Protein AF-0000000083338239 (afdb_homodimer)

Structure (mmCIF, N/CA/C/O backbone):
data_AF-0000000083338239-model_v1
#
loop_
_entity.id
_entity.type
_entity.pdbx_description
1 polymer Dihydropyrimidinase
#
loop_
_atom_site.group_PDB
_atom_site.id
_atom_site.type_symbol
_atom_site.label_atom_id
_atom_site.label_alt_id
_atom_site.label_comp_id
_atom_site.label_asym_id
_atom_site.label_entity_id
_atom_site.label_seq_id
_atom_site.pdbx_PDB_ins_code
_atom_site.Cartn_x
_atom_site.Cartn_y
_atom_site.Cartn_z
_atom_site.occupancy
_atom_site.B_iso_or_equiv
_atom_site.auth_seq_id
_atom_site.auth_comp_id
_atom_site.auth_asym_id
_atom_site.auth_atom_id
_atom_site.pdbx_PDB_model_num
ATOM 1 N N . MET A 1 1 ? -7.59 -50.75 -15.734 1 83.56 1 MET A N 1
ATOM 2 C CA . MET A 1 1 ? -6.211 -50.719 -15.25 1 83.56 1 MET A CA 1
ATOM 3 C C . MET A 1 1 ? -6.168 -50.625 -13.734 1 83.56 1 MET A C 1
ATOM 5 O O . MET A 1 1 ? -6.922 -49.875 -13.133 1 83.56 1 MET A O 1
ATOM 9 N N . ARG A 1 2 ? -5.562 -51.594 -13.062 1 92.25 2 ARG A N 1
ATOM 10 C CA . ARG A 1 2 ? -5.441 -51.625 -11.609 1 92.25 2 ARG A CA 1
ATOM 11 C C . ARG A 1 2 ? -3.984 -51.5 -11.18 1 92.25 2 ARG A C 1
ATOM 13 O O . ARG A 1 2 ? -3.117 -52.188 -11.719 1 92.25 2 ARG A O 1
ATOM 20 N N . VAL A 1 3 ? -3.744 -50.594 -10.305 1 96.81 3 VAL A N 1
ATOM 21 C CA . VAL A 1 3 ? -2.404 -50.375 -9.758 1 96.81 3 VAL A CA 1
ATOM 22 C C . VAL A 1 3 ? -2.457 -50.406 -8.234 1 96.81 3 VAL A C 1
ATOM 24 O O . VAL A 1 3 ? -3.303 -49.719 -7.633 1 96.81 3 VAL A O 1
ATOM 27 N N . LEU A 1 4 ? -1.652 -51.25 -7.648 1 97.88 4 LEU A N 1
ATOM 28 C CA . LEU A 1 4 ? -1.528 -51.312 -6.195 1 97.88 4 LEU A CA 1
ATOM 29 C C . LEU A 1 4 ? -0.149 -50.844 -5.746 1 97.88 4 LEU A C 1
ATOM 31 O O . LEU A 1 4 ? 0.866 -51.406 -6.137 1 97.88 4 LEU A O 1
ATOM 35 N N . ILE A 1 5 ? -0.042 -49.719 -5.008 1 98.25 5 ILE A N 1
ATOM 36 C CA . ILE A 1 5 ? 1.188 -49.25 -4.398 1 98.25 5 ILE A CA 1
ATOM 37 C C . ILE A 1 5 ? 1.295 -49.75 -2.965 1 98.25 5 ILE A C 1
ATOM 39 O O . ILE A 1 5 ? 0.442 -49.438 -2.125 1 98.25 5 ILE A O 1
ATOM 43 N N . LYS A 1 6 ? 2.354 -50.438 -2.686 1 97.5 6 LYS A N 1
ATOM 44 C CA . LYS A 1 6 ? 2.443 -51.156 -1.41 1 97.5 6 LYS A CA 1
ATOM 45 C C . LYS A 1 6 ? 3.545 -50.562 -0.534 1 97.5 6 LYS A C 1
ATOM 47 O O . LYS A 1 6 ? 4.555 -50.062 -1.042 1 97.5 6 LYS A O 1
ATOM 52 N N . ASN A 1 7 ? 3.287 -50.625 0.742 1 96.19 7 ASN A N 1
ATOM 53 C CA . ASN A 1 7 ? 4.281 -50.469 1.797 1 96.19 7 ASN A CA 1
ATOM 54 C C . ASN A 1 7 ? 4.812 -49.031 1.856 1 96.19 7 ASN A C 1
ATOM 56 O O . ASN A 1 7 ? 5.844 -48.781 2.479 1 96.19 7 ASN A O 1
ATOM 60 N N . GLY A 1 8 ? 4.254 -48.062 1.206 1 97.81 8 GLY A N 1
ATOM 61 C CA . GLY A 1 8 ? 4.727 -46.688 1.237 1 97.81 8 GLY A CA 1
ATOM 62 C C . GLY A 1 8 ? 4.164 -45.875 2.398 1 97.81 8 GLY A C 1
ATOM 63 O O . GLY A 1 8 ? 3.258 -46.344 3.094 1 97.81 8 GLY A O 1
ATOM 64 N N . ILE A 1 9 ? 4.766 -44.75 2.701 1 98.56 9 ILE A N 1
ATOM 65 C CA . ILE A 1 9 ? 4.203 -43.781 3.621 1 98.56 9 ILE A CA 1
ATOM 66 C C . ILE A 1 9 ? 3.281 -42.812 2.861 1 98.56 9 ILE A C 1
ATOM 68 O O . ILE A 1 9 ? 3.742 -41.844 2.252 1 98.56 9 ILE A O 1
ATOM 72 N N . VAL A 1 10 ? 1.991 -43.062 2.932 1 98.75 10 VAL A N 1
ATOM 73 C CA . VAL A 1 10 ? 1.018 -42.219 2.242 1 98.75 10 VAL A CA 1
ATOM 74 C C . VAL A 1 10 ? 0.848 -40.875 2.994 1 98.75 10 VAL A C 1
ATOM 76 O O . VAL A 1 10 ? 0.598 -40.875 4.203 1 98.75 10 VAL A O 1
ATOM 79 N N . VAL A 1 11 ? 1.041 -39.75 2.305 1 98.88 11 VAL A N 1
ATOM 80 C CA . VAL A 1 11 ? 0.968 -38.438 2.932 1 98.88 11 VAL A CA 1
ATOM 81 C C . VAL A 1 11 ? -0.122 -37.625 2.26 1 98.88 11 VAL A C 1
ATOM 83 O O . VAL A 1 11 ? -0.116 -37.438 1.039 1 98.88 11 VAL A O 1
ATOM 86 N N . ASN A 1 12 ? -1.131 -37.188 2.977 1 98.56 12 ASN A N 1
ATOM 87 C CA . ASN A 1 12 ? -2.053 -36.094 2.629 1 98.56 12 ASN A CA 1
ATOM 88 C C . ASN A 1 12 ? -1.79 -34.844 3.459 1 98.56 12 ASN A C 1
ATOM 90 O O . ASN A 1 12 ? -0.922 -34.844 4.332 1 98.56 12 ASN A O 1
ATOM 94 N N . ALA A 1 13 ? -2.51 -33.812 3.139 1 98.25 13 ALA A N 1
ATOM 95 C CA . ALA A 1 13 ? -2.297 -32.531 3.844 1 98.25 13 ALA A CA 1
ATOM 96 C C . ALA A 1 13 ? -2.619 -32.688 5.328 1 98.25 13 ALA A C 1
ATOM 98 O O . ALA A 1 13 ? -2.072 -31.953 6.16 1 98.25 13 ALA A O 1
ATOM 99 N N . ASP A 1 14 ? -3.416 -33.656 5.668 1 97.06 14 ASP A N 1
ATOM 100 C CA . ASP A 1 14 ? -3.93 -33.719 7.031 1 97.06 14 ASP A CA 1
ATOM 101 C C . ASP A 1 14 ? -3.402 -34.969 7.758 1 97.06 14 ASP A C 1
ATOM 103 O O . ASP A 1 14 ? -3.613 -35.125 8.961 1 97.06 14 ASP A O 1
ATOM 107 N N . ALA A 1 15 ? -2.668 -35.906 6.992 1 96.62 15 ALA A N 1
ATOM 108 C CA . ALA A 1 15 ? -2.236 -37.125 7.668 1 96.62 15 ALA A CA 1
ATOM 109 C C . ALA A 1 15 ? -1.084 -37.812 6.922 1 96.62 15 ALA A C 1
ATOM 111 O O . ALA A 1 15 ? -0.891 -37.562 5.727 1 96.62 15 ALA A O 1
ATOM 112 N N . GLN A 1 16 ? -0.355 -38.531 7.605 1 97.44 16 GLN A N 1
ATOM 113 C CA . GLN A 1 16 ? 0.708 -39.375 7.09 1 97.44 16 GLN A CA 1
ATOM 114 C C . GLN A 1 16 ? 0.669 -40.75 7.742 1 97.44 16 GLN A C 1
ATOM 116 O O . GLN A 1 16 ? 0.663 -40.875 8.969 1 97.44 16 GLN A O 1
ATOM 121 N N . THR A 1 17 ? 0.547 -41.812 6.863 1 96.81 17 THR A N 1
ATOM 122 C CA . THR A 1 17 ? 0.439 -43.156 7.395 1 96.81 17 THR A CA 1
ATOM 123 C C . THR A 1 17 ? 1.021 -44.156 6.41 1 96.81 17 THR A C 1
ATOM 125 O O . THR A 1 17 ? 0.88 -44 5.195 1 96.81 17 THR A O 1
ATOM 128 N N . ARG A 1 18 ? 1.67 -45.188 7.004 1 97.38 18 ARG A N 1
ATOM 129 C CA . ARG A 1 18 ? 2.084 -46.312 6.152 1 97.38 18 ARG A CA 1
ATOM 130 C C . ARG A 1 18 ? 0.886 -47.156 5.738 1 97.38 18 ARG A C 1
ATOM 132 O O . ARG A 1 18 ? 0.213 -47.75 6.59 1 97.38 18 ARG A O 1
ATOM 139 N N . GLN A 1 19 ? 0.608 -47.156 4.434 1 96.81 19 GLN A N 1
ATOM 140 C CA . GLN A 1 19 ? -0.545 -47.906 3.936 1 96.81 19 GLN A CA 1
ATOM 141 C C . GLN A 1 19 ? -0.39 -48.25 2.453 1 96.81 19 GLN A C 1
ATOM 143 O O . GLN A 1 19 ? 0.469 -47.688 1.773 1 96.81 19 GLN A O 1
ATOM 148 N N . ASP A 1 20 ? -1.219 -49.25 2.076 1 97.81 20 ASP A N 1
ATOM 149 C CA . ASP A 1 20 ? -1.346 -49.562 0.655 1 97.81 20 ASP A CA 1
ATOM 150 C C . ASP A 1 20 ? -2.377 -48.656 -0.014 1 97.81 20 ASP A C 1
ATOM 152 O O . ASP A 1 20 ? -3.314 -48.188 0.635 1 97.81 20 ASP A O 1
ATOM 156 N N . LEU A 1 21 ? -2.125 -48.344 -1.287 1 98.38 21 LEU A N 1
ATOM 157 C CA . LEU A 1 21 ? -3.025 -47.531 -2.09 1 98.38 21 LEU A CA 1
ATOM 158 C C . LEU A 1 21 ? -3.432 -48.25 -3.367 1 98.38 21 LEU A C 1
ATOM 160 O O . LEU A 1 21 ? -2.574 -48.656 -4.16 1 98.38 21 LEU A O 1
ATOM 164 N N . LEU A 1 22 ? -4.719 -48.5 -3.531 1 97.94 22 LEU A N 1
ATOM 165 C CA . LEU A 1 22 ? -5.242 -49.156 -4.723 1 97.94 22 LEU A CA 1
ATOM 166 C C . LEU A 1 22 ? -5.922 -48.156 -5.645 1 97.94 22 LEU A C 1
ATOM 168 O O . LEU A 1 22 ? -6.781 -47.406 -5.211 1 97.94 22 LEU A O 1
ATOM 172 N N . ILE A 1 23 ? -5.477 -48.125 -6.887 1 98 23 ILE A N 1
ATOM 173 C CA . ILE A 1 23 ? -6.094 -47.312 -7.934 1 98 23 ILE A CA 1
ATOM 174 C C . ILE A 1 23 ? -6.777 -48.219 -8.953 1 98 23 ILE A C 1
ATOM 176 O O . ILE A 1 23 ? -6.172 -49.188 -9.438 1 98 23 ILE A O 1
ATOM 180 N N . GLU A 1 24 ? -8.008 -47.969 -9.227 1 96.31 24 GLU A N 1
ATOM 181 C CA . GLU A 1 24 ? -8.766 -48.719 -10.227 1 96.31 24 GLU A CA 1
ATOM 182 C C . GLU A 1 24 ? -9.445 -47.781 -11.219 1 96.31 24 GLU A C 1
ATOM 184 O O . GLU A 1 24 ? -10.18 -46.875 -10.812 1 96.31 24 GLU A O 1
ATOM 189 N N . ASN A 1 25 ? -9.25 -48.031 -12.477 1 95.69 25 ASN A N 1
ATOM 190 C CA . ASN A 1 25 ? -9.852 -47.219 -13.547 1 95.69 25 ASN A CA 1
ATOM 191 C C . ASN A 1 25 ? -9.594 -45.75 -13.352 1 95.69 25 ASN A C 1
ATOM 193 O O . ASN A 1 25 ? -10.516 -44.938 -13.445 1 95.69 25 ASN A O 1
ATOM 197 N N . GLY A 1 26 ? -8.359 -45.469 -12.891 1 97.5 26 GLY A N 1
ATOM 198 C CA . GLY A 1 26 ? -7.887 -44.094 -12.82 1 97.5 26 GLY A CA 1
ATOM 199 C C . GLY A 1 26 ? -8.234 -43.406 -11.516 1 97.5 26 GLY A C 1
ATOM 200 O O . GLY A 1 26 ? -7.832 -42.281 -11.273 1 97.5 26 GLY A O 1
ATOM 201 N N . ILE A 1 27 ? -8.945 -44.125 -10.633 1 98.12 27 ILE A N 1
ATOM 202 C CA . ILE A 1 27 ? -9.477 -43.531 -9.414 1 98.12 27 ILE A CA 1
ATOM 203 C C . ILE A 1 27 ? -8.945 -44.25 -8.195 1 98.12 27 ILE A C 1
ATOM 205 O O . ILE A 1 27 ? -8.852 -45.5 -8.203 1 98.12 27 ILE A O 1
ATOM 209 N N . VAL A 1 28 ? -8.578 -43.5 -7.191 1 98.38 28 VAL A N 1
ATOM 210 C CA . VAL A 1 28 ? -8.211 -44.125 -5.926 1 98.38 28 VAL A CA 1
ATOM 211 C C . VAL A 1 28 ? -9.406 -44.875 -5.359 1 98.38 28 VAL A C 1
ATOM 213 O O . VAL A 1 28 ? -10.469 -44.312 -5.125 1 98.38 28 VAL A O 1
ATOM 216 N N . ARG A 1 29 ? -9.234 -46.125 -5.105 1 97 29 ARG A N 1
ATOM 217 C CA . ARG A 1 29 ? -10.344 -46.969 -4.668 1 97 29 ARG A CA 1
ATOM 218 C C . ARG A 1 29 ? -10.266 -47.25 -3.172 1 97 29 ARG A C 1
ATOM 220 O O . ARG A 1 29 ? -11.289 -47.344 -2.496 1 97 29 ARG A O 1
ATOM 227 N N . GLN A 1 30 ? -8.977 -47.406 -2.762 1 96.31 30 GLN A N 1
ATOM 228 C CA . GLN A 1 30 ? -8.844 -47.906 -1.394 1 96.31 30 GLN A CA 1
ATOM 229 C C . GLN A 1 30 ? -7.469 -47.594 -0.821 1 96.31 30 GLN A C 1
ATOM 231 O O . GLN A 1 30 ? -6.465 -47.656 -1.531 1 96.31 30 GLN A O 1
ATOM 236 N N . LEU A 1 31 ? -7.434 -47.188 0.411 1 97.19 31 LEU A N 1
ATOM 237 C CA . LEU A 1 31 ? -6.238 -47.125 1.249 1 97.19 31 LEU A CA 1
ATOM 238 C C . LEU A 1 31 ? -6.395 -48.031 2.465 1 97.19 31 LEU A C 1
ATOM 240 O O . LEU A 1 31 ? -7.422 -48 3.143 1 97.19 31 LEU A O 1
ATOM 244 N N . ASP A 1 32 ? -5.488 -48.844 2.734 1 96.38 32 ASP A N 1
ATOM 245 C CA . ASP A 1 32 ? -5.555 -49.781 3.857 1 96.38 32 ASP A CA 1
ATOM 246 C C . ASP A 1 32 ? -4.164 -50.281 4.23 1 96.38 32 ASP A C 1
ATOM 248 O O . ASP A 1 32 ? -3.219 -50.156 3.453 1 96.38 32 ASP A O 1
ATOM 252 N N . ASP A 1 33 ? -4.129 -50.844 5.406 1 95.44 33 ASP A N 1
ATOM 253 C CA . ASP A 1 33 ? -2.848 -51.344 5.902 1 95.44 33 ASP A CA 1
ATOM 254 C C . ASP A 1 33 ? -2.303 -52.438 5.004 1 95.44 33 ASP A C 1
ATOM 256 O O . ASP A 1 33 ? -1.095 -52.531 4.773 1 95.44 33 ASP A O 1
ATOM 260 N N . ASP A 1 34 ? -3.195 -53.281 4.574 1 94.06 34 ASP A N 1
ATOM 261 C CA . ASP A 1 34 ? -2.836 -54.406 3.709 1 94.06 34 ASP A CA 1
ATOM 262 C C . ASP A 1 34 ? -3.949 -54.688 2.711 1 94.06 34 ASP A C 1
ATOM 264 O O . ASP A 1 34 ? -5.043 -55.125 3.102 1 94.06 34 ASP A O 1
ATOM 268 N N . ILE A 1 35 ? -3.635 -54.469 1.457 1 94.5 35 ILE A N 1
ATOM 269 C CA . ILE A 1 35 ? -4.613 -54.719 0.407 1 94.5 35 ILE A CA 1
ATOM 270 C C . ILE A 1 35 ? -4.176 -55.938 -0.419 1 94.5 35 ILE A C 1
ATOM 272 O O . ILE A 1 35 ? -3.049 -55.969 -0.922 1 94.5 35 ILE A O 1
ATOM 276 N N . ILE A 1 36 ? -5.043 -56.938 -0.592 1 90.25 36 ILE A N 1
ATOM 277 C CA . ILE A 1 36 ? -4.781 -58.094 -1.426 1 90.25 36 ILE A CA 1
ATOM 278 C C . ILE A 1 36 ? -5.281 -57.844 -2.846 1 90.25 36 ILE A C 1
ATOM 280 O O . ILE A 1 36 ? -6.484 -57.688 -3.068 1 90.25 36 ILE A O 1
ATOM 284 N N . PRO A 1 37 ? -4.352 -57.75 -3.662 1 81.94 37 PRO A N 1
ATOM 285 C CA . PRO A 1 37 ? -4.754 -57.375 -5.02 1 81.94 37 PRO A CA 1
ATOM 286 C C . PRO A 1 37 ? -5.547 -58.469 -5.723 1 81.94 37 PRO A C 1
ATOM 288 O O . PRO A 1 37 ? -5.273 -59.656 -5.531 1 81.94 37 PRO A O 1
ATOM 291 N N . GLN A 1 38 ? -6.582 -58 -6.352 1 82.44 38 GLN A N 1
ATOM 292 C CA . GLN A 1 38 ? -7.234 -58.906 -7.289 1 82.44 38 GLN A CA 1
ATOM 293 C C . GLN A 1 38 ? -6.543 -58.875 -8.648 1 82.44 38 GLN A C 1
ATOM 295 O O . GLN A 1 38 ? -6.059 -57.844 -9.086 1 82.44 38 GLN A O 1
ATOM 300 N N . LEU A 1 39 ? -6.156 -59.844 -9.281 1 74.75 39 LEU A N 1
ATOM 301 C CA . LEU A 1 39 ? -5.473 -59.875 -10.57 1 74.75 39 LEU A CA 1
ATOM 302 C C . LEU A 1 39 ? -6.445 -59.625 -11.711 1 74.75 39 LEU A C 1
ATOM 304 O O . LEU A 1 39 ? -7.629 -59.969 -11.609 1 74.75 39 LEU A O 1
ATOM 308 N N . PRO A 1 40 ? -5.93 -59.031 -12.734 1 88.75 40 PRO A N 1
ATOM 309 C CA . PRO A 1 40 ? -4.613 -58.469 -13.023 1 88.75 40 PRO A CA 1
ATOM 310 C C . PRO A 1 40 ? -4.414 -57.094 -12.383 1 88.75 40 PRO A C 1
ATOM 312 O O . PRO A 1 40 ? -5.309 -56.25 -12.453 1 88.75 40 PRO A O 1
ATOM 315 N N . CYS A 1 41 ? -3.289 -56.875 -11.703 1 91.56 41 CYS A N 1
ATOM 316 C CA . CYS A 1 41 ? -2.967 -55.656 -10.977 1 91.56 41 CYS A CA 1
ATOM 317 C C . CYS A 1 41 ? -1.469 -55.375 -11.008 1 91.56 41 CYS A C 1
ATOM 319 O O . CYS A 1 41 ? -0.665 -56.281 -10.75 1 91.56 41 CYS A O 1
ATOM 321 N N . GLU A 1 42 ? -1.091 -54.188 -11.539 1 95.19 42 GLU A N 1
ATOM 322 C CA . GLU A 1 42 ? 0.302 -53.781 -11.398 1 95.19 42 GLU A CA 1
ATOM 323 C C . GLU A 1 42 ? 0.642 -53.469 -9.945 1 95.19 42 GLU A C 1
ATOM 325 O O . GLU A 1 42 ? -0.075 -52.719 -9.281 1 95.19 42 GLU A O 1
ATOM 330 N N . ILE A 1 43 ? 1.736 -54.062 -9.438 1 96.25 43 ILE A N 1
ATOM 331 C CA . ILE A 1 43 ? 2.148 -53.844 -8.055 1 96.25 43 ILE A CA 1
ATOM 332 C C . ILE A 1 43 ? 3.398 -52.969 -8.016 1 96.25 43 ILE A C 1
ATOM 334 O O . ILE A 1 43 ? 4.402 -53.312 -8.664 1 96.25 43 ILE A O 1
ATOM 338 N N . ILE A 1 44 ? 3.355 -51.875 -7.355 1 97.25 44 ILE A N 1
ATOM 339 C CA . ILE A 1 44 ? 4.477 -50.969 -7.156 1 97.25 44 ILE A CA 1
ATOM 340 C C . ILE A 1 44 ? 4.934 -51.031 -5.699 1 97.25 44 ILE A C 1
ATOM 342 O O . ILE A 1 44 ? 4.148 -50.75 -4.785 1 97.25 44 ILE A O 1
ATOM 346 N N . ASP A 1 45 ? 6.129 -51.438 -5.469 1 97.31 45 ASP A N 1
ATOM 347 C CA . ASP A 1 45 ? 6.688 -51.438 -4.121 1 97.31 45 ASP A CA 1
ATOM 348 C C . ASP A 1 45 ? 7.246 -50.062 -3.758 1 97.31 45 ASP A C 1
ATOM 350 O O . ASP A 1 45 ? 8.219 -49.625 -4.355 1 97.31 45 ASP A O 1
ATOM 354 N N . ALA A 1 46 ? 6.641 -49.469 -2.805 1 98.12 46 ALA A N 1
ATOM 355 C CA . ALA A 1 46 ? 7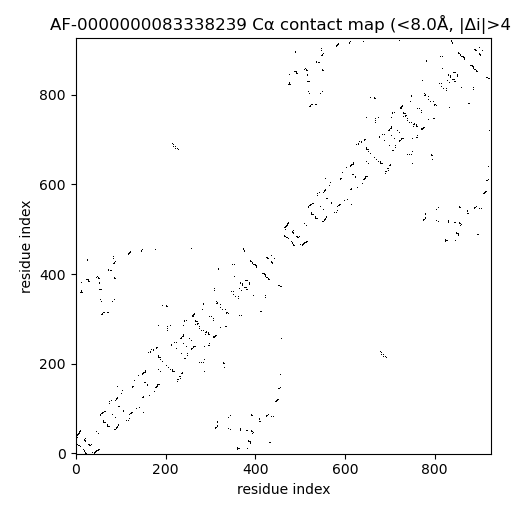.047 -48.125 -2.389 1 98.12 46 ALA A CA 1
ATOM 356 C C . ALA A 1 46 ? 7.66 -48.125 -0.992 1 98.12 46 ALA A C 1
ATOM 358 O O . ALA A 1 46 ? 7.543 -47.156 -0.239 1 98.12 46 ALA A O 1
ATOM 359 N N . THR A 1 47 ? 8.305 -49.25 -0.615 1 97.06 47 THR A N 1
ATOM 360 C CA . THR A 1 47 ? 8.945 -49.375 0.692 1 97.06 47 THR A CA 1
ATOM 361 C C . THR A 1 47 ? 9.922 -48.219 0.933 1 97.06 47 THR A C 1
ATOM 363 O O . THR A 1 47 ? 10.75 -47.906 0.07 1 97.06 47 THR A O 1
ATOM 366 N N . ASP A 1 48 ? 9.789 -47.531 2.062 1 96.38 48 ASP A N 1
ATOM 367 C CA . ASP A 1 48 ? 10.656 -46.469 2.58 1 96.38 48 ASP A CA 1
ATOM 368 C C . ASP A 1 48 ? 10.531 -45.188 1.751 1 96.38 48 ASP A C 1
ATOM 370 O O . ASP A 1 48 ? 11.359 -44.281 1.867 1 96.38 48 ASP A O 1
ATOM 374 N N . CYS A 1 49 ? 9.5 -45.125 0.86 1 98.62 49 CYS A N 1
ATOM 375 C CA . CYS A 1 49 ? 9.242 -43.938 0.061 1 98.62 49 CYS A CA 1
ATOM 376 C C . CYS A 1 49 ? 7.98 -43.219 0.532 1 98.62 49 CYS A C 1
ATOM 378 O O . CYS A 1 49 ? 7.148 -43.812 1.218 1 98.62 49 CYS A O 1
ATOM 380 N N . TYR A 1 50 ? 7.93 -41.906 0.251 1 98.88 50 TYR A N 1
ATOM 381 C CA . TYR A 1 50 ? 6.695 -41.156 0.427 1 98.88 50 TYR A CA 1
ATOM 382 C C . TYR A 1 50 ? 5.785 -41.312 -0.784 1 98.88 50 TYR A C 1
ATOM 384 O O . TYR A 1 50 ? 6.25 -41.312 -1.926 1 98.88 50 TYR A O 1
ATOM 392 N N . VAL A 1 51 ? 4.551 -41.625 -0.566 1 98.88 51 VAL A N 1
ATOM 393 C CA . VAL A 1 51 ? 3.5 -41.656 -1.578 1 98.88 51 VAL A CA 1
ATOM 394 C C . VAL A 1 51 ? 2.572 -40.469 -1.397 1 98.88 51 VAL A C 1
ATOM 396 O O . VAL A 1 51 ? 1.793 -40.406 -0.442 1 98.88 51 VAL A O 1
ATOM 399 N N . MET A 1 52 ? 2.621 -39.5 -2.314 1 98.94 52 MET A N 1
ATOM 400 C CA . MET A 1 52 ? 1.927 -38.219 -2.172 1 98.94 52 MET A CA 1
ATOM 401 C C . MET A 1 52 ? 1.039 -37.938 -3.383 1 98.94 52 MET A C 1
ATOM 403 O O . MET A 1 52 ? 1.216 -38.562 -4.438 1 98.94 52 MET A O 1
ATOM 407 N N . PRO A 1 53 ? -0.012 -37.094 -3.17 1 98.94 53 PRO A N 1
ATOM 408 C CA . PRO A 1 53 ? -0.727 -36.656 -4.375 1 98.94 53 PRO A CA 1
ATOM 409 C C . PRO A 1 53 ? 0.191 -36 -5.398 1 98.94 53 PRO A C 1
ATOM 411 O O . PRO A 1 53 ? 1.126 -35.281 -5.023 1 98.94 53 PRO A O 1
ATOM 414 N N . GLY A 1 54 ? -0.039 -36.25 -6.707 1 98.94 54 GLY A N 1
ATOM 415 C CA . GLY A 1 54 ? 0.68 -35.5 -7.727 1 98.94 54 GLY A CA 1
ATOM 416 C C . GLY A 1 54 ? 0.595 -34 -7.535 1 98.94 54 GLY A C 1
ATOM 417 O O . GLY A 1 54 ? -0.438 -33.469 -7.109 1 98.94 54 GLY A O 1
ATOM 418 N N . GLY A 1 55 ? 1.665 -33.281 -7.801 1 98.88 55 GLY A N 1
ATOM 419 C CA . GLY A 1 55 ? 1.676 -31.828 -7.66 1 98.88 55 GLY A CA 1
ATOM 420 C C . GLY A 1 55 ? 0.644 -31.141 -8.531 1 98.88 55 GLY A C 1
ATOM 421 O O . GLY A 1 55 ? 0.36 -31.594 -9.641 1 98.88 55 GLY A O 1
ATOM 422 N N . VAL A 1 56 ? 0.075 -30.062 -8.023 1 98.94 56 VAL A N 1
ATOM 423 C CA . VAL A 1 56 ? -0.801 -29.156 -8.758 1 98.94 56 VAL A CA 1
ATOM 424 C C . VAL A 1 56 ? -0.127 -27.781 -8.898 1 98.94 56 VAL A C 1
ATOM 426 O O . VAL A 1 56 ? -0.092 -27 -7.949 1 98.94 56 VAL A O 1
ATOM 429 N N . ASP A 1 57 ? 0.423 -27.531 -10.07 1 98.94 57 ASP A N 1
ATOM 430 C CA . ASP A 1 57 ? 1.097 -26.266 -10.32 1 98.94 57 ASP A CA 1
ATOM 431 C C . ASP A 1 57 ? 0.15 -25.266 -10.977 1 98.94 57 ASP A C 1
ATOM 433 O O . ASP A 1 57 ? -0.151 -25.375 -12.172 1 98.94 57 ASP A O 1
ATOM 437 N N . VAL A 1 58 ? -0.214 -24.25 -10.234 1 98.94 58 VAL A N 1
ATOM 438 C CA . VAL A 1 58 ? -1.284 -23.359 -10.68 1 98.94 58 VAL A CA 1
ATOM 439 C C . VAL A 1 58 ? -0.687 -22.125 -11.359 1 98.94 58 VAL A C 1
ATOM 441 O O . VAL A 1 58 ? -1.379 -21.125 -11.562 1 98.94 58 VAL A O 1
ATOM 444 N N . HIS A 1 59 ? 0.632 -22.156 -11.703 1 98.94 59 HIS A N 1
ATOM 445 C CA . HIS A 1 59 ? 1.273 -21 -12.344 1 98.94 59 HIS A CA 1
ATOM 446 C C . HIS A 1 59 ? 2.346 -21.453 -13.328 1 98.94 59 HIS A C 1
ATOM 448 O O . HIS A 1 59 ? 3.531 -21.484 -12.992 1 98.94 59 HIS A O 1
ATOM 454 N N . THR A 1 60 ? 1.991 -21.688 -14.523 1 98.88 60 THR A N 1
ATOM 455 C CA . THR A 1 60 ? 2.883 -22.016 -15.633 1 98.88 60 THR A CA 1
ATOM 456 C C . THR A 1 60 ? 2.545 -21.172 -16.859 1 98.88 60 THR A C 1
ATOM 458 O O . THR A 1 60 ? 1.45 -20.609 -16.953 1 98.88 60 THR A O 1
ATOM 461 N N . HIS A 1 61 ? 3.453 -21.031 -17.703 1 98.56 61 HIS A N 1
ATOM 462 C CA . HIS A 1 61 ? 3.281 -20.391 -19 1 98.56 61 HIS A CA 1
ATOM 463 C C . HIS A 1 61 ? 3.82 -21.25 -20.125 1 98.56 61 HIS A C 1
ATOM 465 O O . HIS A 1 61 ? 5.012 -21.203 -20.438 1 98.56 61 HIS A O 1
ATOM 471 N N . PHE A 1 62 ? 2.904 -22 -20.766 1 98 62 PHE A N 1
ATOM 472 C CA . PHE A 1 62 ? 3.27 -22.797 -21.938 1 98 62 PHE A CA 1
ATOM 473 C C . PHE A 1 62 ? 2.787 -22.109 -23.203 1 98 62 PHE A C 1
ATOM 475 O O . PHE A 1 62 ? 1.665 -21.609 -23.266 1 98 62 PHE A O 1
ATOM 482 N N . ASN A 1 63 ? 3.561 -22.016 -24.25 1 95.81 63 ASN A N 1
ATOM 483 C CA . ASN A 1 63 ? 3.262 -21.422 -25.547 1 95.81 63 ASN A CA 1
ATOM 484 C C . ASN A 1 63 ? 3.047 -19.922 -25.438 1 95.81 63 ASN A C 1
ATOM 486 O O . ASN A 1 63 ? 2.576 -19.281 -26.391 1 95.81 63 ASN A O 1
ATOM 490 N N . ILE A 1 64 ? 3.41 -19.359 -24.281 1 96 64 ILE A N 1
ATOM 491 C CA . ILE A 1 64 ? 3.068 -17.953 -24.094 1 96 64 ILE A CA 1
ATOM 492 C C . ILE A 1 64 ? 3.875 -17.094 -25.062 1 96 64 ILE A C 1
ATOM 494 O O . ILE A 1 64 ? 5.066 -17.344 -25.266 1 96 64 ILE A O 1
ATOM 498 N N . ASP A 1 65 ? 3.195 -16.172 -25.703 1 93.69 65 ASP A N 1
ATOM 499 C CA . ASP A 1 65 ? 3.824 -15.117 -26.484 1 93.69 65 ASP A CA 1
ATOM 500 C C . ASP A 1 65 ? 4.027 -13.859 -25.641 1 93.69 65 ASP A C 1
ATOM 502 O O . ASP A 1 65 ? 3.072 -13.125 -25.391 1 93.69 65 ASP A O 1
ATOM 506 N N . ALA A 1 66 ? 5.227 -13.609 -25.266 1 88.81 66 ALA A N 1
ATOM 507 C CA . ALA A 1 66 ? 5.535 -12.477 -24.406 1 88.81 66 ALA A CA 1
ATOM 508 C C . ALA A 1 66 ? 5.75 -11.203 -25.219 1 88.81 66 ALA A C 1
ATOM 510 O O . ALA A 1 66 ? 6.18 -10.18 -24.688 1 88.81 66 ALA A O 1
ATOM 511 N N . GLY A 1 67 ? 5.414 -11.273 -26.516 1 87.5 67 GLY A N 1
ATOM 512 C CA . GLY A 1 67 ? 5.629 -10.141 -27.406 1 87.5 67 GLY A CA 1
ATOM 513 C C . GLY A 1 67 ? 6.949 -10.211 -28.156 1 87.5 67 GLY A C 1
ATOM 514 O O . GLY A 1 67 ? 6.98 -10.453 -29.359 1 87.5 67 GLY A O 1
ATOM 515 N N . ILE A 1 68 ? 8 -10.234 -27.422 1 86.44 68 ILE A N 1
ATOM 516 C CA . ILE A 1 68 ? 9.328 -10.219 -28.016 1 86.44 68 ILE A CA 1
ATOM 517 C C . ILE A 1 68 ? 9.742 -11.641 -28.406 1 86.44 68 ILE A C 1
ATOM 519 O O . ILE A 1 68 ? 10.578 -11.836 -29.281 1 86.44 68 ILE A O 1
ATOM 523 N N . ALA A 1 69 ? 9.141 -12.602 -27.641 1 91.88 69 ALA A N 1
ATOM 524 C CA . ALA A 1 69 ? 9.469 -14 -27.906 1 91.88 69 ALA A CA 1
ATOM 525 C C . ALA A 1 69 ? 8.359 -14.93 -27.406 1 91.88 69 ALA A C 1
ATOM 527 O O . ALA A 1 69 ? 7.555 -14.539 -26.562 1 91.88 69 ALA A O 1
ATOM 528 N N . ARG A 1 70 ? 8.375 -16.078 -27.938 1 94.5 70 ARG A N 1
ATOM 529 C CA . ARG A 1 70 ? 7.52 -17.156 -27.438 1 94.5 70 ARG A CA 1
ATOM 530 C C . ARG A 1 70 ? 8.312 -18.141 -26.578 1 94.5 70 ARG A C 1
ATOM 532 O O . ARG A 1 70 ? 9.453 -18.469 -26.906 1 94.5 70 ARG A O 1
ATOM 539 N N . SER A 1 71 ? 7.664 -18.578 -25.562 1 95.5 71 SER A N 1
ATOM 540 C CA . SER A 1 71 ? 8.344 -19.547 -24.719 1 95.5 71 SER A CA 1
ATOM 541 C C . SER A 1 71 ? 8.68 -20.812 -25.484 1 95.5 71 SER A C 1
ATOM 543 O O . SER A 1 71 ? 7.973 -21.188 -26.422 1 95.5 71 SER A O 1
ATOM 545 N N . CYS A 1 72 ? 9.734 -21.484 -25.109 1 95.5 72 CYS A N 1
ATOM 546 C CA . CYS A 1 72 ? 10.211 -22.625 -25.875 1 95.5 72 CYS A CA 1
ATOM 547 C C . CYS A 1 72 ? 9.406 -23.875 -25.562 1 95.5 72 CYS A C 1
ATOM 549 O O . CYS A 1 72 ? 9.359 -24.812 -26.375 1 95.5 72 CYS A O 1
ATOM 551 N N . ASP A 1 73 ? 8.773 -23.906 -24.391 1 97.69 73 ASP A N 1
ATOM 552 C CA . ASP A 1 73 ? 7.969 -25.078 -24.062 1 97.69 73 ASP A CA 1
ATOM 553 C C . ASP A 1 73 ? 6.531 -24.906 -24.547 1 97.69 73 ASP A C 1
ATOM 555 O O . ASP A 1 73 ? 5.875 -23.906 -24.25 1 97.69 73 ASP A O 1
ATOM 559 N N . ASP A 1 74 ? 6.09 -25.875 -25.297 1 97.69 74 ASP A N 1
ATOM 560 C CA . ASP A 1 74 ? 4.664 -26 -25.594 1 97.69 74 ASP A CA 1
ATOM 561 C C . ASP A 1 74 ? 3.984 -26.938 -24.594 1 97.69 74 ASP A C 1
ATOM 563 O O . ASP A 1 74 ? 4.559 -27.266 -23.562 1 97.69 74 ASP A O 1
ATOM 567 N N . PHE A 1 75 ? 2.764 -27.344 -24.891 1 98.62 75 PHE A N 1
ATOM 568 C CA . PHE A 1 75 ? 2.004 -28.109 -23.906 1 98.62 75 PHE A CA 1
ATOM 569 C C . PHE A 1 75 ? 2.494 -29.562 -23.859 1 98.62 75 PHE A C 1
ATOM 571 O O . PHE A 1 75 ? 2.221 -30.281 -22.891 1 98.62 75 PHE A O 1
ATOM 578 N N . PHE A 1 76 ? 3.174 -30.062 -24.891 1 98.56 76 PHE A N 1
ATOM 579 C CA . PHE A 1 76 ? 3.77 -31.391 -24.781 1 98.56 76 PHE A CA 1
ATOM 580 C C . PHE A 1 76 ? 5.047 -31.359 -23.953 1 98.56 76 PHE A C 1
ATOM 582 O O . PHE A 1 76 ? 5.137 -32 -22.906 1 98.56 76 PHE A O 1
ATOM 589 N N . THR A 1 77 ? 6.012 -30.547 -24.359 1 98.5 77 THR A N 1
ATOM 590 C CA . THR A 1 77 ? 7.309 -30.516 -23.703 1 98.5 77 THR A CA 1
ATOM 591 C C . THR A 1 77 ? 7.18 -30 -22.266 1 98.5 77 THR A C 1
ATOM 593 O O . THR A 1 77 ? 7.848 -30.5 -21.359 1 98.5 77 THR A O 1
ATOM 596 N N . GLY A 1 78 ? 6.324 -28.984 -22.047 1 98.69 78 GLY A N 1
ATOM 597 C CA . GLY A 1 78 ? 6.109 -28.469 -20.703 1 98.69 78 GLY A CA 1
ATOM 598 C C . GLY A 1 78 ? 5.473 -29.469 -19.766 1 98.69 78 GLY A C 1
ATOM 599 O O . GLY A 1 78 ? 5.934 -29.656 -18.641 1 98.69 78 GLY A O 1
ATOM 600 N N . THR A 1 79 ? 4.398 -30.156 -20.234 1 98.81 79 THR A N 1
ATOM 601 C CA . THR A 1 79 ? 3.707 -31.109 -19.375 1 98.81 79 THR A CA 1
ATOM 602 C C . THR A 1 79 ? 4.539 -32.375 -19.203 1 98.81 79 THR A C 1
ATOM 604 O O . THR A 1 79 ? 4.457 -33.031 -18.172 1 98.81 79 THR A O 1
ATOM 607 N N . ARG A 1 80 ? 5.355 -32.75 -20.203 1 98.75 80 ARG A N 1
ATOM 608 C CA . ARG A 1 80 ? 6.328 -33.812 -20.031 1 98.75 80 ARG A CA 1
ATOM 609 C C . ARG A 1 80 ? 7.281 -33.5 -18.875 1 98.75 80 ARG A C 1
ATOM 611 O O . ARG A 1 80 ? 7.512 -34.344 -18.016 1 98.75 80 ARG A O 1
ATOM 618 N N . ALA A 1 81 ? 7.863 -32.281 -18.922 1 98.81 81 ALA A N 1
ATOM 619 C CA . ALA A 1 81 ? 8.758 -31.859 -17.844 1 98.81 81 ALA A CA 1
ATOM 620 C C . ALA A 1 81 ? 8.039 -31.891 -16.5 1 98.81 81 ALA A C 1
ATOM 622 O O . ALA A 1 81 ? 8.617 -32.344 -15.5 1 98.81 81 ALA A O 1
ATOM 623 N N . ALA A 1 82 ? 6.789 -31.422 -16.453 1 98.88 82 ALA A N 1
ATOM 624 C CA . ALA A 1 82 ? 5.992 -31.453 -15.234 1 98.88 82 ALA A CA 1
ATOM 625 C C . ALA A 1 82 ? 5.855 -32.875 -14.695 1 98.88 82 ALA A C 1
ATOM 627 O O . ALA A 1 82 ? 6.125 -33.125 -13.523 1 98.88 82 ALA A O 1
ATOM 628 N N . ALA A 1 83 ? 5.496 -33.812 -15.539 1 98.88 83 ALA A N 1
ATOM 629 C CA . ALA A 1 83 ? 5.305 -35.219 -15.156 1 98.88 83 ALA A CA 1
ATOM 630 C C . ALA A 1 83 ? 6.59 -35.812 -14.586 1 98.88 83 ALA A C 1
ATOM 632 O O . ALA A 1 83 ? 6.559 -36.531 -13.578 1 98.88 83 ALA A O 1
ATOM 633 N N . CYS A 1 84 ? 7.66 -35.469 -15.203 1 98.81 84 CYS A N 1
ATOM 634 C CA . CYS A 1 84 ? 8.953 -36 -14.781 1 98.81 84 CYS A CA 1
ATOM 635 C C . CYS A 1 84 ? 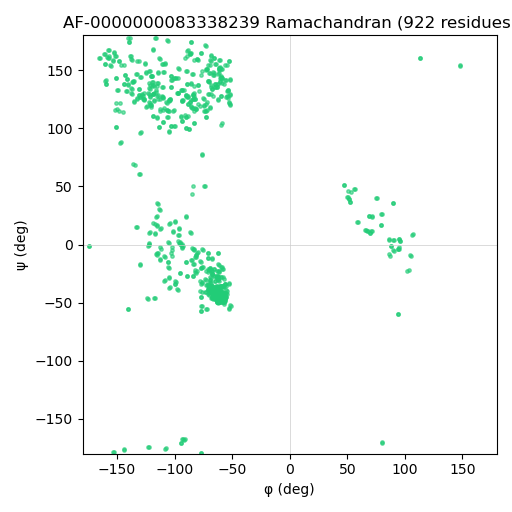9.367 -35.438 -13.43 1 98.81 84 CYS A C 1
ATOM 637 O O . CYS A 1 84 ? 10.227 -36 -12.75 1 98.81 84 CYS A O 1
ATOM 639 N N . GLY A 1 85 ? 8.797 -34.312 -13.07 1 98.81 85 GLY A N 1
ATOM 640 C CA . GLY A 1 85 ? 9.055 -33.688 -11.773 1 98.81 85 GLY A CA 1
ATOM 641 C C . GLY A 1 85 ? 7.996 -34.031 -10.734 1 98.81 85 GLY A C 1
ATOM 642 O O . GLY A 1 85 ? 8.023 -33.531 -9.617 1 98.81 85 GLY A O 1
ATOM 643 N N . GLY A 1 86 ? 7.012 -34.844 -11.086 1 98.88 86 GLY A N 1
ATOM 644 C CA . GLY A 1 86 ? 6.016 -35.281 -10.117 1 98.88 86 GLY A CA 1
ATOM 645 C C . GLY A 1 86 ? 4.75 -34.438 -10.148 1 98.88 86 GLY A C 1
ATOM 646 O O . GLY A 1 86 ? 3.867 -34.625 -9.305 1 98.88 86 GLY A O 1
ATOM 647 N N . THR A 1 87 ? 4.629 -33.469 -11.039 1 98.94 87 THR A N 1
ATOM 648 C CA . THR A 1 87 ? 3.434 -32.656 -11.203 1 98.94 87 THR A CA 1
ATOM 649 C C . THR A 1 87 ? 2.465 -33.312 -12.188 1 98.94 87 THR A C 1
ATOM 651 O O . THR A 1 87 ? 2.854 -33.656 -13.305 1 98.94 87 THR A O 1
ATOM 654 N N . THR A 1 88 ? 1.192 -33.469 -11.773 1 98.88 88 THR A N 1
ATOM 655 C CA . THR A 1 88 ? 0.252 -34.219 -12.602 1 98.88 88 THR A CA 1
ATOM 656 C C . THR A 1 88 ? -0.874 -33.312 -13.086 1 98.88 88 THR A C 1
ATOM 658 O O . THR A 1 88 ? -1.704 -33.719 -13.898 1 98.88 88 THR A O 1
ATOM 661 N N . THR A 1 89 ? -0.951 -32.094 -12.586 1 98.94 89 THR A N 1
ATOM 662 C CA . THR A 1 89 ? -1.966 -31.141 -12.992 1 98.94 89 THR A CA 1
ATOM 663 C C . THR A 1 89 ? -1.377 -29.734 -13.055 1 98.94 89 THR A C 1
ATOM 665 O O . THR A 1 89 ? -0.622 -29.328 -12.172 1 98.94 89 THR A O 1
ATOM 668 N N . ILE A 1 90 ? -1.641 -29.031 -14.164 1 98.88 90 ILE A N 1
ATOM 669 C CA . ILE A 1 90 ? -1.227 -27.625 -14.227 1 98.88 90 ILE A CA 1
ATOM 670 C C . ILE A 1 90 ? -2.432 -26.75 -14.547 1 98.88 90 ILE A C 1
ATOM 672 O O . ILE A 1 90 ? -3.406 -27.219 -15.141 1 98.88 90 ILE A O 1
ATOM 676 N N . ILE A 1 91 ? -2.447 -25.531 -14.047 1 98.94 91 ILE A N 1
ATOM 677 C CA . ILE A 1 91 ? -3.322 -24.469 -14.5 1 98.94 91 ILE A CA 1
ATOM 678 C C . ILE A 1 91 ? -2.486 -23.344 -15.117 1 98.94 91 ILE A C 1
ATOM 680 O O . ILE A 1 91 ? -1.761 -22.641 -14.406 1 98.94 91 ILE A O 1
ATOM 684 N N . ASP A 1 92 ? -2.586 -23.234 -16.391 1 98.81 92 ASP A N 1
ATOM 685 C CA . ASP A 1 92 ? -1.698 -22.391 -17.172 1 98.81 92 ASP A CA 1
ATOM 686 C C . ASP A 1 92 ? -2.26 -20.969 -17.281 1 98.81 92 ASP A C 1
ATOM 688 O O . ASP A 1 92 ? -3.475 -20.781 -17.391 1 98.81 92 ASP A O 1
ATOM 692 N N . HIS A 1 93 ? -1.396 -19.984 -17.156 1 98.62 93 HIS A N 1
ATOM 693 C CA . HIS A 1 93 ? -1.78 -18.594 -17.406 1 98.62 93 HIS A CA 1
ATOM 694 C C . HIS A 1 93 ? -1.728 -18.281 -18.906 1 98.62 93 HIS A C 1
ATOM 696 O O . HIS A 1 93 ? -0.648 -18.25 -19.5 1 98.62 93 HIS A O 1
ATOM 702 N N . MET A 1 94 ? -2.83 -17.953 -19.484 1 98.06 94 MET A N 1
ATOM 703 C CA . MET A 1 94 ? -2.885 -17.609 -20.906 1 98.06 94 MET A CA 1
ATOM 704 C C . MET A 1 94 ? -2.217 -16.266 -21.156 1 98.06 94 MET A C 1
ATOM 706 O O . MET A 1 94 ? -2.338 -15.344 -20.328 1 98.06 94 MET A O 1
ATOM 710 N N . GLY A 1 95 ? -1.496 -16.172 -22.25 1 97.12 95 GLY A N 1
ATOM 711 C CA . GLY A 1 95 ? -0.934 -14.891 -22.625 1 97.12 95 GLY A CA 1
ATOM 712 C C . GLY A 1 95 ? -1.972 -13.922 -23.172 1 97.12 95 GLY A C 1
ATOM 713 O O . GLY A 1 95 ? -3.119 -14.305 -23.406 1 97.12 95 GLY A O 1
ATOM 714 N N . PHE A 1 96 ? -1.547 -12.703 -23.359 1 97.12 96 PHE A N 1
ATOM 715 C CA . PHE A 1 96 ? -2.418 -11.68 -23.922 1 97.12 96 PHE A CA 1
ATOM 716 C C . PHE A 1 96 ? -2.76 -12.016 -25.375 1 97.12 96 PHE A C 1
ATOM 718 O O . PHE A 1 96 ? -1.963 -12.641 -26.078 1 97.12 96 PHE A O 1
ATOM 725 N N . GLY A 1 97 ? -3.973 -11.656 -25.75 1 97 97 GLY A N 1
ATOM 726 C CA . GLY A 1 97 ? -4.379 -11.734 -27.156 1 97 97 GLY A CA 1
ATOM 727 C C . GLY A 1 97 ? -4.195 -10.43 -27.891 1 97 97 GLY A C 1
ATOM 728 O O . GLY A 1 97 ? -3.535 -9.516 -27.406 1 97 97 GLY A O 1
ATOM 729 N N . PRO A 1 98 ? -4.703 -10.359 -29.078 1 96.81 98 PRO A N 1
ATOM 730 C CA . PRO A 1 98 ? -4.664 -9.102 -29.844 1 96.81 98 PRO A CA 1
ATOM 731 C C . PRO A 1 98 ? -5.398 -7.965 -29.125 1 96.81 98 PRO A C 1
ATOM 733 O O . PRO A 1 98 ? -6.34 -8.211 -28.375 1 96.81 98 PRO A O 1
ATOM 736 N N . THR A 1 99 ? -4.961 -6.762 -29.391 1 96.06 99 THR A N 1
ATOM 737 C CA . THR A 1 99 ? -5.609 -5.59 -28.812 1 96.06 99 THR A CA 1
ATOM 738 C C . THR A 1 99 ? -7.105 -5.594 -29.109 1 96.06 99 THR A C 1
ATOM 740 O O . THR A 1 99 ? -7.512 -5.781 -30.266 1 96.06 99 THR A O 1
ATOM 743 N N . GLY A 1 100 ? -7.875 -5.484 -28.094 1 96.69 100 GLY A N 1
ATOM 744 C CA . GLY A 1 100 ? -9.312 -5.32 -28.266 1 96.69 100 GLY A CA 1
ATOM 745 C C . GLY A 1 100 ? -10.047 -6.637 -28.406 1 96.69 100 GLY A C 1
ATOM 746 O O . GLY A 1 100 ? -11.266 -6.656 -28.625 1 96.69 100 GLY A O 1
ATOM 747 N N . CYS A 1 101 ? -9.383 -7.762 -28.266 1 97.56 101 CYS A N 1
ATOM 748 C CA . CYS A 1 101 ? -10.031 -9.055 -28.453 1 97.56 101 CYS A CA 1
ATOM 749 C C . CYS A 1 101 ? -11.047 -9.32 -27.344 1 97.56 101 CYS A C 1
ATOM 751 O O . CYS A 1 101 ? -11 -8.672 -26.297 1 97.56 101 CYS A O 1
ATOM 753 N N . GLN A 1 102 ? -11.953 -10.273 -27.594 1 97.81 102 GLN A N 1
ATOM 754 C CA . GLN A 1 102 ? -12.906 -10.727 -26.578 1 97.81 102 GLN A CA 1
ATOM 755 C C . GLN A 1 102 ? -12.203 -11.477 -25.453 1 97.81 102 GLN A C 1
ATOM 757 O O . GLN A 1 102 ? -11.094 -11.984 -25.641 1 97.81 102 GLN A O 1
ATOM 762 N N . LEU A 1 103 ? -12.906 -11.492 -24.359 1 97.69 103 LEU A N 1
ATOM 763 C CA . LEU A 1 103 ? -12.312 -12.148 -23.203 1 97.69 103 LEU A CA 1
ATOM 764 C C . LEU A 1 103 ? -12.031 -13.617 -23.484 1 97.69 103 LEU A C 1
ATOM 766 O O . LEU A 1 103 ? -11.008 -14.156 -23.047 1 97.69 103 LEU A O 1
ATOM 770 N N . ARG A 1 104 ? -12.867 -14.297 -24.234 1 97.31 104 ARG A N 1
ATOM 771 C CA . ARG A 1 104 ? -12.789 -15.734 -24.469 1 97.31 104 ARG A CA 1
ATOM 772 C C . ARG A 1 104 ? -11.781 -16.047 -25.562 1 97.31 104 ARG A C 1
ATOM 774 O O . ARG A 1 104 ? -11.422 -17.219 -25.766 1 97.31 104 ARG A O 1
ATOM 781 N N . HIS A 1 105 ? -11.289 -15.047 -26.281 1 98.12 105 HIS A N 1
ATOM 782 C CA . HIS A 1 105 ? -10.445 -15.258 -27.453 1 98.12 105 HIS A CA 1
ATOM 783 C C . HIS A 1 105 ? -9.273 -16.188 -27.125 1 98.12 105 HIS A C 1
ATOM 785 O O . HIS A 1 105 ? -9.086 -17.203 -27.797 1 98.12 105 HIS A O 1
ATOM 791 N N . GLN A 1 106 ? -8.555 -15.891 -26.125 1 97.56 106 GLN A N 1
ATOM 792 C CA . GLN A 1 106 ? -7.348 -16.641 -25.812 1 97.56 106 GLN A CA 1
ATOM 793 C C . GLN A 1 106 ? -7.691 -18.047 -25.328 1 97.56 106 GLN A C 1
ATOM 795 O O . GLN A 1 106 ? -6.895 -18.984 -25.469 1 97.56 106 GLN A O 1
ATOM 800 N N . LEU A 1 107 ? -8.859 -18.219 -24.672 1 98.19 107 LEU A N 1
ATOM 801 C CA . LEU A 1 107 ? -9.289 -19.562 -24.281 1 98.19 107 LEU A CA 1
ATOM 802 C C . LEU A 1 107 ? -9.336 -20.5 -25.484 1 98.19 107 LEU A C 1
ATOM 804 O O . LEU A 1 107 ? -8.852 -21.625 -25.406 1 98.19 107 LEU A O 1
ATOM 808 N N . GLY A 1 108 ? -9.914 -20 -26.594 1 98.06 108 GLY A N 1
ATOM 809 C CA . GLY A 1 108 ? -9.945 -20.781 -27.812 1 98.06 108 GLY A CA 1
ATOM 810 C C . GLY A 1 108 ? -8.562 -21.125 -28.328 1 98.06 108 GLY A C 1
ATOM 811 O O . GLY A 1 108 ? -8.297 -22.266 -28.703 1 98.06 108 GLY A O 1
ATOM 812 N N . VAL A 1 109 ? -7.699 -20.172 -28.344 1 98.19 109 VAL A N 1
ATOM 813 C CA . VAL A 1 109 ? -6.336 -20.344 -28.828 1 98.19 109 VAL A CA 1
ATOM 814 C C . VAL A 1 109 ? -5.613 -21.391 -27.984 1 98.19 109 VAL A C 1
ATOM 816 O O . VAL A 1 109 ? -4.977 -22.297 -28.531 1 98.19 109 VAL A O 1
ATOM 819 N N . TYR A 1 110 ? -5.738 -21.359 -26.703 1 98.31 110 TYR A N 1
ATOM 820 C CA . TYR A 1 110 ? -4.988 -22.219 -25.812 1 98.31 110 TYR A CA 1
ATOM 821 C C . TYR A 1 110 ? -5.578 -23.625 -25.781 1 98.31 110 TYR A C 1
ATOM 823 O O . TYR A 1 110 ? -4.855 -24.609 -25.594 1 98.31 110 TYR A O 1
ATOM 831 N N . HIS A 1 111 ? -6.906 -23.75 -25.953 1 98.25 111 HIS A N 1
ATOM 832 C CA . HIS A 1 111 ? -7.449 -25.094 -26.188 1 98.25 111 HIS A CA 1
ATOM 833 C C . HIS A 1 111 ? -6.77 -25.75 -27.375 1 98.25 111 HIS A C 1
ATOM 835 O O . HIS A 1 111 ? -6.473 -26.953 -27.328 1 98.25 111 HIS A O 1
ATOM 841 N N . GLY A 1 112 ? -6.523 -24.953 -28.359 1 98.06 112 GLY A N 1
ATOM 842 C CA . GLY A 1 112 ? -5.828 -25.469 -29.531 1 98.06 112 GLY A CA 1
ATOM 843 C C . GLY A 1 112 ? -4.395 -25.875 -29.25 1 98.06 112 GLY A C 1
ATOM 844 O O . GLY A 1 112 ? -3.918 -26.891 -29.75 1 98.06 112 GLY A O 1
ATOM 845 N N . TYR A 1 113 ? -3.703 -25.094 -28.469 1 98 113 TYR A N 1
ATOM 846 C CA . TYR A 1 113 ? -2.318 -25.375 -28.109 1 98 113 TYR A CA 1
ATOM 847 C C . TYR A 1 113 ? -2.215 -26.688 -27.328 1 98 113 TYR A C 1
ATOM 849 O O . TYR A 1 113 ? -1.268 -27.453 -27.516 1 98 113 TYR A O 1
ATOM 857 N N . ALA A 1 114 ? -3.182 -26.938 -26.406 1 98.19 114 ALA A N 1
ATOM 858 C CA . ALA A 1 114 ? -3.072 -28.016 -25.438 1 98.19 114 ALA A CA 1
ATOM 859 C C . ALA A 1 114 ? -3.652 -29.312 -26 1 98.19 114 ALA A C 1
ATOM 861 O O . ALA A 1 114 ? -3.209 -30.406 -25.641 1 98.19 114 ALA A O 1
ATOM 862 N N . ALA A 1 115 ? -4.602 -29.109 -26.922 1 94.62 115 ALA A N 1
ATOM 863 C CA . ALA A 1 115 ? -5.293 -30.281 -27.469 1 94.62 115 ALA A CA 1
ATOM 864 C C . ALA A 1 115 ? -4.312 -31.234 -28.141 1 94.62 115 ALA A C 1
ATOM 866 O O . ALA A 1 115 ? -3.447 -30.812 -28.906 1 94.62 115 ALA A O 1
ATOM 867 N N . HIS A 1 116 ? -4.348 -32.469 -27.766 1 96.06 116 HIS A N 1
ATOM 868 C CA . HIS A 1 116 ? -3.596 -33.594 -28.344 1 96.06 116 HIS A CA 1
ATOM 869 C C . HIS A 1 116 ? -2.107 -33.469 -28.031 1 96.06 116 HIS A C 1
ATOM 871 O O . HIS A 1 116 ? -1.284 -34.156 -28.625 1 96.06 116 HIS A O 1
ATOM 877 N N . LYS A 1 117 ? -1.777 -32.562 -27.188 1 98 117 LYS A N 1
ATOM 878 C CA . LYS A 1 117 ? -0.368 -32.375 -26.859 1 98 117 LYS A CA 1
ATOM 879 C C . LYS A 1 117 ? -0.102 -32.656 -25.375 1 98 117 LYS A C 1
ATOM 881 O O . LYS A 1 117 ? 0.87 -33.344 -25.031 1 98 117 LYS A O 1
ATOM 886 N N . ALA A 1 118 ? -0.889 -32.156 -24.5 1 98.62 118 ALA A N 1
ATOM 887 C CA . ALA A 1 118 ? -0.66 -32.25 -23.062 1 98.62 118 ALA A CA 1
ATOM 888 C C . ALA A 1 118 ? -0.621 -33.719 -22.609 1 98.62 118 ALA A C 1
ATOM 890 O O . ALA A 1 118 ? -1.426 -34.531 -23.062 1 98.62 118 ALA A O 1
ATOM 891 N N . VAL A 1 119 ? 0.275 -34.094 -21.688 1 98.5 119 VAL A N 1
ATOM 892 C CA . VAL A 1 119 ? 0.412 -35.469 -21.25 1 98.5 119 VAL A CA 1
ATOM 893 C C . VAL A 1 119 ? -0.19 -35.625 -19.859 1 98.5 119 VAL A C 1
ATOM 895 O O . VAL A 1 119 ? -0.481 -36.75 -19.422 1 98.5 119 VAL A O 1
ATOM 898 N N . ILE A 1 120 ? -0.343 -34.5 -19.141 1 98.69 120 ILE A N 1
ATOM 899 C CA . ILE A 1 120 ? -1.019 -34.5 -17.859 1 98.69 120 ILE A CA 1
ATOM 900 C C . ILE A 1 120 ? -2.25 -33.594 -17.922 1 98.69 120 ILE A C 1
ATOM 902 O O . ILE A 1 120 ? -2.436 -32.875 -18.891 1 98.69 120 ILE A O 1
ATOM 906 N N . ASP A 1 121 ? -3.15 -33.656 -16.891 1 98.81 121 ASP A N 1
ATOM 907 C CA . ASP A 1 121 ? -4.375 -32.875 -16.875 1 98.81 121 ASP A CA 1
ATOM 908 C C . ASP A 1 121 ? -4.066 -31.375 -16.688 1 98.81 121 ASP A C 1
ATOM 910 O O . ASP A 1 121 ? -3.053 -31.016 -16.094 1 98.81 121 ASP A O 1
ATOM 914 N N . TYR A 1 122 ? -4.93 -30.578 -17.312 1 98.81 122 TYR A N 1
ATOM 915 C CA . TYR A 1 122 ? -4.602 -29.156 -17.344 1 98.81 122 TYR A CA 1
ATOM 916 C C . TYR A 1 122 ? -5.867 -28.297 -17.344 1 98.81 122 TYR A C 1
ATOM 918 O O . TYR A 1 122 ? -6.965 -28.812 -17.578 1 98.81 122 TYR A O 1
ATOM 926 N N . SER A 1 123 ? -5.75 -27.094 -16.938 1 98.88 123 SER A N 1
ATOM 927 C CA . SER A 1 123 ? -6.75 -26.031 -17.062 1 98.88 123 SER A CA 1
ATOM 928 C C . SER A 1 123 ? -6.09 -24.672 -17.312 1 98.88 123 SER A C 1
ATOM 930 O O . SER A 1 123 ? -4.891 -24.609 -17.578 1 98.88 123 SER A O 1
ATOM 932 N N . PHE A 1 124 ? -6.953 -23.594 -17.359 1 98.88 124 PHE A N 1
ATOM 933 C CA . PHE A 1 124 ? -6.426 -22.281 -17.688 1 98.88 124 PHE A CA 1
ATOM 934 C C . PHE A 1 124 ? -6.945 -21.219 -16.719 1 98.88 124 PHE A C 1
ATOM 936 O O . PHE A 1 124 ? -8.039 -21.375 -16.172 1 98.88 124 PHE A O 1
ATOM 943 N N . HIS A 1 125 ? -6.117 -20.234 -16.453 1 98.88 125 HIS A N 1
ATOM 944 C CA . HIS A 1 125 ? -6.609 -18.969 -15.922 1 98.88 125 HIS A CA 1
ATOM 945 C C . HIS A 1 125 ? -7.055 -18.031 -17.047 1 98.88 125 HIS A C 1
ATOM 947 O O . HIS A 1 125 ? -6.406 -17.969 -18.094 1 98.88 125 HIS A O 1
ATOM 953 N N . GLY A 1 126 ? -8.188 -17.344 -16.844 1 98.69 126 GLY A N 1
ATOM 954 C CA . GLY A 1 126 ? -8.477 -16.25 -17.75 1 98.69 126 GLY A CA 1
ATOM 955 C C . GLY A 1 126 ? -7.492 -15.102 -17.641 1 98.69 126 GLY A C 1
ATOM 956 O O . GLY A 1 126 ? -6.738 -15.016 -16.656 1 98.69 126 GLY A O 1
ATOM 957 N N . VAL A 1 127 ? -7.434 -14.273 -18.672 1 98.5 127 VAL A N 1
ATOM 958 C CA . VAL A 1 127 ? -6.586 -13.086 -18.625 1 98.5 127 VAL A CA 1
ATOM 959 C C . VAL A 1 127 ? -7.395 -11.859 -19.047 1 98.5 127 VAL A C 1
ATOM 961 O O . VAL A 1 127 ? -8.047 -11.867 -20.094 1 98.5 127 VAL A O 1
ATOM 964 N N . ILE A 1 128 ? -7.406 -10.836 -18.25 1 98.5 128 ILE A N 1
ATOM 965 C CA . ILE A 1 128 ? -8.109 -9.594 -18.547 1 98.5 128 ILE A CA 1
ATOM 966 C C . ILE A 1 128 ? -7.102 -8.516 -18.938 1 98.5 128 ILE A C 1
ATOM 968 O O . ILE A 1 128 ? -6.301 -8.07 -18.125 1 98.5 128 ILE A O 1
ATOM 972 N N . GLN A 1 129 ? -7.199 -8.078 -20.25 1 98 129 GLN A N 1
ATOM 973 C CA . GLN A 1 129 ? -6.195 -7.133 -20.734 1 98 129 GLN A CA 1
ATOM 974 C C . GLN A 1 129 ? -6.816 -5.766 -21.016 1 98 129 GLN A C 1
ATOM 976 O O . GLN A 1 129 ? -6.109 -4.805 -21.312 1 98 129 GLN A O 1
ATOM 981 N N . HIS A 1 130 ? -8.125 -5.598 -20.844 1 98.38 130 HIS A N 1
ATOM 982 C CA . HIS A 1 130 ? -8.867 -4.344 -20.891 1 98.38 130 HIS A CA 1
ATOM 983 C C . HIS A 1 130 ? -10.273 -4.512 -20.312 1 98.38 130 HIS A C 1
ATOM 985 O O . HIS A 1 130 ? -10.75 -5.637 -20.156 1 98.38 130 HIS A O 1
ATOM 991 N N . ILE A 1 131 ? -10.883 -3.428 -19.938 1 98.44 131 ILE A N 1
ATOM 992 C CA . ILE A 1 131 ? -12.188 -3.475 -19.297 1 98.44 131 ILE A CA 1
ATOM 993 C C . ILE A 1 131 ? -13.195 -2.672 -20.125 1 98.44 131 ILE A C 1
ATOM 995 O O . ILE A 1 131 ? -12.922 -1.532 -20.516 1 98.44 131 ILE A O 1
ATOM 999 N N . ASN A 1 132 ? -14.234 -3.148 -20.469 1 97.88 132 ASN A N 1
ATOM 1000 C CA . ASN A 1 132 ? -15.477 -2.557 -20.969 1 97.88 132 ASN A CA 1
ATOM 1001 C C . ASN A 1 132 ? -16.672 -3.443 -20.672 1 97.88 132 ASN A C 1
ATOM 1003 O O . ASN A 1 132 ? -16.547 -4.492 -20.047 1 97.88 132 ASN A O 1
ATOM 1007 N N . HIS A 1 133 ? -17.859 -3.129 -21.047 1 97.25 133 HIS A N 1
ATOM 1008 C CA . HIS A 1 133 ? -19.078 -3.852 -20.688 1 97.25 133 HIS A CA 1
ATOM 1009 C C . HIS A 1 133 ? -19.062 -5.258 -21.281 1 97.25 133 HIS A C 1
ATOM 1011 O O . HIS A 1 133 ? -19.547 -6.203 -20.641 1 97.25 133 HIS A O 1
ATOM 1017 N N . ALA A 1 134 ? -18.547 -5.359 -22.438 1 97.88 134 ALA A N 1
ATOM 1018 C CA . ALA A 1 134 ? -18.531 -6.66 -23.094 1 97.88 134 ALA A CA 1
ATOM 1019 C C . ALA A 1 134 ? -17.641 -7.648 -22.344 1 97.88 134 ALA A C 1
ATOM 1021 O O . ALA A 1 134 ? -18.016 -8.812 -22.172 1 97.88 134 ALA A O 1
ATOM 1022 N N . ILE A 1 135 ? -16.469 -7.168 -21.953 1 98.5 135 ILE A N 1
ATOM 1023 C CA . ILE A 1 135 ? -15.523 -7.992 -21.203 1 98.5 135 ILE A CA 1
ATOM 1024 C C . ILE A 1 135 ? -16.172 -8.445 -19.891 1 98.5 135 ILE A C 1
ATOM 1026 O O . ILE A 1 135 ? -16.141 -9.633 -19.562 1 98.5 135 ILE A O 1
ATOM 1030 N N . LEU A 1 136 ? -16.75 -7.539 -19.203 1 98.44 136 LEU A N 1
ATOM 1031 C CA . LEU A 1 136 ? -17.359 -7.832 -17.906 1 98.44 136 LEU A CA 1
ATOM 1032 C C . LEU A 1 136 ? -18.516 -8.828 -18.062 1 98.44 136 LEU A C 1
ATOM 1034 O O . LEU A 1 136 ? -18.688 -9.711 -17.234 1 98.44 136 LEU A O 1
ATOM 1038 N N . ASP A 1 137 ? -19.234 -8.719 -19.109 1 97.88 137 ASP A N 1
ATOM 1039 C CA . ASP A 1 137 ? -20.406 -9.57 -19.359 1 97.88 137 ASP A CA 1
ATOM 1040 C C . ASP A 1 137 ? -19.984 -11 -19.688 1 97.88 137 ASP A C 1
ATOM 1042 O O . ASP A 1 137 ? -20.75 -11.945 -19.484 1 97.88 137 ASP A O 1
ATOM 1046 N N . GLU A 1 138 ? -18.766 -11.188 -20.172 1 98.31 138 GLU A N 1
ATOM 1047 C CA . GLU A 1 138 ? -18.281 -12.5 -20.578 1 98.31 138 GLU A CA 1
ATOM 1048 C C . GLU A 1 138 ? -17.766 -13.289 -19.375 1 98.31 138 GLU A C 1
ATOM 1050 O O . GLU A 1 138 ? -17.609 -14.516 -19.453 1 98.31 138 GLU A O 1
ATOM 1055 N N . ILE A 1 139 ? -17.516 -12.641 -18.297 1 98.62 139 ILE A N 1
ATOM 1056 C CA . ILE A 1 139 ? -16.859 -13.273 -17.156 1 98.62 139 ILE A CA 1
ATOM 1057 C C . ILE A 1 139 ? -17.703 -14.43 -16.641 1 98.62 139 ILE A C 1
ATOM 1059 O O . ILE A 1 139 ? -17.219 -15.562 -16.531 1 98.62 139 ILE A O 1
ATOM 1063 N N . PRO A 1 140 ? -19.031 -14.242 -16.391 1 98.31 140 PRO A N 1
ATOM 1064 C CA . PRO A 1 140 ? -19.828 -15.375 -15.891 1 98.31 140 PRO A CA 1
ATOM 1065 C C . PRO A 1 140 ? -19.891 -16.531 -16.875 1 98.31 140 PRO A C 1
ATOM 1067 O O . PRO A 1 140 ? -19.953 -17.703 -16.469 1 98.31 140 PRO A O 1
ATOM 1070 N N . MET A 1 141 ? -19.828 -16.25 -18.141 1 97.94 141 MET A N 1
ATOM 1071 C CA . MET A 1 141 ? -19.875 -17.297 -19.156 1 97.94 141 MET A CA 1
ATOM 1072 C C . MET A 1 141 ? -18.609 -18.125 -19.125 1 97.94 141 MET A C 1
ATOM 1074 O O . MET A 1 141 ? -18.656 -19.359 -19.266 1 97.94 141 MET A O 1
ATOM 1078 N N . MET A 1 142 ? -17.516 -17.5 -18.938 1 98.5 142 MET A N 1
ATOM 1079 C CA . MET A 1 142 ? -16.234 -18.219 -18.859 1 98.5 142 MET A CA 1
ATOM 1080 C C . MET A 1 142 ? -16.172 -19.062 -17.594 1 98.5 142 MET A C 1
ATOM 1082 O O . MET A 1 142 ? -15.609 -20.172 -17.609 1 98.5 142 MET A O 1
ATOM 1086 N N . VAL A 1 143 ? -16.719 -18.516 -16.5 1 98.56 143 VAL A N 1
ATOM 1087 C CA . VAL A 1 143 ? -16.766 -19.281 -15.266 1 98.56 143 VAL A CA 1
ATOM 1088 C C . VAL A 1 143 ? -17.625 -20.547 -15.469 1 98.56 143 VAL A C 1
ATOM 1090 O O . VAL A 1 143 ? -17.266 -21.625 -15 1 98.56 143 VAL A O 1
ATOM 1093 N N . GLU A 1 144 ? -18.672 -20.422 -16.203 1 97.31 144 GLU A N 1
ATOM 1094 C CA . GLU A 1 144 ? -19.531 -21.562 -16.516 1 97.31 144 GLU A CA 1
ATOM 1095 C C . GLU A 1 144 ? -18.797 -22.594 -17.359 1 97.31 144 GLU A C 1
ATOM 1097 O O . GLU A 1 144 ? -19.078 -23.797 -17.281 1 97.31 144 GLU A O 1
ATOM 1102 N N . GLU A 1 145 ? -17.844 -22.094 -18.094 1 96.69 145 GLU A N 1
ATOM 1103 C CA . GLU A 1 145 ? -17.062 -22.984 -18.953 1 96.69 145 GLU A CA 1
ATOM 1104 C C . GLU A 1 145 ? -15.914 -23.641 -18.188 1 96.69 145 GLU A C 1
ATOM 1106 O O . GLU A 1 145 ? -15.172 -24.453 -18.734 1 96.69 145 GLU A O 1
ATOM 1111 N N . GLY A 1 146 ? -15.773 -23.266 -16.969 1 98.19 146 GLY A N 1
ATOM 1112 C CA . GLY A 1 146 ? -14.797 -23.953 -16.109 1 98.19 146 GLY A CA 1
ATOM 1113 C C . GLY A 1 146 ? -13.57 -23.109 -15.828 1 98.19 146 GLY A C 1
ATOM 1114 O O . GLY A 1 146 ? -12.57 -23.609 -15.328 1 98.19 146 GLY A O 1
ATOM 1115 N N . ILE A 1 147 ? -13.625 -21.812 -16.234 1 98.75 147 ILE A N 1
ATOM 1116 C CA . ILE A 1 147 ? -12.531 -20.891 -15.945 1 98.75 147 ILE A CA 1
ATOM 1117 C C . ILE A 1 147 ? -12.891 -20.016 -14.742 1 98.75 147 ILE A C 1
ATOM 1119 O O . ILE A 1 147 ? -13.586 -19.016 -14.883 1 98.75 147 ILE A O 1
ATOM 1123 N N . SER A 1 148 ? -12.328 -20.359 -13.586 1 98.44 148 SER A N 1
ATOM 1124 C CA . SER A 1 148 ? -12.828 -19.719 -12.367 1 98.44 148 SER A CA 1
ATOM 1125 C C . SER A 1 148 ? -11.75 -18.859 -11.711 1 98.44 148 SER A C 1
ATOM 1127 O O . SER A 1 148 ? -11.828 -18.562 -10.523 1 98.44 148 SER A O 1
ATOM 1129 N N . SER A 1 149 ? -10.711 -18.531 -12.383 1 98.88 149 SER A N 1
ATOM 1130 C CA . SER A 1 149 ? -9.719 -17.562 -11.953 1 98.88 149 SER A CA 1
ATOM 1131 C C . SER A 1 149 ? -9.203 -16.734 -13.125 1 98.88 149 SER A C 1
ATOM 1133 O O . SER A 1 149 ? -9.133 -17.219 -14.258 1 98.88 149 SER A O 1
ATOM 1135 N N . PHE A 1 150 ? -8.898 -15.477 -12.875 1 98.88 150 PHE A N 1
ATOM 1136 C CA . PHE A 1 150 ? -8.469 -14.539 -13.914 1 98.88 150 PHE A CA 1
ATOM 1137 C C . PHE A 1 150 ? -7.277 -13.719 -13.438 1 98.88 150 PHE A C 1
ATOM 1139 O O . PHE A 1 150 ? -7.223 -13.305 -12.281 1 98.88 150 PHE A O 1
ATOM 1146 N N . LYS A 1 151 ? -6.348 -13.5 -14.352 1 98.69 151 LYS A N 1
ATOM 1147 C CA . LYS A 1 151 ? -5.117 -12.766 -14.055 1 98.69 151 LYS A CA 1
ATOM 1148 C C . LYS A 1 151 ? -5.23 -11.305 -14.469 1 98.69 151 LYS A C 1
ATOM 1150 O O . LYS A 1 151 ? -5.707 -11 -15.57 1 98.69 151 LYS A O 1
ATOM 1155 N N . LEU A 1 152 ? -4.871 -10.398 -13.547 1 98.62 152 LEU A N 1
ATOM 1156 C CA . LEU A 1 152 ? -4.695 -8.977 -13.828 1 98.62 152 LEU A CA 1
ATOM 1157 C C . LEU A 1 152 ? -3.219 -8.594 -13.766 1 98.62 152 LEU A C 1
ATOM 1159 O O . LEU A 1 152 ? -2.447 -9.188 -13.008 1 98.62 152 LEU A O 1
ATOM 1163 N N . TYR A 1 153 ? -2.859 -7.641 -14.555 1 98.25 153 TYR A N 1
ATOM 1164 C CA . TYR A 1 153 ? -1.502 -7.105 -14.555 1 98.25 153 TYR A CA 1
ATOM 1165 C C . TYR A 1 153 ? -1.499 -5.625 -14.203 1 98.25 153 TYR A C 1
ATOM 1167 O O . TYR A 1 153 ? -2.318 -4.855 -14.711 1 98.25 153 TYR A O 1
ATOM 1175 N N . LEU A 1 154 ? -0.572 -5.195 -13.352 1 98.19 154 LEU A N 1
ATOM 1176 C CA . LEU A 1 154 ? -0.434 -3.789 -12.984 1 98.19 154 LEU A CA 1
ATOM 1177 C C . LEU A 1 154 ? 0.78 -3.168 -13.672 1 98.19 154 LEU A C 1
ATOM 1179 O O . LEU A 1 154 ? 1.136 -2.021 -13.391 1 98.19 154 LEU A O 1
ATOM 1183 N N . THR A 1 155 ? 1.439 -3.945 -14.461 1 96.56 155 THR A N 1
ATOM 1184 C CA . THR A 1 155 ? 2.543 -3.502 -15.305 1 96.56 155 THR A CA 1
ATOM 1185 C C . THR A 1 155 ? 2.473 -4.164 -16.672 1 96.56 155 THR A C 1
ATOM 1187 O O . THR A 1 155 ? 1.526 -4.898 -16.969 1 96.56 155 THR A O 1
ATOM 1190 N N . TYR A 1 156 ? 3.342 -3.791 -17.609 1 92.62 156 TYR A N 1
ATOM 1191 C CA . TYR A 1 156 ? 3.402 -4.27 -18.984 1 92.62 156 TYR A CA 1
ATOM 1192 C C . TYR A 1 156 ? 2.369 -3.561 -19.859 1 92.62 156 TYR A C 1
ATOM 1194 O O . TYR A 1 156 ? 1.826 -2.525 -19.469 1 92.62 156 TYR A O 1
ATOM 1202 N N . GLN A 1 157 ? 2.186 -4.02 -21.078 1 90.31 157 GLN A N 1
ATOM 1203 C CA . GLN A 1 157 ? 1.45 -3.342 -22.141 1 90.31 157 GLN A CA 1
ATOM 1204 C C . GLN A 1 157 ? -0.029 -3.209 -21.797 1 90.31 157 GLN A C 1
ATOM 1206 O O . GLN A 1 157 ? -0.649 -2.184 -22.078 1 90.31 157 GLN A O 1
ATOM 1211 N N . TYR A 1 158 ? -0.624 -4.195 -21.156 1 94.62 158 TYR A N 1
ATOM 1212 C CA . TYR A 1 158 ? -2.064 -4.219 -20.922 1 94.62 158 TYR A CA 1
ATOM 1213 C C . TYR A 1 158 ? -2.375 -4.125 -19.438 1 94.62 158 TYR A C 1
ATOM 1215 O O . TYR A 1 158 ? -3.322 -4.75 -18.953 1 94.62 158 TYR A O 1
ATOM 1223 N N . LYS A 1 159 ? -1.521 -3.355 -18.734 1 96.25 159 LYS A N 1
ATOM 1224 C CA . LYS A 1 159 ? -1.771 -3.111 -17.312 1 96.25 159 LYS A CA 1
ATOM 1225 C C . LYS A 1 159 ? -3.098 -2.385 -17.109 1 96.25 159 LYS A C 1
ATOM 1227 O O . LYS A 1 159 ? -3.514 -1.591 -17.953 1 96.25 159 LYS A O 1
ATOM 1232 N N . LEU A 1 160 ? -3.75 -2.652 -16.016 1 97.69 160 LEU A N 1
ATOM 1233 C CA . LEU A 1 160 ? -5.027 -2.027 -15.688 1 97.69 160 LEU A CA 1
ATOM 1234 C C . LEU A 1 160 ? -4.836 -0.9 -14.68 1 97.69 160 LEU A C 1
ATOM 1236 O O . LEU A 1 160 ? -3.99 -0.996 -13.789 1 97.69 160 LEU A O 1
ATOM 1240 N N . ASN A 1 161 ? -5.609 0.169 -14.828 1 97.06 161 ASN A N 1
ATOM 1241 C CA . ASN A 1 161 ? -5.641 1.224 -13.82 1 97.06 161 ASN A CA 1
ATOM 1242 C C . ASN A 1 161 ? -6.633 0.906 -12.703 1 97.06 161 ASN A C 1
ATOM 1244 O O . ASN A 1 161 ? -7.34 -0.103 -12.766 1 97.06 161 ASN A O 1
ATOM 1248 N N . ASP A 1 162 ? -6.68 1.703 -11.703 1 98.25 162 ASP A N 1
ATOM 1249 C CA . ASP A 1 162 ? -7.438 1.396 -10.492 1 98.25 162 ASP A CA 1
ATOM 1250 C C . ASP A 1 162 ? -8.93 1.271 -10.797 1 98.25 162 ASP A C 1
ATOM 1252 O O . ASP A 1 162 ? -9.617 0.422 -10.227 1 98.25 162 ASP A O 1
ATOM 1256 N N . ASP A 1 163 ? -9.477 2.143 -11.672 1 97.38 163 ASP A N 1
ATOM 1257 C CA . ASP A 1 163 ? -10.891 2.082 -12.031 1 97.38 163 ASP A CA 1
ATOM 1258 C C . ASP A 1 163 ? -11.234 0.738 -12.672 1 97.38 163 ASP A C 1
ATOM 1260 O O . ASP A 1 163 ? -12.242 0.118 -12.32 1 97.38 163 ASP A O 1
ATOM 1264 N N . ASP A 1 164 ? -10.375 0.307 -13.594 1 98.44 164 ASP A N 1
ATOM 1265 C CA . ASP A 1 164 ? -10.562 -0.968 -14.281 1 98.44 164 ASP A CA 1
ATOM 1266 C C . ASP A 1 164 ? -10.438 -2.139 -13.305 1 98.44 164 ASP A C 1
ATOM 1268 O O . ASP A 1 164 ? -11.227 -3.084 -13.359 1 98.44 164 ASP A O 1
ATOM 1272 N N . VAL A 1 165 ? -9.477 -2.061 -12.445 1 98.75 165 VAL A N 1
ATOM 1273 C CA . VAL A 1 165 ? -9.234 -3.117 -11.469 1 98.75 165 VAL A CA 1
ATOM 1274 C C . VAL A 1 165 ? -10.453 -3.273 -10.562 1 98.75 165 VAL A C 1
ATOM 1276 O O . VAL A 1 165 ? -10.883 -4.395 -10.281 1 98.75 165 VAL A O 1
ATOM 1279 N N . LEU A 1 166 ? -11.023 -2.133 -10.102 1 98.69 166 LEU A N 1
ATOM 1280 C CA . LEU A 1 166 ? -12.188 -2.174 -9.227 1 98.69 166 LEU A CA 1
ATOM 1281 C C . LEU A 1 166 ? -13.367 -2.85 -9.922 1 98.69 166 LEU A C 1
ATOM 1283 O O . LEU A 1 166 ? -14.055 -3.678 -9.32 1 98.69 166 LEU A O 1
ATOM 1287 N N . GLN A 1 167 ? -13.57 -2.518 -11.18 1 98.5 167 GLN A N 1
ATOM 1288 C CA . GLN A 1 167 ? -14.648 -3.133 -11.945 1 98.5 167 GLN A CA 1
ATOM 1289 C C . GLN A 1 167 ? -14.414 -4.633 -12.117 1 98.5 167 GLN A C 1
ATOM 1291 O O . GLN A 1 167 ? -15.336 -5.434 -11.938 1 98.5 167 GLN A O 1
ATOM 1296 N N . ALA A 1 168 ? -13.172 -4.996 -12.422 1 98.75 168 ALA A N 1
ATOM 1297 C CA . ALA A 1 168 ? -12.82 -6.398 -12.602 1 98.75 168 ALA A CA 1
ATOM 1298 C C . ALA A 1 168 ? -13.023 -7.188 -11.312 1 98.75 168 ALA A C 1
ATOM 1300 O O . ALA A 1 168 ? -13.656 -8.25 -11.312 1 98.75 168 ALA A O 1
ATOM 1301 N N . LEU A 1 169 ? -12.492 -6.652 -10.227 1 98.81 169 LEU A N 1
ATOM 1302 C CA . LEU A 1 169 ? -12.578 -7.32 -8.93 1 98.81 169 LEU A CA 1
ATOM 1303 C C . LEU A 1 169 ? -14.031 -7.566 -8.539 1 98.81 169 LEU A C 1
ATOM 1305 O O . LEU A 1 169 ? -14.383 -8.664 -8.102 1 98.81 169 LEU A O 1
ATOM 1309 N N . ARG A 1 170 ? -14.875 -6.594 -8.695 1 98.38 170 ARG A N 1
ATOM 1310 C CA . ARG A 1 170 ? -16.281 -6.711 -8.328 1 98.38 170 ARG A CA 1
ATOM 1311 C C . ARG A 1 170 ? -16.984 -7.785 -9.148 1 98.38 170 ARG A C 1
ATOM 1313 O O . ARG A 1 170 ? -17.688 -8.641 -8.602 1 98.38 170 ARG A O 1
ATOM 1320 N N . ARG A 1 171 ? -16.781 -7.68 -10.477 1 98.56 171 ARG A N 1
ATOM 1321 C CA . ARG A 1 171 ? -17.484 -8.602 -11.367 1 98.56 171 ARG A CA 1
ATOM 1322 C C . ARG A 1 171 ? -17 -10.031 -11.156 1 98.56 171 ARG A C 1
ATOM 1324 O O . ARG A 1 171 ? -17.797 -10.969 -11.18 1 98.56 171 ARG A O 1
ATOM 1331 N N . LEU A 1 172 ? -15.711 -10.242 -10.984 1 98.88 172 LEU A N 1
ATOM 1332 C CA . LEU A 1 172 ? -15.156 -11.562 -10.727 1 98.88 172 LEU A CA 1
ATOM 1333 C C . LEU A 1 172 ? -15.703 -12.141 -9.422 1 98.88 172 LEU A C 1
ATOM 1335 O O . LEU A 1 172 ? -16.094 -13.312 -9.375 1 98.88 172 LEU A O 1
ATOM 1339 N N . HIS A 1 173 ? -15.719 -11.305 -8.422 1 98.44 173 HIS A N 1
ATOM 1340 C CA . HIS A 1 173 ? -16.234 -11.711 -7.125 1 98.44 173 HIS A CA 1
ATOM 1341 C C . HIS A 1 173 ? -17.688 -12.188 -7.234 1 98.44 173 HIS A C 1
ATOM 1343 O O . HIS A 1 173 ? -18.031 -13.266 -6.746 1 98.44 173 HIS A O 1
ATOM 1349 N N . LEU A 1 174 ? -18.484 -11.438 -7.914 1 98 174 LEU A N 1
ATOM 1350 C CA . LEU A 1 174 ? -19.906 -11.742 -8.062 1 98 174 LEU A CA 1
ATOM 1351 C C . LEU A 1 174 ? -20.109 -13.008 -8.891 1 98 174 LEU A C 1
ATOM 1353 O O . LEU A 1 174 ? -21.125 -13.695 -8.75 1 98 174 LEU A O 1
ATOM 1357 N N . SER A 1 175 ? -19.125 -13.312 -9.727 1 98.5 175 SER A N 1
ATOM 1358 C CA . SER A 1 175 ? -19.25 -14.438 -10.648 1 98.5 175 SER A CA 1
ATOM 1359 C C . SER A 1 175 ? -18.625 -15.703 -10.07 1 98.5 175 SER A C 1
ATOM 1361 O O . SER A 1 175 ? -18.578 -16.734 -10.742 1 98.5 175 SER A O 1
ATOM 1363 N N . GLY A 1 176 ? -18.078 -15.641 -8.875 1 98.12 176 GLY A N 1
ATOM 1364 C CA . GLY A 1 176 ? -17.438 -16.797 -8.266 1 98.12 176 GLY A CA 1
ATOM 1365 C C . GLY A 1 176 ? -16.078 -17.125 -8.852 1 98.12 176 GLY A C 1
ATOM 1366 O O . GLY A 1 176 ? -15.766 -18.281 -9.117 1 98.12 176 GLY A O 1
ATOM 1367 N N . ALA A 1 177 ? -15.336 -16.094 -9.125 1 98.69 177 ALA A N 1
ATOM 1368 C CA . ALA A 1 177 ? -14.008 -16.281 -9.695 1 98.69 177 ALA A CA 1
ATOM 1369 C C . ALA A 1 177 ? -12.938 -15.68 -8.789 1 98.69 177 ALA A C 1
ATOM 1371 O O . ALA A 1 177 ? -13.172 -14.664 -8.125 1 98.69 177 ALA A O 1
ATOM 1372 N N . LEU A 1 178 ? -11.789 -16.297 -8.727 1 98.81 178 LEU A N 1
ATOM 1373 C CA . LEU A 1 178 ? -10.641 -15.828 -7.965 1 98.81 178 LEU A CA 1
ATOM 1374 C C . LEU A 1 178 ? -9.75 -14.93 -8.82 1 98.81 178 LEU A C 1
ATOM 1376 O O . LEU A 1 178 ? -9.438 -15.266 -9.961 1 98.81 178 LEU A O 1
ATOM 1380 N N . THR A 1 179 ? -9.422 -13.734 -8.289 1 98.88 179 THR A N 1
ATOM 1381 C CA . THR A 1 179 ? -8.531 -12.82 -8.992 1 98.88 179 THR A CA 1
ATOM 1382 C C . THR A 1 179 ? -7.074 -13.133 -8.664 1 98.88 179 THR A C 1
ATOM 1384 O O . THR A 1 179 ? -6.691 -13.164 -7.496 1 98.88 179 THR A O 1
ATOM 1387 N N . THR A 1 180 ? -6.238 -13.406 -9.633 1 98.88 180 THR A N 1
ATOM 1388 C CA . THR A 1 180 ? -4.789 -13.5 -9.5 1 98.88 180 THR A CA 1
ATOM 1389 C C . THR A 1 180 ? -4.113 -12.25 -10.055 1 98.88 180 THR A C 1
ATOM 1391 O O . THR A 1 180 ? -4.602 -11.648 -11.016 1 98.88 180 THR A O 1
ATOM 1394 N N . VAL A 1 181 ? -2.998 -11.82 -9.422 1 98.69 181 VAL A N 1
ATOM 1395 C CA . VAL A 1 181 ? -2.457 -10.531 -9.844 1 98.69 181 VAL A CA 1
ATOM 1396 C C . VAL A 1 181 ? -0.935 -10.617 -9.938 1 98.69 181 VAL A C 1
ATOM 1398 O O . VAL A 1 181 ? -0.283 -11.18 -9.055 1 98.69 181 VAL A O 1
ATOM 1401 N N . HIS A 1 182 ? -0.383 -10.164 -11.062 1 98.38 182 HIS A N 1
ATOM 1402 C CA . HIS A 1 182 ? 1.024 -9.789 -11.148 1 98.38 182 HIS A CA 1
ATOM 1403 C C . HIS A 1 182 ? 1.248 -8.367 -10.648 1 98.38 182 HIS A C 1
ATOM 1405 O O . HIS A 1 182 ? 1.017 -7.406 -11.391 1 98.38 182 HIS A O 1
ATOM 1411 N N . PRO A 1 183 ? 1.785 -8.242 -9.469 1 97.31 183 PRO A N 1
ATOM 1412 C CA . PRO A 1 183 ? 1.778 -6.922 -8.828 1 97.31 183 PRO A CA 1
ATOM 1413 C C . PRO A 1 183 ? 3.137 -6.227 -8.898 1 97.31 183 PRO A C 1
ATOM 1415 O O . PRO A 1 183 ? 3.994 -6.457 -8.047 1 97.31 183 PRO A O 1
ATOM 1418 N N . GLU A 1 184 ? 3.34 -5.258 -9.797 1 98.5 184 GLU A N 1
ATOM 1419 C CA . GLU A 1 184 ? 4.496 -4.367 -9.836 1 98.5 184 GLU A CA 1
ATOM 1420 C C . GLU A 1 184 ? 4.094 -2.963 -10.281 1 98.5 184 GLU A C 1
ATOM 1422 O O . GLU A 1 184 ? 3.264 -2.805 -11.18 1 98.5 184 GLU A O 1
ATOM 1427 N N . ASN A 1 185 ? 4.621 -1.969 -9.664 1 98.62 185 ASN A N 1
ATOM 1428 C CA . ASN A 1 185 ? 4.344 -0.582 -10.016 1 98.62 185 ASN A CA 1
ATOM 1429 C C . ASN A 1 185 ? 5.02 -0.198 -11.336 1 98.62 185 ASN A C 1
ATOM 1431 O O . ASN A 1 185 ? 6.242 -0.046 -11.391 1 98.62 185 ASN A O 1
ATOM 1435 N N . ASP A 1 186 ? 4.285 -0.002 -12.359 1 98.38 186 ASP A N 1
ATOM 1436 C CA . ASP A 1 186 ? 4.77 0.207 -13.719 1 98.38 186 ASP A CA 1
ATOM 1437 C C . ASP A 1 186 ? 5.555 1.511 -13.828 1 98.38 186 ASP A C 1
ATOM 1439 O O . ASP A 1 186 ? 6.605 1.556 -14.469 1 98.38 186 ASP A O 1
ATOM 1443 N N . ALA A 1 187 ? 5.07 2.562 -13.227 1 97.75 187 ALA A N 1
ATOM 1444 C CA . ALA A 1 187 ? 5.695 3.879 -13.328 1 97.75 187 ALA A CA 1
ATOM 1445 C C . ALA A 1 187 ? 7.098 3.867 -12.719 1 97.75 187 ALA A C 1
ATOM 1447 O O . ALA A 1 187 ? 8.039 4.414 -13.305 1 97.75 187 ALA A O 1
ATOM 1448 N N . ALA A 1 188 ? 7.25 3.258 -11.594 1 98.19 188 ALA A N 1
ATOM 1449 C CA . ALA A 1 188 ? 8.539 3.186 -10.914 1 98.19 188 ALA A CA 1
ATOM 1450 C C . ALA A 1 188 ? 9.547 2.393 -11.734 1 98.19 188 ALA A C 1
ATOM 1452 O O . ALA A 1 188 ? 10.711 2.795 -11.867 1 98.19 188 ALA A O 1
ATOM 1453 N N . ILE A 1 189 ? 9.094 1.277 -12.266 1 98.44 189 ILE A N 1
ATOM 1454 C CA . ILE A 1 189 ? 9.953 0.432 -13.086 1 98.44 189 ILE A CA 1
ATOM 1455 C C . ILE A 1 189 ? 10.398 1.198 -14.328 1 98.44 189 ILE A C 1
ATOM 1457 O O . ILE A 1 189 ? 11.586 1.204 -14.672 1 98.44 189 ILE A O 1
ATOM 1461 N N . ALA A 1 190 ? 9.438 1.818 -14.992 1 97.75 190 ALA A N 1
ATOM 1462 C CA . ALA A 1 190 ? 9.727 2.572 -16.203 1 97.75 190 ALA A CA 1
ATOM 1463 C C . ALA A 1 190 ? 10.75 3.674 -15.945 1 97.75 190 ALA A C 1
ATOM 1465 O O . ALA A 1 190 ? 11.672 3.883 -16.734 1 97.75 190 ALA A O 1
ATOM 1466 N N . CYS A 1 191 ? 10.57 4.336 -14.836 1 96.94 191 CYS A N 1
ATOM 1467 C CA . CYS A 1 191 ? 11.461 5.426 -14.461 1 96.94 191 CYS A CA 1
ATOM 1468 C C . CYS A 1 191 ? 12.883 4.918 -14.25 1 96.94 191 CYS A C 1
ATOM 1470 O O . CYS A 1 191 ? 13.836 5.48 -14.797 1 96.94 191 CYS A O 1
ATOM 1472 N N . LYS A 1 192 ? 13.062 3.834 -13.555 1 97.75 192 LYS A N 1
ATOM 1473 C CA . LYS A 1 192 ? 14.383 3.293 -13.242 1 97.75 192 LYS A CA 1
ATOM 1474 C C . LYS A 1 192 ? 15.047 2.711 -14.492 1 97.75 192 LYS A C 1
ATOM 1476 O O . LYS A 1 192 ? 16.25 2.881 -14.703 1 97.75 192 LYS A O 1
ATOM 1481 N N . ARG A 1 193 ? 14.242 2.012 -15.258 1 97.75 193 ARG A N 1
ATOM 1482 C CA . ARG A 1 193 ? 14.766 1.462 -16.5 1 97.75 193 ARG A CA 1
ATOM 1483 C C . ARG A 1 193 ? 15.297 2.568 -17.406 1 97.75 193 ARG A C 1
ATOM 1485 O O . ARG A 1 193 ? 16.391 2.453 -17.969 1 97.75 193 ARG A O 1
ATOM 1492 N N . ALA A 1 194 ? 14.531 3.631 -17.562 1 97.25 194 ALA A N 1
ATOM 1493 C CA . ALA A 1 194 ? 14.93 4.754 -18.406 1 97.25 194 ALA A CA 1
ATOM 1494 C C . ALA A 1 194 ? 16.234 5.375 -17.906 1 97.25 194 ALA A C 1
ATOM 1496 O O . ALA A 1 194 ? 17.094 5.746 -18.703 1 97.25 194 ALA A O 1
ATOM 1497 N N . GLU A 1 195 ? 16.328 5.473 -16.641 1 97.12 195 GLU A N 1
ATOM 1498 C CA . GLU A 1 195 ? 17.531 6.023 -16.031 1 97.12 195 GLU A CA 1
ATOM 1499 C C . GLU A 1 195 ? 18.766 5.18 -16.359 1 97.12 195 GLU A C 1
ATOM 1501 O O . GLU A 1 195 ? 19.812 5.711 -16.75 1 97.12 195 GLU A O 1
ATOM 1506 N N . PHE A 1 196 ? 18.688 3.865 -16.219 1 98.31 196 PHE A N 1
ATOM 1507 C CA . PHE A 1 196 ? 19.797 2.963 -16.469 1 98.31 196 PHE A CA 1
ATOM 1508 C C . PHE A 1 196 ? 20.172 2.955 -17.938 1 98.31 196 PHE A C 1
ATOM 1510 O O . PHE A 1 196 ? 21.344 3.029 -18.281 1 98.31 196 PHE A O 1
ATOM 1517 N N . LEU A 1 197 ? 19.156 2.941 -18.797 1 97.94 197 LEU A N 1
ATOM 1518 C CA . LEU A 1 197 ? 19.422 2.902 -20.234 1 97.94 197 LEU A CA 1
ATOM 1519 C C . LEU A 1 197 ? 20.078 4.195 -20.703 1 97.94 197 LEU A C 1
ATOM 1521 O O . LEU A 1 197 ? 21 4.164 -21.531 1 97.94 197 LEU A O 1
ATOM 1525 N N . ALA A 1 198 ? 19.625 5.312 -20.125 1 97.88 198 ALA A N 1
ATOM 1526 C CA . ALA A 1 198 ? 20.219 6.602 -20.453 1 97.88 198 ALA A CA 1
ATOM 1527 C C . ALA A 1 198 ? 21.688 6.648 -20.031 1 97.88 198 ALA A C 1
ATOM 1529 O O . ALA A 1 198 ? 22.5 7.301 -20.672 1 97.88 198 ALA A O 1
ATOM 1530 N N . ALA A 1 199 ? 22.047 5.879 -19.031 1 98.25 199 ALA A N 1
ATOM 1531 C CA . ALA A 1 199 ? 23.406 5.855 -18.5 1 98.25 199 ALA A CA 1
ATOM 1532 C C . ALA A 1 199 ? 24.234 4.75 -19.156 1 98.25 199 ALA A C 1
ATOM 1534 O O . ALA A 1 199 ? 25.391 4.539 -18.797 1 98.25 199 ALA A O 1
ATOM 1535 N N . GLY A 1 200 ? 23.625 4.004 -20 1 98.06 200 GLY A N 1
ATOM 1536 C CA . GLY A 1 200 ? 24.312 2.936 -20.719 1 98.06 200 GLY A CA 1
ATOM 1537 C C . GLY A 1 200 ? 24.484 1.683 -19.875 1 98.06 200 GLY A C 1
ATOM 1538 O O . GLY A 1 200 ? 25.344 0.847 -20.172 1 98.06 200 GLY A O 1
ATOM 1539 N N . LEU A 1 201 ? 23.734 1.574 -18.781 1 98.44 201 LEU A N 1
ATOM 1540 C CA . LEU A 1 201 ? 23.812 0.422 -17.891 1 98.44 201 LEU A CA 1
ATOM 1541 C C . LEU A 1 201 ? 22.828 -0.66 -18.328 1 98.44 201 LEU A C 1
ATOM 1543 O O . LEU A 1 201 ? 21.641 -0.609 -17.969 1 98.44 201 LEU A O 1
ATOM 1547 N N . THR A 1 202 ? 23.312 -1.693 -19.031 1 97.88 202 THR A N 1
ATOM 1548 C CA . THR A 1 202 ? 22.391 -2.633 -19.672 1 97.88 202 THR A CA 1
ATOM 1549 C C . THR A 1 202 ? 22.656 -4.059 -19.188 1 97.88 202 THR A C 1
ATOM 1551 O O . THR A 1 202 ? 21.969 -4.992 -19.594 1 97.88 202 THR A O 1
ATOM 1554 N N . ALA A 1 203 ? 23.672 -4.289 -18.281 1 98 203 ALA A N 1
ATOM 1555 C CA . ALA A 1 203 ? 23.969 -5.621 -17.766 1 98 203 ALA A CA 1
ATOM 1556 C C . ALA A 1 203 ? 22.766 -6.207 -17.031 1 98 203 ALA A C 1
ATOM 1558 O O . ALA A 1 203 ? 21.891 -5.469 -16.578 1 98 203 ALA A O 1
ATOM 1559 N N . PRO A 1 204 ? 22.672 -7.496 -16.859 1 98.06 204 PRO A N 1
ATOM 1560 C CA . PRO A 1 204 ? 21.531 -8.18 -16.266 1 98.06 204 PRO A CA 1
ATOM 1561 C C . PRO A 1 204 ? 21.203 -7.668 -14.867 1 98.06 204 PRO A C 1
ATOM 1563 O O . PRO A 1 204 ? 20.031 -7.609 -14.484 1 98.06 204 PRO A O 1
ATOM 1566 N N . ARG A 1 205 ? 22.219 -7.289 -14.148 1 98.12 205 ARG A N 1
ATOM 1567 C CA . ARG A 1 205 ? 22 -6.832 -12.781 1 98.12 205 ARG A CA 1
ATOM 1568 C C . ARG A 1 205 ? 21.078 -5.621 -12.742 1 98.12 205 ARG A C 1
ATOM 1570 O O . ARG A 1 205 ? 20.344 -5.426 -11.773 1 98.12 205 ARG A O 1
ATOM 1577 N N . TYR A 1 206 ? 21.047 -4.832 -13.773 1 98.44 206 TYR A N 1
ATOM 1578 C CA . TYR A 1 206 ? 20.266 -3.602 -13.805 1 98.44 206 TYR A CA 1
ATOM 1579 C C . TYR A 1 206 ? 18.797 -3.9 -14.023 1 98.44 206 TYR A C 1
ATOM 1581 O O . TYR A 1 206 ? 17.938 -3.043 -13.797 1 98.44 206 TYR A O 1
ATOM 1589 N N . HIS A 1 207 ? 18.438 -5.168 -14.461 1 98.38 207 HIS A N 1
ATOM 1590 C CA . HIS A 1 207 ? 17.047 -5.605 -14.438 1 98.38 207 HIS A CA 1
ATOM 1591 C C . HIS A 1 207 ? 16.5 -5.617 -13.016 1 98.38 207 HIS A C 1
ATOM 1593 O O . HIS A 1 207 ? 15.438 -5.051 -12.75 1 98.38 207 HIS A O 1
ATOM 1599 N N . ALA A 1 208 ? 17.281 -6.23 -12.188 1 98.19 208 ALA A N 1
ATOM 1600 C CA . ALA A 1 208 ? 16.859 -6.328 -10.789 1 98.19 208 ALA A CA 1
ATOM 1601 C C . ALA A 1 208 ? 16.844 -4.953 -10.125 1 98.19 208 ALA A C 1
ATOM 1603 O O . ALA A 1 208 ? 15.922 -4.629 -9.375 1 98.19 208 ALA A O 1
ATOM 1604 N N . LEU A 1 209 ? 17.875 -4.156 -10.422 1 98.06 209 LEU A N 1
ATOM 1605 C CA . LEU A 1 209 ? 18 -2.84 -9.805 1 98.06 209 LEU A CA 1
ATOM 1606 C C . LEU A 1 209 ? 16.891 -1.906 -10.297 1 98.06 209 LEU A C 1
ATOM 1608 O O . LEU A 1 209 ? 16.562 -0.927 -9.625 1 98.06 209 LEU A O 1
ATOM 1612 N N . SER A 1 210 ? 16.312 -2.201 -11.469 1 98.25 210 SER A N 1
ATOM 1613 C CA . SER A 1 210 ? 15.227 -1.396 -12.008 1 98.25 210 SER A CA 1
ATOM 1614 C C . SER A 1 210 ? 13.898 -1.759 -11.352 1 98.25 210 SER A C 1
ATOM 1616 O O . SER A 1 210 ? 12.891 -1.074 -11.555 1 98.25 210 SER A O 1
ATOM 1618 N N . ARG A 1 211 ? 13.891 -2.801 -10.539 1 98.25 211 ARG A N 1
ATOM 1619 C CA . ARG A 1 211 ? 12.68 -3.297 -9.898 1 98.25 211 ARG A CA 1
ATOM 1620 C C . ARG A 1 211 ? 12.891 -3.488 -8.398 1 98.25 211 ARG A C 1
ATOM 1622 O O . ARG A 1 211 ? 12.703 -4.59 -7.879 1 98.25 211 ARG A O 1
ATOM 1629 N N . PRO A 1 212 ? 13.211 -2.438 -7.668 1 97.69 212 PRO A N 1
ATOM 1630 C CA . PRO A 1 212 ? 13.344 -2.578 -6.215 1 97.69 212 PRO A CA 1
ATOM 1631 C C . PRO A 1 212 ? 12.109 -3.207 -5.574 1 97.69 212 PRO A C 1
ATOM 1633 O O . PRO A 1 212 ? 11.039 -3.232 -6.184 1 97.69 212 PRO A O 1
ATOM 1636 N N . LEU A 1 213 ? 12.281 -3.787 -4.379 1 97.5 213 LEU A N 1
ATOM 1637 C CA . LEU A 1 213 ? 11.234 -4.609 -3.789 1 97.5 213 LEU A CA 1
ATOM 1638 C C . LEU A 1 213 ? 9.969 -3.791 -3.553 1 97.5 213 LEU A C 1
ATOM 1640 O O . LEU A 1 213 ? 8.859 -4.336 -3.566 1 97.5 213 LEU A O 1
ATOM 1644 N N . GLU A 1 214 ? 10.164 -2.373 -3.439 1 98.56 214 GLU A N 1
ATOM 1645 C CA . GLU A 1 214 ? 9.008 -1.52 -3.191 1 98.56 214 GLU A CA 1
ATOM 1646 C C . GLU A 1 214 ? 8.102 -1.451 -4.418 1 98.56 214 GLU A C 1
ATOM 1648 O O . GLU A 1 214 ? 6.918 -1.117 -4.305 1 98.56 214 GLU A O 1
ATOM 1653 N N . CYS A 1 215 ? 8.648 -1.744 -5.652 1 98.5 215 CYS A N 1
ATOM 1654 C CA . CYS A 1 215 ? 7.805 -1.821 -6.84 1 98.5 215 CYS A CA 1
ATOM 1655 C C . CYS A 1 215 ? 6.734 -2.898 -6.684 1 98.5 215 CYS A C 1
ATOM 1657 O O . CYS A 1 215 ? 5.586 -2.699 -7.074 1 98.5 215 CYS A O 1
ATOM 1659 N N . GLU A 1 216 ? 7.109 -3.992 -6.164 1 98.81 216 GLU A N 1
ATOM 1660 C CA . GLU A 1 216 ? 6.203 -5.113 -5.926 1 98.81 216 GLU A CA 1
ATOM 1661 C C . GLU A 1 216 ? 5.332 -4.871 -4.695 1 98.81 216 GLU A C 1
ATOM 1663 O O . GLU A 1 216 ? 4.117 -5.066 -4.742 1 98.81 216 GLU A O 1
ATOM 1668 N N . ALA A 1 217 ? 5.93 -4.398 -3.613 1 98.81 217 ALA A N 1
ATOM 1669 C CA . ALA A 1 217 ? 5.234 -4.211 -2.342 1 98.81 217 ALA A CA 1
ATOM 1670 C C . ALA A 1 217 ? 4.113 -3.186 -2.475 1 98.81 217 ALA A C 1
ATOM 1672 O O . ALA A 1 217 ? 3.014 -3.387 -1.951 1 98.81 217 ALA A O 1
ATOM 1673 N N . GLU A 1 218 ? 4.406 -2.072 -3.139 1 98.81 218 GLU A N 1
ATOM 1674 C CA . GLU A 1 218 ? 3.389 -1.05 -3.365 1 98.81 218 GLU A CA 1
ATOM 1675 C C . GLU A 1 218 ? 2.17 -1.633 -4.074 1 98.81 218 GLU A C 1
ATOM 1677 O O . GLU A 1 218 ? 1.032 -1.395 -3.664 1 98.81 218 GLU A O 1
ATOM 1682 N N . ALA A 1 219 ? 2.428 -2.404 -5.113 1 98.88 219 ALA A N 1
ATOM 1683 C CA . ALA A 1 219 ? 1.347 -2.975 -5.91 1 98.88 219 ALA A CA 1
ATOM 1684 C C . ALA A 1 219 ? 0.555 -4.004 -5.109 1 98.88 219 ALA A C 1
ATOM 1686 O O . ALA A 1 219 ? -0.663 -4.117 -5.266 1 98.88 219 ALA A O 1
ATOM 1687 N N . ILE A 1 220 ? 1.227 -4.742 -4.273 1 98.88 220 ILE A N 1
ATOM 1688 C CA . ILE A 1 220 ? 0.561 -5.711 -3.412 1 98.88 220 ILE A CA 1
ATOM 1689 C C . ILE A 1 220 ? -0.385 -4.988 -2.457 1 98.88 220 ILE A C 1
ATOM 1691 O O . ILE A 1 220 ? -1.562 -5.34 -2.354 1 98.88 220 ILE A O 1
ATOM 1695 N N . ALA A 1 221 ? 0.102 -3.947 -1.787 1 98.88 221 ALA A N 1
ATOM 1696 C CA . ALA A 1 221 ? -0.729 -3.182 -0.863 1 98.88 221 ALA A CA 1
ATOM 1697 C C . ALA A 1 221 ? -1.916 -2.551 -1.587 1 98.88 221 ALA A C 1
ATOM 1699 O O . ALA A 1 221 ? -3.027 -2.512 -1.054 1 98.88 221 ALA A O 1
ATOM 1700 N N . ARG A 1 222 ? -1.653 -2.023 -2.77 1 98.75 222 ARG A N 1
ATOM 1701 C CA . ARG A 1 222 ? -2.699 -1.426 -3.594 1 98.75 222 ARG A CA 1
ATOM 1702 C C . ARG A 1 222 ? -3.814 -2.426 -3.873 1 98.75 222 ARG A C 1
ATOM 1704 O O . ARG A 1 222 ? -4.988 -2.135 -3.645 1 98.75 222 ARG A O 1
ATOM 1711 N N . MET A 1 223 ? -3.461 -3.637 -4.238 1 98.94 223 MET A N 1
ATOM 1712 C CA . MET A 1 223 ? -4.441 -4.652 -4.613 1 98.94 223 MET A CA 1
ATOM 1713 C C . MET A 1 223 ? -5.215 -5.137 -3.389 1 98.94 223 MET A C 1
ATOM 1715 O O . MET A 1 223 ? -6.406 -5.426 -3.477 1 98.94 223 MET A O 1
ATOM 1719 N N . ILE A 1 224 ? -4.543 -5.277 -2.248 1 98.88 224 ILE A N 1
ATOM 1720 C CA . ILE A 1 224 ? -5.203 -5.672 -1.005 1 98.88 224 ILE A CA 1
ATOM 1721 C C . ILE A 1 224 ? -6.336 -4.699 -0.693 1 98.88 224 ILE A C 1
ATOM 1723 O O . ILE A 1 224 ? -7.465 -5.117 -0.42 1 98.88 224 ILE A O 1
ATOM 1727 N N . ASN A 1 225 ? -6.035 -3.424 -0.795 1 98.88 225 ASN A N 1
ATOM 1728 C CA . ASN A 1 225 ? -7.023 -2.406 -0.449 1 98.88 225 ASN A CA 1
ATOM 1729 C C . ASN A 1 225 ? -8.117 -2.303 -1.508 1 98.88 225 ASN A C 1
ATOM 1731 O O . ASN A 1 225 ? -9.297 -2.152 -1.176 1 98.88 225 ASN A O 1
ATOM 1735 N N . LEU A 1 226 ? -7.758 -2.379 -2.781 1 98.88 226 LEU A N 1
ATOM 1736 C CA . LEU A 1 226 ? -8.75 -2.336 -3.848 1 98.88 226 LEU A CA 1
ATOM 1737 C C . LEU A 1 226 ? -9.695 -3.527 -3.758 1 98.88 226 LEU A C 1
ATOM 1739 O O . LEU A 1 226 ? -10.891 -3.398 -4.027 1 98.88 226 LEU A O 1
ATOM 1743 N N . ALA A 1 227 ? -9.141 -4.711 -3.395 1 98.88 227 ALA A N 1
ATOM 1744 C CA . ALA A 1 227 ? -9.984 -5.895 -3.232 1 98.88 227 ALA A CA 1
ATOM 1745 C C . ALA A 1 227 ? -11.016 -5.68 -2.133 1 98.88 227 ALA A C 1
ATOM 1747 O O . ALA A 1 227 ? -12.188 -6.051 -2.291 1 98.88 227 ALA A O 1
ATOM 1748 N N . GLN A 1 228 ? -10.57 -5.086 -1.034 1 98.69 228 GLN A N 1
ATOM 1749 C CA . GLN A 1 228 ? -11.5 -4.758 0.043 1 98.69 228 GLN A CA 1
ATOM 1750 C C . GLN A 1 228 ? -12.586 -3.797 -0.437 1 98.69 228 GLN A C 1
ATOM 1752 O O . GLN A 1 228 ? -13.766 -3.986 -0.139 1 98.69 228 GLN A O 1
ATOM 1757 N N . LEU A 1 229 ? -12.25 -2.793 -1.209 1 98.38 229 LEU A N 1
ATOM 1758 C CA . LEU A 1 229 ? -13.156 -1.765 -1.713 1 98.38 229 LEU A CA 1
ATOM 1759 C C . LEU A 1 229 ? -14.148 -2.354 -2.711 1 98.38 229 LEU A C 1
ATOM 1761 O O . LEU A 1 229 ? -15.242 -1.816 -2.898 1 98.38 229 LEU A O 1
ATOM 1765 N N . ALA A 1 230 ? -13.75 -3.471 -3.346 1 98.12 230 ALA A N 1
ATOM 1766 C CA . ALA A 1 230 ? -14.602 -4.137 -4.332 1 98.12 230 ALA A CA 1
ATOM 1767 C C . ALA A 1 230 ? -15.492 -5.18 -3.668 1 98.12 230 ALA A C 1
ATOM 1769 O O . ALA A 1 230 ? -15.898 -6.156 -4.309 1 98.12 230 ALA A O 1
ATOM 1770 N N . GLY A 1 231 ? -15.797 -5.074 -2.389 1 97.12 231 GLY A N 1
ATOM 1771 C CA . GLY A 1 231 ? -16.672 -5.984 -1.655 1 97.12 231 GLY A CA 1
ATOM 1772 C C . GLY A 1 231 ? -15.922 -7.152 -1.038 1 97.12 231 GLY A C 1
ATOM 1773 O O . GLY A 1 231 ? -16.406 -8.289 -1.058 1 97.12 231 GLY A O 1
ATOM 1774 N N . ASN A 1 232 ? -14.695 -6.809 -0.606 1 97.94 232 ASN A N 1
ATOM 1775 C CA . ASN A 1 232 ? -13.867 -7.84 0.003 1 97.94 232 ASN A CA 1
ATOM 1776 C C . ASN A 1 232 ? -13.672 -9.023 -0.935 1 97.94 232 ASN A C 1
ATOM 1778 O O . ASN A 1 232 ? -13.93 -10.172 -0.557 1 97.94 232 ASN A O 1
ATOM 1782 N N . ALA A 1 233 ? -13.32 -8.727 -2.215 1 98.56 233 ALA A N 1
ATOM 1783 C CA . ALA A 1 233 ? -13.117 -9.734 -3.254 1 98.56 233 ALA A CA 1
ATOM 1784 C C . ALA A 1 233 ? -11.922 -10.625 -2.934 1 98.56 233 ALA A C 1
ATOM 1786 O O . ALA A 1 233 ? -10.898 -10.148 -2.439 1 98.56 233 ALA A O 1
ATOM 1787 N N . PRO A 1 234 ? -12.055 -11.961 -3.168 1 98.62 234 PRO A N 1
ATOM 1788 C CA . PRO A 1 234 ? -10.914 -12.852 -2.961 1 98.62 234 PRO A CA 1
ATOM 1789 C C . PRO A 1 234 ? -9.742 -12.523 -3.887 1 98.62 234 PRO A C 1
ATOM 1791 O O . PRO A 1 234 ? -9.945 -12.195 -5.059 1 98.62 234 PRO A O 1
ATOM 1794 N N . LEU A 1 235 ? -8.562 -12.57 -3.279 1 98.88 235 LEU A N 1
ATOM 1795 C CA . LEU A 1 235 ? -7.359 -12.133 -3.982 1 98.88 235 LEU A CA 1
ATOM 1796 C C . LEU A 1 235 ? -6.246 -13.172 -3.85 1 98.88 235 LEU A C 1
ATOM 1798 O O . LEU A 1 235 ? -6.027 -13.719 -2.766 1 98.88 235 LEU A O 1
ATOM 1802 N N . TYR A 1 236 ? -5.574 -13.516 -4.953 1 98.88 236 TYR A N 1
ATOM 1803 C CA . TYR A 1 236 ? -4.414 -14.391 -5.012 1 98.88 236 TYR A CA 1
ATOM 1804 C C . TYR A 1 236 ? -3.195 -13.656 -5.559 1 98.88 236 TYR A C 1
ATOM 1806 O O . TYR A 1 236 ? -3.154 -13.305 -6.738 1 98.88 236 TYR A O 1
ATOM 1814 N N . ILE A 1 237 ? -2.18 -13.398 -4.688 1 98.88 237 ILE A N 1
ATOM 1815 C CA . ILE A 1 237 ? -0.951 -12.719 -5.082 1 98.88 237 ILE A CA 1
ATOM 1816 C C . ILE A 1 237 ? 0.067 -13.742 -5.582 1 98.88 237 ILE A C 1
ATOM 1818 O O . ILE A 1 237 ? 0.492 -14.625 -4.828 1 98.88 237 ILE A O 1
ATOM 1822 N N . VAL A 1 238 ? 0.449 -13.547 -6.801 1 98.81 238 VAL A N 1
ATOM 1823 C CA . VAL A 1 238 ? 1.322 -14.555 -7.391 1 98.81 238 VAL A CA 1
ATOM 1824 C C . VAL A 1 238 ? 2.781 -14.195 -7.121 1 98.81 238 VAL A C 1
ATOM 1826 O O . VAL A 1 238 ? 3.123 -13.023 -6.977 1 98.81 238 VAL A O 1
ATOM 1829 N N . HIS A 1 239 ? 3.643 -15.133 -7 1 98.75 239 HIS A N 1
ATOM 1830 C CA . HIS A 1 239 ? 5.102 -15.18 -7.039 1 98.75 239 HIS A CA 1
ATOM 1831 C C . HIS A 1 239 ? 5.715 -14.078 -6.18 1 98.75 239 HIS A C 1
ATOM 1833 O O . HIS A 1 239 ? 6.547 -13.305 -6.656 1 98.75 239 HIS A O 1
ATOM 1839 N N . LEU A 1 240 ? 5.281 -13.992 -4.98 1 98.88 240 LEU A N 1
ATOM 1840 C CA . LEU A 1 240 ? 5.855 -13.07 -4.008 1 98.88 240 LEU A CA 1
ATOM 1841 C C . LEU A 1 240 ? 7.367 -13.258 -3.902 1 98.88 240 LEU A C 1
ATOM 1843 O O . LEU A 1 240 ? 7.844 -14.383 -3.74 1 98.88 240 LEU A O 1
ATOM 1847 N N . SER A 1 241 ? 8.109 -12.133 -3.939 1 98.81 241 SER A N 1
ATOM 1848 C CA . SER A 1 241 ? 9.562 -12.266 -3.996 1 98.81 241 SER A CA 1
ATOM 1849 C C . SER A 1 241 ? 10.227 -11.547 -2.826 1 98.81 241 SER A C 1
ATOM 1851 O O . SER A 1 241 ? 11.461 -11.516 -2.727 1 98.81 241 SER A O 1
ATOM 1853 N N . ASN A 1 242 ? 9.43 -10.898 -1.859 1 98.62 242 ASN A N 1
ATOM 1854 C CA . ASN A 1 242 ? 10.117 -10.07 -0.867 1 98.62 242 ASN A CA 1
ATOM 1855 C C . ASN A 1 242 ? 9.336 -10.016 0.444 1 98.62 242 ASN A C 1
ATOM 1857 O O . ASN A 1 242 ? 8.141 -10.312 0.477 1 98.62 242 ASN A O 1
ATOM 1861 N N . GLY A 1 243 ? 10.055 -9.609 1.457 1 98.62 243 GLY A N 1
ATOM 1862 C CA . GLY A 1 243 ? 9.523 -9.602 2.809 1 98.62 243 GLY A CA 1
ATOM 1863 C C . GLY A 1 243 ? 8.555 -8.453 3.064 1 98.62 243 GLY A C 1
ATOM 1864 O O . GLY A 1 243 ? 7.637 -8.586 3.873 1 98.62 243 GLY A O 1
ATOM 1865 N N . LEU A 1 244 ? 8.75 -7.297 2.457 1 98.56 244 LEU A N 1
ATOM 1866 C CA . LEU A 1 244 ? 7.855 -6.16 2.662 1 98.56 244 LEU A CA 1
ATOM 1867 C C . LEU A 1 244 ? 6.453 -6.469 2.148 1 98.56 244 LEU A C 1
ATOM 1869 O O . LEU A 1 244 ? 5.465 -6.18 2.824 1 98.56 244 LEU A O 1
ATOM 1873 N N . GLY A 1 245 ? 6.418 -7.047 0.909 1 98.75 245 GLY A N 1
ATOM 1874 C CA . GLY A 1 245 ? 5.133 -7.531 0.43 1 98.75 245 GLY A CA 1
ATOM 1875 C C . GLY A 1 245 ? 4.488 -8.531 1.368 1 98.75 245 GLY A C 1
ATOM 1876 O O . GLY A 1 245 ? 3.277 -8.484 1.6 1 98.75 245 GLY A O 1
ATOM 1877 N N . LEU A 1 246 ? 5.301 -9.438 1.886 1 98.88 246 LEU A N 1
ATOM 1878 C CA . LEU A 1 246 ? 4.828 -10.43 2.844 1 98.88 246 LEU A CA 1
ATOM 1879 C C . LEU A 1 246 ? 4.223 -9.758 4.07 1 98.88 246 LEU A C 1
ATOM 1881 O O . LEU A 1 246 ? 3.201 -10.211 4.594 1 98.88 246 LEU A O 1
ATOM 1885 N N . ASP A 1 247 ? 4.844 -8.68 4.566 1 98.62 247 ASP A N 1
ATOM 1886 C CA . ASP A 1 247 ? 4.348 -7.949 5.73 1 98.62 247 ASP A CA 1
ATOM 1887 C C . ASP A 1 247 ? 2.971 -7.348 5.457 1 98.62 247 ASP A C 1
ATOM 1889 O O . ASP A 1 247 ? 2.084 -7.395 6.312 1 98.62 247 ASP A O 1
ATOM 1893 N N . TYR A 1 248 ? 2.799 -6.75 4.297 1 98.69 248 TYR A N 1
ATOM 1894 C CA . TYR A 1 248 ? 1.495 -6.211 3.926 1 98.69 248 TYR A CA 1
ATOM 1895 C C . TYR A 1 248 ? 0.446 -7.316 3.873 1 98.69 248 TYR A C 1
ATOM 1897 O O . TYR A 1 248 ? -0.692 -7.121 4.309 1 98.69 248 TYR A O 1
ATOM 1905 N N . LEU A 1 249 ? 0.843 -8.453 3.383 1 98.69 249 LEU A N 1
ATOM 1906 C CA . LEU A 1 249 ? -0.075 -9.586 3.273 1 98.69 249 LEU A CA 1
ATOM 1907 C C . LEU A 1 249 ? -0.431 -10.133 4.652 1 98.69 249 LEU A C 1
ATOM 1909 O O . LEU A 1 249 ? -1.572 -10.531 4.887 1 98.69 249 LEU A O 1
ATOM 1913 N N . ARG A 1 250 ? 0.526 -10.195 5.523 1 98.38 250 ARG A N 1
ATOM 1914 C CA . ARG A 1 250 ? 0.259 -10.594 6.902 1 98.38 250 ARG A CA 1
ATOM 1915 C C . ARG A 1 250 ? -0.79 -9.688 7.539 1 98.38 250 ARG A C 1
ATOM 1917 O O . ARG A 1 250 ? -1.686 -10.164 8.242 1 98.38 250 ARG A O 1
ATOM 1924 N N . LEU A 1 251 ? -0.652 -8.398 7.305 1 98 251 LEU A N 1
ATOM 1925 C CA . LEU A 1 251 ? -1.618 -7.441 7.832 1 98 251 LEU A CA 1
ATOM 1926 C C . LEU A 1 251 ? -3.012 -7.707 7.273 1 98 251 LEU A C 1
ATOM 1928 O O . LEU A 1 251 ? -4 -7.66 8.008 1 98 251 LEU A O 1
ATOM 1932 N N . ALA A 1 252 ? -3.119 -7.934 5.984 1 98.44 252 ALA A N 1
ATOM 1933 C CA . ALA A 1 252 ? -4.402 -8.234 5.355 1 98.44 252 ALA A CA 1
ATOM 1934 C C . ALA A 1 252 ? -5.027 -9.484 5.969 1 98.44 252 ALA A C 1
ATOM 1936 O O . ALA A 1 252 ? -6.227 -9.516 6.258 1 98.44 252 ALA A O 1
ATOM 1937 N N . LYS A 1 253 ? -4.207 -10.539 6.168 1 98 253 LYS A N 1
ATOM 1938 C CA . LYS A 1 253 ? -4.691 -11.789 6.738 1 98 253 LYS A CA 1
ATOM 1939 C C . LYS A 1 253 ? -5.133 -11.602 8.188 1 98 253 LYS A C 1
ATOM 1941 O O . LYS A 1 253 ? -6.117 -12.203 8.625 1 98 253 LYS A O 1
ATOM 1946 N N . SER A 1 254 ? -4.426 -10.773 8.922 1 97 254 SER A N 1
ATOM 1947 C CA . SER A 1 254 ? -4.801 -10.492 10.305 1 97 254 SER A CA 1
ATOM 1948 C C . SER A 1 254 ? -6.137 -9.766 10.375 1 97 254 SER A C 1
ATOM 1950 O O . SER A 1 254 ? -6.82 -9.812 11.406 1 97 254 SER A O 1
ATOM 1952 N N . ARG A 1 255 ? -6.504 -9.156 9.312 1 96.75 255 ARG A N 1
ATOM 1953 C CA . ARG A 1 255 ? -7.789 -8.461 9.234 1 96.75 255 ARG A CA 1
ATOM 1954 C C . ARG A 1 255 ? -8.844 -9.352 8.57 1 96.75 255 ARG A C 1
ATOM 1956 O O . ARG A 1 255 ? -9.891 -8.859 8.148 1 96.75 255 ARG A O 1
ATOM 1963 N N . HIS A 1 256 ? -8.547 -10.609 8.328 1 96.94 256 HIS A N 1
ATOM 1964 C CA . HIS A 1 256 ? -9.43 -11.664 7.859 1 96.94 256 HIS A CA 1
ATOM 1965 C C . HIS A 1 256 ? -9.859 -11.43 6.414 1 96.94 256 HIS A C 1
ATOM 1967 O O . HIS A 1 256 ? -10.969 -11.789 6.02 1 96.94 256 HIS A O 1
ATOM 1973 N N . GLN A 1 257 ? -9.008 -10.672 5.664 1 97.69 257 GLN A N 1
ATOM 1974 C CA . GLN A 1 257 ? -9.266 -10.57 4.23 1 97.69 257 GLN A CA 1
ATOM 1975 C C . GLN A 1 257 ? -8.961 -11.891 3.525 1 97.69 257 GLN A C 1
ATOM 1977 O O . GLN A 1 257 ? -8.039 -12.617 3.914 1 97.69 257 GLN A O 1
ATOM 1982 N N . PRO A 1 258 ? -9.766 -12.289 2.566 1 98.31 258 PRO A N 1
ATOM 1983 C CA . PRO A 1 258 ? -9.516 -13.516 1.812 1 98.31 258 PRO A CA 1
ATOM 1984 C C . PRO A 1 258 ? -8.398 -13.352 0.778 1 98.31 258 PRO A C 1
ATOM 1986 O O . PRO A 1 258 ? -8.672 -13.297 -0.424 1 98.31 258 PRO A O 1
ATOM 1989 N N . VAL A 1 259 ? -7.168 -13.375 1.248 1 98.5 259 VAL A N 1
ATOM 1990 C CA . VAL A 1 259 ? -5.992 -13.219 0.397 1 98.5 259 VAL A CA 1
ATOM 1991 C C . VAL A 1 259 ? -5.086 -14.438 0.54 1 98.5 259 VAL A C 1
ATOM 1993 O O . VAL A 1 259 ? -4.871 -14.938 1.648 1 98.5 259 VAL A O 1
ATOM 1996 N N . TRP A 1 260 ? -4.613 -14.961 -0.558 1 98.81 260 TRP A N 1
ATOM 1997 C CA . TRP A 1 260 ? -3.662 -16.078 -0.57 1 98.81 260 TRP A CA 1
ATOM 1998 C C . TRP A 1 260 ? -2.383 -15.688 -1.306 1 98.81 260 TRP A C 1
ATOM 2000 O O . TRP A 1 260 ? -2.41 -14.852 -2.215 1 98.81 260 TRP A O 1
ATOM 2010 N N . VAL A 1 261 ? -1.309 -16.281 -0.879 1 98.75 261 VAL A N 1
ATOM 2011 C CA . VAL A 1 261 ? 0.016 -15.852 -1.318 1 98.75 261 VAL A CA 1
ATOM 2012 C C . VAL A 1 261 ? 0.755 -17.031 -1.95 1 98.75 261 VAL A C 1
ATOM 2014 O O . VAL A 1 261 ? 0.798 -18.125 -1.381 1 98.75 261 VAL A O 1
ATOM 2017 N N . GLU A 1 262 ? 1.267 -16.75 -3.1 1 98.88 262 GLU A N 1
ATOM 2018 C CA . GLU A 1 262 ? 2.121 -17.703 -3.809 1 98.88 262 GLU A CA 1
ATOM 2019 C C . GLU A 1 262 ? 3.568 -17.219 -3.848 1 98.88 262 GLU A C 1
ATOM 2021 O O . GLU A 1 262 ? 3.826 -16.031 -4.059 1 98.88 262 GLU A O 1
ATOM 2026 N N . THR A 1 263 ? 4.496 -18.109 -3.58 1 98.88 263 THR A N 1
ATOM 2027 C CA . THR A 1 263 ? 5.871 -17.875 -3.99 1 98.88 263 THR A CA 1
ATOM 2028 C C . THR A 1 263 ? 6.375 -19 -4.891 1 98.88 263 THR A C 1
ATOM 2030 O O . THR A 1 263 ? 5.586 -19.797 -5.395 1 98.88 263 THR A O 1
ATOM 2033 N N . CYS A 1 264 ? 7.656 -18.969 -5.246 1 98.88 264 CYS A N 1
ATOM 2034 C CA . CYS A 1 264 ? 8.273 -19.938 -6.152 1 98.88 264 CYS A CA 1
ATOM 2035 C C . CYS A 1 264 ? 9.648 -20.359 -5.645 1 98.88 264 CYS A C 1
ATOM 2037 O O . CYS A 1 264 ? 10.273 -19.656 -4.859 1 98.88 264 CYS A O 1
ATOM 2039 N N . PRO A 1 265 ? 10.109 -21.5 -6.113 1 98.88 265 PRO A N 1
ATOM 2040 C CA . PRO A 1 265 ? 11.422 -21.984 -5.664 1 98.88 265 PRO A CA 1
ATOM 2041 C C . PRO A 1 265 ? 12.547 -20.984 -5.949 1 98.88 265 PRO A C 1
ATOM 2043 O O . PRO A 1 265 ? 13.477 -20.859 -5.152 1 98.88 265 PRO A O 1
ATOM 2046 N N . GLN A 1 266 ? 12.492 -20.281 -7.043 1 98.81 266 GLN A N 1
ATOM 2047 C CA . GLN A 1 266 ? 13.578 -19.375 -7.398 1 98.81 266 GLN A CA 1
ATOM 2048 C C . GLN A 1 266 ? 13.719 -18.266 -6.371 1 98.81 266 GLN A C 1
ATOM 2050 O O . GLN A 1 266 ? 14.82 -17.75 -6.141 1 98.81 266 GLN A O 1
ATOM 2055 N N . TYR A 1 267 ? 12.688 -17.875 -5.715 1 98.81 267 TYR A N 1
ATOM 2056 C CA . TYR A 1 267 ? 12.758 -16.812 -4.715 1 98.81 267 TYR A CA 1
ATOM 2057 C C . TYR A 1 267 ? 13.164 -17.359 -3.355 1 98.81 267 TYR A C 1
ATOM 2059 O O . TYR A 1 267 ? 13.547 -16.609 -2.459 1 98.81 267 TYR A O 1
ATOM 2067 N N . LEU A 1 268 ? 13.102 -18.703 -3.24 1 98.69 268 LEU A N 1
ATOM 2068 C CA . LEU A 1 268 ? 13.477 -19.375 -1.998 1 98.69 268 LEU A CA 1
ATOM 2069 C C . LEU A 1 268 ? 14.93 -19.844 -2.051 1 98.69 268 LEU A C 1
ATOM 2071 O O . LEU A 1 268 ? 15.57 -19.984 -1.011 1 98.69 268 LEU A O 1
ATOM 2075 N N . LEU A 1 269 ? 15.484 -20.062 -3.299 1 98.69 269 LEU A N 1
ATOM 2076 C CA . LEU A 1 269 ? 16.719 -20.828 -3.346 1 98.69 269 LEU A CA 1
ATOM 2077 C C . LEU A 1 269 ? 17.766 -20.109 -4.188 1 98.69 269 LEU A C 1
ATOM 2079 O O . LEU A 1 269 ? 18.953 -20.438 -4.137 1 98.69 269 LEU A O 1
ATOM 2083 N N . LEU A 1 270 ? 17.344 -19.125 -5.027 1 98.5 270 LEU A N 1
ATOM 2084 C CA . LEU A 1 270 ? 18.266 -18.312 -5.812 1 98.5 270 LEU A CA 1
ATOM 2085 C C . LEU A 1 270 ? 18.281 -16.875 -5.312 1 98.5 270 LEU A C 1
ATOM 2087 O O . LEU A 1 270 ? 17.344 -16.438 -4.641 1 98.5 270 LEU A O 1
ATOM 2091 N N . ASP A 1 271 ? 19.391 -16.203 -5.57 1 98 271 ASP A N 1
ATOM 2092 C CA . ASP A 1 271 ? 19.469 -14.812 -5.145 1 98 271 ASP A CA 1
ATOM 2093 C C . ASP A 1 271 ? 20.141 -13.945 -6.211 1 98 271 ASP A C 1
ATOM 2095 O O . ASP A 1 271 ? 20.547 -14.453 -7.258 1 98 271 ASP A O 1
ATOM 2099 N N . GLU A 1 272 ? 20.219 -12.695 -5.965 1 97.81 272 GLU A N 1
ATOM 2100 C CA . GLU A 1 272 ? 20.578 -11.695 -6.957 1 97.81 272 GLU A CA 1
ATOM 2101 C C . GLU A 1 272 ? 22.047 -11.852 -7.383 1 97.81 272 GLU A C 1
ATOM 2103 O O . GLU A 1 272 ? 22.453 -11.312 -8.406 1 97.81 272 GLU A O 1
ATOM 2108 N N . ARG A 1 273 ? 23.016 -12.68 -6.715 1 97.88 273 ARG A N 1
ATOM 2109 C CA . ARG A 1 273 ? 24.406 -12.914 -7.102 1 97.88 273 ARG A CA 1
ATOM 2110 C C . ARG A 1 273 ? 24.484 -13.586 -8.469 1 97.88 273 ARG A C 1
ATOM 2112 O O . ARG A 1 273 ? 25.516 -13.492 -9.148 1 97.88 273 ARG A O 1
ATOM 2119 N N . ARG A 1 274 ? 23.328 -14.172 -8.914 1 98.12 274 ARG A N 1
ATOM 2120 C CA . ARG A 1 274 ? 23.281 -14.852 -10.203 1 98.12 274 ARG A CA 1
ATOM 2121 C C . ARG A 1 274 ? 23.406 -13.852 -11.352 1 98.12 274 ARG A C 1
ATOM 2123 O O . ARG A 1 274 ? 23.922 -14.188 -12.414 1 98.12 274 ARG A O 1
ATOM 2130 N N . TYR A 1 275 ? 22.969 -12.617 -11.141 1 98.06 275 TYR A N 1
ATOM 2131 C CA . TYR A 1 275 ? 23 -11.609 -12.188 1 98.06 275 TYR A CA 1
ATOM 2132 C C . TYR A 1 275 ? 24.438 -11.195 -12.516 1 98.06 275 TYR A C 1
ATOM 2134 O O . TYR A 1 275 ? 24.703 -10.617 -13.57 1 98.06 275 TYR A O 1
ATOM 2142 N N . ASN A 1 276 ? 25.328 -11.461 -11.57 1 96.88 276 ASN A N 1
ATOM 2143 C CA . ASN A 1 276 ? 26.703 -11.008 -11.734 1 96.88 276 ASN A CA 1
ATOM 2144 C C . ASN A 1 276 ? 27.594 -12.102 -12.328 1 96.88 276 ASN A C 1
ATOM 2146 O O . ASN A 1 276 ? 28.797 -11.922 -12.469 1 96.88 276 ASN A O 1
ATOM 2150 N N . THR A 1 277 ? 27.047 -13.258 -12.641 1 96.19 277 THR A N 1
ATOM 2151 C CA . THR A 1 277 ? 27.781 -14.336 -13.305 1 96.19 277 THR A CA 1
ATOM 2152 C C . THR A 1 277 ? 27.734 -14.164 -14.82 1 96.19 277 THR A C 1
ATOM 2154 O O . THR A 1 277 ? 26.922 -13.383 -15.336 1 96.19 277 THR A O 1
ATOM 2157 N N . PRO A 1 278 ? 28.578 -14.852 -15.555 1 94.31 278 PRO A N 1
ATOM 2158 C CA . PRO A 1 278 ? 28.531 -14.781 -17.016 1 94.31 278 PRO A CA 1
ATOM 2159 C C . PRO A 1 278 ? 27.188 -15.211 -17.578 1 94.31 278 PRO A C 1
ATOM 2161 O O . PRO A 1 278 ? 26.828 -14.812 -18.688 1 94.31 278 PRO A O 1
ATOM 2164 N N . GLU A 1 279 ? 26.391 -15.953 -16.797 1 95.06 279 GLU A N 1
ATOM 2165 C CA . GLU A 1 279 ? 25.094 -16.453 -17.234 1 95.06 279 GLU A CA 1
ATOM 2166 C C . GLU A 1 279 ? 23.969 -15.586 -16.703 1 95.06 279 GLU A C 1
ATOM 2168 O O . GLU A 1 279 ? 22.812 -16.031 -16.609 1 95.06 279 GLU A O 1
ATOM 2173 N N . GLY A 1 280 ? 24.281 -14.391 -16.328 1 97.06 280 GLY A N 1
ATOM 2174 C CA . GLY A 1 280 ? 23.312 -13.516 -15.688 1 97.06 280 GLY A CA 1
ATOM 2175 C C . GLY A 1 280 ? 22.031 -13.367 -16.469 1 97.06 280 GLY A C 1
ATOM 2176 O O . GLY A 1 280 ? 20.953 -13.266 -15.891 1 97.06 280 GLY A O 1
ATOM 2177 N N . LEU A 1 281 ? 22.078 -13.391 -17.781 1 96.38 281 LEU A N 1
ATOM 2178 C CA . LEU A 1 281 ? 20.938 -13.234 -18.656 1 96.38 281 LEU A CA 1
ATOM 2179 C C . LEU A 1 281 ? 19.922 -14.367 -18.453 1 96.38 281 LEU A C 1
ATOM 2181 O O . LEU A 1 281 ? 18.734 -14.18 -18.672 1 96.38 281 LEU A O 1
ATOM 2185 N N . ASN A 1 282 ? 20.469 -15.492 -18.016 1 96.75 282 ASN A N 1
ATOM 2186 C CA . ASN A 1 282 ? 19.641 -16.672 -17.828 1 96.75 282 ASN A CA 1
ATOM 2187 C C . ASN A 1 282 ? 18.703 -16.531 -16.625 1 96.75 282 ASN A C 1
ATOM 2189 O O . ASN A 1 282 ? 17.781 -17.328 -16.453 1 96.75 282 ASN A O 1
ATOM 2193 N N . PHE A 1 283 ? 18.906 -15.422 -15.859 1 98.31 283 PHE A N 1
ATOM 2194 C CA . PHE A 1 283 ? 18.172 -15.281 -14.617 1 98.31 283 PHE A CA 1
ATOM 2195 C C . PHE A 1 283 ? 17.281 -14.039 -14.648 1 98.31 283 PHE A C 1
ATOM 2197 O O . PHE A 1 283 ? 16.875 -13.547 -13.594 1 98.31 283 PHE A O 1
ATOM 2204 N N . ILE A 1 284 ? 17.031 -13.562 -15.891 1 98.12 284 ILE A N 1
ATOM 2205 C CA . ILE A 1 284 ? 16.109 -12.445 -16.047 1 98.12 284 ILE A CA 1
ATOM 2206 C C . ILE A 1 284 ? 14.68 -12.93 -15.859 1 98.12 284 ILE A C 1
ATOM 2208 O O . ILE A 1 284 ? 14.211 -13.805 -16.594 1 98.12 284 ILE A O 1
ATOM 2212 N N . LEU A 1 285 ? 14.031 -12.469 -14.852 1 98.12 285 LEU A N 1
ATOM 2213 C CA . LEU A 1 285 ? 12.641 -12.773 -14.523 1 98.12 285 LEU A CA 1
ATOM 2214 C C . LEU A 1 285 ? 12.008 -11.625 -13.742 1 98.12 285 LEU A C 1
ATOM 2216 O O . LEU A 1 285 ? 12.703 -10.734 -13.258 1 98.12 285 LEU A O 1
ATOM 2220 N N . SER A 1 286 ? 10.688 -11.609 -13.633 1 97.75 286 SER A N 1
ATOM 2221 C CA . SER A 1 286 ? 9.93 -10.586 -12.906 1 97.75 286 SER A CA 1
ATOM 2222 C C . SER A 1 286 ? 8.883 -11.227 -11.992 1 97.75 286 SER A C 1
ATOM 2224 O O . SER A 1 286 ? 8.07 -12.031 -12.445 1 97.75 286 SER A O 1
ATOM 2226 N N . PRO A 1 287 ? 8.898 -10.898 -10.742 1 98.25 287 PRO A N 1
ATOM 2227 C CA . PRO A 1 287 ? 9.875 -10.055 -10.055 1 98.25 287 PRO A CA 1
ATOM 2228 C C . PRO A 1 287 ? 11.281 -10.664 -10.039 1 98.25 287 PRO A C 1
ATOM 2230 O O . PRO A 1 287 ? 11.43 -11.883 -10.203 1 98.25 287 PRO A O 1
ATOM 2233 N N . PRO A 1 288 ? 12.281 -9.836 -9.922 1 98.69 288 PRO A N 1
ATOM 2234 C CA . PRO A 1 288 ? 13.641 -10.367 -10.031 1 98.69 288 PRO A CA 1
ATOM 2235 C C . PRO A 1 288 ? 14.094 -11.086 -8.766 1 98.69 288 PRO A C 1
ATOM 2237 O O . PRO A 1 288 ? 13.422 -11.016 -7.734 1 98.69 288 PRO A O 1
ATOM 2240 N N . LEU A 1 289 ? 15.156 -11.844 -8.922 1 98.62 289 LEU A N 1
ATOM 2241 C CA . LEU A 1 289 ? 15.812 -12.398 -7.746 1 98.62 289 LEU A CA 1
ATOM 2242 C C . LEU A 1 289 ? 16.266 -11.297 -6.801 1 98.62 289 LEU A C 1
ATOM 2244 O O . LEU A 1 289 ? 16.672 -10.219 -7.25 1 98.62 289 LEU A O 1
ATOM 2248 N N . ARG A 1 290 ? 16.156 -11.602 -5.543 1 98.25 290 ARG A N 1
ATOM 2249 C CA . ARG A 1 290 ? 16.453 -10.594 -4.531 1 98.25 290 ARG A CA 1
ATOM 2250 C C . ARG A 1 290 ? 17.641 -11.008 -3.674 1 98.25 290 ARG A C 1
ATOM 2252 O O . ARG A 1 290 ? 18.25 -12.055 -3.916 1 98.25 290 ARG A O 1
ATOM 2259 N N . ASN A 1 291 ? 18.016 -10.094 -2.742 1 96.88 291 ASN A N 1
ATOM 2260 C CA . ASN A 1 291 ? 19.062 -10.406 -1.779 1 96.88 291 ASN A CA 1
ATOM 2261 C C . ASN A 1 291 ? 18.688 -11.594 -0.901 1 96.88 291 ASN A C 1
ATOM 2263 O O . ASN A 1 291 ? 17.5 -11.82 -0.632 1 96.88 291 ASN A O 1
ATOM 2267 N N . VAL A 1 292 ? 19.625 -12.32 -0.42 1 97.5 292 VAL A N 1
ATOM 2268 C CA . VAL A 1 292 ? 19.422 -13.516 0.389 1 97.5 292 VAL A CA 1
ATOM 2269 C C . VAL A 1 292 ? 18.609 -13.172 1.63 1 97.5 292 VAL A C 1
ATOM 2271 O O . VAL A 1 292 ? 17.844 -14.008 2.131 1 97.5 292 VAL A O 1
ATOM 2274 N N . SER A 1 293 ? 18.703 -11.945 2.092 1 97.69 293 SER A N 1
ATOM 2275 C CA . SER A 1 293 ? 17.922 -11.523 3.248 1 97.69 293 SER A CA 1
ATOM 2276 C C . SER A 1 293 ? 16.422 -11.633 2.971 1 97.69 293 SER A C 1
ATOM 2278 O O . SER A 1 293 ? 15.641 -11.906 3.877 1 97.69 293 SER A O 1
ATOM 2280 N N . GLU A 1 294 ? 16.031 -11.359 1.753 1 98.19 294 GLU A N 1
ATOM 2281 C CA . GLU A 1 294 ? 14.625 -11.5 1.39 1 98.19 294 GLU A CA 1
ATOM 2282 C C . GLU A 1 294 ? 14.219 -12.969 1.329 1 98.19 294 GLU A C 1
ATOM 2284 O O . GLU A 1 294 ? 13.07 -13.312 1.646 1 98.19 294 GLU A O 1
ATOM 2289 N N . GLN A 1 295 ? 15.109 -13.852 0.902 1 97.62 295 GLN A N 1
ATOM 2290 C CA . GLN A 1 295 ? 14.859 -15.289 0.909 1 97.62 295 GLN A CA 1
ATOM 2291 C C . GLN A 1 295 ? 14.523 -15.781 2.312 1 97.62 295 GLN A C 1
ATOM 2293 O O . GLN A 1 295 ? 13.578 -16.547 2.496 1 97.62 295 GLN A O 1
ATOM 2298 N N . ASP A 1 296 ? 15.312 -15.305 3.275 1 98 296 ASP A N 1
ATOM 2299 C CA . ASP A 1 296 ? 15.094 -15.68 4.668 1 98 296 ASP A CA 1
ATOM 2300 C C . ASP A 1 296 ? 13.688 -15.297 5.125 1 98 296 ASP A C 1
ATOM 2302 O O . ASP A 1 296 ? 13.023 -16.062 5.824 1 98 296 ASP A O 1
ATOM 2306 N N . LYS A 1 297 ? 13.297 -14.148 4.746 1 98.56 297 LYS A N 1
ATOM 2307 C CA . LYS A 1 297 ? 11.969 -13.672 5.121 1 98.56 297 LYS A CA 1
ATOM 2308 C C . LYS A 1 297 ? 10.875 -14.539 4.496 1 98.56 297 LYS A C 1
ATOM 2310 O O . LYS A 1 297 ? 9.859 -14.812 5.133 1 98.56 297 LYS A O 1
ATOM 2315 N N . LEU A 1 298 ? 11.078 -14.969 3.281 1 98.75 298 LEU A N 1
ATOM 2316 C CA . LEU A 1 298 ? 10.102 -15.828 2.625 1 98.75 298 LEU A CA 1
ATOM 2317 C C . LEU A 1 298 ? 10.047 -17.188 3.295 1 98.75 298 LEU A C 1
ATOM 2319 O O . LEU A 1 298 ? 8.969 -17.781 3.432 1 98.75 298 LEU A O 1
ATOM 2323 N N . TRP A 1 299 ? 11.219 -17.703 3.691 1 98.56 299 TRP A N 1
ATOM 2324 C CA . TRP A 1 299 ? 11.234 -18.969 4.418 1 98.56 299 TRP A CA 1
ATOM 2325 C C . TRP A 1 299 ? 10.461 -18.859 5.727 1 98.56 299 TRP A C 1
ATOM 2327 O O . TRP A 1 299 ? 9.766 -19.797 6.133 1 98.56 299 TRP A O 1
ATOM 2337 N N . CYS A 1 300 ? 10.562 -17.703 6.398 1 98.12 300 CYS A N 1
ATOM 2338 C CA . CYS A 1 300 ? 9.758 -17.453 7.59 1 98.12 300 CYS A CA 1
ATOM 2339 C C . CYS A 1 300 ? 8.273 -17.484 7.262 1 98.12 300 CYS A C 1
ATOM 2341 O O . CYS A 1 300 ? 7.473 -18.016 8.039 1 98.12 300 CYS A O 1
ATOM 2343 N N . GLY A 1 301 ? 7.938 -16.906 6.082 1 98.44 301 GLY A N 1
ATOM 2344 C CA . GLY A 1 301 ? 6.555 -16.922 5.637 1 98.44 301 GLY A CA 1
ATOM 2345 C C . GLY A 1 301 ? 6.039 -18.328 5.371 1 98.44 301 GLY A C 1
ATOM 2346 O O . GLY A 1 301 ? 4.871 -18.625 5.633 1 98.44 301 GLY A O 1
ATOM 2347 N N . ILE A 1 302 ? 6.891 -19.188 4.863 1 98.06 302 ILE A N 1
ATOM 2348 C CA . ILE A 1 302 ? 6.555 -20.594 4.656 1 98.06 302 ILE A CA 1
ATOM 2349 C C . ILE A 1 302 ? 6.348 -21.281 6 1 98.06 302 ILE A C 1
ATOM 2351 O O . ILE A 1 302 ? 5.348 -21.969 6.207 1 98.06 302 ILE A O 1
ATOM 2355 N N . SER A 1 303 ? 7.199 -21 6.922 1 95.94 303 SER A N 1
ATOM 2356 C CA . SER A 1 303 ? 7.199 -21.656 8.227 1 95.94 303 SER A CA 1
ATOM 2357 C C . SER A 1 303 ? 6 -21.234 9.062 1 95.94 303 SER A C 1
ATOM 2359 O O . SER A 1 303 ? 5.41 -22.047 9.781 1 95.94 303 SER A O 1
ATOM 2361 N N . ASP A 1 304 ? 5.633 -19.938 8.938 1 94.94 304 ASP A N 1
ATOM 2362 C CA . ASP A 1 304 ? 4.578 -19.453 9.82 1 94.94 304 ASP A CA 1
ATOM 2363 C C . ASP A 1 304 ? 3.207 -19.562 9.156 1 94.94 304 ASP A C 1
ATOM 2365 O O . ASP A 1 304 ? 2.191 -19.188 9.734 1 94.94 304 ASP A O 1
ATOM 2369 N N . GLY A 1 305 ? 3.193 -20.062 7.941 1 95.56 305 GLY A N 1
ATOM 2370 C CA . GLY A 1 305 ? 1.934 -20.375 7.281 1 95.56 305 GLY A CA 1
ATOM 2371 C C . GLY A 1 305 ? 1.373 -19.203 6.488 1 95.56 305 GLY A C 1
ATOM 2372 O O . GLY A 1 305 ? 0.293 -19.312 5.906 1 95.56 305 GLY A O 1
ATOM 2373 N N . THR A 1 306 ? 2.094 -18.062 6.41 1 97.62 306 THR A N 1
ATOM 2374 C CA . THR A 1 306 ? 1.603 -16.906 5.668 1 97.62 306 THR A CA 1
ATOM 2375 C C . THR A 1 306 ? 1.618 -17.188 4.168 1 97.62 306 THR A C 1
ATOM 2377 O O . THR A 1 306 ? 0.709 -16.766 3.443 1 97.62 306 THR A O 1
ATOM 2380 N N . ILE A 1 307 ? 2.635 -17.859 3.717 1 98.81 307 ILE A N 1
ATOM 2381 C CA . ILE A 1 307 ? 2.691 -18.234 2.312 1 98.81 307 ILE A CA 1
ATOM 2382 C C . ILE A 1 307 ? 1.9 -19.531 2.104 1 98.81 307 ILE A C 1
ATOM 2384 O O . ILE A 1 307 ? 2.131 -20.531 2.793 1 98.81 307 ILE A O 1
ATOM 2388 N N . ASP A 1 308 ? 1.023 -19.484 1.156 1 98.69 308 ASP A N 1
ATOM 2389 C CA . ASP A 1 308 ? 0.001 -20.531 1.04 1 98.69 308 ASP A CA 1
ATOM 2390 C C . ASP A 1 308 ? 0.404 -21.578 0.015 1 98.69 308 ASP A C 1
ATOM 2392 O O . ASP A 1 308 ? 0.114 -22.766 0.19 1 98.69 308 ASP A O 1
ATOM 2396 N N . VAL A 1 309 ? 1.005 -21.125 -1.067 1 98.88 309 VAL A N 1
ATOM 2397 C CA . VAL A 1 309 ? 1.234 -22 -2.221 1 98.88 309 VAL A CA 1
ATOM 2398 C C . VAL A 1 309 ? 2.648 -21.781 -2.758 1 98.88 309 VAL A C 1
ATOM 2400 O O . VAL A 1 309 ? 3.145 -20.641 -2.771 1 98.88 309 VAL A O 1
ATOM 2403 N N . VAL A 1 310 ? 3.312 -22.812 -3.141 1 98.94 310 VAL A N 1
ATOM 2404 C CA . VAL A 1 310 ? 4.543 -22.734 -3.918 1 98.94 310 VAL A CA 1
ATOM 2405 C C . VAL A 1 310 ? 4.297 -23.234 -5.336 1 98.94 310 VAL A C 1
ATOM 2407 O O . VAL A 1 310 ? 4.082 -24.438 -5.551 1 98.94 310 VAL A O 1
ATOM 2410 N N . ALA A 1 311 ? 4.23 -22.359 -6.273 1 98.94 311 ALA A N 1
ATOM 2411 C CA . ALA A 1 311 ? 4.105 -22.656 -7.699 1 98.94 311 ALA A CA 1
ATOM 2412 C C . ALA A 1 311 ? 5.41 -22.344 -8.438 1 98.94 311 ALA A C 1
ATOM 2414 O O . ALA A 1 311 ? 6.449 -22.125 -7.805 1 98.94 311 ALA A O 1
ATOM 2415 N N . THR A 1 312 ? 5.422 -22.484 -9.75 1 98.81 312 THR A N 1
ATOM 2416 C CA . THR A 1 312 ? 6.723 -22.406 -10.398 1 98.81 312 THR A CA 1
ATOM 2417 C C . THR A 1 312 ? 6.855 -21.094 -11.188 1 98.81 312 THR A C 1
ATOM 2419 O O . THR A 1 312 ? 7.961 -20.578 -11.352 1 98.81 312 THR A O 1
ATOM 2422 N N . ASP A 1 313 ? 5.645 -20.594 -11.711 1 98.69 313 ASP A N 1
ATOM 2423 C CA . ASP A 1 313 ? 5.723 -19.547 -12.719 1 98.69 313 ASP A CA 1
ATOM 2424 C C . ASP A 1 313 ? 6.656 -19.953 -13.859 1 98.69 313 ASP A C 1
ATOM 2426 O O . ASP A 1 313 ? 7.43 -19.125 -14.352 1 98.69 313 ASP A O 1
ATOM 2430 N N . HIS A 1 314 ? 6.66 -21.219 -14.234 1 98.75 314 HIS A N 1
ATOM 2431 C CA . HIS A 1 314 ? 7.465 -21.734 -15.344 1 98.75 314 HIS A CA 1
ATOM 2432 C C . HIS A 1 314 ? 7.238 -20.922 -16.609 1 98.75 314 HIS A C 1
ATOM 2434 O O . HIS A 1 314 ? 6.109 -20.812 -17.094 1 98.75 314 HIS A O 1
ATOM 2440 N N . CYS A 1 315 ? 8.195 -20.375 -17.109 1 98.31 315 CYS A N 1
ATOM 2441 C CA . CYS A 1 315 ? 8.258 -19.609 -18.359 1 98.31 315 CYS A CA 1
ATOM 2442 C C . CYS A 1 315 ? 9.641 -19.703 -18.984 1 98.31 315 CYS A C 1
ATOM 2444 O O . CYS A 1 315 ? 10.539 -18.938 -18.625 1 98.31 315 CYS A O 1
ATOM 2446 N N . ASN A 1 316 ? 9.766 -20.516 -19.953 1 97.69 316 ASN A N 1
ATOM 2447 C CA . ASN A 1 316 ? 11.078 -20.969 -20.391 1 97.69 316 ASN A CA 1
ATOM 2448 C C . ASN A 1 316 ? 11.477 -20.312 -21.719 1 97.69 316 ASN A C 1
ATOM 2450 O O . ASN A 1 316 ? 10.789 -20.484 -22.734 1 97.69 316 ASN A O 1
ATOM 2454 N N . PHE A 1 317 ? 12.5 -19.547 -21.688 1 97.75 317 PHE A N 1
ATOM 2455 C CA . PHE A 1 317 ? 13.211 -19.078 -22.859 1 97.75 317 PHE A CA 1
ATOM 2456 C C . PHE A 1 317 ? 14.641 -19.609 -22.875 1 97.75 317 PHE A C 1
ATOM 2458 O O . PHE A 1 317 ? 15.359 -19.5 -21.891 1 97.75 317 PHE A O 1
ATOM 2465 N N . SER A 1 318 ? 15.086 -20.125 -23.984 1 96.69 318 SER A N 1
ATOM 2466 C CA . SER A 1 318 ? 16.391 -20.766 -24.031 1 96.69 318 SER A CA 1
ATOM 2467 C C . SER A 1 318 ? 17.516 -19.734 -23.922 1 96.69 318 SER A C 1
ATOM 2469 O O . SER A 1 318 ? 17.297 -18.547 -24.156 1 96.69 318 SER A O 1
ATOM 2471 N N . MET A 1 319 ? 18.609 -20.219 -23.438 1 96.31 319 MET A N 1
ATOM 2472 C CA . MET A 1 319 ? 19.781 -19.344 -23.391 1 96.31 319 MET A CA 1
ATOM 2473 C C . MET A 1 319 ? 20.094 -18.781 -24.766 1 96.31 319 MET A C 1
ATOM 2475 O O . MET A 1 319 ? 20.406 -17.594 -24.906 1 96.31 319 MET A O 1
ATOM 2479 N N . ALA A 1 320 ? 20 -19.594 -25.766 1 96.19 320 ALA A N 1
ATOM 2480 C CA . ALA A 1 320 ? 20.266 -19.172 -27.125 1 96.19 320 ALA A CA 1
ATOM 2481 C C . ALA A 1 320 ? 19.312 -18.062 -27.562 1 96.19 320 ALA A C 1
ATOM 2483 O O . ALA A 1 320 ? 19.719 -17.062 -28.156 1 96.19 320 ALA A O 1
ATOM 2484 N N . GLN A 1 321 ? 18.031 -18.266 -27.281 1 95.31 321 GLN A N 1
ATOM 2485 C CA . GLN A 1 321 ? 17.016 -17.266 -27.609 1 95.31 321 GLN A CA 1
ATOM 2486 C C . GLN A 1 321 ? 17.281 -15.938 -26.891 1 95.31 321 GLN A C 1
ATOM 2488 O O . GLN A 1 321 ? 17.188 -14.867 -27.5 1 95.31 321 GLN A O 1
ATOM 2493 N N . ARG A 1 322 ? 17.641 -15.969 -25.641 1 96.25 322 ARG A N 1
ATOM 2494 C CA . ARG A 1 322 ? 17.922 -14.789 -24.844 1 96.25 322 ARG A CA 1
ATOM 2495 C C . ARG A 1 322 ? 19.141 -14.031 -25.375 1 96.25 322 ARG A C 1
ATOM 2497 O O . ARG A 1 322 ? 19.109 -12.805 -25.484 1 96.25 322 ARG A O 1
ATOM 2504 N N . GLN A 1 323 ? 20.156 -14.805 -25.688 1 95.69 323 GLN A N 1
ATOM 2505 C CA . GLN A 1 323 ? 21.375 -14.195 -26.219 1 95.69 323 GLN A CA 1
ATOM 2506 C C . GLN A 1 323 ? 21.109 -13.539 -27.578 1 95.69 323 GLN A C 1
ATOM 2508 O O . GLN A 1 323 ? 21.578 -12.43 -27.828 1 95.69 323 GLN A O 1
ATOM 2513 N N . GLN A 1 324 ? 20.406 -14.227 -28.391 1 95.75 324 GLN A N 1
ATOM 2514 C CA . GLN A 1 324 ? 20.109 -13.727 -29.719 1 95.75 324 GLN A CA 1
ATOM 2515 C C . GLN A 1 324 ? 19.281 -12.445 -29.656 1 95.75 324 GLN A C 1
ATOM 2517 O O . GLN A 1 324 ? 19.547 -11.484 -30.375 1 95.75 324 GLN A O 1
ATOM 2522 N N . LEU A 1 325 ? 18.312 -12.391 -28.844 1 95.56 325 LEU A N 1
ATOM 2523 C CA . LEU A 1 325 ? 17.375 -11.281 -28.75 1 95.56 325 LEU A CA 1
ATOM 2524 C C . LEU A 1 325 ? 18 -10.094 -28.031 1 95.56 325 LEU A C 1
ATOM 2526 O O . LEU A 1 325 ? 17.828 -8.945 -28.438 1 95.56 325 LEU A O 1
ATOM 2530 N N . SER A 1 326 ? 18.734 -10.328 -27 1 95.75 326 SER A N 1
ATOM 2531 C CA . SER A 1 326 ? 19.109 -9.266 -26.078 1 95.75 326 SER A CA 1
ATOM 2532 C C . SER A 1 326 ? 20.516 -8.742 -26.359 1 95.75 326 SER A C 1
ATOM 2534 O O . SER A 1 326 ? 20.812 -7.586 -26.062 1 95.75 326 SER A O 1
ATOM 2536 N N . GLY A 1 327 ? 21.422 -9.672 -26.859 1 94 327 GLY A N 1
ATOM 2537 C CA . GLY A 1 327 ? 22.812 -9.305 -27.016 1 94 327 GLY A CA 1
ATOM 2538 C C . GLY A 1 327 ? 23.469 -8.883 -25.703 1 94 327 GLY A C 1
ATOM 2539 O O . GLY A 1 327 ? 24.359 -8.031 -25.703 1 94 327 GLY A O 1
ATOM 2540 N N . GLY A 1 328 ? 22.859 -9.266 -24.672 1 93.62 328 GLY A N 1
ATOM 2541 C CA . GLY A 1 328 ? 23.422 -8.93 -23.375 1 93.62 328 GLY A CA 1
ATOM 2542 C C . GLY A 1 328 ? 22.688 -7.812 -22.672 1 93.62 328 GLY A C 1
ATOM 2543 O O . GLY A 1 328 ? 22.922 -7.547 -21.5 1 93.62 328 GLY A O 1
ATOM 2544 N N . ASP A 1 329 ? 21.797 -7.184 -23.375 1 96.69 329 ASP A N 1
ATOM 2545 C CA . ASP A 1 329 ? 21.016 -6.074 -22.859 1 96.69 329 ASP A CA 1
ATOM 2546 C C . ASP A 1 329 ? 19.766 -6.578 -22.125 1 96.69 329 ASP A C 1
ATOM 2548 O O . ASP A 1 329 ? 18.859 -7.133 -22.75 1 96.69 329 ASP A O 1
ATOM 2552 N N . PHE A 1 330 ? 19.672 -6.258 -20.797 1 97.5 330 PHE A N 1
ATOM 2553 C CA . PHE A 1 330 ? 18.562 -6.793 -20 1 97.5 330 PHE A CA 1
ATOM 2554 C C . PHE A 1 330 ? 17.219 -6.309 -20.531 1 97.5 330 PHE A C 1
ATOM 2556 O O . PHE A 1 330 ? 16.219 -7.004 -20.391 1 97.5 330 PHE A O 1
ATOM 2563 N N . ASN A 1 331 ? 17.219 -5.113 -21.125 1 95.69 331 ASN A N 1
ATOM 2564 C CA . ASN A 1 331 ? 15.984 -4.469 -21.562 1 95.69 331 ASN A CA 1
ATOM 2565 C C . ASN A 1 331 ? 15.391 -5.172 -22.766 1 95.69 331 ASN A C 1
ATOM 2567 O O . ASN A 1 331 ? 14.234 -4.934 -23.125 1 95.69 331 ASN A O 1
ATOM 2571 N N . ARG A 1 332 ? 16.125 -6.055 -23.391 1 96 332 ARG A N 1
ATOM 2572 C CA . ARG A 1 332 ? 15.672 -6.754 -24.578 1 96 332 ARG A CA 1
ATOM 2573 C C . ARG A 1 332 ? 15.57 -8.258 -24.328 1 96 332 ARG A C 1
ATOM 257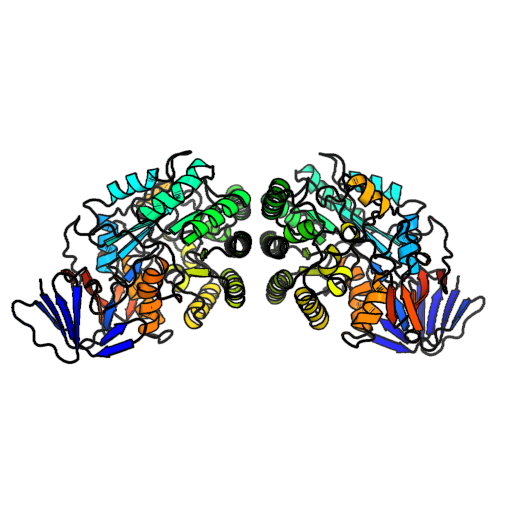5 O O . ARG A 1 332 ? 15.398 -9.039 -25.281 1 96 332 ARG A O 1
ATOM 2582 N N . CYS A 1 333 ? 15.695 -8.641 -23.156 1 96.88 333 CYS A N 1
ATOM 2583 C CA . CYS A 1 333 ? 15.664 -10.047 -22.781 1 96.88 333 CYS A CA 1
ATOM 2584 C C . CYS A 1 333 ? 14.281 -10.453 -22.297 1 96.88 333 CYS A C 1
ATOM 2586 O O . CYS A 1 333 ? 13.672 -9.75 -21.484 1 96.88 333 CYS A O 1
ATOM 2588 N N . PRO A 1 334 ? 13.703 -11.547 -22.797 1 96.25 334 PRO A N 1
ATOM 2589 C CA . PRO A 1 334 ? 12.43 -12.008 -22.25 1 96.25 334 PRO A CA 1
ATOM 2590 C C . PRO A 1 334 ? 12.555 -12.492 -20.812 1 96.25 334 PRO A C 1
ATOM 2592 O O . PRO A 1 334 ? 13.609 -12.992 -20.406 1 96.25 334 PRO A O 1
ATOM 2595 N N . ASN A 1 335 ? 11.523 -12.328 -20.031 1 96.56 335 ASN A N 1
ATOM 2596 C CA . ASN A 1 335 ? 11.484 -12.664 -18.625 1 96.56 335 ASN A CA 1
ATOM 2597 C C . ASN A 1 335 ? 10.938 -14.07 -18.391 1 96.56 335 ASN A C 1
ATOM 2599 O O . ASN A 1 335 ? 9.93 -14.453 -19 1 96.56 335 ASN A O 1
ATOM 2603 N N . GLY A 1 336 ? 11.555 -14.867 -17.594 1 97.38 336 GLY A N 1
ATOM 2604 C CA . GLY A 1 336 ? 11.016 -16.156 -17.203 1 97.38 336 GLY A CA 1
ATOM 2605 C C . GLY A 1 336 ? 12.078 -17.203 -16.953 1 97.38 336 GLY A C 1
ATOM 2606 O O . GLY A 1 336 ? 13.172 -17.125 -17.516 1 97.38 336 GLY A O 1
ATOM 2607 N N . LEU A 1 337 ? 11.805 -18.109 -16.172 1 97.75 337 LEU A N 1
ATOM 2608 C CA . LEU A 1 337 ? 12.672 -19.25 -15.859 1 97.75 337 LEU A CA 1
ATOM 2609 C C . LEU A 1 337 ? 11.922 -20.562 -16 1 97.75 337 LEU A C 1
ATOM 2611 O O . LEU A 1 337 ? 10.727 -20.641 -15.703 1 97.75 337 LEU A O 1
ATOM 2615 N N . PRO A 1 338 ? 12.641 -21.578 -16.469 1 98.06 338 PRO A N 1
ATOM 2616 C CA . PRO A 1 338 ? 12.062 -22.906 -16.312 1 98.06 338 PRO A CA 1
ATOM 2617 C C . PRO A 1 338 ? 12.078 -23.406 -14.867 1 98.06 338 PRO A C 1
ATOM 2619 O O . PRO A 1 338 ? 12.914 -22.953 -14.07 1 98.06 338 PRO A O 1
ATOM 2622 N N . GLY A 1 339 ? 11.125 -24.266 -14.477 1 98.19 339 GLY A N 1
ATOM 2623 C CA . GLY A 1 339 ? 11.172 -24.734 -13.109 1 98.19 339 GLY A CA 1
ATOM 2624 C C . GLY A 1 339 ? 10.133 -25.797 -12.812 1 98.19 339 GLY A C 1
ATOM 2625 O O . GLY A 1 339 ? 10.125 -26.391 -11.727 1 98.19 339 GLY A O 1
ATOM 2626 N N . VAL A 1 340 ? 9.273 -26.188 -13.766 1 98.75 340 VAL A N 1
ATOM 2627 C CA . VAL A 1 340 ? 8.109 -27.031 -13.484 1 98.75 340 VAL A CA 1
ATOM 2628 C C . VAL A 1 340 ? 8.57 -28.438 -13.117 1 98.75 340 VAL A C 1
ATOM 2630 O O . VAL A 1 340 ? 7.941 -29.109 -12.289 1 98.75 340 VAL A O 1
ATOM 2633 N N . GLU A 1 341 ? 9.695 -28.922 -13.688 1 98.75 341 GLU A N 1
ATOM 2634 C CA . GLU A 1 341 ? 10.195 -30.266 -13.406 1 98.75 341 GLU A CA 1
ATOM 2635 C C . GLU A 1 341 ? 10.875 -30.328 -12.039 1 98.75 341 GLU A C 1
ATOM 2637 O O . GLU A 1 341 ? 10.992 -31.406 -11.445 1 98.75 341 GLU A O 1
ATOM 2642 N N . ASN A 1 342 ? 11.273 -29.172 -11.5 1 98.75 342 ASN A N 1
ATOM 2643 C CA . ASN A 1 342 ? 12.164 -29.172 -10.352 1 98.75 342 ASN A CA 1
ATOM 2644 C C . ASN A 1 342 ? 11.43 -28.797 -9.062 1 98.75 342 ASN A C 1
ATOM 2646 O O . ASN A 1 342 ? 11.93 -29.031 -7.965 1 98.75 342 ASN A O 1
ATOM 2650 N N . ARG A 1 343 ? 10.242 -28.25 -9.164 1 98.88 343 ARG A N 1
ATOM 2651 C CA . ARG A 1 343 ? 9.516 -27.609 -8.078 1 98.88 343 ARG A CA 1
ATOM 2652 C C . ARG A 1 343 ? 9.422 -28.531 -6.863 1 98.88 343 ARG A C 1
ATOM 2654 O O . ARG A 1 343 ? 9.875 -28.172 -5.77 1 98.88 343 ARG A O 1
ATOM 2661 N N . LEU A 1 344 ? 8.906 -29.75 -7.004 1 98.94 344 LEU A N 1
ATOM 2662 C CA . LEU A 1 344 ? 8.625 -30.641 -5.875 1 98.94 344 LEU A CA 1
ATOM 2663 C C . LEU A 1 344 ? 9.922 -31.109 -5.219 1 98.94 344 LEU A C 1
ATOM 2665 O O . LEU A 1 344 ? 10.039 -31.094 -3.992 1 98.94 344 LEU A O 1
ATOM 2669 N N . LEU A 1 345 ? 10.898 -31.531 -6.023 1 98.88 345 LEU A N 1
ATOM 2670 C CA . LEU A 1 345 ? 12.148 -32.031 -5.473 1 98.88 345 LEU A CA 1
ATOM 2671 C C . LEU A 1 345 ? 12.891 -30.953 -4.711 1 98.88 345 LEU A C 1
ATOM 2673 O O . LEU A 1 345 ? 13.414 -31.203 -3.623 1 98.88 345 LEU A O 1
ATOM 2677 N N . LEU A 1 346 ? 12.945 -29.719 -5.309 1 98.88 346 LEU A N 1
ATOM 2678 C CA . LEU A 1 346 ? 13.625 -28.609 -4.656 1 98.88 346 LEU A CA 1
ATOM 2679 C C . LEU A 1 346 ? 12.992 -28.312 -3.301 1 98.88 346 LEU A C 1
ATOM 2681 O O . LEU A 1 346 ? 13.695 -28.156 -2.301 1 98.88 346 LEU A O 1
ATOM 2685 N N . LEU A 1 347 ? 11.68 -28.203 -3.305 1 98.88 347 LEU A N 1
ATOM 2686 C CA . LEU A 1 347 ? 10.992 -27.875 -2.062 1 98.88 347 LEU A CA 1
ATOM 2687 C C . LEU A 1 347 ? 11.109 -29.016 -1.056 1 98.88 347 LEU A C 1
ATOM 2689 O O . LEU A 1 347 ? 11.32 -28.766 0.136 1 98.88 347 LEU A O 1
ATOM 2693 N N . PHE A 1 348 ? 10.961 -30.266 -1.498 1 98.88 348 PHE A N 1
ATOM 2694 C CA . PHE A 1 348 ? 11.094 -31.438 -0.625 1 98.88 348 PHE A CA 1
ATOM 2695 C C . PHE A 1 348 ? 12.453 -31.453 0.057 1 98.88 348 PHE A C 1
ATOM 2697 O O . PHE A 1 348 ? 12.539 -31.594 1.278 1 98.88 348 PHE A O 1
ATOM 2704 N N . SER A 1 349 ? 13.461 -31.281 -0.728 1 98.81 349 SER A N 1
ATOM 2705 C CA . SER A 1 349 ? 14.836 -31.297 -0.234 1 98.81 349 SER A CA 1
ATOM 2706 C C . SER A 1 349 ? 15.094 -30.156 0.732 1 98.81 349 SER A C 1
ATOM 2708 O O . SER A 1 349 ? 15.695 -30.344 1.792 1 98.81 349 SER A O 1
ATOM 2710 N N . SER A 1 350 ? 14.617 -28.938 0.397 1 98.44 350 SER A N 1
ATOM 2711 C CA . SER A 1 350 ? 15.031 -27.734 1.115 1 98.44 350 SER A CA 1
ATOM 2712 C C . SER A 1 350 ? 14.102 -27.453 2.289 1 98.44 350 SER A C 1
ATOM 2714 O O . SER A 1 350 ? 14.422 -26.641 3.16 1 98.44 350 SER A O 1
ATOM 2716 N N . ALA A 1 351 ? 12.938 -28.109 2.297 1 98.38 351 ALA A N 1
ATOM 2717 C CA . ALA A 1 351 ? 11.977 -27.75 3.34 1 98.38 351 ALA A CA 1
ATOM 2718 C C . ALA A 1 351 ? 11.586 -28.969 4.172 1 98.38 351 ALA A C 1
ATOM 2720 O O . ALA A 1 351 ? 11.555 -28.891 5.402 1 98.38 351 ALA A O 1
ATOM 2721 N N . VAL A 1 352 ? 11.266 -30.078 3.551 1 98.44 352 VAL A N 1
ATOM 2722 C CA . VAL A 1 352 ? 10.812 -31.266 4.277 1 98.44 352 VAL A CA 1
ATOM 2723 C C . VAL A 1 352 ? 12.008 -31.953 4.934 1 98.44 352 VAL A C 1
ATOM 2725 O O . VAL A 1 352 ? 12.008 -32.188 6.145 1 98.44 352 VAL A O 1
ATOM 2728 N N . ILE A 1 353 ? 13.047 -32.25 4.121 1 98.38 353 ILE A N 1
ATOM 2729 C CA . ILE A 1 353 ? 14.227 -32.969 4.594 1 98.38 353 ILE A CA 1
ATOM 2730 C C . ILE A 1 353 ? 14.914 -32.188 5.699 1 98.38 353 ILE A C 1
ATOM 2732 O O . ILE A 1 353 ? 15.391 -32.75 6.684 1 98.38 353 ILE A O 1
ATOM 2736 N N . THR A 1 354 ? 14.922 -30.828 5.551 1 97.12 354 THR A N 1
ATOM 2737 C CA . THR A 1 354 ? 15.57 -29.969 6.531 1 97.12 354 THR A CA 1
ATOM 2738 C C . THR A 1 354 ? 14.641 -29.703 7.711 1 97.12 354 THR A C 1
ATOM 2740 O O . THR A 1 354 ? 14.992 -28.969 8.633 1 97.12 354 THR A O 1
ATOM 2743 N N . GLU A 1 355 ? 13.422 -30.188 7.66 1 97.12 355 GLU A N 1
ATOM 2744 C CA . GLU A 1 355 ? 12.445 -30.141 8.742 1 97.12 355 GLU A CA 1
ATOM 2745 C C . GLU A 1 355 ? 11.922 -28.734 8.969 1 97.12 355 GLU A C 1
ATOM 2747 O O . GLU A 1 355 ? 11.547 -28.375 10.086 1 97.12 355 GLU A O 1
ATOM 2752 N N . ARG A 1 356 ? 12 -27.922 7.961 1 96.5 356 ARG A N 1
ATOM 2753 C CA . ARG A 1 356 ? 11.375 -26.609 8.031 1 96.5 356 ARG A CA 1
ATOM 2754 C C . ARG A 1 356 ? 9.852 -26.719 8.039 1 96.5 356 ARG A C 1
ATOM 2756 O O . ARG A 1 356 ? 9.172 -25.891 8.648 1 96.5 356 ARG A O 1
ATOM 2763 N N . ILE A 1 357 ? 9.406 -27.703 7.305 1 98.25 357 ILE A N 1
ATOM 2764 C CA . ILE A 1 357 ? 7.98 -28 7.293 1 98.25 357 ILE A CA 1
ATOM 2765 C C . ILE A 1 357 ? 7.777 -29.516 7.328 1 98.25 357 ILE A C 1
ATOM 2767 O O . ILE A 1 357 ? 8.711 -30.281 7.066 1 98.25 357 ILE A O 1
ATOM 2771 N N . THR A 1 358 ? 6.566 -29.906 7.688 1 98.31 358 THR A N 1
ATOM 2772 C CA . THR A 1 358 ? 6.207 -31.328 7.684 1 98.31 358 THR A CA 1
ATOM 2773 C C . THR A 1 358 ? 5.863 -31.797 6.273 1 98.31 358 THR A C 1
ATOM 2775 O O . THR A 1 358 ? 5.566 -30.984 5.398 1 98.31 358 THR A O 1
ATOM 2778 N N . PRO A 1 359 ? 5.926 -33.094 6.023 1 98.69 359 PRO A N 1
ATOM 2779 C CA . PRO A 1 359 ? 5.457 -33.625 4.738 1 98.69 359 PRO A CA 1
ATOM 2780 C C . PRO A 1 359 ? 4.012 -33.219 4.441 1 98.69 359 PRO A C 1
ATOM 2782 O O . PRO A 1 359 ? 3.658 -32.969 3.285 1 98.69 359 PRO A O 1
ATOM 2785 N N . GLN A 1 360 ? 3.189 -33.156 5.512 1 98.69 360 GLN A N 1
ATOM 2786 C CA . GLN A 1 360 ? 1.796 -32.781 5.344 1 98.69 360 GLN A CA 1
ATOM 2787 C C . GLN A 1 360 ? 1.691 -31.344 4.828 1 98.69 360 GLN A C 1
ATOM 2789 O O . GLN A 1 360 ? 0.885 -31.047 3.939 1 98.69 360 GLN A O 1
ATOM 2794 N N . ARG A 1 361 ? 2.508 -30.469 5.398 1 98.69 361 ARG A N 1
ATOM 2795 C CA . ARG A 1 361 ? 2.529 -29.078 4.965 1 98.69 361 ARG A CA 1
ATOM 2796 C C . ARG A 1 361 ? 3.029 -28.969 3.529 1 98.69 361 ARG A C 1
ATOM 2798 O O . ARG A 1 361 ? 2.539 -28.141 2.762 1 98.69 361 ARG A O 1
ATOM 2805 N N . PHE A 1 362 ? 3.994 -29.781 3.23 1 98.69 362 PHE A N 1
ATOM 2806 C CA . PHE A 1 362 ? 4.484 -29.859 1.86 1 98.69 362 PHE A CA 1
ATOM 2807 C C . PHE A 1 362 ? 3.354 -30.188 0.896 1 98.69 362 PHE A C 1
ATOM 2809 O O . PHE A 1 362 ? 3.17 -29.516 -0.114 1 98.69 362 PHE A O 1
ATOM 2816 N N . VAL A 1 363 ? 2.568 -31.188 1.188 1 98.88 363 VAL A N 1
ATOM 2817 C CA . VAL A 1 363 ? 1.439 -31.594 0.365 1 98.88 363 VAL A CA 1
ATOM 2818 C C . VAL A 1 363 ? 0.394 -30.484 0.318 1 98.88 363 VAL A C 1
ATOM 2820 O O . VAL A 1 363 ? -0.178 -30.203 -0.738 1 98.88 363 VAL A O 1
ATOM 2823 N N . ASN A 1 364 ? 0.173 -29.875 1.451 1 98.75 364 ASN A N 1
ATOM 2824 C CA . ASN A 1 364 ? -0.796 -28.781 1.5 1 98.75 364 ASN A CA 1
ATOM 2825 C C . ASN A 1 364 ? -0.428 -27.672 0.535 1 98.75 364 ASN A C 1
ATOM 2827 O O . ASN A 1 364 ? -1.285 -27.156 -0.188 1 98.75 364 ASN A O 1
ATOM 2831 N N . MET A 1 365 ? 0.808 -27.281 0.404 1 98.75 365 MET A N 1
ATOM 2832 C CA . MET A 1 365 ? 1.271 -26.125 -0.347 1 98.75 365 MET A CA 1
ATOM 2833 C C . MET A 1 365 ? 1.39 -26.438 -1.833 1 98.75 365 MET A C 1
ATOM 2835 O O . MET A 1 365 ? 1.329 -25.547 -2.676 1 98.75 365 MET A O 1
ATOM 2839 N N . THR A 1 366 ? 1.556 -27.75 -2.16 1 98.88 366 THR A N 1
ATOM 2840 C CA . THR A 1 366 ? 1.932 -28.062 -3.533 1 98.88 366 THR A CA 1
ATOM 2841 C C . THR A 1 366 ? 0.8 -28.797 -4.25 1 98.88 366 THR A C 1
ATOM 2843 O O . THR A 1 366 ? 0.824 -28.953 -5.473 1 98.88 366 THR A O 1
ATOM 2846 N N . SER A 1 367 ? -0.211 -29.266 -3.457 1 98.88 367 SER A N 1
ATOM 2847 C CA . SER A 1 367 ? -1.225 -30.109 -4.082 1 98.88 367 SER A CA 1
ATOM 2848 C C . SER A 1 367 ? -2.617 -29.781 -3.549 1 98.88 367 SER A C 1
ATOM 2850 O O . SER A 1 367 ? -3.467 -29.281 -4.285 1 98.88 367 SER A O 1
ATOM 2852 N N . ALA A 1 368 ? -2.834 -29.828 -2.266 1 98.75 368 ALA A N 1
ATOM 2853 C CA . ALA A 1 368 ? -4.172 -29.766 -1.681 1 98.75 368 ALA A CA 1
ATOM 2854 C C . ALA A 1 368 ? -4.75 -28.359 -1.788 1 98.75 368 ALA A C 1
ATOM 2856 O O . ALA A 1 368 ? -5.809 -28.156 -2.385 1 98.75 368 ALA A O 1
ATOM 2857 N N . LEU A 1 369 ? -4.035 -27.391 -1.278 1 98.69 369 LEU A N 1
ATOM 2858 C CA . LEU A 1 369 ? -4.59 -26.047 -1.222 1 98.69 369 LEU A CA 1
ATOM 2859 C C . LEU A 1 369 ? -4.75 -25.469 -2.623 1 98.69 369 LEU A C 1
ATOM 2861 O O . LEU A 1 369 ? -5.77 -24.844 -2.932 1 98.69 369 LEU A O 1
ATOM 2865 N N . PRO A 1 370 ? -3.721 -25.609 -3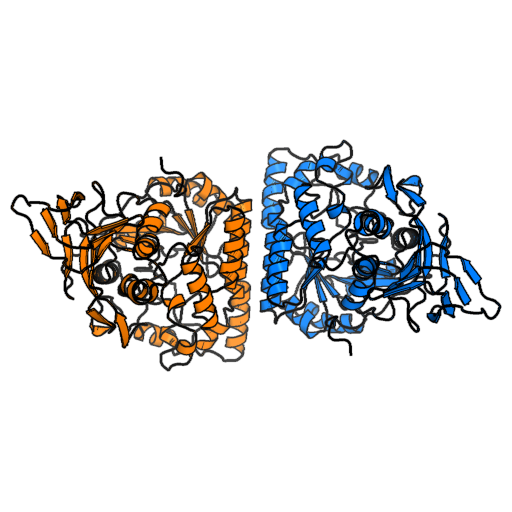.475 1 98.81 370 PRO A N 1
ATOM 2866 C CA . PRO A 1 370 ? -3.969 -25.125 -4.832 1 98.81 370 PRO A CA 1
ATOM 2867 C C . PRO A 1 370 ? -5.164 -25.812 -5.492 1 98.81 370 PRO A C 1
ATOM 2869 O O . PRO A 1 370 ? -5.914 -25.172 -6.238 1 98.81 370 PRO A O 1
ATOM 2872 N N . ALA A 1 371 ? -5.391 -27.078 -5.262 1 98.75 371 ALA A N 1
ATOM 2873 C CA . ALA A 1 371 ? -6.57 -27.75 -5.797 1 98.75 371 ALA A CA 1
ATOM 2874 C C . ALA A 1 371 ? -7.852 -27.141 -5.223 1 98.75 371 ALA A C 1
ATOM 2876 O O . ALA A 1 371 ? -8.836 -26.969 -5.945 1 98.75 371 ALA A O 1
ATOM 2877 N N . LYS A 1 372 ? -7.844 -26.828 -3.939 1 98.62 372 LYS A N 1
ATOM 2878 C CA . LYS A 1 372 ? -9.008 -26.25 -3.289 1 98.62 372 LYS A CA 1
ATOM 2879 C C . LYS A 1 372 ? -9.273 -24.828 -3.816 1 98.62 372 LYS A C 1
ATOM 2881 O O . LYS A 1 372 ? -10.406 -24.5 -4.176 1 98.62 372 LYS A O 1
ATOM 2886 N N . LEU A 1 373 ? -8.266 -24.031 -3.926 1 98.69 373 LEU A N 1
ATOM 2887 C CA . LEU A 1 373 ? -8.406 -22.625 -4.305 1 98.69 373 LEU A CA 1
ATOM 2888 C C . LEU A 1 373 ? -8.93 -22.5 -5.73 1 98.69 373 LEU A C 1
ATOM 2890 O O . LEU A 1 373 ? -9.656 -21.562 -6.043 1 98.69 373 LEU A O 1
ATOM 2894 N N . PHE A 1 374 ? -8.539 -23.5 -6.516 1 98.75 374 PHE A N 1
ATOM 2895 C CA . PHE A 1 374 ? -8.812 -23.297 -7.934 1 98.75 374 PHE A CA 1
ATOM 2896 C C . PHE A 1 374 ? -9.805 -24.328 -8.445 1 98.75 374 PHE A C 1
ATOM 2898 O O . PHE A 1 374 ? -9.766 -24.719 -9.617 1 98.75 374 PHE A O 1
ATOM 2905 N N . GLY A 1 375 ? -10.602 -24.875 -7.605 1 98.38 375 GLY A N 1
ATOM 2906 C CA . GLY A 1 375 ? -11.828 -25.578 -7.965 1 98.38 375 GLY A CA 1
ATOM 2907 C C . GLY A 1 375 ? -11.602 -26.984 -8.469 1 98.38 375 GLY A C 1
ATOM 2908 O O . GLY A 1 375 ? -12.375 -27.5 -9.273 1 98.38 375 GLY A O 1
ATOM 2909 N N . LEU A 1 376 ? -10.523 -27.625 -8.062 1 98.56 376 LEU A N 1
ATOM 2910 C CA . LEU A 1 376 ? -10.203 -28.969 -8.516 1 98.56 376 LEU A CA 1
ATOM 2911 C C . LEU A 1 376 ? -10.391 -29.984 -7.398 1 98.56 376 LEU A C 1
ATOM 2913 O O . LEU A 1 376 ? -10.328 -31.188 -7.633 1 98.56 376 LEU A O 1
ATOM 2917 N N . TRP A 1 377 ? -10.602 -29.531 -6.152 1 97.5 377 TRP A N 1
ATOM 2918 C CA . TRP A 1 377 ? -10.758 -30.375 -4.965 1 97.5 377 TRP A CA 1
ATOM 2919 C C . TRP A 1 377 ? -12.172 -30.938 -4.883 1 97.5 377 TRP A C 1
ATOM 2921 O O . TRP A 1 377 ? -13.148 -30.25 -5.195 1 97.5 377 TRP A O 1
ATOM 2931 N N . PRO A 1 378 ? -12.344 -32.219 -4.543 1 97.12 378 PRO A N 1
ATOM 2932 C CA . PRO A 1 378 ? -11.328 -33.156 -4.07 1 97.12 378 PRO A CA 1
ATOM 2933 C C . PRO A 1 378 ? -10.859 -34.125 -5.16 1 97.12 378 PRO A C 1
ATOM 2935 O O . PRO A 1 378 ? -10.195 -35.125 -4.863 1 97.12 378 PRO A O 1
ATOM 2938 N N . GLN A 1 379 ? -11.258 -33.844 -6.406 1 98.38 379 GLN A N 1
ATOM 2939 C CA . GLN A 1 379 ? -10.836 -34.688 -7.52 1 98.38 379 GLN A CA 1
ATOM 2940 C C . GLN A 1 379 ? -9.312 -34.781 -7.598 1 98.38 379 GLN A C 1
ATOM 2942 O O . GLN A 1 379 ? -8.766 -35.844 -7.883 1 98.38 379 GLN A O 1
ATOM 2947 N N . LYS A 1 380 ? -8.641 -33.656 -7.453 1 98.62 380 LYS A N 1
ATOM 2948 C CA . LYS A 1 380 ? -7.188 -33.562 -7.438 1 98.62 380 LYS A CA 1
ATOM 2949 C C . LYS A 1 380 ? -6.688 -33.125 -6.062 1 98.62 380 LYS A C 1
ATOM 2951 O O . LYS A 1 380 ? -7.449 -32.594 -5.258 1 98.62 380 LYS A O 1
ATOM 2956 N N . GLY A 1 381 ? -5.445 -33.344 -5.742 1 98.5 381 GLY A N 1
ATOM 2957 C CA . GLY A 1 381 ? -4.754 -32.719 -4.617 1 98.5 381 GLY A CA 1
ATOM 2958 C C . GLY A 1 381 ? -4.773 -33.594 -3.369 1 98.5 381 GLY A C 1
ATOM 2959 O O . GLY A 1 381 ? -4.246 -33.188 -2.328 1 98.5 381 GLY A O 1
ATOM 2960 N N . ARG A 1 382 ? -5.316 -34.812 -3.482 1 98.31 382 ARG A N 1
ATOM 2961 C CA . ARG A 1 382 ? -5.328 -35.719 -2.338 1 98.31 382 ARG A CA 1
ATOM 2962 C C . ARG A 1 382 ? -5.367 -37.156 -2.793 1 98.31 382 ARG A C 1
ATOM 2964 O O . ARG A 1 382 ? -5.715 -37.438 -3.939 1 98.31 382 ARG A O 1
ATOM 2971 N N . LEU A 1 383 ? -4.949 -38.031 -1.92 1 98.69 383 LEU A N 1
ATOM 2972 C CA . LEU A 1 383 ? -5.098 -39.469 -2.082 1 98.69 383 LEU A CA 1
ATOM 2973 C C . LEU A 1 383 ? -6.199 -40 -1.174 1 98.69 383 LEU A C 1
ATOM 2975 O O . LEU A 1 383 ? -5.953 -40.312 -0 1 98.69 383 LEU A O 1
ATOM 2979 N N . ALA A 1 384 ? -7.309 -40.156 -1.72 1 98.31 384 ALA A N 1
ATOM 2980 C CA . ALA A 1 384 ? -8.484 -40.688 -1.017 1 98.31 384 ALA A CA 1
ATOM 2981 C C . ALA A 1 384 ? -9.469 -41.312 -1.986 1 98.31 384 ALA A C 1
ATOM 2983 O O . ALA A 1 384 ? -9.484 -41 -3.174 1 98.31 384 ALA A O 1
ATOM 2984 N N . PRO A 1 385 ? -10.25 -42.25 -1.461 1 98.25 385 PRO A N 1
ATOM 2985 C CA . PRO A 1 385 ? -11.234 -42.875 -2.355 1 98.25 385 PRO A CA 1
ATOM 2986 C C . PRO A 1 385 ? -12.086 -41.844 -3.088 1 98.25 385 PRO A C 1
ATOM 2988 O O . PRO A 1 385 ? -12.609 -40.906 -2.465 1 98.25 385 PRO A O 1
ATOM 2991 N N . GLY A 1 386 ? -12.117 -42.031 -4.398 1 98.25 386 GLY A N 1
ATOM 2992 C CA . GLY A 1 386 ? -12.914 -41.094 -5.191 1 98.25 386 GLY A CA 1
ATOM 2993 C C . GLY A 1 386 ? -12.078 -40.062 -5.93 1 98.25 386 GLY A C 1
ATOM 2994 O O . GLY A 1 386 ? -12.523 -39.5 -6.93 1 98.25 386 GLY A O 1
ATOM 2995 N N . SER A 1 387 ? -10.891 -39.781 -5.523 1 98.56 387 SER A N 1
ATOM 2996 C CA . SER A 1 387 ? -9.977 -38.844 -6.188 1 98.56 387 SER A CA 1
ATOM 2997 C C . SER A 1 387 ? -9.242 -39.531 -7.34 1 98.56 387 SER A C 1
ATOM 2999 O O . SER A 1 387 ? -9.172 -40.75 -7.402 1 98.56 387 SER A O 1
ATOM 3001 N N . ASP A 1 388 ? -8.781 -38.719 -8.219 1 98.75 388 ASP A N 1
ATOM 3002 C CA . ASP A 1 388 ? -7.957 -39.281 -9.297 1 98.75 388 ASP A CA 1
ATOM 3003 C C . ASP A 1 388 ? -6.715 -39.969 -8.742 1 98.75 388 ASP A C 1
ATOM 3005 O O . ASP A 1 388 ? -6.148 -39.531 -7.738 1 98.75 388 ASP A O 1
ATOM 3009 N N . GLY A 1 389 ? -6.328 -41.094 -9.398 1 98.62 389 GLY A N 1
ATOM 3010 C CA . GLY A 1 389 ? -5.109 -41.781 -9.016 1 98.62 389 GLY A CA 1
ATOM 3011 C C . GLY A 1 389 ? -3.846 -41.062 -9.445 1 98.62 389 GLY A C 1
ATOM 3012 O O . GLY A 1 389 ? -2.99 -41.656 -10.109 1 98.62 389 GLY A O 1
ATOM 3013 N N . ASP A 1 390 ? -3.771 -39.75 -9.125 1 98.88 390 ASP A N 1
ATOM 3014 C CA . ASP A 1 390 ? -2.578 -38.938 -9.344 1 98.88 390 ASP A CA 1
ATOM 3015 C C . ASP A 1 390 ? -1.596 -39.094 -8.188 1 98.88 390 ASP A C 1
ATOM 3017 O O . ASP A 1 390 ? -1.886 -38.656 -7.062 1 98.88 390 ASP A O 1
ATOM 3021 N N . VAL A 1 391 ? -0.39 -39.625 -8.469 1 98.88 391 VAL A N 1
ATOM 3022 C CA . VAL A 1 391 ? 0.519 -40 -7.383 1 98.88 391 VAL A CA 1
ATOM 3023 C C . VAL A 1 391 ? 1.952 -39.625 -7.77 1 98.88 391 VAL A C 1
ATOM 3025 O O . VAL A 1 391 ? 2.354 -39.812 -8.922 1 98.88 391 VAL A O 1
ATOM 3028 N N . VAL A 1 392 ? 2.676 -39.094 -6.867 1 98.94 392 VAL A N 1
ATOM 3029 C CA . VAL A 1 392 ? 4.125 -38.969 -6.984 1 98.94 392 VAL A CA 1
ATOM 3030 C C . VAL A 1 392 ? 4.801 -39.75 -5.852 1 98.94 392 VAL A C 1
ATOM 3032 O O . VAL A 1 392 ? 4.355 -39.688 -4.699 1 98.94 392 VAL A O 1
ATOM 3035 N N . ILE A 1 393 ? 5.723 -40.562 -6.156 1 98.88 393 ILE A N 1
ATOM 3036 C CA . ILE A 1 393 ? 6.504 -41.312 -5.18 1 98.88 393 ILE A CA 1
ATOM 3037 C C . ILE A 1 393 ? 7.902 -40.688 -5.062 1 98.88 393 ILE A C 1
ATOM 3039 O O . ILE A 1 393 ? 8.609 -40.562 -6.059 1 98.88 393 ILE A O 1
ATOM 3043 N N . ILE A 1 394 ? 8.289 -40.312 -3.875 1 98.88 394 ILE A N 1
ATOM 3044 C CA . ILE A 1 394 ? 9.57 -39.656 -3.604 1 98.88 394 ILE A CA 1
ATOM 3045 C C . ILE A 1 394 ? 10.398 -40.531 -2.666 1 98.88 394 ILE A C 1
ATOM 3047 O O . ILE A 1 394 ? 9.93 -40.938 -1.599 1 98.88 394 ILE A O 1
ATOM 3051 N N . ASP A 1 395 ? 11.609 -40.906 -3.043 1 98.69 395 ASP A N 1
ATOM 3052 C CA . ASP A 1 395 ? 12.562 -41.594 -2.193 1 98.69 395 ASP A CA 1
ATOM 3053 C C . ASP A 1 395 ? 13.43 -40.625 -1.409 1 98.69 395 ASP A C 1
ATOM 3055 O O . ASP A 1 395 ? 14.289 -39.938 -1.982 1 98.69 395 ASP A O 1
ATOM 3059 N N . PRO A 1 396 ? 13.234 -40.562 -0.131 1 98.5 396 PRO A N 1
ATOM 3060 C CA . PRO A 1 396 ? 13.969 -39.562 0.664 1 98.5 396 PRO A CA 1
ATOM 3061 C C . PRO A 1 396 ? 15.43 -39.969 0.893 1 98.5 396 PRO A C 1
ATOM 3063 O O . PRO A 1 396 ? 16.219 -39.156 1.387 1 98.5 396 PRO A O 1
ATOM 3066 N N . HIS A 1 397 ? 15.859 -41.125 0.456 1 97.81 397 HIS A N 1
ATOM 3067 C CA . HIS A 1 397 ? 17.188 -41.625 0.797 1 97.81 397 HIS A CA 1
ATOM 3068 C C . HIS A 1 397 ? 18.156 -41.438 -0.37 1 97.81 397 HIS A C 1
ATOM 3070 O O . HIS A 1 397 ? 19.359 -41.594 -0.203 1 97.81 397 HIS A O 1
ATOM 3076 N N . GLN A 1 398 ? 17.656 -41.094 -1.459 1 97.62 398 GLN A N 1
ATOM 3077 C CA . GLN A 1 398 ? 18.5 -40.875 -2.621 1 97.62 398 GLN A CA 1
ATOM 3078 C C . GLN A 1 398 ? 18.984 -39.406 -2.684 1 97.62 398 GLN A C 1
ATOM 3080 O O . GLN A 1 398 ? 18.469 -38.562 -1.963 1 97.62 398 GLN A O 1
ATOM 3085 N N . THR A 1 399 ? 20.031 -39.219 -3.469 1 97.88 399 THR A N 1
ATOM 3086 C CA . THR A 1 399 ? 20.516 -37.875 -3.793 1 97.88 399 THR A CA 1
ATOM 3087 C C . THR A 1 399 ? 20.406 -37.625 -5.293 1 97.88 399 THR A C 1
ATOM 3089 O O . THR A 1 399 ? 20.703 -38.5 -6.105 1 97.88 399 THR A O 1
ATOM 3092 N N . THR A 1 400 ? 19.953 -36.469 -5.59 1 97.88 400 THR A N 1
ATOM 3093 C CA . THR A 1 400 ? 19.812 -36.062 -6.988 1 97.88 400 THR A CA 1
ATOM 3094 C C . THR A 1 400 ? 20.609 -34.812 -7.289 1 97.88 400 THR A C 1
ATOM 3096 O O . THR A 1 400 ? 20.438 -33.781 -6.633 1 97.88 400 THR A O 1
ATOM 3099 N N . GLU A 1 401 ? 21.5 -34.875 -8.203 1 98.31 401 GLU A N 1
ATOM 3100 C CA . GLU A 1 401 ? 22.125 -33.688 -8.773 1 98.31 401 GLU A CA 1
ATOM 3101 C C . GLU A 1 401 ? 21.375 -33.219 -10.023 1 98.31 401 GLU A C 1
ATOM 3103 O O . GLU A 1 401 ? 21.219 -34 -10.977 1 98.31 401 GLU A O 1
ATOM 3108 N N . ILE A 1 402 ? 20.938 -32.031 -10.094 1 98.25 402 ILE A N 1
ATOM 3109 C CA . ILE A 1 402 ? 20.156 -31.547 -11.219 1 98.25 402 ILE A CA 1
ATOM 3110 C C . ILE A 1 402 ? 21.094 -31.203 -12.383 1 98.25 402 ILE A C 1
ATOM 3112 O O . ILE A 1 402 ? 22.016 -30.406 -12.227 1 98.25 402 ILE A O 1
ATOM 3116 N N . ARG A 1 403 ? 20.875 -31.844 -13.438 1 97.75 403 ARG A N 1
ATOM 3117 C CA . ARG A 1 403 ? 21.562 -31.609 -14.703 1 97.75 403 ARG A CA 1
ATOM 3118 C C . ARG A 1 403 ? 20.562 -31.422 -15.844 1 97.75 403 ARG A C 1
ATOM 3120 O O . ARG A 1 403 ? 19.656 -32.219 -16.016 1 97.75 403 ARG A O 1
ATOM 3127 N N . HIS A 1 404 ? 20.766 -30.359 -16.578 1 97.56 404 HIS A N 1
ATOM 3128 C CA . HIS A 1 404 ? 19.812 -30.062 -17.641 1 97.56 404 HIS A CA 1
ATOM 3129 C C . HIS A 1 404 ? 19.734 -31.219 -18.641 1 97.56 404 HIS A C 1
ATOM 3131 O O . HIS A 1 404 ? 18.656 -31.531 -19.156 1 97.56 404 HIS A O 1
ATOM 3137 N N . ALA A 1 405 ? 20.797 -31.875 -18.906 1 97.12 405 ALA A N 1
ATOM 3138 C CA . ALA A 1 405 ? 20.875 -32.969 -19.875 1 97.12 405 ALA A CA 1
ATOM 3139 C C . ALA A 1 405 ? 19.906 -34.094 -19.5 1 97.12 405 ALA A C 1
ATOM 3141 O O . ALA A 1 405 ? 19.516 -34.875 -20.344 1 97.12 405 ALA A O 1
ATOM 3142 N N . GLU A 1 406 ? 19.516 -34.125 -18.266 1 96.69 406 GLU A N 1
ATOM 3143 C CA . GLU A 1 406 ? 18.625 -35.156 -17.766 1 96.69 406 GLU A CA 1
ATOM 3144 C C . GLU A 1 406 ? 17.203 -34.656 -17.625 1 96.69 406 GLU A C 1
ATOM 3146 O O . GLU A 1 406 ? 16.297 -35.406 -17.234 1 96.69 406 GLU A O 1
ATOM 3151 N N . GLN A 1 407 ? 17 -33.375 -17.875 1 96.69 407 GLN A N 1
ATOM 3152 C CA . GLN A 1 407 ? 15.672 -32.812 -17.75 1 96.69 407 GLN A CA 1
ATOM 3153 C C . GLN A 1 407 ? 14.891 -32.906 -19.047 1 96.69 407 GLN A C 1
ATOM 3155 O O . GLN A 1 407 ? 15.461 -33.188 -20.109 1 96.69 407 GLN A O 1
ATOM 3160 N N . HIS A 1 408 ? 13.633 -32.688 -19.031 1 98.12 408 HIS A N 1
ATOM 3161 C CA . HIS A 1 408 ? 12.758 -33.094 -20.125 1 98.12 408 HIS A CA 1
ATOM 3162 C C . HIS A 1 408 ? 12.023 -31.906 -20.719 1 98.12 408 HIS A C 1
ATOM 3164 O O . HIS A 1 408 ? 11.023 -32.062 -21.422 1 98.12 408 HIS A O 1
ATOM 3170 N N . ASP A 1 409 ? 12.422 -30.672 -20.344 1 97.62 409 ASP A N 1
ATOM 3171 C CA . ASP A 1 409 ? 11.875 -29.484 -20.984 1 97.62 409 ASP A CA 1
ATOM 3172 C C . ASP A 1 409 ? 12.5 -29.266 -22.359 1 97.62 409 ASP A C 1
ATOM 3174 O O . ASP A 1 409 ? 13.195 -30.141 -22.891 1 97.62 409 ASP A O 1
ATOM 3178 N N . ASN A 1 410 ? 12.109 -28.219 -23.047 1 97.69 410 ASN A N 1
ATOM 3179 C CA . ASN A 1 410 ? 12.586 -27.953 -24.391 1 97.69 410 ASN A CA 1
ATOM 3180 C C . ASN A 1 410 ? 13.617 -26.828 -24.422 1 97.69 410 ASN A C 1
ATOM 3182 O O . ASN A 1 410 ? 13.836 -26.203 -25.453 1 97.69 410 ASN A O 1
ATOM 3186 N N . GLY A 1 411 ? 14.203 -26.5 -23.281 1 97.06 411 GLY A N 1
ATOM 3187 C CA . GLY A 1 411 ? 15.219 -25.469 -23.203 1 97.06 411 GLY A CA 1
ATOM 3188 C C . GLY A 1 411 ? 16.625 -26 -23.375 1 97.06 411 GLY A C 1
ATOM 3189 O O . GLY A 1 411 ? 16.828 -27.125 -23.828 1 97.06 411 GLY A O 1
ATOM 3190 N N . ASP A 1 412 ? 17.672 -25.172 -23.062 1 98 412 ASP A N 1
ATOM 3191 C CA . ASP A 1 412 ? 19.078 -25.547 -23.25 1 98 412 ASP A CA 1
ATOM 3192 C C . ASP A 1 412 ? 19.891 -25.219 -22.016 1 98 412 ASP A C 1
ATOM 3194 O O . ASP A 1 412 ? 21.125 -25.125 -22.078 1 98 412 ASP A O 1
ATOM 3198 N N . TYR A 1 413 ? 19.188 -24.969 -20.938 1 97.38 413 TYR A N 1
ATOM 3199 C CA . TYR A 1 413 ? 19.859 -24.719 -19.656 1 97.38 413 TYR A CA 1
ATOM 3200 C C . TYR A 1 413 ? 18.922 -25 -18.484 1 97.38 413 TYR A C 1
ATOM 3202 O O . TYR A 1 413 ? 17.719 -25.25 -18.688 1 97.38 413 TYR A O 1
ATOM 3210 N N . SER A 1 414 ? 19.422 -25.062 -17.359 1 97.75 414 SER A N 1
ATOM 3211 C CA . SER A 1 414 ? 18.656 -25.109 -16.125 1 97.75 414 SER A CA 1
ATOM 3212 C C . SER A 1 414 ? 19.172 -24.094 -15.102 1 97.75 414 SER A C 1
ATOM 3214 O O . SER A 1 414 ? 20.375 -24.062 -14.812 1 97.75 414 SER A O 1
ATOM 3216 N N . PRO A 1 415 ? 18.266 -23.281 -14.562 1 97.94 415 PRO A N 1
ATOM 3217 C CA . PRO A 1 415 ? 18.703 -22.391 -13.477 1 97.94 415 PRO A CA 1
ATOM 3218 C C . PRO A 1 415 ? 19.188 -23.172 -12.25 1 97.94 415 PRO A C 1
ATOM 3220 O O . PRO A 1 415 ? 19.781 -22.578 -11.352 1 97.94 415 PRO A O 1
ATOM 3223 N N . TRP A 1 416 ? 19 -24.516 -12.266 1 98.25 416 TRP A N 1
ATOM 3224 C CA . TRP A 1 416 ? 19.312 -25.344 -11.109 1 98.25 416 TRP A CA 1
ATOM 3225 C C . TRP A 1 416 ? 20.5 -26.25 -11.391 1 98.25 416 TRP A C 1
ATOM 3227 O O . TRP A 1 416 ? 20.75 -27.203 -10.648 1 98.25 416 TRP A O 1
ATOM 3237 N N . GLU A 1 417 ? 21.188 -25.922 -12.469 1 98 417 GLU A N 1
ATOM 3238 C CA . GLU A 1 417 ? 22.312 -26.766 -12.875 1 98 417 GLU A CA 1
ATOM 3239 C C . GLU A 1 417 ? 23.281 -26.984 -11.727 1 98 417 GLU A C 1
ATOM 3241 O O . GLU A 1 417 ? 23.781 -26.016 -11.133 1 98 417 GLU A O 1
ATOM 3246 N N . GLY A 1 418 ? 23.531 -28.219 -11.352 1 97.62 418 GLY A N 1
ATOM 3247 C CA . GLY A 1 418 ? 24.531 -28.562 -10.359 1 97.62 418 GLY A CA 1
ATOM 3248 C C . GLY A 1 418 ? 23.984 -28.578 -8.945 1 97.62 418 GLY A C 1
ATOM 3249 O O . GLY A 1 418 ? 24.672 -28.984 -8.008 1 97.62 418 GLY A O 1
ATOM 3250 N N . PHE A 1 419 ? 22.719 -28.188 -8.766 1 98 419 PHE A N 1
ATOM 3251 C CA . PHE A 1 419 ? 22.109 -28.25 -7.445 1 98 419 PHE A CA 1
ATOM 3252 C C . PHE A 1 419 ? 22.031 -29.688 -6.949 1 98 419 PHE A C 1
ATOM 3254 O O . PHE A 1 419 ? 21.688 -30.594 -7.711 1 98 419 PHE A O 1
ATOM 3261 N N . ARG A 1 420 ? 22.375 -29.875 -5.754 1 98.19 420 ARG A N 1
ATOM 3262 C CA . ARG A 1 420 ? 22.281 -31.188 -5.117 1 98.19 420 ARG A CA 1
ATOM 3263 C C . ARG A 1 420 ? 21.094 -31.25 -4.152 1 98.19 420 ARG A C 1
ATOM 3265 O O . ARG A 1 420 ? 21.031 -30.453 -3.207 1 98.19 420 ARG A O 1
ATOM 3272 N N . CYS A 1 421 ? 20.234 -32.219 -4.387 1 98.5 421 CYS A N 1
ATOM 3273 C CA . CYS A 1 421 ? 19.031 -32.375 -3.582 1 98.5 421 CYS A CA 1
ATOM 3274 C C . CYS A 1 421 ? 19.016 -33.719 -2.873 1 98.5 421 CYS A C 1
ATOM 3276 O O . CYS A 1 421 ? 19.5 -34.719 -3.42 1 98.5 421 CYS A O 1
ATOM 3278 N N . THR A 1 422 ? 18.562 -33.688 -1.629 1 98.62 422 THR A N 1
ATOM 3279 C CA . THR A 1 422 ? 18.203 -34.938 -0.986 1 98.62 422 THR A CA 1
ATOM 3280 C C . THR A 1 422 ? 16.797 -35.375 -1.374 1 98.62 422 THR A C 1
ATOM 3282 O O . THR A 1 422 ? 15.844 -34.594 -1.203 1 98.62 422 THR A O 1
ATOM 3285 N N . GLY A 1 423 ? 16.703 -36.625 -1.894 1 98.5 423 GLY A N 1
ATOM 3286 C CA . GLY A 1 423 ? 15.453 -37.125 -2.424 1 98.5 423 GLY A CA 1
ATOM 3287 C C . GLY A 1 423 ? 15.484 -37.344 -3.926 1 98.5 423 GLY A C 1
ATOM 3288 O O . GLY A 1 423 ? 16.375 -36.844 -4.609 1 98.5 423 GLY A O 1
ATOM 3289 N N . ALA A 1 424 ? 14.594 -38.125 -4.379 1 98.5 424 ALA A N 1
ATOM 3290 C CA . ALA A 1 424 ? 14.438 -38.375 -5.809 1 98.5 424 ALA A CA 1
ATOM 3291 C C . ALA A 1 424 ? 12.984 -38.688 -6.152 1 98.5 424 ALA A C 1
ATOM 3293 O O . ALA A 1 424 ? 12.305 -39.406 -5.418 1 98.5 424 ALA A O 1
ATOM 3294 N N . ILE A 1 425 ? 12.508 -38.031 -7.184 1 98.62 425 ILE A N 1
ATOM 3295 C CA . ILE A 1 425 ? 11.234 -38.438 -7.75 1 98.62 425 ILE A CA 1
ATOM 3296 C C . ILE A 1 425 ? 11.398 -39.812 -8.438 1 98.62 425 ILE A C 1
ATOM 3298 O O . ILE A 1 425 ? 12.055 -39.906 -9.477 1 98.62 425 ILE A O 1
ATOM 3302 N N . VAL A 1 426 ? 10.719 -40.781 -7.973 1 98 426 VAL A N 1
ATOM 3303 C CA . VAL A 1 426 ? 11.016 -42.125 -8.484 1 98 426 VAL A CA 1
ATOM 3304 C C . VAL A 1 426 ? 9.914 -42.562 -9.453 1 98 426 VAL A C 1
ATOM 3306 O O . VAL A 1 426 ? 10.164 -43.344 -10.383 1 98 426 VAL A O 1
ATOM 3309 N N . ARG A 1 427 ? 8.766 -42.031 -9.219 1 98.5 427 ARG A N 1
ATOM 3310 C CA . ARG A 1 427 ? 7.656 -42.438 -10.086 1 98.5 427 ARG A CA 1
ATOM 3311 C C . ARG A 1 427 ? 6.535 -41.406 -10.023 1 98.5 427 ARG A C 1
ATOM 3313 O O . ARG A 1 427 ? 6.281 -40.812 -8.969 1 98.5 427 ARG A O 1
ATOM 3320 N N . THR A 1 428 ? 5.914 -41.125 -11.141 1 98.88 428 THR A N 1
ATOM 3321 C CA . THR A 1 428 ? 4.754 -40.25 -11.25 1 98.88 428 THR A CA 1
ATOM 3322 C C . THR A 1 428 ? 3.611 -40.969 -11.977 1 98.88 428 THR A C 1
ATOM 3324 O O . THR A 1 428 ? 3.801 -41.5 -13.078 1 98.88 428 THR A O 1
ATOM 3327 N N . LEU A 1 429 ? 2.482 -41.031 -11.359 1 98.69 429 LEU A N 1
ATOM 3328 C CA . LEU A 1 429 ? 1.284 -41.594 -11.961 1 98.69 429 LEU A CA 1
ATOM 3329 C C . LEU A 1 429 ? 0.21 -40.531 -12.156 1 98.69 429 LEU A C 1
ATOM 3331 O O . LEU A 1 429 ? 0.027 -39.656 -11.297 1 98.69 429 LEU A O 1
ATOM 3335 N N . SER A 1 430 ? -0.44 -40.562 -13.234 1 98.56 430 SER A N 1
ATOM 3336 C CA . SER A 1 430 ? -1.648 -39.781 -13.484 1 98.56 430 SER A CA 1
ATOM 3337 C C . SER A 1 430 ? -2.828 -40.688 -13.828 1 98.56 430 SER A C 1
ATOM 3339 O O . SER A 1 430 ? -2.762 -41.469 -14.773 1 98.56 430 SER A O 1
ATOM 3341 N N . ARG A 1 431 ? -3.867 -40.594 -12.992 1 98.12 431 ARG A N 1
ATOM 3342 C CA . ARG A 1 431 ? -5.035 -41.469 -13.125 1 98.12 431 ARG A CA 1
ATOM 3343 C C . ARG A 1 431 ? -4.625 -42.938 -13.234 1 98.12 431 ARG A C 1
ATOM 3345 O O . ARG A 1 431 ? -5.117 -43.656 -14.102 1 98.12 431 ARG A O 1
ATOM 3352 N N . GLY A 1 432 ? -3.68 -43.25 -12.453 1 97.25 432 GLY A N 1
ATOM 3353 C CA . GLY A 1 432 ? -3.279 -44.656 -12.32 1 97.25 432 GLY A CA 1
ATOM 3354 C C . GLY A 1 432 ? -2.258 -45.062 -13.352 1 97.25 432 GLY A C 1
ATOM 3355 O O . GLY A 1 432 ? -1.678 -46.156 -13.25 1 97.25 432 GLY A O 1
ATOM 3356 N N . GLU A 1 433 ? -1.995 -44.281 -14.305 1 97.5 433 GLU A N 1
ATOM 3357 C CA . GLU A 1 433 ? -1.023 -44.594 -15.352 1 97.5 433 GLU A CA 1
ATOM 3358 C C . GLU A 1 433 ? 0.354 -44.031 -15.008 1 97.5 433 GLU A C 1
ATOM 3360 O O . GLU A 1 433 ? 0.481 -42.875 -14.664 1 97.5 433 GLU A O 1
ATOM 3365 N N . THR A 1 434 ? 1.406 -44.844 -15.148 1 97.81 434 THR A N 1
ATOM 3366 C CA . THR A 1 434 ? 2.77 -44.406 -14.914 1 97.81 434 THR A CA 1
ATOM 3367 C C . THR A 1 434 ? 3.252 -43.531 -16.062 1 97.81 434 THR A C 1
ATOM 3369 O O . THR A 1 434 ? 3.301 -43.969 -17.219 1 97.81 434 THR A O 1
ATOM 3372 N N . LEU A 1 435 ? 3.598 -42.312 -15.789 1 98.5 435 LEU A N 1
ATOM 3373 C CA . LEU A 1 435 ? 4.102 -41.406 -16.797 1 98.5 435 LEU A CA 1
ATOM 3374 C C . LEU A 1 435 ? 5.625 -41.312 -16.75 1 98.5 435 LEU A C 1
ATOM 3376 O O . LEU A 1 435 ? 6.27 -41.031 -17.75 1 98.5 435 LEU A O 1
ATOM 3380 N N . PHE A 1 436 ? 6.176 -41.406 -15.617 1 98.25 436 PHE A N 1
ATOM 3381 C CA . PHE A 1 436 ? 7.602 -41.312 -15.344 1 98.25 436 PHE A CA 1
ATOM 3382 C C . PHE A 1 436 ? 8.047 -42.375 -14.352 1 98.25 436 PHE A C 1
ATOM 3384 O O . PHE A 1 436 ? 7.355 -42.625 -13.359 1 98.25 436 PHE A O 1
ATOM 3391 N N . CYS A 1 437 ? 9.125 -43.062 -14.609 1 97.5 437 CYS A N 1
ATOM 3392 C CA . CYS A 1 437 ? 9.664 -44.094 -13.727 1 97.5 437 CYS A CA 1
ATOM 3393 C C . CYS A 1 437 ? 11.18 -44.188 -13.852 1 97.5 437 CYS A C 1
ATOM 3395 O O . CYS A 1 437 ? 11.695 -44.5 -14.922 1 97.5 437 CYS A O 1
ATOM 3397 N N . GLN A 1 438 ? 11.859 -43.906 -12.812 1 92.25 438 GLN A N 1
ATOM 3398 C CA . GLN A 1 438 ? 13.305 -44.094 -12.703 1 92.25 438 GLN A CA 1
ATOM 3399 C C . GLN A 1 438 ? 14.031 -43.406 -13.867 1 92.25 438 GLN A C 1
ATOM 3401 O O . GLN A 1 438 ? 14.82 -44.031 -14.562 1 92.25 438 GLN A O 1
ATOM 3406 N N . GLY A 1 439 ? 13.602 -42.188 -14.125 1 92.31 439 GLY A N 1
ATOM 3407 C CA . GLY A 1 439 ? 14.328 -41.375 -15.094 1 92.31 439 GLY A CA 1
ATOM 3408 C C . GLY A 1 439 ? 13.766 -41.469 -16.5 1 92.31 439 GLY A C 1
ATOM 3409 O O . GLY A 1 439 ? 14.195 -40.75 -17.391 1 92.31 439 GLY A O 1
ATOM 3410 N N . GLU A 1 440 ? 12.773 -42.312 -16.656 1 96.31 440 GLU A N 1
ATOM 3411 C CA . GLU A 1 440 ? 12.242 -42.531 -18 1 96.31 440 GLU A CA 1
ATOM 3412 C C . GLU A 1 440 ? 10.82 -42 -18.125 1 96.31 440 GLU A C 1
ATOM 3414 O O . GLU A 1 440 ? 9.945 -42.344 -17.312 1 96.31 440 GLU A O 1
ATOM 3419 N N . PHE A 1 441 ? 10.625 -41.156 -19.078 1 97.5 441 PHE A N 1
ATOM 3420 C CA . PHE A 1 441 ? 9.305 -40.656 -19.422 1 97.5 441 PHE A CA 1
ATOM 3421 C C . PHE A 1 441 ? 8.586 -41.625 -20.359 1 97.5 441 PHE A C 1
ATOM 3423 O O . PHE A 1 441 ? 9.141 -42.031 -21.375 1 97.5 441 PHE A O 1
ATOM 3430 N N . ASN A 1 442 ? 7.363 -42.031 -19.938 1 93.81 442 ASN A N 1
ATOM 3431 C CA . ASN A 1 442 ? 6.617 -43.031 -20.703 1 93.81 442 ASN A CA 1
ATOM 3432 C C . ASN A 1 442 ? 5.148 -42.625 -20.844 1 93.81 442 ASN A C 1
ATOM 3434 O O . ASN A 1 442 ? 4.27 -43.281 -20.281 1 93.81 442 ASN A O 1
ATOM 3438 N N . ALA A 1 443 ? 4.855 -41.594 -21.609 1 95.38 443 ALA A N 1
ATOM 3439 C CA . ALA A 1 443 ? 3.473 -41.219 -21.844 1 95.38 443 ALA A CA 1
ATOM 3440 C C . ALA A 1 443 ? 3.293 -40.656 -23.25 1 95.38 443 ALA A C 1
ATOM 3442 O O . ALA A 1 443 ? 4.258 -40.219 -23.891 1 95.38 443 ALA A O 1
ATOM 3443 N N . ARG A 1 444 ? 2.15 -40.75 -23.75 1 95.56 444 ARG A N 1
ATOM 3444 C CA . ARG A 1 444 ? 1.834 -40.281 -25.094 1 95.56 444 ARG A CA 1
ATOM 3445 C C . ARG A 1 444 ? 1.216 -38.875 -25.062 1 95.56 444 ARG A C 1
ATOM 3447 O O . ARG A 1 444 ? 0.422 -38.562 -24.172 1 95.56 444 ARG A O 1
ATOM 3454 N N . ALA A 1 445 ? 1.582 -38.094 -26.062 1 97.31 445 ALA A N 1
ATOM 3455 C CA . ALA A 1 445 ? 0.961 -36.781 -26.219 1 97.31 445 ALA A CA 1
ATOM 3456 C C . ALA A 1 445 ? -0.552 -36.906 -26.375 1 97.31 445 ALA A C 1
ATOM 3458 O O . ALA A 1 445 ? -1.045 -37.812 -27.031 1 97.31 445 ALA A O 1
ATOM 3459 N N . GLY A 1 446 ? -1.274 -36 -25.719 1 97.56 446 GLY A N 1
ATOM 3460 C CA . GLY A 1 446 ? -2.717 -35.938 -25.891 1 97.56 446 GLY A CA 1
ATOM 3461 C C . GLY A 1 446 ? -3.479 -36.719 -24.828 1 97.56 446 GLY A C 1
ATOM 3462 O O . GLY A 1 446 ? -4.711 -36.688 -24.797 1 97.56 446 GLY A O 1
ATOM 3463 N N . ARG A 1 447 ? -2.793 -37.375 -23.984 1 96.75 447 ARG A N 1
ATOM 3464 C CA . ARG A 1 447 ? -3.463 -38.156 -22.938 1 96.75 447 ARG A CA 1
ATOM 3465 C C . ARG A 1 447 ? -4.086 -37.25 -21.891 1 96.75 447 ARG A C 1
ATOM 3467 O O . ARG A 1 447 ? -5.074 -37.594 -21.25 1 96.75 447 ARG A O 1
ATOM 3474 N N . GLY A 1 448 ? -3.408 -36.094 -21.609 1 97.94 448 GLY A N 1
ATOM 3475 C CA . GLY A 1 448 ? -3.93 -35.156 -20.625 1 97.94 448 GLY A CA 1
ATOM 3476 C C . GLY A 1 448 ? -5.305 -34.625 -20.984 1 97.94 448 GLY A C 1
ATOM 3477 O O . GLY A 1 448 ? -5.633 -34.469 -22.156 1 97.94 448 GLY A O 1
ATOM 3478 N N . ARG A 1 449 ? -6.082 -34.281 -19.969 1 97.56 449 ARG A N 1
ATOM 3479 C CA . ARG A 1 449 ? -7.441 -33.781 -20.172 1 97.56 449 ARG A CA 1
ATOM 3480 C C . ARG A 1 449 ? -7.605 -32.375 -19.625 1 97.56 449 ARG A C 1
ATOM 3482 O O . ARG A 1 449 ? -7.023 -32.031 -18.594 1 97.56 449 ARG A O 1
ATOM 3489 N N . PHE A 1 450 ? -8.453 -31.672 -20.406 1 98.44 450 PHE A N 1
ATOM 3490 C CA . PHE A 1 450 ? -8.867 -30.391 -19.859 1 98.44 450 PHE A CA 1
ATOM 3491 C C . PHE A 1 450 ? -9.797 -30.578 -18.672 1 98.44 450 PHE A C 1
ATOM 3493 O O . PHE A 1 450 ? -10.766 -31.328 -18.734 1 98.44 450 PHE A O 1
ATOM 3500 N N . LEU A 1 451 ? -9.508 -29.922 -17.578 1 98.69 451 LEU A N 1
ATOM 3501 C CA . LEU A 1 451 ? -10.328 -29.969 -16.375 1 98.69 451 LEU A CA 1
ATOM 3502 C C . LEU A 1 451 ? -11.203 -28.719 -16.25 1 98.69 451 LEU A C 1
ATOM 3504 O O . LEU A 1 451 ? -10.695 -27.609 -16.141 1 98.69 451 LEU A O 1
ATOM 3508 N N . ARG A 1 452 ? -12.562 -28.906 -16.328 1 98.38 452 ARG A N 1
ATOM 3509 C CA . ARG A 1 452 ? -13.5 -27.844 -15.984 1 98.38 452 ARG A CA 1
ATOM 3510 C C . ARG A 1 452 ? -13.531 -27.609 -14.484 1 98.38 452 ARG A C 1
ATOM 3512 O O . ARG A 1 452 ? -13.875 -28.5 -13.711 1 98.38 452 ARG A O 1
ATOM 3519 N N . ARG A 1 453 ? -13.25 -26.406 -14.07 1 98.69 453 ARG A N 1
ATOM 3520 C CA . ARG A 1 453 ? -13.094 -26.141 -12.648 1 98.69 453 ARG A CA 1
ATOM 3521 C C . ARG A 1 453 ? -14.383 -25.578 -12.055 1 98.69 453 ARG A C 1
ATOM 3523 O O . ARG A 1 453 ? -15.156 -24.922 -12.742 1 98.69 453 ARG A O 1
ATOM 3530 N N . LYS A 1 454 ? -14.586 -25.828 -10.797 1 98.25 454 LYS A N 1
ATOM 3531 C CA . LYS A 1 454 ? -15.719 -25.281 -10.062 1 98.25 454 LYS A CA 1
ATOM 3532 C C . LYS A 1 454 ? -15.523 -23.781 -9.797 1 98.25 454 LYS A C 1
ATOM 3534 O O . LYS A 1 454 ? -14.391 -23.312 -9.695 1 98.25 454 LYS A O 1
ATOM 3539 N N . PRO A 1 455 ? -16.672 -23.031 -9.711 1 98.25 455 PRO A N 1
ATOM 3540 C CA . PRO A 1 455 ? -16.531 -21.641 -9.273 1 98.25 455 PRO A CA 1
ATOM 3541 C C . PRO A 1 455 ? -15.805 -21.516 -7.938 1 98.25 455 PRO A C 1
ATOM 3543 O O . PRO A 1 455 ? -15.852 -22.422 -7.113 1 98.25 455 PRO A O 1
ATOM 3546 N N . PHE A 1 456 ? -15.211 -20.422 -7.742 1 97.94 456 PHE A N 1
ATOM 3547 C CA . PHE A 1 456 ? -14.43 -20.203 -6.535 1 97.94 456 PHE A CA 1
ATOM 3548 C C . PHE A 1 456 ? -15.32 -20.219 -5.297 1 97.94 456 PHE A C 1
ATOM 3550 O O . PHE A 1 456 ? -16.406 -19.641 -5.297 1 97.94 456 PHE A O 1
ATOM 3557 N N . SER A 1 457 ? -14.852 -20.875 -4.328 1 94.19 457 SER A N 1
ATOM 3558 C CA . SER A 1 457 ? -15.391 -20.891 -2.975 1 94.19 457 SER A CA 1
ATOM 3559 C C . SER A 1 457 ? -14.273 -20.906 -1.935 1 94.19 457 SER A C 1
ATOM 3561 O O . SER A 1 457 ? -13.219 -21.5 -2.164 1 94.19 457 SER A O 1
ATOM 3563 N N . HIS A 1 458 ? -14.492 -20.188 -0.828 1 92.25 458 HIS A N 1
ATOM 3564 C CA . HIS A 1 458 ? -13.477 -20.156 0.224 1 92.25 458 HIS A CA 1
ATOM 3565 C C . HIS A 1 458 ? -13.109 -21.562 0.676 1 92.25 458 HIS A C 1
ATOM 3567 O O . HIS A 1 458 ? -13.984 -22.391 0.914 1 92.25 458 HIS A O 1
ATOM 3573 N N . PRO A 1 459 ? -11.867 -21.828 0.765 1 86.81 459 PRO A N 1
ATOM 3574 C CA . PRO A 1 459 ? -11.414 -23.188 1.031 1 86.81 459 PRO A CA 1
ATOM 3575 C C . PRO A 1 459 ? -11.891 -23.719 2.385 1 86.81 459 PRO A C 1
ATOM 3577 O O . PRO A 1 459 ? -11.977 -24.922 2.586 1 86.81 459 PRO A O 1
ATOM 3580 N N . ASN A 1 460 ? -12.133 -22.828 3.391 1 75.81 460 ASN A N 1
ATOM 3581 C CA . ASN A 1 460 ? -12.633 -23.312 4.676 1 75.81 460 ASN A CA 1
ATOM 3582 C C . ASN A 1 460 ? -14.141 -23.531 4.645 1 75.81 460 ASN A C 1
ATOM 3584 O O . ASN A 1 460 ? -14.719 -24.031 5.609 1 75.81 460 ASN A O 1
ATOM 3588 N N . HIS A 1 461 ? -14.953 -23.125 3.594 1 58.19 461 HIS A N 1
ATOM 3589 C CA . HIS A 1 461 ? -16.391 -23.359 3.48 1 58.19 461 HIS A CA 1
ATOM 3590 C C . HIS A 1 461 ? -16.672 -24.734 2.887 1 58.19 461 HIS A C 1
ATOM 3592 O O . HIS A 1 461 ? -16.859 -24.875 1.675 1 58.19 461 HIS A O 1
ATOM 3598 N N . THR A 1 462 ? -16.031 -25.766 3.254 1 43.94 462 THR A N 1
ATOM 3599 C CA . THR A 1 462 ? -16.359 -27.062 2.652 1 43.94 462 THR A CA 1
ATOM 3600 C C . THR A 1 462 ? -17.828 -27.422 2.904 1 43.94 462 THR A C 1
ATOM 3602 O O . THR A 1 462 ? -18.297 -27.391 4.043 1 43.94 462 THR A O 1
ATOM 3605 N N . GLU A 1 463 ? -18.703 -27.297 1.885 1 37.22 463 GLU A N 1
ATOM 3606 C CA . GLU A 1 463 ? -19.953 -28.031 1.947 1 37.22 463 GLU A CA 1
ATOM 3607 C C . GLU A 1 463 ? -19.719 -29.531 2.068 1 37.22 463 GLU A C 1
ATOM 3609 O O . GLU A 1 463 ? -18.75 -30.062 1.507 1 37.22 463 GLU A O 1
ATOM 3614 N N . MET B 1 1 ? 9.648 46.25 25.234 1 83.88 1 MET B N 1
ATOM 3615 C CA . MET B 1 1 ? 8.547 45.688 26 1 83.88 1 MET B CA 1
ATOM 3616 C C . MET B 1 1 ? 9.031 44.5 26.828 1 83.88 1 MET B C 1
ATOM 3618 O O . MET B 1 1 ? 9.797 43.656 26.328 1 83.88 1 MET B O 1
ATOM 3622 N N . ARG B 1 2 ? 8.859 44.531 28.125 1 92.25 2 ARG B N 1
ATOM 3623 C CA . ARG B 1 2 ? 9.273 43.469 29.031 1 92.25 2 ARG B CA 1
ATOM 3624 C C . ARG B 1 2 ? 8.062 42.812 29.719 1 92.25 2 ARG B C 1
ATOM 3626 O O . ARG B 1 2 ? 7.184 43.531 30.203 1 92.25 2 ARG B O 1
ATOM 3633 N N . VAL B 1 3 ? 8 41.531 29.625 1 96.81 3 VAL B N 1
ATOM 3634 C CA . VAL B 1 3 ? 6.93 40.781 30.266 1 96.81 3 VAL B CA 1
ATOM 3635 C C . VAL B 1 3 ? 7.527 39.688 31.141 1 96.81 3 VAL B C 1
ATOM 3637 O O . VAL B 1 3 ? 8.414 38.938 30.703 1 96.81 3 VAL B O 1
ATOM 3640 N N . LEU B 1 4 ? 7.133 39.688 32.406 1 97.88 4 LEU B N 1
ATOM 3641 C CA . LEU B 1 4 ? 7.547 38.625 33.344 1 97.88 4 LEU B CA 1
ATOM 3642 C C . LEU B 1 4 ? 6.363 37.781 33.75 1 97.88 4 LEU B C 1
ATOM 3644 O O . LEU B 1 4 ? 5.387 38.281 34.312 1 97.88 4 LEU B O 1
ATOM 3648 N N . ILE B 1 5 ? 6.348 36.469 33.406 1 98.25 5 ILE B N 1
ATOM 3649 C CA . ILE B 1 5 ? 5.355 35.5 33.844 1 98.25 5 ILE B CA 1
ATOM 3650 C C . ILE B 1 5 ? 5.852 34.781 35.094 1 98.25 5 ILE B C 1
ATOM 3652 O O . ILE B 1 5 ? 6.887 34.094 35.062 1 98.25 5 ILE B O 1
ATOM 3656 N N . LYS B 1 6 ? 5.094 34.844 36.125 1 97.5 6 LYS B N 1
ATOM 3657 C CA . LYS B 1 6 ? 5.582 34.375 37.406 1 97.5 6 LYS B CA 1
ATOM 3658 C C . LYS B 1 6 ? 4.789 33.156 37.875 1 97.5 6 LYS B C 1
ATOM 3660 O O . LYS B 1 6 ? 3.596 33.031 37.594 1 97.5 6 LYS B O 1
ATOM 3665 N N . ASN B 1 7 ? 5.496 32.312 38.594 1 96.31 7 ASN B N 1
ATOM 3666 C CA . ASN B 1 7 ? 4.938 31.281 39.438 1 96.31 7 ASN B CA 1
ATOM 3667 C C . ASN B 1 7 ? 4.238 30.203 38.625 1 96.31 7 ASN B C 1
ATOM 3669 O O . ASN B 1 7 ? 3.475 29.391 39.156 1 96.31 7 ASN B O 1
ATOM 3673 N N . GLY B 1 8 ? 4.344 30.109 37.312 1 97.88 8 GLY B N 1
ATOM 3674 C CA . GLY B 1 8 ? 3.697 29.094 36.5 1 97.88 8 GLY B CA 1
ATOM 3675 C C . GLY B 1 8 ? 4.5 27.812 36.406 1 97.88 8 GLY B C 1
ATOM 3676 O O . GLY B 1 8 ? 5.66 27.766 36.812 1 97.88 8 GLY B O 1
ATOM 3677 N N . ILE B 1 9 ? 3.873 26.75 35.969 1 98.56 9 ILE B N 1
ATOM 3678 C CA . ILE B 1 9 ? 4.559 25.516 35.594 1 98.56 9 ILE B CA 1
ATOM 3679 C C . ILE B 1 9 ? 4.977 25.594 34.125 1 98.56 9 ILE B C 1
ATOM 3681 O O . ILE B 1 9 ? 4.176 25.328 33.219 1 98.56 9 ILE B O 1
ATOM 3685 N N . VAL B 1 10 ? 6.23 25.922 33.875 1 98.75 10 VAL B N 1
ATOM 3686 C CA . VAL B 1 10 ? 6.738 26.031 32.5 1 98.75 10 VAL B CA 1
ATOM 3687 C C . VAL B 1 10 ? 6.949 24.625 31.922 1 98.75 10 VAL B C 1
ATOM 3689 O O . VAL B 1 10 ? 7.613 23.781 32.531 1 98.75 10 VAL B O 1
ATOM 3692 N N . VAL B 1 11 ? 6.344 24.359 30.766 1 98.88 11 VAL B N 1
ATOM 3693 C CA . VAL B 1 11 ? 6.418 23.047 30.141 1 98.88 11 VAL B CA 1
ATOM 3694 C C . VAL B 1 11 ? 7.039 23.156 28.75 1 98.88 11 VAL B C 1
ATOM 3696 O O . VAL B 1 11 ? 6.566 23.938 27.922 1 98.88 11 VAL B O 1
ATOM 3699 N N . ASN B 1 12 ? 8.156 22.531 28.484 1 98.62 12 ASN B N 1
ATOM 3700 C CA . ASN B 1 12 ? 8.703 22.219 27.172 1 98.62 12 ASN B CA 1
ATOM 3701 C C . ASN B 1 12 ? 8.555 20.75 26.828 1 98.62 12 ASN B C 1
ATOM 3703 O O . ASN B 1 12 ? 8.07 19.953 27.641 1 98.62 12 ASN B O 1
ATOM 3707 N N . ALA B 1 13 ? 8.938 20.391 25.609 1 98.25 13 ALA B N 1
ATOM 3708 C CA . ALA B 1 13 ? 8.797 19.016 25.172 1 98.25 13 ALA B CA 1
ATOM 3709 C C . ALA B 1 13 ? 9.648 18.078 26.031 1 98.25 13 ALA B C 1
ATOM 3711 O O . ALA B 1 13 ? 9.32 16.891 26.172 1 98.25 13 ALA B O 1
ATOM 3712 N N . ASP B 1 14 ? 10.672 18.609 26.656 1 97.06 14 ASP B N 1
ATOM 3713 C CA . ASP B 1 14 ? 11.648 17.75 27.312 1 97.06 14 ASP B CA 1
ATOM 3714 C C . ASP B 1 14 ? 11.625 17.953 28.828 1 97.06 14 ASP B C 1
ATOM 3716 O O . ASP B 1 14 ? 12.273 17.203 29.562 1 97.06 14 ASP B O 1
ATOM 3720 N N . ALA B 1 15 ? 10.82 19.016 29.344 1 96.62 15 ALA B N 1
ATOM 3721 C CA . ALA B 1 15 ? 10.867 19.25 30.781 1 96.62 15 ALA B CA 1
ATOM 3722 C C . ALA B 1 15 ? 9.648 20.047 31.25 1 96.62 15 ALA B C 1
ATOM 3724 O O . ALA B 1 15 ? 9 20.719 30.438 1 96.62 15 ALA B O 1
ATOM 3725 N N . GLN B 1 16 ? 9.336 19.906 32.438 1 97.44 16 GLN B N 1
ATOM 3726 C CA . GLN B 1 16 ? 8.32 20.672 33.156 1 97.44 16 GLN B CA 1
ATOM 3727 C C . GLN B 1 16 ? 8.812 21.109 34.5 1 97.44 16 GLN B C 1
ATOM 3729 O O . GLN B 1 16 ? 9.289 20.297 35.312 1 97.44 16 GLN B O 1
ATOM 3734 N N . THR B 1 17 ? 8.773 22.453 34.719 1 96.88 17 THR B N 1
ATOM 3735 C CA . THR B 1 17 ? 9.289 22.984 36 1 96.88 17 THR B CA 1
ATOM 3736 C C . THR B 1 17 ? 8.562 24.281 36.375 1 96.88 17 THR B C 1
ATOM 3738 O O . THR B 1 17 ? 8.234 25.094 35.5 1 96.88 17 THR B O 1
ATOM 3741 N N . ARG B 1 18 ? 8.336 24.422 37.688 1 97.38 18 ARG B N 1
ATOM 3742 C CA . ARG B 1 18 ? 7.836 25.719 38.156 1 97.38 18 ARG B CA 1
ATOM 3743 C C . ARG B 1 18 ? 8.93 26.781 38.094 1 97.38 18 ARG B C 1
ATOM 3745 O O . ARG B 1 18 ? 9.945 26.656 38.781 1 97.38 18 ARG B O 1
ATOM 3752 N N . GLN B 1 19 ? 8.711 27.781 37.25 1 96.88 19 GLN B N 1
ATOM 3753 C CA . GLN B 1 19 ? 9.719 28.828 37.094 1 96.88 19 GLN B CA 1
ATOM 3754 C C . GLN B 1 19 ? 9.102 30.109 36.531 1 96.88 19 GLN B C 1
ATOM 3756 O O . GLN B 1 19 ? 7.977 30.078 36.031 1 96.88 19 GLN B O 1
ATOM 3761 N N . ASP B 1 20 ? 9.891 31.188 36.75 1 97.88 20 ASP B N 1
ATOM 3762 C CA . ASP B 1 20 ? 9.547 32.469 36.125 1 97.88 20 ASP B CA 1
ATOM 3763 C C . ASP B 1 20 ? 10.109 32.5 34.688 1 97.88 20 ASP B C 1
ATOM 3765 O O . ASP B 1 20 ? 11.133 31.891 34.406 1 97.88 20 ASP B O 1
ATOM 3769 N N . LEU B 1 21 ? 9.367 33.188 33.812 1 98.44 21 LEU B N 1
ATOM 3770 C CA . LEU B 1 21 ? 9.773 33.375 32.438 1 98.44 21 LEU B CA 1
ATOM 3771 C C . LEU B 1 21 ? 9.812 34.875 32.062 1 98.44 21 LEU B C 1
ATOM 3773 O O . LEU B 1 21 ? 8.805 35.562 32.219 1 98.44 21 LEU B O 1
ATOM 3777 N N . LEU B 1 22 ? 10.984 35.375 31.703 1 97.94 22 LEU B N 1
ATOM 3778 C CA . LEU B 1 22 ? 11.148 36.781 31.297 1 97.94 22 LEU B CA 1
ATOM 3779 C C . LEU B 1 22 ? 11.281 36.875 29.781 1 97.94 22 LEU B C 1
ATOM 3781 O O . LEU B 1 22 ? 12.094 36.188 29.172 1 97.94 22 LEU B O 1
ATOM 3785 N N . ILE B 1 23 ? 10.414 37.688 29.188 1 97.94 23 ILE B N 1
ATOM 3786 C CA . ILE B 1 23 ? 10.469 38.031 27.766 1 97.94 23 ILE B CA 1
ATOM 3787 C C . ILE B 1 23 ? 10.883 39.5 27.594 1 97.94 23 ILE B C 1
ATOM 3789 O O . ILE B 1 23 ? 10.312 40.375 28.234 1 97.94 23 ILE B O 1
ATOM 3793 N N . GLU B 1 24 ? 11.883 39.719 26.828 1 96.25 24 GLU B N 1
ATOM 3794 C CA . GLU B 1 24 ? 12.352 41.062 26.516 1 96.25 24 GLU B CA 1
ATOM 3795 C C . GLU B 1 24 ? 12.461 41.281 25 1 96.25 24 GLU B C 1
ATOM 3797 O O . GLU B 1 24 ? 13.125 40.5 24.312 1 96.25 24 GLU B O 1
ATOM 3802 N N . ASN B 1 25 ? 11.859 42.344 24.531 1 95.62 25 ASN B N 1
ATOM 3803 C CA . ASN B 1 25 ? 11.891 42.719 23.109 1 95.62 25 ASN B CA 1
ATOM 3804 C C . ASN B 1 25 ? 11.484 41.531 22.219 1 95.62 25 ASN B C 1
ATOM 3806 O O . ASN B 1 25 ? 12.164 41.219 21.25 1 95.62 25 ASN B O 1
ATOM 3810 N N . GLY B 1 26 ? 10.469 40.812 22.75 1 97.44 26 GLY B N 1
ATOM 3811 C CA . GLY B 1 26 ? 9.836 39.75 21.953 1 97.44 26 GLY B CA 1
ATOM 3812 C C . GLY B 1 26 ? 10.516 38.406 22.078 1 97.44 26 GLY B C 1
ATOM 3813 O O . GLY B 1 26 ? 10.047 37.406 21.531 1 97.44 26 GLY B O 1
ATOM 3814 N N . ILE B 1 27 ? 11.594 38.375 22.859 1 98.06 27 ILE B N 1
ATOM 3815 C CA . ILE B 1 27 ? 12.43 37.156 22.938 1 98.06 27 ILE B CA 1
ATOM 3816 C C . ILE B 1 27 ? 12.5 36.688 24.375 1 98.06 27 ILE B C 1
ATOM 3818 O O . ILE B 1 27 ? 12.609 37.5 25.312 1 98.06 27 ILE B O 1
ATOM 3822 N N . VAL B 1 28 ? 12.406 35.375 24.531 1 98.38 28 VAL B N 1
ATOM 3823 C CA . VAL B 1 28 ? 12.625 34.812 25.859 1 98.38 28 VAL B CA 1
ATOM 3824 C C . VAL B 1 28 ? 14.047 35.094 26.312 1 98.38 28 VAL B C 1
ATOM 3826 O O . VAL B 1 28 ? 15.016 34.719 25.641 1 98.38 28 VAL B O 1
ATOM 3829 N N . ARG B 1 29 ? 14.18 35.688 27.422 1 97 29 ARG B N 1
ATOM 3830 C CA . ARG B 1 29 ? 15.5 36.125 27.891 1 97 29 ARG B CA 1
ATOM 3831 C C . ARG B 1 29 ? 16 35.188 29 1 97 29 ARG B C 1
ATOM 3833 O O . ARG B 1 29 ? 17.203 34.938 29.094 1 97 29 ARG B O 1
ATOM 3840 N N . GLN B 1 30 ? 14.984 34.781 29.828 1 96.31 30 GLN B N 1
ATOM 3841 C CA . GLN B 1 30 ? 15.438 34.094 31.031 1 96.31 30 GLN B CA 1
ATOM 3842 C C . GLN B 1 30 ? 14.328 33.25 31.625 1 96.31 30 GLN B C 1
ATOM 3844 O O . GLN B 1 30 ? 13.156 33.625 31.625 1 96.31 30 GLN B O 1
ATOM 3849 N N . LEU B 1 31 ? 14.664 32.062 32.062 1 97.19 31 LEU B N 1
ATOM 3850 C CA . LEU B 1 31 ? 13.859 31.219 32.938 1 97.19 31 LEU B CA 1
ATOM 3851 C C . LEU B 1 31 ? 14.586 30.969 34.25 1 97.19 31 LEU B C 1
ATOM 3853 O O . LEU B 1 31 ? 15.766 30.625 34.25 1 97.19 31 LEU B O 1
ATOM 3857 N N . ASP B 1 32 ? 13.977 31.156 35.312 1 96.38 32 ASP B N 1
ATOM 3858 C CA . ASP B 1 32 ? 14.594 30.969 36.625 1 96.38 32 ASP B CA 1
ATOM 3859 C C . ASP B 1 32 ? 13.531 30.812 37.719 1 96.38 32 ASP B C 1
ATOM 3861 O O . ASP B 1 32 ? 12.359 31.125 37.5 1 96.38 32 ASP B O 1
ATOM 3865 N N . ASP B 1 33 ? 14.008 30.312 38.844 1 95.44 33 ASP B N 1
ATOM 3866 C CA . ASP B 1 33 ? 13.086 30.078 39.938 1 95.44 33 ASP B CA 1
ATOM 3867 C C . ASP B 1 33 ? 12.445 31.375 40.438 1 95.44 33 ASP B C 1
ATOM 3869 O O . ASP B 1 33 ? 11.266 31.406 40.781 1 95.44 33 ASP B O 1
ATOM 3873 N N . ASP B 1 34 ? 13.25 32.406 40.438 1 94.19 34 ASP B N 1
ATOM 3874 C CA . ASP B 1 34 ? 12.789 33.719 40.875 1 94.19 34 ASP B CA 1
ATOM 3875 C C . ASP B 1 34 ? 13.516 34.812 40.125 1 94.19 34 ASP B C 1
ATOM 3877 O O . ASP B 1 34 ? 14.719 35 40.281 1 94.19 34 ASP B O 1
ATOM 3881 N N . ILE B 1 35 ? 12.734 35.531 39.344 1 94.56 35 ILE B N 1
ATOM 3882 C CA . ILE B 1 35 ? 13.312 36.625 38.562 1 94.56 35 ILE B CA 1
ATOM 3883 C C . ILE B 1 35 ? 12.82 37.938 39.094 1 94.56 35 ILE B C 1
ATOM 3885 O O . ILE B 1 35 ? 11.609 38.156 39.219 1 94.56 35 ILE B O 1
ATOM 3889 N N . ILE B 1 36 ? 13.703 38.906 39.438 1 90.25 36 ILE B N 1
ATOM 3890 C CA . ILE B 1 36 ? 13.367 40.25 39.844 1 90.25 36 ILE B CA 1
ATOM 3891 C C . ILE B 1 36 ? 13.312 41.188 38.656 1 90.25 36 ILE B C 1
ATOM 3893 O O . ILE B 1 36 ? 14.336 41.406 38 1 90.25 36 ILE B O 1
ATOM 3897 N N . PRO B 1 37 ? 12.164 41.562 38.375 1 81.56 37 PRO B N 1
ATOM 3898 C CA . PRO B 1 37 ? 12.023 42.344 37.156 1 81.56 37 PRO B CA 1
ATOM 3899 C C . PRO B 1 37 ? 12.672 43.719 37.281 1 81.56 37 PRO B C 1
ATOM 3901 O O . PRO B 1 37 ? 12.648 44.344 38.344 1 81.56 37 PRO B O 1
ATOM 3904 N N . GLN B 1 38 ? 13.344 44.062 36.219 1 83 38 GLN B N 1
ATOM 3905 C CA . GLN B 1 38 ? 13.727 45.469 36.094 1 83 38 GLN B CA 1
ATOM 3906 C C . GLN B 1 38 ? 12.594 46.281 35.5 1 83 38 GLN B C 1
ATOM 3908 O O . GLN B 1 38 ? 11.875 45.844 34.594 1 83 38 GLN B O 1
ATOM 3913 N N . LEU B 1 39 ? 12.148 47.281 36.062 1 75.75 39 LEU B N 1
ATOM 3914 C CA . LEU B 1 39 ? 11.031 48.125 35.594 1 75.75 39 LEU B CA 1
ATOM 3915 C C . LEU B 1 39 ? 11.469 49.031 34.469 1 75.75 39 LEU B C 1
ATOM 3917 O O . LEU B 1 39 ? 12.633 49.438 34.406 1 75.75 39 LEU B O 1
ATOM 3921 N N . PRO B 1 40 ? 10.531 49.281 33.531 1 88.81 40 PRO B N 1
ATOM 3922 C CA . PRO B 1 40 ? 9.133 48.875 33.469 1 88.81 40 PRO B CA 1
ATOM 3923 C C . PRO B 1 40 ? 8.961 47.438 32.906 1 88.81 40 PRO B C 1
ATOM 3925 O O . PRO B 1 40 ? 9.648 47.062 31.953 1 88.81 40 PRO B O 1
ATOM 3928 N N . CYS B 1 41 ? 8.102 46.656 33.531 1 91.62 41 CYS B N 1
ATOM 3929 C CA . CYS B 1 41 ? 7.867 45.25 33.188 1 91.62 41 CYS B CA 1
ATOM 3930 C C . CYS B 1 41 ? 6.438 44.844 33.531 1 91.62 41 CYS B C 1
ATOM 3932 O O . CYS B 1 41 ? 5.938 45.125 34.625 1 91.62 41 CYS B O 1
ATOM 3934 N N . GLU B 1 42 ? 5.691 44.375 32.469 1 95.25 42 GLU B N 1
ATOM 3935 C CA . GLU B 1 42 ? 4.395 43.75 32.75 1 95.25 42 GLU B CA 1
ATOM 3936 C C . GLU B 1 42 ? 4.555 42.438 33.5 1 95.25 42 GLU B C 1
ATOM 3938 O O . GLU B 1 42 ? 5.332 41.562 33.062 1 95.25 42 GLU B O 1
ATOM 3943 N N . ILE B 1 43 ? 3.836 42.312 34.625 1 96.31 43 ILE B N 1
ATOM 3944 C CA . ILE B 1 43 ? 3.916 41.094 35.438 1 96.31 43 ILE B CA 1
ATOM 3945 C C . ILE B 1 43 ? 2.637 40.281 35.25 1 96.31 43 ILE B C 1
ATOM 3947 O O . ILE B 1 43 ? 1.534 40.781 35.469 1 96.31 43 ILE B O 1
ATOM 3951 N N . ILE B 1 44 ? 2.738 39.062 34.812 1 97.31 44 ILE B N 1
ATOM 3952 C CA . ILE B 1 44 ? 1.632 38.125 34.656 1 97.31 44 ILE B CA 1
ATOM 3953 C C . ILE B 1 44 ? 1.743 37 35.719 1 97.31 44 ILE B C 1
ATOM 3955 O O . ILE B 1 44 ? 2.746 36.312 35.781 1 97.31 44 ILE B O 1
ATOM 3959 N N . ASP B 1 45 ? 0.794 36.938 36.594 1 97.38 45 ASP B N 1
ATOM 3960 C CA . ASP B 1 45 ? 0.762 35.844 37.562 1 97.38 45 ASP B CA 1
ATOM 3961 C C . ASP B 1 45 ? 0.157 34.594 36.969 1 97.38 45 ASP B C 1
ATOM 3963 O O . ASP B 1 45 ? -1.028 34.562 36.625 1 97.38 45 ASP B O 1
ATOM 3967 N N . ALA B 1 46 ? 0.952 33.562 36.875 1 98.12 46 ALA B N 1
ATOM 3968 C CA . ALA B 1 46 ? 0.509 32.312 36.281 1 98.12 46 ALA B CA 1
ATOM 3969 C C . ALA B 1 46 ? 0.451 31.203 37.312 1 98.12 46 ALA B C 1
ATOM 3971 O O . ALA B 1 46 ? 0.67 30.031 37 1 98.12 46 ALA B O 1
ATOM 3972 N N . THR B 1 47 ? 0.174 31.562 38.562 1 97.12 47 THR B N 1
ATOM 3973 C CA . THR B 1 47 ? 0.084 30.578 39.656 1 97.12 47 THR B CA 1
ATOM 3974 C C . THR B 1 47 ? -0.918 29.484 39.312 1 97.12 47 THR B C 1
ATOM 3976 O O . THR B 1 47 ? -2.037 29.766 38.875 1 97.12 47 THR B O 1
ATOM 3979 N N . ASP B 1 48 ? -0.508 28.219 39.406 1 96.38 48 ASP B N 1
ATOM 3980 C CA . ASP B 1 48 ? -1.293 26.984 39.25 1 96.38 48 ASP B CA 1
ATOM 3981 C C . ASP B 1 48 ? -1.683 26.766 37.781 1 96.38 48 ASP B C 1
ATOM 3983 O O . ASP B 1 48 ? -2.545 25.938 37.5 1 96.38 48 ASP B O 1
ATOM 3987 N N . CYS B 1 49 ? -1.07 27.547 36.844 1 98.62 49 CYS B N 1
ATOM 3988 C CA . CYS B 1 49 ? -1.314 27.391 35.406 1 98.62 49 CYS B CA 1
ATOM 3989 C C . CYS B 1 49 ? -0.102 26.781 34.719 1 98.62 49 CYS B C 1
ATOM 3991 O O . CYS B 1 49 ? 1.007 26.812 35.25 1 98.62 49 CYS B O 1
ATOM 3993 N N . TYR B 1 50 ? -0.373 26.156 33.594 1 98.88 50 TYR B N 1
ATOM 3994 C CA . TYR B 1 50 ? 0.699 25.719 32.688 1 98.88 50 TYR B CA 1
ATOM 3995 C C . TYR B 1 50 ? 1.13 26.859 31.781 1 98.88 50 TYR B C 1
ATOM 3997 O O . TYR B 1 50 ? 0.291 27.609 31.266 1 98.88 50 TYR B O 1
ATOM 4005 N N . VAL B 1 51 ? 2.395 27.109 31.703 1 98.88 51 VAL B N 1
ATOM 4006 C CA . VAL B 1 51 ? 3.004 28.047 30.766 1 98.88 51 VAL B CA 1
ATOM 4007 C C . VAL B 1 51 ? 3.727 27.266 29.656 1 98.88 51 VAL B C 1
ATOM 4009 O O . VAL B 1 51 ? 4.773 26.672 29.906 1 98.88 51 VAL B O 1
ATOM 4012 N N . MET B 1 52 ? 3.195 27.297 28.453 1 98.94 52 MET B N 1
ATOM 4013 C CA . MET B 1 52 ? 3.676 26.453 27.344 1 98.94 52 MET B CA 1
ATOM 4014 C C . MET B 1 52 ? 4.016 27.312 26.125 1 98.94 52 MET B C 1
ATOM 4016 O O . MET B 1 52 ? 3.572 28.453 26.031 1 98.94 52 MET B O 1
ATOM 4020 N N . PRO B 1 53 ? 4.918 26.766 25.234 1 98.94 53 PRO B N 1
ATOM 4021 C CA . PRO B 1 53 ? 5.07 27.469 23.969 1 98.94 53 PRO B CA 1
ATOM 4022 C C . PRO B 1 53 ? 3.754 27.625 23.219 1 98.94 53 PRO B C 1
ATOM 4024 O O . PRO B 1 53 ? 2.912 26.719 23.25 1 98.94 53 PRO B O 1
ATOM 4027 N N . GLY B 1 54 ? 3.541 28.797 22.562 1 98.88 54 GLY B N 1
ATOM 4028 C CA . GLY B 1 54 ? 2.393 28.922 21.688 1 98.88 54 GLY B CA 1
ATOM 4029 C C . GLY B 1 54 ? 2.291 27.812 20.672 1 98.88 54 GLY B C 1
ATOM 4030 O O . GLY B 1 54 ? 3.309 27.328 20.172 1 98.88 54 GLY B O 1
ATOM 4031 N N . GLY B 1 55 ? 1.089 27.344 20.359 1 98.88 55 GLY B N 1
ATOM 4032 C CA . GLY B 1 55 ? 0.89 26.281 19.391 1 98.88 55 GLY B CA 1
ATOM 4033 C C . GLY B 1 55 ? 1.414 26.625 18 1 98.88 55 GLY B C 1
ATOM 4034 O O . GLY B 1 55 ? 1.358 27.797 17.594 1 98.88 55 GLY B O 1
ATOM 4035 N N . VAL B 1 56 ? 1.944 25.641 17.312 1 98.94 56 VAL B N 1
ATOM 4036 C CA . VAL B 1 56 ? 2.342 25.719 15.914 1 98.94 56 VAL B CA 1
ATOM 4037 C C . VAL B 1 56 ? 1.449 24.812 15.07 1 98.94 56 VAL B C 1
ATOM 4039 O O . VAL B 1 56 ? 1.638 23.594 15.047 1 98.94 56 VAL B O 1
ATOM 4042 N N . ASP B 1 57 ? 0.482 25.406 14.406 1 98.94 57 ASP B N 1
ATOM 4043 C CA . ASP B 1 57 ? -0.438 24.641 13.57 1 98.94 57 ASP B CA 1
ATOM 4044 C C . ASP B 1 57 ? 0.035 24.609 12.117 1 98.94 57 ASP B C 1
ATOM 4046 O O . ASP B 1 57 ? -0.101 25.609 11.391 1 98.94 57 ASP B O 1
ATOM 4050 N N . VAL B 1 58 ? 0.475 23.453 11.68 1 98.94 58 VAL B N 1
ATOM 4051 C CA . VAL B 1 58 ? 1.151 23.375 10.391 1 98.94 58 VAL B CA 1
ATOM 4052 C C . VAL B 1 58 ? 0.157 22.953 9.305 1 98.94 58 VAL B C 1
ATOM 4054 O O . VAL B 1 58 ? 0.553 22.547 8.211 1 98.94 58 VAL B O 1
ATOM 4057 N N . HIS B 1 59 ? -1.173 23.016 9.594 1 98.94 59 HIS B N 1
ATOM 4058 C CA . HIS B 1 59 ? -2.18 22.609 8.617 1 98.94 59 HIS B CA 1
ATOM 4059 C C . HIS B 1 59 ? -3.445 23.438 8.758 1 98.94 59 HIS B C 1
ATOM 4061 O O . HIS B 1 59 ? -4.414 23.016 9.391 1 98.94 59 HIS B O 1
ATOM 4067 N N . THR B 1 60 ? -3.504 24.547 8.109 1 98.88 60 THR B N 1
ATOM 4068 C CA . THR B 1 60 ? -4.668 25.422 8.016 1 98.88 60 THR B CA 1
ATOM 4069 C C . THR B 1 60 ? -4.938 25.812 6.566 1 98.88 60 THR B C 1
ATOM 4071 O O . THR B 1 60 ? -4.059 25.688 5.711 1 98.88 60 THR B O 1
ATOM 4074 N N . HIS B 1 61 ? -6.102 26.188 6.297 1 98.56 61 HIS B N 1
ATOM 4075 C CA . HIS B 1 61 ? -6.516 26.719 5.008 1 98.56 61 HIS B CA 1
ATOM 4076 C C . HIS B 1 61 ? -7.273 28.031 5.18 1 98.56 61 HIS B C 1
ATOM 4078 O O . HIS B 1 61 ? -8.492 28.031 5.383 1 98.56 61 HIS B O 1
ATOM 4084 N N . PHE B 1 62 ? -6.535 29.141 5.035 1 98 62 PHE B N 1
ATOM 4085 C CA . PHE B 1 62 ? -7.164 30.453 5.059 1 98 62 PHE B CA 1
ATOM 4086 C C . PHE B 1 62 ? -7.285 31.031 3.648 1 98 62 PHE B C 1
ATOM 4088 O O . PHE B 1 62 ? -6.359 30.906 2.844 1 98 62 PHE B O 1
ATOM 4095 N N . ASN B 1 63 ? -8.375 31.594 3.244 1 95.81 63 ASN B N 1
ATOM 4096 C CA . ASN B 1 63 ? -8.664 32.188 1.949 1 95.81 63 ASN B CA 1
ATOM 4097 C C . ASN B 1 63 ? -8.68 31.156 0.834 1 95.81 63 ASN B C 1
ATOM 4099 O O . ASN B 1 63 ? -8.695 31.5 -0.348 1 95.81 63 ASN B O 1
ATOM 4103 N N . ILE B 1 64 ? -8.695 29.875 1.232 1 96 64 ILE B N 1
ATOM 4104 C CA . ILE B 1 64 ? -8.547 28.859 0.193 1 96 64 ILE B CA 1
ATOM 4105 C C . ILE B 1 64 ? -9.773 28.859 -0.712 1 96 64 ILE B C 1
ATOM 4107 O O . ILE B 1 64 ? -10.906 28.984 -0.234 1 96 64 ILE B O 1
ATOM 4111 N N . ASP B 1 65 ? -9.531 28.828 -1.999 1 93.75 65 ASP B N 1
ATOM 4112 C CA . ASP B 1 65 ? -10.562 28.594 -3.002 1 93.75 65 ASP B CA 1
ATOM 4113 C C . ASP B 1 65 ? -10.648 27.125 -3.365 1 93.75 65 ASP B C 1
ATOM 4115 O O . ASP B 1 65 ? -9.805 26.609 -4.098 1 93.75 65 ASP B O 1
ATOM 4119 N N . ALA B 1 66 ? -11.664 26.469 -2.904 1 88.81 66 ALA B N 1
ATOM 4120 C CA . ALA B 1 66 ? -11.82 25.047 -3.121 1 88.81 66 ALA B CA 1
ATOM 4121 C C . ALA B 1 66 ? -12.508 24.75 -4.453 1 88.81 66 ALA B C 1
ATOM 4123 O O . ALA B 1 66 ? -12.875 23.609 -4.738 1 88.81 66 ALA B O 1
ATOM 4124 N N . GLY B 1 67 ? -12.656 25.812 -5.266 1 87.56 67 GLY B N 1
ATOM 4125 C CA . GLY B 1 67 ? -13.359 25.672 -6.531 1 87.56 67 GLY B CA 1
ATOM 4126 C C . GLY B 1 67 ? -14.828 26.031 -6.441 1 87.56 67 GLY B C 1
ATOM 4127 O O . GLY B 1 67 ? -15.25 27.062 -6.965 1 87.56 67 GLY B O 1
ATOM 4128 N N . ILE B 1 68 ? -15.516 25.344 -5.617 1 86.62 68 ILE B N 1
ATOM 4129 C CA . ILE B 1 68 ? -16.953 25.531 -5.496 1 86.62 68 ILE B CA 1
ATOM 4130 C C . ILE B 1 68 ? -17.25 26.703 -4.547 1 86.62 68 ILE B C 1
ATOM 4132 O O . ILE B 1 68 ? -18.297 27.328 -4.621 1 86.62 68 ILE B O 1
ATOM 4136 N N . ALA B 1 69 ? -16.266 26.906 -3.615 1 92.06 69 ALA B N 1
ATOM 4137 C CA . ALA B 1 69 ? -16.438 27.969 -2.635 1 92.06 69 ALA B CA 1
ATOM 4138 C C . ALA B 1 69 ? -15.078 28.406 -2.064 1 92.06 69 ALA B C 1
ATOM 4140 O O . ALA B 1 69 ? -14.102 27.656 -2.141 1 92.06 69 ALA B O 1
ATOM 4141 N N . ARG B 1 70 ? -15.094 29.531 -1.524 1 94.56 70 ARG B N 1
ATOM 4142 C CA . ARG B 1 70 ? -13.953 30.031 -0.752 1 94.56 70 ARG B CA 1
ATOM 4143 C C . ARG B 1 70 ? -14.219 29.922 0.746 1 94.56 70 ARG B C 1
ATOM 4145 O O . ARG B 1 70 ? -15.336 30.188 1.204 1 94.56 70 ARG B O 1
ATOM 4152 N N . SER B 1 71 ? -13.203 29.578 1.424 1 95.69 71 SER B N 1
ATOM 4153 C CA . SER B 1 71 ? -13.359 29.484 2.871 1 95.69 71 SER B CA 1
ATOM 4154 C C . SER B 1 71 ? -13.75 30.844 3.467 1 95.69 71 SER B C 1
ATOM 4156 O O . SER B 1 71 ? -13.367 31.891 2.939 1 95.69 71 SER B O 1
ATOM 4158 N N . CYS B 1 72 ? -14.461 30.844 4.543 1 95.62 72 CYS B N 1
ATOM 4159 C CA . CYS B 1 72 ? -14.992 32.094 5.086 1 95.62 72 CYS B CA 1
ATOM 4160 C C . CYS B 1 72 ? -13.938 32.812 5.91 1 95.62 72 CYS B C 1
ATOM 4162 O O . CYS B 1 72 ? -14.031 34.031 6.113 1 95.62 72 CYS B O 1
ATOM 4164 N N . ASP B 1 73 ? -12.938 32.062 6.387 1 97.69 73 ASP B N 1
ATOM 4165 C CA . ASP B 1 73 ? -11.891 32.75 7.148 1 97.69 73 ASP B CA 1
ATOM 4166 C C . ASP B 1 73 ? -10.773 33.219 6.23 1 97.69 73 ASP B C 1
ATOM 4168 O O . ASP B 1 73 ? -10.234 32.469 5.426 1 97.69 73 ASP B O 1
ATOM 4172 N N . ASP B 1 74 ? -10.469 34.5 6.344 1 97.75 74 ASP B N 1
ATOM 4173 C CA . ASP B 1 74 ? -9.242 35.031 5.762 1 97.75 74 ASP B CA 1
ATOM 4174 C C . ASP B 1 74 ? -8.102 35.031 6.781 1 97.75 74 ASP B C 1
ATOM 4176 O O . ASP B 1 74 ? -8.211 34.375 7.836 1 97.75 74 ASP B O 1
ATOM 4180 N N . PHE B 1 75 ? -7.012 35.719 6.477 1 98.62 75 PHE B N 1
ATOM 4181 C CA . PHE B 1 75 ? -5.84 35.625 7.336 1 98.62 75 PHE B CA 1
ATOM 4182 C C . PHE B 1 75 ? -6.035 36.469 8.602 1 98.62 75 PHE B C 1
ATOM 4184 O O . PHE B 1 75 ? -5.328 36.281 9.594 1 98.62 75 PHE B O 1
ATOM 4191 N N . PHE B 1 76 ? -6.938 37.438 8.617 1 98.56 76 PHE B N 1
ATOM 4192 C CA . PHE B 1 76 ? -7.23 38.156 9.859 1 98.56 76 PHE B CA 1
ATOM 4193 C C . PHE B 1 76 ? -8.117 37.312 10.773 1 98.56 76 PHE B C 1
ATOM 4195 O O . PHE B 1 76 ? -7.719 36.969 11.891 1 98.56 76 PHE B O 1
ATOM 4202 N N . THR B 1 77 ? -9.281 36.906 10.281 1 98.5 77 THR B N 1
ATOM 4203 C CA . THR B 1 77 ? -10.25 36.188 11.109 1 98.5 77 THR B CA 1
ATOM 4204 C C . THR B 1 77 ? -9.703 34.812 11.523 1 98.5 77 THR B C 1
ATOM 4206 O O . THR B 1 77 ? -9.906 34.375 12.656 1 98.5 77 THR B O 1
ATOM 4209 N N . GLY B 1 78 ? -9.008 34.125 10.594 1 98.69 78 GLY B N 1
ATOM 4210 C CA . GLY B 1 78 ? -8.414 32.844 10.922 1 98.69 78 GLY B CA 1
ATOM 4211 C C . GLY B 1 78 ? -7.328 32.938 11.977 1 98.69 78 GLY B C 1
ATOM 4212 O O . GLY B 1 78 ? -7.312 32.156 12.93 1 98.69 78 GLY B O 1
ATOM 4213 N N . THR B 1 79 ? -6.387 33.906 11.828 1 98.81 79 THR B N 1
ATOM 4214 C CA . THR B 1 79 ? -5.289 34.031 12.781 1 98.81 79 THR B CA 1
ATOM 4215 C C . THR B 1 79 ? -5.785 34.594 14.102 1 98.81 79 THR B C 1
ATOM 4217 O O . THR B 1 79 ? -5.227 34.312 15.164 1 98.81 79 THR B O 1
ATOM 4220 N N . ARG B 1 80 ? -6.836 35.438 14.07 1 98.75 80 ARG B N 1
ATOM 4221 C CA . ARG B 1 80 ? -7.492 35.844 15.305 1 98.75 80 ARG B CA 1
ATOM 4222 C C . ARG B 1 80 ? -8.008 34.656 16.094 1 98.75 80 ARG B C 1
ATOM 4224 O O . ARG B 1 80 ? -7.77 34.531 17.297 1 98.75 80 ARG B O 1
ATOM 4231 N N . ALA B 1 81 ? -8.758 33.75 15.375 1 98.81 81 ALA B N 1
ATOM 4232 C CA . ALA B 1 81 ? -9.258 32.562 16.016 1 98.81 81 ALA B CA 1
ATOM 4233 C C . ALA B 1 81 ? -8.109 31.719 16.562 1 98.81 81 ALA B C 1
ATOM 4235 O O . ALA B 1 81 ? -8.211 31.172 17.672 1 98.81 81 ALA B O 1
ATOM 4236 N N . ALA B 1 82 ? -7.023 31.594 15.797 1 98.88 82 ALA B N 1
ATOM 4237 C CA . ALA B 1 82 ? -5.848 30.844 16.234 1 98.88 82 ALA B CA 1
ATOM 4238 C C . ALA B 1 82 ? -5.297 31.406 17.547 1 98.88 82 ALA B C 1
ATOM 4240 O O . ALA B 1 82 ? -5.082 30.672 18.516 1 98.88 82 ALA B O 1
ATOM 4241 N N . ALA B 1 83 ? -5.113 32.719 17.625 1 98.88 83 ALA B N 1
ATOM 4242 C CA . ALA B 1 83 ? -4.578 33.406 18.797 1 98.88 83 ALA B CA 1
ATOM 4243 C C . ALA B 1 83 ? -5.457 33.156 20.016 1 98.88 83 ALA B C 1
ATOM 4245 O O . ALA B 1 83 ? -4.949 32.906 21.125 1 98.88 83 ALA B O 1
ATOM 4246 N N . CYS B 1 84 ? -6.715 33.188 19.797 1 98.81 84 CYS B N 1
ATOM 4247 C CA . CYS B 1 84 ? -7.664 33.031 20.891 1 98.81 84 CYS B CA 1
ATOM 4248 C C . CYS B 1 84 ? -7.652 31.594 21.406 1 98.81 84 CYS B C 1
ATOM 4250 O O . CYS B 1 84 ? -8.109 31.328 22.531 1 98.81 84 CYS B O 1
ATOM 4252 N N . GLY B 1 85 ? -7.184 30.688 20.594 1 98.75 85 GLY B N 1
ATOM 4253 C CA . GLY B 1 85 ? -7.055 29.297 21 1 98.75 85 GLY B CA 1
ATOM 4254 C C . GLY B 1 85 ? -5.66 28.938 21.469 1 98.75 85 GLY B C 1
ATOM 4255 O O . GLY B 1 85 ? -5.371 27.766 21.75 1 98.75 85 GLY B O 1
ATOM 4256 N N . GLY B 1 86 ? -4.746 29.891 21.516 1 98.88 86 GLY B N 1
ATOM 4257 C CA . GLY B 1 86 ? -3.414 29.641 22.031 1 98.88 86 GLY B CA 1
ATOM 4258 C C . GLY B 1 86 ? -2.396 29.328 20.953 1 98.88 86 GLY B C 1
ATOM 4259 O O . GLY B 1 86 ? -1.251 28.984 21.266 1 98.88 86 GLY B O 1
ATOM 4260 N N . THR B 1 87 ? -2.764 29.359 19.688 1 98.94 87 THR B N 1
ATOM 4261 C CA . THR B 1 87 ? -1.859 29.141 18.562 1 98.94 87 THR B CA 1
ATOM 4262 C C . THR B 1 87 ? -1.216 30.453 18.109 1 98.94 87 THR B C 1
ATOM 4264 O O . THR B 1 87 ? -1.912 31.438 17.875 1 98.94 87 THR B O 1
ATOM 4267 N N . THR B 1 88 ? 0.132 30.469 18.031 1 98.88 88 THR B N 1
ATOM 4268 C CA . THR B 1 88 ? 0.822 31.719 17.75 1 98.88 88 THR B CA 1
ATOM 4269 C C . THR B 1 88 ? 1.537 31.656 16.406 1 98.88 88 THR B C 1
ATOM 4271 O O . THR B 1 88 ? 2.076 32.656 15.938 1 98.88 88 THR B O 1
ATOM 4274 N N . THR B 1 89 ? 1.594 30.5 15.789 1 98.94 89 THR B N 1
ATOM 4275 C CA . THR B 1 89 ? 2.221 30.328 14.484 1 98.94 89 THR B CA 1
ATOM 4276 C C . THR B 1 89 ? 1.425 29.344 13.633 1 98.94 89 THR B C 1
ATOM 4278 O O . THR B 1 89 ? 0.982 28.297 14.125 1 98.94 89 THR B O 1
ATOM 4281 N N . ILE B 1 90 ? 1.16 29.719 12.383 1 98.88 90 ILE B N 1
ATOM 4282 C CA . ILE B 1 90 ? 0.524 28.781 11.469 1 98.88 90 ILE B CA 1
ATOM 4283 C C . ILE B 1 90 ? 1.374 28.625 10.211 1 98.88 90 ILE B C 1
ATOM 4285 O O . ILE B 1 90 ? 2.127 29.531 9.852 1 98.88 90 ILE B O 1
ATOM 4289 N N . ILE B 1 91 ? 1.367 27.453 9.609 1 98.94 91 ILE B N 1
ATOM 4290 C CA . ILE B 1 91 ? 1.829 27.234 8.25 1 98.94 91 ILE B CA 1
ATOM 4291 C C . ILE B 1 91 ? 0.655 26.797 7.371 1 98.94 91 ILE B C 1
ATOM 4293 O O . ILE B 1 91 ? 0.123 25.703 7.535 1 98.94 91 ILE B O 1
ATOM 4297 N N . ASP B 1 92 ? 0.279 27.672 6.52 1 98.81 92 ASP B N 1
ATOM 4298 C CA . ASP B 1 92 ? -0.957 27.531 5.754 1 98.81 92 ASP B CA 1
ATOM 4299 C C . ASP B 1 92 ? -0.713 26.781 4.453 1 98.81 92 ASP B C 1
ATOM 4301 O O . ASP B 1 92 ? 0.331 26.938 3.818 1 98.81 92 ASP B O 1
ATOM 4305 N N . HIS B 1 93 ? -1.616 25.875 4.105 1 98.62 93 HIS B N 1
ATOM 4306 C CA . HIS B 1 93 ? -1.581 25.203 2.805 1 98.62 93 HIS B CA 1
ATOM 4307 C C . HIS B 1 93 ? -2.213 26.078 1.725 1 98.62 93 HIS B C 1
ATOM 4309 O O . HIS B 1 93 ? -3.422 26.328 1.748 1 98.62 93 HIS B O 1
ATOM 4315 N N . MET B 1 94 ? -1.454 26.484 0.759 1 98.06 94 MET B N 1
ATOM 4316 C CA . MET B 1 94 ? -1.968 27.297 -0.342 1 98.06 94 MET B CA 1
ATOM 4317 C C . MET B 1 94 ? -2.891 26.469 -1.236 1 98.06 94 MET B C 1
ATOM 4319 O O . MET B 1 94 ? -2.641 25.281 -1.475 1 98.06 94 MET B O 1
ATOM 4323 N N . GLY B 1 95 ? -3.961 27.094 -1.681 1 97.12 95 GLY B N 1
ATOM 4324 C CA . GLY B 1 95 ? -4.828 26.438 -2.645 1 97.12 95 GLY B CA 1
ATOM 4325 C C . GLY B 1 95 ? -4.227 26.359 -4.035 1 97.12 95 GLY B C 1
ATOM 4326 O O . GLY B 1 95 ? -3.197 26.969 -4.305 1 97.12 95 GLY B O 1
ATOM 4327 N N . PHE B 1 96 ? -4.891 25.609 -4.879 1 97.12 96 PHE B N 1
ATOM 4328 C CA . PHE B 1 96 ? -4.465 25.516 -6.27 1 97.12 96 PHE B CA 1
ATOM 4329 C C . PHE B 1 96 ? -4.613 26.844 -6.988 1 97.12 96 PHE B C 1
ATOM 4331 O O . PHE B 1 96 ? -5.492 27.641 -6.648 1 97.12 96 PHE B O 1
ATOM 4338 N N . GLY B 1 97 ? -3.691 27.094 -7.902 1 96.94 97 GLY B N 1
ATOM 4339 C CA . GLY B 1 97 ? -3.807 28.234 -8.797 1 96.94 97 GLY B CA 1
ATOM 4340 C C . GLY B 1 97 ? -4.453 27.875 -10.125 1 96.94 97 GLY B C 1
ATOM 4341 O O . GLY B 1 97 ? -5.035 26.812 -10.273 1 96.94 97 GLY B O 1
ATOM 4342 N N . PRO B 1 98 ? -4.426 28.797 -11.047 1 96.81 98 PRO B N 1
ATOM 4343 C CA . PRO B 1 98 ? -4.938 28.5 -12.383 1 96.81 98 PRO B CA 1
ATOM 4344 C C . PRO B 1 98 ? -4.195 27.359 -13.07 1 96.81 98 PRO B C 1
ATOM 4346 O O . PRO B 1 98 ? -3.018 27.125 -12.789 1 96.81 98 PRO B O 1
ATOM 4349 N N . THR B 1 99 ? -4.887 26.688 -13.961 1 96.12 99 THR B N 1
ATOM 4350 C CA . THR B 1 99 ? -4.277 25.594 -14.711 1 96.12 99 THR B CA 1
ATOM 4351 C C . THR B 1 99 ? -3.01 26.078 -15.422 1 96.12 99 THR B C 1
ATOM 4353 O O . THR B 1 99 ? -3.016 27.109 -16.094 1 96.12 99 THR B O 1
ATOM 4356 N N . GLY B 1 100 ? -1.957 25.375 -15.18 1 96.62 100 GLY B N 1
ATOM 4357 C CA . GLY B 1 100 ? -0.729 25.641 -15.914 1 96.62 100 GLY B CA 1
ATOM 4358 C C . GLY B 1 100 ? 0.12 26.734 -15.297 1 96.62 100 GLY B C 1
ATOM 4359 O O . GLY B 1 100 ? 1.161 27.109 -15.836 1 96.62 100 GLY B O 1
ATOM 4360 N N . CYS B 1 101 ? -0.26 27.266 -14.156 1 97.5 101 CYS B N 1
ATOM 4361 C CA . CYS B 1 101 ? 0.486 28.359 -13.547 1 97.5 101 CYS B CA 1
ATOM 4362 C C . CYS B 1 101 ? 1.854 27.891 -13.07 1 97.5 101 CYS B C 1
ATOM 4364 O O . CYS B 1 101 ? 2.082 26.688 -12.906 1 97.5 101 CYS B O 1
ATOM 4366 N N . GLN B 1 102 ? 2.752 28.859 -12.82 1 97.75 102 GLN B N 1
ATOM 4367 C CA . GLN B 1 102 ? 4.062 28.578 -12.242 1 97.75 102 GLN B CA 1
ATOM 4368 C C . GLN B 1 102 ? 3.938 28.125 -10.789 1 97.75 102 GLN B C 1
ATOM 4370 O O . GLN B 1 102 ? 2.938 28.406 -10.133 1 97.75 102 GLN B O 1
ATOM 4375 N N . LEU B 1 103 ? 4.984 27.453 -10.391 1 97.62 103 LEU B N 1
ATOM 4376 C CA . LEU B 1 103 ? 4.957 26.938 -9.023 1 97.62 103 LEU B CA 1
ATOM 4377 C C . LEU B 1 103 ? 4.836 28.078 -8.016 1 97.62 103 LEU B C 1
ATOM 4379 O O . LEU B 1 103 ? 4.145 27.938 -7.008 1 97.62 103 LEU B O 1
ATOM 4383 N N . ARG B 1 104 ? 5.461 29.203 -8.25 1 97.31 104 ARG B N 1
ATOM 4384 C CA . ARG B 1 104 ? 5.539 30.312 -7.309 1 97.31 104 ARG B CA 1
ATOM 4385 C C . ARG B 1 104 ? 4.273 31.156 -7.352 1 97.31 104 ARG B C 1
ATOM 4387 O O . ARG B 1 104 ? 4.062 32.031 -6.492 1 97.31 104 ARG B O 1
ATOM 4394 N N . HIS B 1 105 ? 3.396 30.953 -8.328 1 98.06 105 HIS B N 1
ATOM 4395 C CA . HIS B 1 105 ? 2.234 31.797 -8.547 1 98.06 105 HIS B CA 1
ATOM 4396 C C . HIS B 1 105 ? 1.429 31.984 -7.27 1 98.06 105 HIS B C 1
ATOM 4398 O O . HIS B 1 105 ? 1.181 33.125 -6.844 1 98.06 105 HIS B O 1
ATOM 4404 N N . GLN B 1 106 ? 1.071 30.922 -6.641 1 97.5 106 GLN B N 1
ATOM 4405 C CA . GLN B 1 106 ? 0.199 30.984 -5.473 1 97.5 106 GLN B CA 1
ATOM 4406 C C . GLN B 1 106 ? 0.92 31.625 -4.289 1 97.5 106 GLN B C 1
ATOM 4408 O O . GLN B 1 106 ? 0.284 32.219 -3.41 1 97.5 106 GLN B O 1
ATOM 4413 N N . LEU B 1 107 ? 2.26 31.453 -4.203 1 98.12 107 LEU B N 1
ATOM 4414 C CA . LEU B 1 107 ? 3.01 32.125 -3.143 1 98.12 107 LEU B CA 1
ATOM 4415 C C . LEU B 1 107 ? 2.781 33.625 -3.176 1 98.12 107 LEU B C 1
ATOM 4417 O O . LEU B 1 107 ? 2.551 34.25 -2.133 1 98.12 107 LEU B O 1
ATOM 4421 N N . GLY B 1 108 ? 2.838 34.219 -4.398 1 98 108 GLY B N 1
ATOM 4422 C CA . GLY B 1 108 ? 2.557 35.625 -4.543 1 98 108 GLY B CA 1
ATOM 4423 C C . GLY B 1 108 ? 1.156 36 -4.098 1 98 108 GLY B C 1
ATOM 4424 O O . GLY B 1 108 ? 0.971 37 -3.387 1 98 108 GLY B O 1
ATOM 4425 N N . VAL B 1 109 ? 0.198 35.25 -4.496 1 98.19 109 VAL B N 1
ATOM 4426 C CA . VAL B 1 109 ? -1.201 35.5 -4.164 1 98.19 109 VAL B CA 1
ATOM 4427 C C . VAL B 1 109 ? -1.39 35.438 -2.65 1 98.19 109 VAL B C 1
ATOM 4429 O O . VAL B 1 109 ? -2.021 36.344 -2.072 1 98.19 109 VAL B O 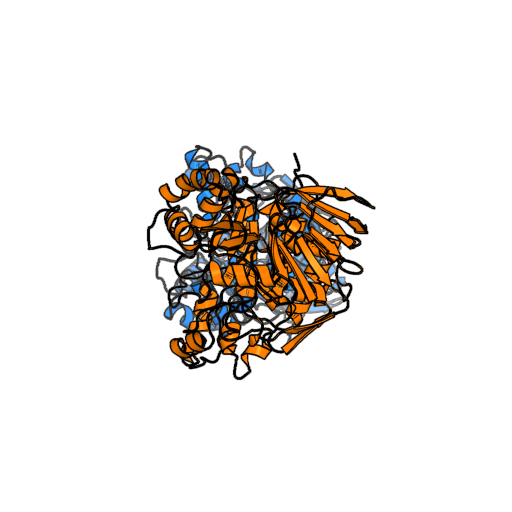1
ATOM 4432 N N . TYR B 1 110 ? -0.824 34.5 -1.979 1 98.31 110 TYR B N 1
ATOM 4433 C CA . TYR B 1 110 ? -1.047 34.281 -0.553 1 98.31 110 TYR B CA 1
ATOM 4434 C C . TYR B 1 110 ? -0.263 35.312 0.279 1 98.31 110 TYR B C 1
ATOM 4436 O O . TYR B 1 110 ? -0.698 35.688 1.365 1 98.31 110 TYR B O 1
ATOM 4444 N N . HIS B 1 111 ? 0.916 35.719 -0.206 1 98.25 111 HIS B N 1
ATOM 4445 C CA . HIS B 1 111 ? 1.552 36.875 0.438 1 98.25 111 HIS B CA 1
ATOM 4446 C C . HIS B 1 111 ? 0.612 38.062 0.479 1 98.25 111 HIS B C 1
ATOM 4448 O O . HIS B 1 111 ? 0.549 38.781 1.486 1 98.25 111 HIS B O 1
ATOM 4454 N N . GLY B 1 112 ? -0.101 38.219 -0.598 1 98.06 112 GLY B N 1
ATOM 4455 C CA . GLY B 1 112 ? -1.075 39.312 -0.659 1 98.06 112 GLY B CA 1
ATOM 4456 C C . GLY B 1 112 ? -2.225 39.125 0.314 1 98.06 112 GLY B C 1
ATOM 4457 O O . GLY B 1 112 ? -2.674 40.094 0.935 1 98.06 112 GLY B O 1
ATOM 4458 N N . TYR B 1 113 ? -2.709 37.938 0.449 1 97.94 113 TYR B N 1
ATOM 4459 C CA . TYR B 1 113 ? -3.807 37.625 1.359 1 97.94 113 TYR B CA 1
ATOM 4460 C C . TYR B 1 113 ? -3.41 37.906 2.805 1 97.94 113 TYR B C 1
ATOM 4462 O O . TYR B 1 113 ? -4.219 38.375 3.598 1 97.94 113 TYR B O 1
ATOM 4470 N N . ALA B 1 114 ? -2.146 37.562 3.184 1 98.19 114 ALA B N 1
ATOM 4471 C CA . ALA B 1 114 ? -1.723 37.531 4.582 1 98.19 114 ALA B CA 1
ATOM 4472 C C . ALA B 1 114 ? -1.174 38.906 4.996 1 98.19 114 ALA B C 1
ATOM 4474 O O . ALA B 1 114 ? -1.273 39.281 6.164 1 98.19 114 ALA B O 1
ATOM 4475 N N . ALA B 1 115 ? -0.668 39.594 3.965 1 94.69 115 ALA B N 1
ATOM 4476 C CA . ALA B 1 115 ? -0.04 40.875 4.25 1 94.69 115 ALA B CA 1
ATOM 4477 C C . ALA B 1 115 ? -1.029 41.844 4.906 1 94.69 115 ALA B C 1
ATOM 4479 O O . ALA B 1 115 ? -2.168 41.969 4.453 1 94.69 115 ALA B O 1
ATOM 4480 N N . HIS B 1 116 ? -0.662 42.406 6.023 1 96.06 116 HIS B N 1
ATOM 4481 C CA . HIS B 1 116 ? -1.383 43.438 6.766 1 96.06 116 HIS B CA 1
ATOM 4482 C C . HIS B 1 116 ? -2.658 42.875 7.387 1 96.06 116 HIS B C 1
ATOM 4484 O O . HIS B 1 116 ? -3.518 43.625 7.84 1 96.06 116 HIS B O 1
ATOM 4490 N N . LYS B 1 117 ? -2.811 41.594 7.34 1 98 117 LYS B N 1
ATOM 4491 C CA . LYS B 1 117 ? -4.02 41 7.887 1 98 117 LYS B CA 1
ATOM 4492 C C . LYS B 1 117 ? -3.691 40.062 9.047 1 98 117 LYS B C 1
ATOM 4494 O O . LYS B 1 117 ? -4.352 40.094 10.086 1 98 117 LYS B O 1
ATOM 4499 N N . ALA B 1 118 ? -2.725 39.219 8.922 1 98.62 118 ALA B N 1
ATOM 4500 C CA . ALA B 1 118 ? -2.404 38.219 9.914 1 98.62 118 ALA B CA 1
ATOM 4501 C C . ALA B 1 118 ? -2.041 38.844 11.25 1 98.62 118 ALA B C 1
ATOM 4503 O O . ALA B 1 118 ? -1.329 39.844 11.297 1 98.62 118 ALA B O 1
ATOM 4504 N N . VAL B 1 119 ? -2.477 38.281 12.367 1 98.5 119 VAL B N 1
ATOM 4505 C CA . VAL B 1 119 ? -2.219 38.844 13.688 1 98.5 119 VAL B CA 1
ATOM 4506 C C . VAL B 1 119 ? -1.136 38.031 14.398 1 98.5 119 VAL B C 1
ATOM 4508 O O . VAL B 1 119 ? -0.521 38.5 15.352 1 98.5 119 VAL B O 1
ATOM 4511 N N . ILE B 1 120 ? -0.927 36.781 13.945 1 98.69 120 ILE B N 1
ATOM 4512 C CA . ILE B 1 120 ? 0.155 35.938 14.453 1 98.69 120 ILE B CA 1
ATOM 4513 C C . ILE B 1 120 ? 1.115 35.594 13.312 1 98.69 120 ILE B C 1
ATOM 4515 O O . ILE B 1 120 ? 0.817 35.844 12.141 1 98.69 120 ILE B O 1
ATOM 4519 N N . ASP B 1 121 ? 2.326 35.031 13.633 1 98.81 121 ASP B N 1
ATOM 4520 C CA . ASP B 1 121 ? 3.332 34.719 12.625 1 98.81 121 ASP B CA 1
ATOM 4521 C C . ASP B 1 121 ? 2.871 33.531 11.758 1 98.81 121 ASP B C 1
ATOM 4523 O O . ASP B 1 121 ? 2.094 32.688 12.203 1 98.81 121 ASP B O 1
ATOM 4527 N N . TYR B 1 122 ? 3.299 33.594 10.492 1 98.81 122 TYR B N 1
ATOM 4528 C CA . TYR B 1 122 ? 2.756 32.625 9.555 1 98.81 122 TYR B CA 1
ATOM 4529 C C . TYR B 1 122 ? 3.783 32.281 8.484 1 98.81 122 TYR B C 1
ATOM 4531 O O . TYR B 1 122 ? 4.789 32.969 8.32 1 98.81 122 TYR B O 1
ATOM 4539 N N . SER B 1 123 ? 3.627 31.156 7.879 1 98.88 123 SER B N 1
ATOM 4540 C CA . SER B 1 123 ? 4.328 30.703 6.676 1 98.88 123 SER B CA 1
ATOM 4541 C C . SER B 1 123 ? 3.412 29.875 5.777 1 98.88 123 SER B C 1
ATOM 4543 O O . SER B 1 123 ? 2.199 29.844 5.992 1 98.88 123 SER B O 1
ATOM 4545 N N . PHE B 1 124 ? 4.008 29.344 4.645 1 98.88 124 PHE B N 1
ATOM 4546 C CA . PHE B 1 124 ? 3.188 28.625 3.674 1 98.88 124 PHE B CA 1
ATOM 4547 C C . PHE B 1 124 ? 3.842 27.297 3.283 1 98.88 124 PHE B C 1
ATOM 4549 O O . PHE B 1 124 ? 5.066 27.172 3.324 1 98.88 124 PHE B O 1
ATOM 4556 N N . HIS B 1 125 ? 3.004 26.312 3.008 1 98.88 125 HIS B N 1
ATOM 4557 C CA . HIS B 1 125 ? 3.438 25.172 2.213 1 98.88 125 HIS B CA 1
ATOM 4558 C C . HIS B 1 125 ? 3.289 25.453 0.72 1 98.88 125 HIS B C 1
ATOM 4560 O O . HIS B 1 125 ? 2.303 26.047 0.292 1 98.88 125 HIS B O 1
ATOM 4566 N N . GLY B 1 126 ? 4.297 25.031 -0.065 1 98.69 126 GLY B N 1
ATOM 4567 C CA . GLY B 1 126 ? 4.055 25.016 -1.499 1 98.69 126 GLY B CA 1
ATOM 4568 C C . GLY B 1 126 ? 3.004 24.016 -1.921 1 98.69 126 GLY B C 1
ATOM 4569 O O . GLY B 1 126 ? 2.646 23.125 -1.148 1 98.69 126 GLY B O 1
ATOM 4570 N N . VAL B 1 127 ? 2.441 24.219 -3.113 1 98.5 127 VAL B N 1
ATOM 4571 C CA . VAL B 1 127 ? 1.484 23.25 -3.654 1 98.5 127 VAL B CA 1
ATOM 4572 C C . VAL B 1 127 ? 1.876 22.891 -5.082 1 98.5 127 VAL B C 1
ATOM 4574 O O . VAL B 1 127 ? 2.102 23.766 -5.918 1 98.5 127 VAL B O 1
ATOM 4577 N N . ILE B 1 128 ? 2.01 21.625 -5.355 1 98.5 128 ILE B N 1
ATOM 4578 C CA . ILE B 1 128 ? 2.342 21.141 -6.691 1 98.5 128 ILE B CA 1
ATOM 4579 C C . ILE B 1 128 ? 1.097 20.547 -7.352 1 98.5 128 ILE B C 1
ATOM 4581 O O . ILE B 1 128 ? 0.579 19.516 -6.906 1 98.5 128 ILE B O 1
ATOM 4585 N N . GLN B 1 129 ? 0.654 21.234 -8.477 1 98 129 GLN B N 1
ATOM 4586 C CA . GLN B 1 129 ? -0.594 20.797 -9.094 1 98 129 GLN B CA 1
ATOM 4587 C C . GLN B 1 129 ? -0.345 20.188 -10.469 1 98 129 GLN B C 1
ATOM 4589 O O . GLN B 1 129 ? -1.263 19.656 -11.102 1 98 129 GLN B O 1
ATOM 4594 N N . HIS B 1 130 ? 0.883 20.188 -10.969 1 98.38 130 HIS B N 1
ATOM 4595 C CA . HIS B 1 130 ? 1.344 19.516 -12.172 1 98.38 130 HIS B CA 1
ATOM 4596 C C . HIS B 1 130 ? 2.865 19.438 -12.219 1 98.38 130 HIS B C 1
ATOM 4598 O O . HIS B 1 130 ? 3.549 20.141 -11.477 1 98.38 130 HIS B O 1
ATOM 4604 N N . ILE B 1 131 ? 3.387 18.547 -13.008 1 98.44 131 ILE B N 1
ATOM 4605 C CA . ILE B 1 131 ? 4.828 18.328 -13.07 1 98.44 131 ILE B CA 1
ATOM 4606 C C . ILE B 1 131 ? 5.324 18.562 -14.492 1 98.44 131 ILE B C 1
ATOM 4608 O O . ILE B 1 131 ? 4.75 18.031 -15.453 1 98.44 131 ILE B O 1
ATOM 4612 N N . ASN B 1 132 ? 6.223 19.312 -14.719 1 97.88 132 ASN B N 1
ATOM 4613 C CA . ASN B 1 132 ? 7.086 19.5 -15.883 1 97.88 132 ASN B CA 1
ATOM 4614 C C . ASN B 1 132 ? 8.445 20.062 -15.492 1 97.88 132 ASN B C 1
ATOM 4616 O O . ASN B 1 132 ? 8.719 20.266 -14.305 1 97.88 132 ASN B O 1
ATOM 4620 N N . HIS B 1 133 ? 9.344 20.328 -16.359 1 97.25 133 HIS B N 1
ATOM 4621 C CA . HIS B 1 133 ? 10.703 20.75 -16.062 1 97.25 133 HIS B CA 1
ATOM 4622 C C . HIS B 1 133 ? 10.727 22.109 -15.367 1 97.25 133 HIS B C 1
ATOM 4624 O O . HIS B 1 133 ? 11.547 22.344 -14.484 1 97.25 133 HIS B O 1
ATOM 4630 N N . ALA B 1 134 ? 9.852 22.938 -15.773 1 97.88 134 ALA B N 1
ATOM 4631 C CA . ALA B 1 134 ? 9.805 24.281 -15.203 1 97.88 134 ALA B CA 1
ATOM 4632 C C . ALA B 1 134 ? 9.422 24.219 -13.719 1 97.88 134 ALA B C 1
ATOM 4634 O O . ALA B 1 134 ? 10.008 24.938 -12.898 1 97.88 134 ALA B O 1
ATOM 4635 N N . ILE B 1 135 ? 8.398 23.422 -13.422 1 98.5 135 ILE B N 1
ATOM 4636 C CA . ILE B 1 135 ? 7.949 23.25 -12.047 1 98.5 135 ILE B CA 1
ATOM 4637 C C . ILE B 1 135 ? 9.086 22.703 -11.188 1 98.5 135 ILE B C 1
ATOM 4639 O O . ILE B 1 135 ? 9.375 23.234 -10.117 1 98.5 135 ILE B O 1
ATOM 4643 N N . LEU B 1 136 ? 9.719 21.703 -11.664 1 98.44 136 LEU B N 1
ATOM 4644 C CA . LEU B 1 136 ? 10.797 21.047 -10.922 1 98.44 136 LEU B CA 1
ATOM 4645 C C . LEU B 1 136 ? 11.953 22 -10.703 1 98.44 136 LEU B C 1
ATOM 4647 O O . LEU B 1 136 ? 12.57 22.016 -9.633 1 98.44 136 LEU B O 1
ATOM 4651 N N . ASP B 1 137 ? 12.234 22.828 -11.641 1 97.88 137 ASP B N 1
ATOM 4652 C CA . ASP B 1 137 ? 13.359 23.75 -11.578 1 97.88 137 ASP B CA 1
ATOM 4653 C C . ASP B 1 137 ? 13.086 24.875 -10.578 1 97.88 137 ASP B C 1
ATOM 4655 O O . ASP B 1 137 ? 14.016 25.484 -10.039 1 97.88 137 ASP B O 1
ATOM 4659 N N . GLU B 1 138 ? 11.828 25.141 -10.289 1 98.31 138 GLU B N 1
ATOM 4660 C CA . GLU B 1 138 ? 11.453 26.234 -9.391 1 98.31 138 GLU B CA 1
ATOM 4661 C C . GLU B 1 138 ? 11.531 25.797 -7.93 1 98.31 138 GLU B C 1
ATOM 4663 O O . GLU B 1 138 ? 11.562 26.641 -7.027 1 98.31 138 GLU B O 1
ATOM 4668 N N . ILE B 1 139 ? 11.578 24.531 -7.68 1 98.62 139 ILE B N 1
ATOM 4669 C CA . ILE B 1 139 ? 11.477 24.016 -6.324 1 98.62 139 ILE B CA 1
ATOM 4670 C C . ILE B 1 139 ? 12.633 24.547 -5.477 1 98.62 139 ILE B C 1
ATOM 4672 O O . ILE B 1 139 ? 12.406 25.125 -4.414 1 98.62 139 ILE B O 1
ATOM 4676 N N . PRO B 1 140 ? 13.922 24.453 -5.949 1 98.31 140 PRO B N 1
ATOM 4677 C CA . PRO B 1 140 ? 15.016 24.969 -5.121 1 98.31 140 PRO B CA 1
ATOM 4678 C C . PRO B 1 140 ? 14.898 26.469 -4.863 1 98.31 140 PRO B C 1
ATOM 4680 O O . PRO B 1 140 ? 15.297 26.953 -3.797 1 98.31 140 PRO B O 1
ATOM 4683 N N . MET B 1 141 ? 14.359 27.188 -5.785 1 97.88 141 MET B N 1
ATOM 4684 C CA . MET B 1 141 ? 14.195 28.641 -5.633 1 97.88 141 MET B CA 1
ATOM 4685 C C . MET B 1 141 ? 13.172 28.953 -4.543 1 97.88 141 MET B C 1
ATOM 4687 O O . MET B 1 141 ? 13.375 29.875 -3.75 1 97.88 141 MET B O 1
ATOM 4691 N N . MET B 1 142 ? 12.133 28.219 -4.504 1 98.5 142 MET B N 1
ATOM 4692 C CA . MET B 1 142 ? 11.109 28.422 -3.482 1 98.5 142 MET B CA 1
ATOM 4693 C C . MET B 1 142 ? 11.641 28.047 -2.1 1 98.5 142 MET B C 1
ATOM 4695 O O . MET B 1 142 ? 11.312 28.703 -1.109 1 98.5 142 MET B O 1
ATOM 4699 N N . VAL B 1 143 ? 12.453 26.984 -2.068 1 98.56 143 VAL B N 1
ATOM 4700 C CA . VAL B 1 143 ? 13.07 26.594 -0.804 1 98.56 143 VAL B CA 1
ATOM 4701 C C . VAL B 1 143 ? 13.977 27.719 -0.308 1 98.56 143 VAL B C 1
ATOM 4703 O O . VAL B 1 143 ? 14 28.031 0.886 1 98.56 143 VAL B O 1
ATOM 4706 N N . GLU B 1 144 ? 14.656 28.359 -1.194 1 97.31 144 GLU B N 1
ATOM 4707 C CA . GLU B 1 144 ? 15.523 29.484 -0.852 1 97.31 144 GLU B CA 1
ATOM 4708 C C . GLU B 1 144 ? 14.711 30.656 -0.327 1 97.31 144 GLU B C 1
ATOM 4710 O O . GLU B 1 144 ? 15.195 31.438 0.494 1 97.31 144 GLU B O 1
ATOM 4715 N N . GLU B 1 145 ? 13.484 30.703 -0.77 1 96.62 145 GLU B N 1
ATOM 4716 C CA . GLU B 1 145 ? 12.602 31.781 -0.344 1 96.62 145 GLU B CA 1
ATOM 4717 C C . GLU B 1 145 ? 11.938 31.453 0.989 1 96.62 145 GLU B C 1
ATOM 4719 O O . GLU B 1 145 ? 11.18 32.281 1.523 1 96.62 145 GLU B O 1
ATOM 4724 N N . GLY B 1 146 ? 12.188 30.312 1.484 1 98.19 146 GLY B N 1
ATOM 4725 C CA . GLY B 1 146 ? 11.711 29.969 2.818 1 98.19 146 GLY B CA 1
ATOM 4726 C C . GLY B 1 146 ? 10.547 29 2.811 1 98.19 146 GLY B C 1
ATOM 4727 O O . GLY B 1 146 ? 9.898 28.797 3.836 1 98.19 146 GLY B O 1
ATOM 4728 N N . ILE B 1 147 ? 10.234 28.453 1.609 1 98.75 147 ILE B N 1
ATOM 4729 C CA . ILE B 1 147 ? 9.188 27.453 1.5 1 98.75 147 ILE B CA 1
ATOM 4730 C C . ILE B 1 147 ? 9.805 26.062 1.441 1 98.75 147 ILE B C 1
ATOM 4732 O O . ILE B 1 147 ? 10.227 25.594 0.376 1 98.75 147 ILE B O 1
ATOM 4736 N N . SER B 1 148 ? 9.766 25.344 2.559 1 98.44 148 SER B N 1
ATOM 4737 C CA . SER B 1 148 ? 10.555 24.109 2.623 1 98.44 148 SER B CA 1
ATOM 4738 C C . SER B 1 148 ? 9.656 22.891 2.76 1 98.44 148 SER B C 1
ATOM 4740 O O . SER B 1 148 ? 10.109 21.828 3.203 1 98.44 148 SER B O 1
ATOM 4742 N N . SER B 1 149 ? 8.414 22.984 2.492 1 98.88 149 SER B N 1
ATOM 4743 C CA . SER B 1 149 ? 7.492 21.859 2.387 1 98.88 149 SER B CA 1
ATOM 4744 C C . SER B 1 149 ? 6.469 22.078 1.28 1 98.88 149 SER B C 1
ATOM 4746 O O . SER B 1 149 ? 6.082 23.219 1.007 1 98.88 149 SER B O 1
ATOM 4748 N N . PHE B 1 150 ? 6.07 21.016 0.62 1 98.88 150 PHE B N 1
ATOM 4749 C CA . PHE B 1 150 ? 5.156 21.078 -0.515 1 98.88 150 PHE B CA 1
ATOM 4750 C C . PHE B 1 150 ? 4.094 20 -0.416 1 98.88 150 PHE B C 1
ATOM 4752 O O . PHE B 1 150 ? 4.395 18.859 -0.032 1 98.88 150 PHE B O 1
ATOM 4759 N N . LYS B 1 151 ? 2.877 20.359 -0.777 1 98.75 151 LYS B N 1
ATOM 4760 C CA . LYS B 1 151 ? 1.732 19.469 -0.699 1 98.75 151 LYS B CA 1
ATOM 4761 C C . LYS B 1 151 ? 1.447 18.812 -2.053 1 98.75 151 LYS B C 1
ATOM 4763 O O . LYS B 1 151 ? 1.446 19.5 -3.082 1 98.75 151 LYS B O 1
ATOM 4768 N N . LEU B 1 152 ? 1.292 17.484 -2.043 1 98.62 152 LEU B N 1
ATOM 4769 C CA . LEU B 1 152 ? 0.797 16.719 -3.178 1 98.62 152 LEU B CA 1
ATOM 4770 C C . LEU B 1 152 ? -0.6 16.172 -2.898 1 98.62 152 LEU B C 1
ATOM 4772 O O . LEU B 1 152 ? -0.937 15.875 -1.75 1 98.62 152 LEU B O 1
ATOM 4776 N N . TYR B 1 153 ? -1.374 16.062 -3.928 1 98.25 153 TYR B N 1
ATOM 4777 C CA . TYR B 1 153 ? -2.709 15.484 -3.83 1 98.25 153 TYR B CA 1
ATOM 4778 C C . TYR B 1 153 ? -2.828 14.242 -4.707 1 98.25 153 TYR B C 1
ATOM 4780 O O . TYR B 1 153 ? -2.375 14.234 -5.852 1 98.25 153 TYR B O 1
ATOM 4788 N N . LEU B 1 154 ? -3.451 13.188 -4.195 1 98.12 154 LEU B N 1
ATOM 4789 C CA . LEU B 1 154 ? -3.682 11.969 -4.961 1 98.12 154 LEU B CA 1
ATOM 4790 C C . LEU B 1 154 ? -5.145 11.852 -5.375 1 98.12 154 LEU B C 1
ATOM 4792 O O . LEU B 1 154 ? -5.562 10.828 -5.922 1 98.12 154 LEU B O 1
ATOM 4796 N N . THR B 1 155 ? -5.898 12.836 -5.031 1 96.44 155 THR B N 1
ATOM 4797 C CA . THR B 1 155 ? -7.289 12.977 -5.453 1 96.44 155 THR B CA 1
ATOM 4798 C C . THR B 1 155 ? -7.602 14.438 -5.789 1 96.44 155 THR B C 1
ATOM 4800 O O . THR B 1 155 ? -6.719 15.289 -5.75 1 96.44 155 THR B O 1
ATOM 4803 N N . TYR B 1 156 ? -8.805 14.727 -6.305 1 92.56 156 TYR B N 1
ATOM 4804 C CA . TYR B 1 156 ? -9.273 16.031 -6.734 1 92.56 156 TYR B CA 1
ATOM 4805 C C . TYR B 1 156 ? -8.75 16.375 -8.125 1 92.56 156 TYR B C 1
ATOM 4807 O O . TYR B 1 156 ? -8.273 15.492 -8.852 1 92.56 156 TYR B O 1
ATOM 4815 N N . GLN B 1 157 ? -8.93 17.609 -8.57 1 90.25 157 GLN B N 1
ATOM 4816 C CA . GLN B 1 157 ? -8.75 18.062 -9.945 1 90.25 157 GLN B CA 1
ATOM 4817 C C . GLN B 1 157 ? -7.285 17.953 -10.367 1 90.25 157 GLN B C 1
ATOM 4819 O O . GLN B 1 157 ? -6.988 17.594 -11.5 1 90.25 157 GLN B O 1
ATOM 4824 N N . TYR B 1 158 ? -6.352 18.234 -9.492 1 94.69 158 TYR B N 1
ATOM 4825 C CA . TYR B 1 158 ? -4.941 18.312 -9.859 1 94.69 158 TYR B CA 1
ATOM 4826 C C . TYR B 1 158 ? -4.141 17.219 -9.164 1 94.69 158 TYR B C 1
ATOM 4828 O O . TYR B 1 158 ? -2.992 17.438 -8.766 1 94.69 158 TYR B O 1
ATOM 4836 N N . LYS B 1 159 ? -4.805 16.047 -9.016 1 96.31 159 LYS B N 1
ATOM 4837 C CA . LYS B 1 159 ? -4.105 14.891 -8.453 1 96.31 159 LYS B CA 1
ATOM 4838 C C . LYS B 1 159 ? -2.934 14.477 -9.336 1 96.31 159 LYS B C 1
ATOM 4840 O O . LYS B 1 159 ? -2.982 14.641 -10.562 1 96.31 159 LYS B O 1
ATOM 4845 N N . LEU B 1 160 ? -1.896 13.984 -8.734 1 97.69 160 LEU B N 1
ATOM 4846 C CA . LEU B 1 160 ? -0.709 13.539 -9.453 1 97.69 160 LEU B CA 1
ATOM 4847 C C . LEU B 1 160 ? -0.709 12.023 -9.625 1 97.69 160 LEU B C 1
ATOM 4849 O O . LEU B 1 160 ? -1.145 11.297 -8.727 1 97.69 160 LEU B O 1
ATOM 4853 N N . ASN B 1 161 ? -0.232 11.547 -10.773 1 97.12 161 ASN B N 1
ATOM 4854 C CA . ASN B 1 161 ? -0.016 10.117 -10.969 1 97.12 161 ASN B CA 1
ATOM 4855 C C . ASN B 1 161 ? 1.351 9.68 -10.453 1 97.12 161 ASN B C 1
ATOM 4857 O O . ASN B 1 161 ? 2.143 10.508 -10 1 97.12 161 ASN B O 1
ATOM 4861 N N . ASP B 1 162 ? 1.619 8.422 -10.469 1 98.25 162 ASP B N 1
ATOM 4862 C CA . ASP B 1 162 ? 2.801 7.867 -9.812 1 98.25 162 ASP B CA 1
ATOM 4863 C C . ASP B 1 162 ? 4.082 8.422 -10.43 1 98.25 162 ASP B C 1
ATOM 4865 O O . ASP B 1 162 ? 5.059 8.68 -9.727 1 98.25 162 ASP B O 1
ATOM 4869 N N . ASP B 1 163 ? 4.129 8.578 -11.766 1 97.38 163 ASP B N 1
ATOM 4870 C CA . ASP B 1 163 ? 5.305 9.117 -12.438 1 97.38 163 ASP B CA 1
ATOM 4871 C C . ASP B 1 163 ? 5.621 10.531 -11.945 1 97.38 163 ASP B C 1
ATOM 4873 O O . ASP B 1 163 ? 6.773 10.852 -11.648 1 97.38 163 ASP B O 1
ATOM 4877 N N . ASP B 1 164 ? 4.562 11.352 -11.859 1 98.44 164 ASP B N 1
ATOM 4878 C CA . ASP B 1 164 ? 4.707 12.727 -11.391 1 98.44 164 ASP B CA 1
ATOM 4879 C C . ASP B 1 164 ? 5.129 12.766 -9.93 1 98.44 164 ASP B C 1
ATOM 4881 O O . ASP B 1 164 ? 5.988 13.562 -9.547 1 98.44 164 ASP B O 1
ATOM 4885 N N . VAL B 1 165 ? 4.551 11.93 -9.141 1 98.75 165 VAL B N 1
ATOM 4886 C CA . VAL B 1 165 ? 4.852 11.867 -7.715 1 98.75 165 VAL B CA 1
ATOM 4887 C C . VAL B 1 165 ? 6.32 11.508 -7.512 1 98.75 165 VAL B C 1
ATOM 4889 O O . VAL B 1 165 ? 7.004 12.117 -6.68 1 98.75 165 VAL B O 1
ATOM 4892 N N . LEU B 1 166 ? 6.816 10.508 -8.289 1 98.69 166 LEU B N 1
ATOM 4893 C CA . LEU B 1 166 ? 8.203 10.094 -8.164 1 98.69 166 LEU B CA 1
ATOM 4894 C C . LEU B 1 166 ? 9.156 11.242 -8.5 1 98.69 166 LEU B C 1
ATOM 4896 O O . LEU B 1 166 ? 10.141 11.461 -7.789 1 98.69 166 LEU B O 1
ATOM 4900 N N . GLN B 1 167 ? 8.836 11.977 -9.539 1 98.56 167 GLN B N 1
ATOM 4901 C CA . GLN B 1 167 ? 9.656 13.125 -9.922 1 98.56 167 GLN B CA 1
ATOM 4902 C C . GLN B 1 167 ? 9.633 14.203 -8.836 1 98.56 167 GLN B C 1
ATOM 4904 O O . GLN B 1 167 ? 10.672 14.75 -8.484 1 98.56 167 GLN B O 1
ATOM 4909 N N . ALA B 1 168 ? 8.438 14.461 -8.305 1 98.81 168 ALA B N 1
ATOM 4910 C CA . ALA B 1 168 ? 8.281 15.469 -7.262 1 98.81 168 ALA B CA 1
ATOM 4911 C C . ALA B 1 168 ? 9.062 15.078 -6.008 1 98.81 168 ALA B C 1
ATOM 4913 O O . ALA B 1 168 ? 9.812 15.891 -5.461 1 98.81 168 ALA B O 1
ATOM 4914 N N . LEU B 1 169 ? 8.883 13.844 -5.582 1 98.81 169 LEU B N 1
ATOM 4915 C CA . LEU B 1 169 ? 9.531 13.352 -4.371 1 98.81 169 LEU B CA 1
ATOM 4916 C C . LEU B 1 169 ? 11.047 13.469 -4.484 1 98.81 169 LEU B C 1
ATOM 4918 O O . LEU B 1 169 ? 11.711 13.93 -3.553 1 98.81 169 LEU B O 1
ATOM 4922 N N . ARG B 1 170 ? 11.602 13.07 -5.582 1 98.31 170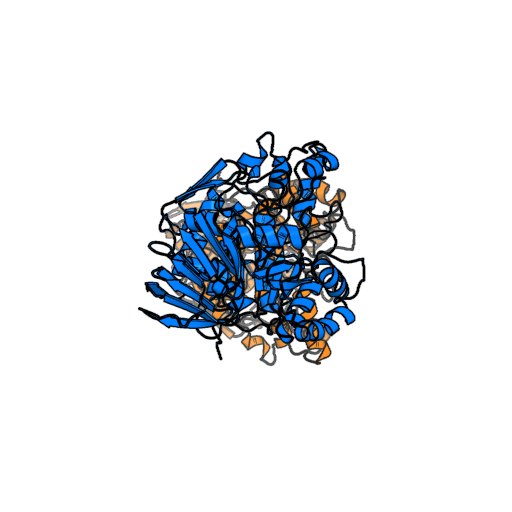 ARG B N 1
ATOM 4923 C CA . ARG B 1 170 ? 13.047 13.109 -5.785 1 98.31 170 ARG B CA 1
ATOM 4924 C C . ARG B 1 170 ? 13.57 14.539 -5.727 1 98.31 170 ARG B C 1
ATOM 4926 O O . ARG B 1 170 ? 14.555 14.82 -5.043 1 98.31 170 ARG B O 1
ATOM 4933 N N . ARG B 1 171 ? 12.898 15.414 -6.5 1 98.56 171 ARG B N 1
ATOM 4934 C CA . ARG B 1 171 ? 13.367 16.797 -6.59 1 98.56 171 ARG B CA 1
ATOM 4935 C C . ARG B 1 171 ? 13.242 17.5 -5.25 1 98.56 171 ARG B C 1
ATOM 4937 O O . ARG B 1 171 ? 14.125 18.266 -4.863 1 98.56 171 ARG B O 1
ATOM 4944 N N . LEU B 1 172 ? 12.148 17.312 -4.547 1 98.88 172 LEU B N 1
ATOM 4945 C CA . LEU B 1 172 ? 11.945 17.906 -3.23 1 98.88 172 LEU B CA 1
ATOM 4946 C C . LEU B 1 172 ? 13.008 17.422 -2.246 1 98.88 172 LEU B C 1
ATOM 4948 O O . LEU B 1 172 ? 13.57 18.219 -1.497 1 98.88 172 LEU B O 1
ATOM 4952 N N . HIS B 1 173 ? 13.242 16.141 -2.289 1 98.44 173 HIS B N 1
ATOM 4953 C CA . HIS B 1 173 ? 14.25 15.547 -1.417 1 98.44 173 HIS B CA 1
ATOM 4954 C C . HIS B 1 173 ? 15.617 16.172 -1.653 1 98.44 173 HIS B C 1
ATOM 4956 O O . HIS B 1 173 ? 16.297 16.594 -0.704 1 98.44 173 HIS B O 1
ATOM 4962 N N . LEU B 1 174 ? 15.992 16.312 -2.875 1 97.94 174 LEU B N 1
ATOM 4963 C CA . LEU B 1 174 ? 17.297 16.859 -3.246 1 97.94 174 LEU B CA 1
ATOM 4964 C C . LEU B 1 174 ? 17.391 18.328 -2.869 1 97.94 174 LEU B C 1
ATOM 4966 O O . LEU B 1 174 ? 18.484 18.844 -2.639 1 97.94 174 LEU B O 1
ATOM 4970 N N . SER B 1 175 ? 16.234 18.984 -2.783 1 98.5 175 SER B N 1
ATOM 4971 C CA . SER B 1 175 ? 16.203 20.422 -2.537 1 98.5 175 SER B CA 1
ATOM 4972 C C . SER B 1 175 ? 16.047 20.719 -1.053 1 98.5 175 SER B C 1
ATOM 4974 O O . SER B 1 175 ? 15.922 21.891 -0.66 1 98.5 175 SER B O 1
ATOM 4976 N N . GLY B 1 176 ? 15.953 19.719 -0.212 1 98.06 176 GLY B N 1
ATOM 4977 C CA . GLY B 1 176 ? 15.781 19.922 1.216 1 98.06 176 GLY B CA 1
ATOM 4978 C C . GLY B 1 176 ? 14.375 20.344 1.591 1 98.06 176 GLY B C 1
ATOM 4979 O O . GLY B 1 176 ? 14.188 21.25 2.406 1 98.06 176 GLY B O 1
ATOM 4980 N N . ALA B 1 177 ? 13.422 19.75 0.951 1 98.69 177 ALA B N 1
ATOM 4981 C CA . ALA B 1 177 ? 12.023 20.078 1.233 1 98.69 177 ALA B CA 1
ATOM 4982 C C . ALA B 1 177 ? 11.266 18.828 1.703 1 98.69 177 ALA B C 1
ATOM 4984 O O . ALA B 1 177 ? 11.555 17.719 1.262 1 98.69 177 ALA B O 1
ATOM 4985 N N . LEU B 1 178 ? 10.336 19.016 2.605 1 98.81 178 LEU B N 1
ATOM 4986 C CA . LEU B 1 178 ? 9.477 17.953 3.111 1 98.81 178 LEU B CA 1
ATOM 4987 C C . LEU B 1 178 ? 8.211 17.828 2.275 1 98.81 178 LEU B C 1
ATOM 4989 O O . LEU B 1 178 ? 7.562 18.844 1.978 1 98.81 178 LEU B O 1
ATOM 4993 N N . THR B 1 179 ? 7.902 16.609 1.816 1 98.88 179 THR B N 1
ATOM 4994 C CA . THR B 1 179 ? 6.68 16.375 1.059 1 98.88 179 THR B CA 1
ATOM 4995 C C . THR B 1 179 ? 5.508 16.094 1.997 1 98.88 179 THR B C 1
ATOM 4997 O O . THR B 1 179 ? 5.582 15.188 2.838 1 98.88 179 THR B O 1
ATOM 5000 N N . THR B 1 180 ? 4.441 16.844 1.936 1 98.88 180 THR B N 1
ATOM 5001 C CA . THR B 1 180 ? 3.172 16.562 2.602 1 98.88 180 THR B CA 1
ATOM 5002 C C . THR B 1 180 ? 2.146 16.031 1.608 1 98.88 180 THR B C 1
ATOM 5004 O O . THR B 1 180 ? 2.146 16.406 0.437 1 98.88 180 THR B O 1
ATOM 5007 N N . VAL B 1 181 ? 1.279 15.094 2.072 1 98.69 181 VAL B N 1
ATOM 5008 C CA . VAL B 1 181 ? 0.418 14.445 1.085 1 98.69 181 VAL B CA 1
ATOM 5009 C C . VAL B 1 181 ? -1 14.328 1.637 1 98.69 181 VAL B C 1
ATOM 5011 O O . VAL B 1 181 ? -1.191 13.953 2.795 1 98.69 181 VAL B O 1
ATOM 5014 N N . HIS B 1 182 ? -1.98 14.766 0.847 1 98.31 182 HIS B N 1
ATOM 5015 C CA . HIS B 1 182 ? -3.367 14.352 1.027 1 98.31 182 HIS B CA 1
ATOM 5016 C C . HIS B 1 182 ? -3.631 13.008 0.355 1 98.31 182 HIS B C 1
ATOM 5018 O O . HIS B 1 182 ? -3.832 12.945 -0.86 1 98.31 182 HIS B O 1
ATOM 5024 N N . PRO B 1 183 ? -3.729 11.969 1.141 1 97.31 183 PRO B N 1
ATOM 5025 C CA . PRO B 1 183 ? -3.709 10.633 0.546 1 97.31 183 PRO B CA 1
ATOM 5026 C C . PRO B 1 183 ? -5.098 9.992 0.477 1 97.31 183 PRO B C 1
ATOM 5028 O O . PRO B 1 183 ? -5.543 9.375 1.442 1 97.31 183 PRO B O 1
ATOM 5031 N N . GLU B 1 184 ? -5.762 9.984 -0.684 1 98.5 184 GLU B N 1
ATOM 5032 C CA . GLU B 1 184 ? -6.988 9.234 -0.948 1 98.5 184 GLU B CA 1
ATOM 5033 C C . GLU B 1 184 ? -7.012 8.695 -2.377 1 98.5 184 GLU B C 1
ATOM 5035 O O . GLU B 1 184 ? -6.59 9.383 -3.311 1 98.5 184 GLU B O 1
ATOM 5040 N N . ASN B 1 185 ? -7.441 7.5 -2.553 1 98.62 185 ASN B N 1
ATOM 5041 C CA . ASN B 1 185 ? -7.547 6.887 -3.873 1 98.62 185 ASN B CA 1
ATOM 5042 C C . ASN B 1 185 ? -8.695 7.48 -4.676 1 98.62 185 ASN B C 1
ATOM 5044 O O . ASN B 1 185 ? -9.867 7.215 -4.383 1 98.62 185 ASN B O 1
ATOM 5048 N N . ASP B 1 186 ? -8.422 8.219 -5.68 1 98.38 186 ASP B N 1
ATOM 5049 C CA . ASP B 1 186 ? -9.383 8.992 -6.449 1 98.38 186 ASP B CA 1
ATOM 5050 C C . ASP B 1 186 ? -10.367 8.078 -7.184 1 98.38 186 ASP B C 1
ATOM 5052 O O . ASP B 1 186 ? -11.57 8.344 -7.211 1 98.38 186 ASP B O 1
ATOM 5056 N N . ALA B 1 187 ? -9.875 7.035 -7.777 1 97.75 187 ALA B N 1
ATOM 5057 C CA . ALA B 1 187 ? -10.703 6.133 -8.57 1 97.75 187 ALA B CA 1
ATOM 5058 C C . ALA B 1 187 ? -11.773 5.461 -7.711 1 97.75 187 ALA B C 1
ATOM 5060 O O . ALA B 1 187 ? -12.93 5.359 -8.109 1 97.75 187 ALA B O 1
ATOM 5061 N N . ALA B 1 188 ? -11.398 5.008 -6.555 1 98.19 188 ALA B N 1
ATOM 5062 C CA . ALA B 1 188 ? -12.328 4.34 -5.648 1 98.19 188 ALA B CA 1
ATOM 5063 C C . ALA B 1 188 ? -13.422 5.297 -5.184 1 98.19 188 ALA B C 1
ATOM 5065 O O . ALA B 1 188 ? -14.602 4.93 -5.141 1 98.19 188 ALA B O 1
ATOM 5066 N N . ILE B 1 189 ? -13.008 6.5 -4.84 1 98.44 189 ILE B N 1
ATOM 5067 C CA . ILE B 1 189 ? -13.961 7.512 -4.387 1 98.44 189 ILE B CA 1
ATOM 5068 C C . ILE B 1 189 ? -14.938 7.84 -5.512 1 98.44 189 ILE B C 1
ATOM 5070 O O . ILE B 1 189 ? -16.156 7.887 -5.293 1 98.44 189 ILE B O 1
ATOM 5074 N N . ALA B 1 190 ? -14.398 8.078 -6.699 1 97.75 190 ALA B N 1
ATOM 5075 C CA . ALA B 1 190 ? -15.227 8.414 -7.852 1 97.75 190 ALA B CA 1
ATOM 5076 C C . ALA B 1 190 ? -16.25 7.32 -8.133 1 97.75 190 ALA B C 1
ATOM 5078 O O . ALA B 1 190 ? -17.422 7.609 -8.414 1 97.75 190 ALA B O 1
ATOM 5079 N N . CYS B 1 191 ? -15.805 6.109 -8.039 1 97 191 CYS B N 1
ATOM 5080 C CA . CYS B 1 191 ? -16.672 4.961 -8.289 1 97 191 CYS B CA 1
ATOM 5081 C C . CYS B 1 191 ? -17.812 4.91 -7.289 1 97 191 CYS B C 1
ATOM 5083 O O . CYS B 1 191 ? -18.969 4.777 -7.68 1 97 191 CYS B O 1
ATOM 5085 N N . LYS B 1 192 ? -17.547 5.082 -6.027 1 97.81 192 LYS B N 1
ATOM 5086 C CA . LYS B 1 192 ? -18.562 4.996 -4.98 1 97.81 192 LYS B CA 1
ATOM 5087 C C . LYS B 1 192 ? -19.516 6.184 -5.043 1 97.81 192 LYS B C 1
ATOM 5089 O O . LYS B 1 192 ? -20.719 6.023 -4.852 1 97.81 192 LYS B O 1
ATOM 5094 N N . ARG B 1 193 ? -18.953 7.344 -5.27 1 97.75 193 ARG B N 1
ATOM 5095 C CA . ARG B 1 193 ? -19.781 8.531 -5.406 1 97.75 193 ARG B CA 1
ATOM 5096 C C . ARG B 1 193 ? -20.781 8.367 -6.547 1 97.75 193 ARG B C 1
ATOM 5098 O O . ARG B 1 193 ? -21.969 8.664 -6.391 1 97.75 193 ARG B O 1
ATOM 5105 N N . ALA B 1 194 ? -20.297 7.906 -7.691 1 97.31 194 ALA B N 1
ATOM 5106 C CA . ALA B 1 194 ? -21.156 7.711 -8.859 1 97.31 194 ALA B CA 1
ATOM 5107 C C . ALA B 1 194 ? -22.281 6.719 -8.555 1 97.31 194 ALA B C 1
ATOM 5109 O O . ALA B 1 194 ? -23.422 6.914 -8.977 1 97.31 194 ALA B O 1
ATOM 5110 N N . GLU B 1 195 ? -21.938 5.707 -7.844 1 97.19 195 GLU B N 1
ATOM 5111 C CA . GLU B 1 195 ? -22.906 4.695 -7.465 1 97.19 195 GLU B CA 1
ATOM 5112 C C . GLU B 1 195 ? -24.016 5.297 -6.598 1 97.19 195 GLU B C 1
ATOM 5114 O O . GLU B 1 195 ? -25.203 5.055 -6.84 1 97.19 195 GLU B O 1
ATOM 5119 N N . PHE B 1 196 ? -23.672 6.066 -5.574 1 98.31 196 PHE B N 1
ATOM 5120 C CA . PHE B 1 196 ? -24.641 6.66 -4.66 1 98.31 196 PHE B CA 1
ATOM 5121 C C . PHE B 1 196 ? -25.5 7.684 -5.383 1 98.31 196 PHE B C 1
ATOM 5123 O O . PHE B 1 196 ? -26.719 7.695 -5.215 1 98.31 196 PHE B O 1
ATOM 5130 N N . LEU B 1 197 ? -24.891 8.492 -6.246 1 97.94 197 LEU B N 1
ATOM 5131 C CA . LEU B 1 197 ? -25.641 9.523 -6.961 1 97.94 197 LEU B CA 1
ATOM 5132 C C . LEU B 1 197 ? -26.625 8.898 -7.938 1 97.94 197 LEU B C 1
ATOM 5134 O O . LEU B 1 197 ? -27.766 9.367 -8.062 1 97.94 197 LEU B O 1
ATOM 5138 N N . ALA B 1 198 ? -26.172 7.812 -8.578 1 97.88 198 ALA B N 1
ATOM 5139 C CA . ALA B 1 198 ? -27.062 7.098 -9.492 1 97.88 198 ALA B CA 1
ATOM 5140 C C . ALA B 1 198 ? -28.266 6.512 -8.758 1 97.88 198 ALA B C 1
ATOM 5142 O O . ALA B 1 198 ? -29.359 6.414 -9.32 1 97.88 198 ALA B O 1
ATOM 5143 N N . ALA B 1 199 ? -28.109 6.227 -7.48 1 98.25 199 ALA B N 1
ATOM 5144 C CA . ALA B 1 199 ? -29.172 5.633 -6.668 1 98.25 199 ALA B CA 1
ATOM 5145 C C . ALA B 1 199 ? -29.969 6.711 -5.953 1 98.25 199 ALA B C 1
ATOM 5147 O O . ALA B 1 199 ? -30.875 6.398 -5.176 1 98.25 199 ALA B O 1
ATOM 5148 N N . GLY B 1 200 ? -29.594 7.922 -6.113 1 98.06 200 GLY B N 1
ATOM 5149 C CA . GLY B 1 200 ? -30.312 9.031 -5.5 1 98.06 200 GLY B CA 1
ATOM 5150 C C . GLY B 1 200 ? -29.969 9.219 -4.031 1 98.06 200 GLY B C 1
ATOM 5151 O O . GLY B 1 200 ? -30.734 9.852 -3.291 1 98.06 200 GLY B O 1
ATOM 5152 N N . LEU B 1 201 ? -28.859 8.625 -3.592 1 98.44 201 LEU B N 1
ATOM 5153 C CA . LEU B 1 201 ? -28.422 8.727 -2.205 1 98.44 201 LEU B CA 1
ATOM 5154 C C . LEU B 1 201 ? -27.5 9.922 -2.016 1 98.44 201 LEU B C 1
ATOM 5156 O O . LEU B 1 201 ? -26.297 9.828 -2.268 1 98.44 201 LEU B O 1
ATOM 5160 N N . THR B 1 202 ? -28.031 11.039 -1.5 1 97.94 202 THR B N 1
ATOM 5161 C CA . THR B 1 202 ? -27.266 12.273 -1.514 1 97.94 202 THR B CA 1
ATOM 5162 C C . THR B 1 202 ? -27.094 12.82 -0.099 1 97.94 202 THR B C 1
ATOM 5164 O O . THR B 1 202 ? -26.453 13.859 0.1 1 97.94 202 THR B O 1
ATOM 5167 N N . ALA B 1 203 ? -27.641 12.148 0.954 1 98 203 ALA B N 1
ATOM 5168 C CA . ALA B 1 203 ? -27.516 12.602 2.336 1 98 203 ALA B CA 1
ATOM 5169 C C . ALA B 1 203 ? -26.062 12.648 2.766 1 98 203 ALA B C 1
ATOM 5171 O O . ALA B 1 203 ? -25.203 11.977 2.178 1 98 203 ALA B O 1
ATOM 5172 N N . PRO B 1 204 ? -25.703 13.398 3.771 1 98.12 204 PRO B N 1
ATOM 5173 C CA . PRO B 1 204 ? -24.328 13.602 4.207 1 98.12 204 PRO B CA 1
ATOM 5174 C C . PRO B 1 204 ? -23.609 12.289 4.531 1 98.12 204 PRO B C 1
ATOM 5176 O O . PRO B 1 204 ? -22.406 12.172 4.293 1 98.12 204 PRO B O 1
ATOM 5179 N N . ARG B 1 205 ? -24.328 11.344 5.035 1 98.12 205 ARG B N 1
ATOM 5180 C CA . ARG B 1 205 ? -23.719 10.078 5.418 1 98.12 205 ARG B CA 1
ATOM 5181 C C . ARG B 1 205 ? -23.062 9.406 4.223 1 98.12 205 ARG B C 1
ATOM 5183 O O . ARG B 1 205 ? -22.062 8.695 4.375 1 98.12 205 ARG B O 1
ATOM 5190 N N . TYR B 1 206 ? -23.531 9.641 3.039 1 98.44 206 TYR B N 1
ATOM 5191 C CA . TYR B 1 206 ? -23.031 8.977 1.842 1 98.44 206 TYR B CA 1
ATOM 5192 C C . TYR B 1 206 ? -21.703 9.594 1.402 1 98.44 206 TYR B C 1
ATOM 5194 O O . TYR B 1 206 ? -20.969 9 0.6 1 98.44 206 TYR B O 1
ATOM 5202 N N . HIS B 1 207 ? -21.328 10.797 1.954 1 98.31 207 HIS B N 1
ATOM 5203 C CA . HIS B 1 207 ? -19.969 11.305 1.791 1 98.31 207 HIS B CA 1
ATOM 5204 C C . HIS B 1 207 ? -18.953 10.359 2.426 1 98.31 207 HIS B C 1
ATOM 5206 O O . HIS B 1 207 ? -17.969 9.969 1.78 1 98.31 207 HIS B O 1
ATOM 5212 N N . ALA B 1 208 ? -19.266 10.023 3.633 1 98.12 208 ALA B N 1
ATOM 5213 C CA . ALA B 1 208 ? -18.375 9.133 4.363 1 98.12 208 ALA B CA 1
ATOM 5214 C C . ALA B 1 208 ? -18.344 7.742 3.734 1 98.12 208 ALA B C 1
ATOM 5216 O O . ALA B 1 208 ? -17.281 7.133 3.6 1 98.12 208 ALA B O 1
ATOM 5217 N N . LEU B 1 209 ? -19.516 7.27 3.348 1 98 209 LEU B N 1
ATOM 5218 C CA . LEU B 1 209 ? -19.625 5.926 2.783 1 98 209 LEU B CA 1
ATOM 5219 C C . LEU B 1 209 ? -18.953 5.855 1.421 1 98 209 LEU B C 1
ATOM 5221 O O . LEU B 1 209 ? -18.547 4.773 0.975 1 98 209 LEU B O 1
ATOM 5225 N N . SER B 1 210 ? -18.797 7.004 0.752 1 98.25 210 SER B N 1
ATOM 5226 C CA . SER B 1 210 ? -18.109 7.051 -0.54 1 98.25 210 SER B CA 1
ATOM 5227 C C . SER B 1 210 ? -16.594 7.039 -0.371 1 98.25 210 SER B C 1
ATOM 5229 O O . SER B 1 210 ? -15.867 6.902 -1.35 1 98.25 210 SER B O 1
ATOM 5231 N N . ARG B 1 211 ? -16.141 7.129 0.86 1 98.25 211 ARG B N 1
ATOM 5232 C CA . ARG B 1 211 ? -14.711 7.188 1.163 1 98.25 211 ARG B CA 1
ATOM 5233 C C . ARG B 1 211 ? -14.336 6.188 2.25 1 98.25 211 ARG B C 1
ATOM 5235 O O . ARG B 1 211 ? -13.797 6.566 3.295 1 98.25 211 ARG B O 1
ATOM 5242 N N . PRO B 1 212 ? -14.547 4.906 2.025 1 97.69 212 PRO B N 1
ATOM 5243 C CA . PRO B 1 212 ? -14.125 3.914 3.018 1 97.69 212 PRO B CA 1
ATOM 5244 C C . PRO B 1 212 ? -12.656 4.062 3.408 1 97.69 212 PRO B C 1
ATOM 5246 O O . PRO B 1 212 ? -11.883 4.703 2.689 1 97.69 212 PRO B O 1
ATOM 5249 N N . LEU B 1 213 ? -12.289 3.539 4.586 1 97.5 213 LEU B N 1
ATOM 5250 C CA . LEU B 1 213 ? -10.977 3.82 5.156 1 97.5 213 LEU B CA 1
ATOM 5251 C C . LEU B 1 213 ? -9.867 3.322 4.238 1 97.5 213 LEU B C 1
ATOM 5253 O O . LEU B 1 213 ? -8.766 3.883 4.227 1 97.5 213 LEU B O 1
ATOM 5257 N N . GLU B 1 214 ? -10.234 2.279 3.336 1 98.56 214 GLU B N 1
ATOM 5258 C CA . GLU B 1 214 ? -9.227 1.729 2.438 1 98.56 214 GLU B CA 1
ATOM 5259 C C . GLU B 1 214 ? -8.844 2.732 1.354 1 98.56 214 GLU B C 1
ATOM 5261 O O . GLU B 1 214 ? -7.77 2.627 0.753 1 98.56 214 GLU B O 1
ATOM 5266 N N . CYS B 1 215 ? -9.742 3.74 1.054 1 98.56 215 CYS B N 1
ATOM 5267 C CA . CYS B 1 215 ? -9.375 4.801 0.121 1 98.56 215 CYS B CA 1
ATOM 5268 C C . CYS B 1 215 ? -8.164 5.574 0.62 1 98.56 215 CYS B C 1
ATOM 5270 O O . CYS B 1 215 ? -7.277 5.922 -0.165 1 98.56 215 CYS B O 1
ATOM 5272 N N . GLU B 1 216 ? -8.141 5.859 1.857 1 98.81 216 GLU B N 1
ATOM 5273 C CA . GLU B 1 216 ? -7.039 6.578 2.49 1 98.81 216 GLU B CA 1
ATOM 5274 C C . GLU B 1 216 ? -5.84 5.664 2.713 1 98.81 216 GLU B C 1
ATOM 5276 O O . GLU B 1 216 ? -4.707 6.031 2.396 1 98.81 216 GLU B O 1
ATOM 5281 N N . ALA B 1 217 ? -6.078 4.457 3.209 1 98.81 217 ALA B N 1
ATOM 5282 C CA . ALA B 1 217 ? -5.012 3.518 3.562 1 98.81 217 ALA B CA 1
ATOM 5283 C C . ALA B 1 217 ? -4.199 3.125 2.334 1 98.81 217 ALA B C 1
ATOM 5285 O O . ALA B 1 217 ? -2.969 3.059 2.393 1 98.81 217 ALA B O 1
ATOM 5286 N N . GLU B 1 218 ? -4.891 2.824 1.235 1 98.81 218 GLU B N 1
ATOM 5287 C CA . GLU B 1 218 ? -4.207 2.484 -0.007 1 98.81 218 GLU B CA 1
ATOM 5288 C C . GLU B 1 218 ? -3.246 3.592 -0.43 1 98.81 218 GLU B C 1
ATOM 5290 O O . GLU B 1 218 ? -2.094 3.322 -0.776 1 98.81 218 GLU B O 1
ATOM 5295 N N . ALA B 1 219 ? -3.723 4.816 -0.371 1 98.88 219 ALA B N 1
ATOM 5296 C CA . ALA B 1 219 ? -2.922 5.957 -0.805 1 98.88 219 ALA B CA 1
ATOM 5297 C C . ALA B 1 219 ? -1.736 6.184 0.129 1 98.88 219 ALA B C 1
ATOM 5299 O O . ALA B 1 219 ? -0.655 6.578 -0.313 1 98.88 219 ALA B O 1
ATOM 5300 N N . ILE B 1 220 ? -1.932 5.949 1.391 1 98.88 220 ILE B N 1
ATOM 5301 C CA . ILE B 1 220 ? -0.851 6.07 2.363 1 98.88 220 ILE B CA 1
ATOM 5302 C C . ILE B 1 220 ? 0.241 5.047 2.049 1 98.88 220 ILE B C 1
ATOM 5304 O O . ILE B 1 220 ? 1.418 5.402 1.947 1 98.88 220 ILE B O 1
ATOM 5308 N N . ALA B 1 221 ? -0.145 3.791 1.846 1 98.88 221 ALA B N 1
ATOM 5309 C CA . ALA B 1 221 ? 0.823 2.744 1.523 1 98.88 221 ALA B CA 1
ATOM 5310 C C . ALA B 1 221 ? 1.55 3.053 0.218 1 98.88 221 ALA B C 1
ATOM 5312 O O . ALA B 1 221 ? 2.756 2.82 0.101 1 98.88 221 ALA B O 1
ATOM 5313 N N . ARG B 1 222 ? 0.806 3.529 -0.752 1 98.75 222 ARG B N 1
ATOM 5314 C CA . ARG B 1 222 ? 1.373 3.91 -2.043 1 98.75 222 ARG B CA 1
ATOM 5315 C C . ARG B 1 222 ? 2.465 4.961 -1.871 1 98.75 222 ARG B C 1
ATOM 5317 O O . ARG B 1 222 ? 3.578 4.793 -2.371 1 98.75 222 ARG B O 1
ATOM 5324 N N . MET B 1 223 ? 2.203 5.973 -1.075 1 98.94 223 MET B N 1
ATOM 5325 C CA . MET B 1 223 ? 3.141 7.078 -0.9 1 98.94 223 MET B CA 1
ATOM 5326 C C . MET B 1 223 ? 4.367 6.633 -0.113 1 98.94 223 MET B C 1
ATOM 5328 O O . MET B 1 223 ? 5.48 7.086 -0.38 1 98.94 223 MET B O 1
ATOM 5332 N N . ILE B 1 224 ? 4.184 5.777 0.891 1 98.88 224 ILE B N 1
ATOM 5333 C CA . ILE B 1 224 ? 5.297 5.234 1.663 1 98.88 224 ILE B CA 1
ATOM 5334 C C . ILE B 1 224 ? 6.289 4.551 0.727 1 98.88 224 ILE B C 1
ATOM 5336 O O . ILE B 1 224 ? 7.492 4.812 0.788 1 98.88 224 ILE B O 1
ATOM 5340 N N . ASN B 1 225 ? 5.766 3.729 -0.156 1 98.88 225 ASN B N 1
ATOM 5341 C CA . ASN B 1 225 ? 6.625 2.965 -1.055 1 98.88 225 ASN B CA 1
ATOM 5342 C C . ASN B 1 225 ? 7.234 3.854 -2.135 1 98.88 225 ASN B C 1
ATOM 5344 O O . ASN B 1 225 ? 8.406 3.705 -2.477 1 98.88 225 ASN B O 1
ATOM 5348 N N . LEU B 1 226 ? 6.465 4.777 -2.684 1 98.88 226 LEU B N 1
ATOM 5349 C CA . LEU B 1 226 ? 6.988 5.691 -3.689 1 98.88 226 LEU B CA 1
ATOM 5350 C C . LEU B 1 226 ? 8.086 6.57 -3.104 1 98.88 226 LEU B C 1
ATOM 5352 O O . LEU B 1 226 ? 9.07 6.883 -3.785 1 98.88 226 LEU B O 1
ATOM 5356 N N . ALA B 1 227 ? 7.898 7 -1.827 1 98.88 227 ALA B N 1
ATOM 5357 C CA . ALA B 1 227 ? 8.93 7.805 -1.171 1 98.88 227 ALA B CA 1
ATOM 5358 C C . ALA B 1 227 ? 10.234 7.031 -1.06 1 98.88 227 ALA B C 1
ATOM 5360 O O . ALA B 1 227 ? 11.312 7.582 -1.297 1 98.88 227 ALA B O 1
ATOM 5361 N N . GLN B 1 228 ? 10.125 5.758 -0.701 1 98.62 228 GLN B N 1
ATOM 5362 C CA . GLN B 1 228 ? 11.305 4.906 -0.648 1 98.62 228 GLN B CA 1
ATOM 5363 C C . GLN B 1 228 ? 11.969 4.801 -2.02 1 98.62 228 GLN B C 1
ATOM 5365 O O . GLN B 1 228 ? 13.195 4.902 -2.133 1 98.62 228 GLN B O 1
ATOM 5370 N N . LEU B 1 229 ? 11.227 4.641 -3.078 1 98.38 229 LEU B N 1
ATOM 5371 C CA . LEU B 1 229 ? 11.703 4.477 -4.449 1 98.38 229 LEU B CA 1
ATOM 5372 C C . LEU B 1 229 ? 12.352 5.762 -4.953 1 98.38 229 LEU B C 1
ATOM 5374 O O . LEU B 1 229 ? 13.195 5.723 -5.848 1 98.38 229 LEU B O 1
ATOM 5378 N N . ALA B 1 230 ? 11.945 6.898 -4.359 1 98.12 230 ALA B N 1
ATOM 5379 C CA . ALA B 1 230 ? 12.484 8.203 -4.75 1 98.12 230 ALA B CA 1
ATOM 5380 C C . ALA B 1 230 ? 13.719 8.555 -3.922 1 98.12 230 ALA B C 1
ATOM 5382 O O . ALA B 1 230 ? 14.023 9.734 -3.73 1 98.12 230 ALA B O 1
ATOM 5383 N N . GLY B 1 231 ? 14.43 7.602 -3.363 1 97.12 231 GLY B N 1
ATOM 5384 C CA . GLY B 1 231 ? 15.641 7.812 -2.58 1 97.12 231 GLY B CA 1
ATOM 5385 C C . GLY B 1 231 ? 15.367 8.008 -1.102 1 97.12 231 GLY B C 1
ATOM 5386 O O . GLY B 1 231 ? 15.992 8.859 -0.458 1 97.12 231 GLY B O 1
ATOM 5387 N N . ASN B 1 232 ? 14.352 7.262 -0.667 1 97.94 232 ASN B N 1
ATOM 5388 C CA . ASN B 1 232 ? 13.977 7.359 0.739 1 97.94 232 ASN B CA 1
ATOM 5389 C C . ASN B 1 232 ? 13.656 8.805 1.134 1 97.94 232 ASN B C 1
ATOM 5391 O O . ASN B 1 232 ? 14.219 9.32 2.1 1 97.94 232 ASN B O 1
ATOM 5395 N N . ALA B 1 233 ? 12.828 9.484 0.302 1 98.56 233 ALA B N 1
ATOM 5396 C CA . ALA B 1 233 ? 12.438 10.875 0.506 1 98.56 233 ALA B CA 1
ATOM 5397 C C . ALA B 1 233 ? 11.602 11.031 1.773 1 98.56 233 ALA B C 1
ATOM 5399 O O . ALA B 1 233 ? 10.758 10.188 2.078 1 98.56 233 ALA B O 1
ATOM 5400 N N . PRO B 1 234 ? 11.867 12.117 2.566 1 98.62 234 PRO B N 1
ATOM 5401 C CA . PRO B 1 234 ? 11.031 12.359 3.744 1 98.62 234 PRO B CA 1
ATOM 5402 C C . PRO B 1 234 ? 9.57 12.633 3.389 1 98.62 234 PRO B C 1
ATOM 5404 O O . PRO B 1 234 ? 9.289 13.305 2.393 1 98.62 234 PRO B O 1
ATOM 5407 N N . LEU B 1 235 ? 8.719 12.023 4.191 1 98.81 235 LEU B N 1
ATOM 5408 C CA . LEU B 1 235 ? 7.285 12.055 3.896 1 98.81 235 LEU B CA 1
ATOM 5409 C C . LEU B 1 235 ? 6.484 12.461 5.129 1 98.81 235 LEU B C 1
ATOM 5411 O O . LEU B 1 235 ? 6.766 12 6.238 1 98.81 235 LEU B O 1
ATOM 5415 N N . TYR B 1 236 ? 5.531 13.383 4.977 1 98.88 236 TYR B N 1
ATOM 5416 C CA . TYR B 1 236 ? 4.586 13.82 6.004 1 98.88 236 TYR B CA 1
ATOM 5417 C C . TYR B 1 236 ? 3.152 13.523 5.582 1 98.88 236 TYR B C 1
ATOM 5419 O O . TYR B 1 236 ? 2.631 14.148 4.652 1 98.88 236 TYR B O 1
ATOM 5427 N N . ILE B 1 237 ? 2.482 12.547 6.262 1 98.88 237 ILE B N 1
ATOM 5428 C CA . ILE B 1 237 ? 1.099 12.18 5.973 1 98.88 237 ILE B CA 1
ATOM 5429 C C . ILE B 1 237 ? 0.155 13.055 6.801 1 98.88 237 ILE B C 1
ATOM 5431 O O . ILE B 1 237 ? 0.177 13.008 8.031 1 98.88 237 ILE B O 1
ATOM 5435 N N . VAL B 1 238 ? -0.663 13.75 6.086 1 98.81 238 VAL B N 1
ATOM 5436 C CA . VAL B 1 238 ? -1.513 14.703 6.793 1 98.81 238 VAL B CA 1
ATOM 5437 C C . VAL B 1 238 ? -2.812 14.023 7.215 1 98.81 238 VAL B C 1
ATOM 5439 O O . VAL B 1 238 ? -3.264 13.078 6.566 1 98.81 238 VAL B O 1
ATOM 5442 N N . HIS B 1 239 ? -3.412 14.406 8.273 1 98.75 239 HIS B N 1
ATOM 5443 C CA . HIS B 1 239 ? -4.758 14.227 8.805 1 98.75 239 HIS B CA 1
ATOM 5444 C C . HIS B 1 239 ? -5.191 12.766 8.719 1 98.75 239 HIS B C 1
ATOM 5446 O O . HIS B 1 239 ? -6.25 12.461 8.164 1 98.75 239 HIS B O 1
ATOM 5452 N N . LEU B 1 240 ? -4.383 11.914 9.203 1 98.88 240 LEU B N 1
ATOM 5453 C CA . LEU B 1 240 ? -4.715 10.492 9.297 1 98.88 240 LEU B CA 1
ATOM 5454 C C . LEU B 1 240 ? -6.031 10.289 10.031 1 98.88 240 LEU B C 1
ATOM 5456 O O . LEU B 1 240 ? -6.23 10.836 11.125 1 98.88 240 LEU B O 1
ATOM 5460 N N . SER B 1 241 ? -6.918 9.445 9.461 1 98.81 241 SER B N 1
ATOM 5461 C CA . SER B 1 241 ? -8.25 9.336 10.039 1 98.81 241 SER B CA 1
ATOM 5462 C C . SER B 1 241 ? -8.562 7.895 10.438 1 98.81 241 SER B C 1
ATOM 5464 O O . SER B 1 241 ? -9.656 7.598 10.914 1 98.81 241 SER B O 1
ATOM 5466 N N . ASN B 1 242 ? -7.594 6.887 10.234 1 98.62 242 ASN B N 1
ATOM 5467 C CA . ASN B 1 242 ? -8 5.504 10.453 1 98.62 242 ASN B CA 1
ATOM 5468 C C . ASN B 1 242 ? -6.824 4.637 10.891 1 98.62 242 ASN B C 1
ATOM 5470 O O . ASN B 1 242 ? -5.668 5.008 10.695 1 98.62 242 ASN B O 1
ATOM 5474 N N . GLY B 1 243 ? -7.184 3.508 11.438 1 98.56 243 GLY B N 1
ATOM 5475 C CA . GLY B 1 243 ? -6.207 2.607 12.023 1 98.56 243 GLY B CA 1
ATOM 5476 C C . GLY B 1 243 ? -5.422 1.818 10.992 1 98.56 243 GLY B C 1
ATOM 5477 O O . GLY B 1 243 ? -4.266 1.459 11.227 1 98.56 243 GLY B O 1
ATOM 5478 N N . LEU B 1 244 ? -6 1.474 9.867 1 98.5 244 LEU B N 1
ATOM 5479 C CA . LEU B 1 244 ? -5.301 0.718 8.836 1 98.5 244 LEU B CA 1
ATOM 5480 C C . LEU B 1 244 ? -4.141 1.527 8.258 1 98.5 244 LEU B C 1
ATOM 5482 O O . LEU B 1 244 ? -3.039 1.004 8.086 1 98.5 244 LEU B O 1
ATOM 5486 N N . GLY B 1 245 ? -4.461 2.824 7.941 1 98.75 245 GLY B N 1
ATOM 5487 C CA . GLY B 1 245 ? -3.373 3.707 7.559 1 98.75 245 GLY B CA 1
ATOM 5488 C C . GLY B 1 245 ? -2.277 3.795 8.602 1 98.75 245 GLY B C 1
ATOM 5489 O O . GLY B 1 245 ? -1.092 3.795 8.266 1 98.75 245 GLY B O 1
ATOM 5490 N N . LEU B 1 246 ? -2.695 3.877 9.859 1 98.88 246 LEU B N 1
ATOM 5491 C CA . LEU B 1 246 ? -1.754 3.914 10.969 1 98.88 246 LEU B CA 1
ATOM 5492 C C . LEU B 1 246 ? -0.868 2.674 10.977 1 98.88 246 LEU B C 1
ATOM 5494 O O . LEU B 1 246 ? 0.332 2.762 11.25 1 98.88 246 LEU B O 1
ATOM 5498 N N . ASP B 1 247 ? -1.434 1.49 10.695 1 98.56 247 ASP B N 1
ATOM 5499 C CA . ASP B 1 247 ? -0.681 0.241 10.656 1 98.56 247 ASP B CA 1
ATOM 5500 C C . ASP B 1 247 ? 0.388 0.273 9.57 1 98.56 247 ASP B C 1
ATOM 5502 O O . ASP B 1 247 ? 1.517 -0.172 9.781 1 98.56 247 ASP B O 1
ATOM 5506 N N . TYR B 1 248 ? 0.029 0.76 8.398 1 98.69 248 TYR B N 1
ATOM 5507 C CA . TYR B 1 248 ? 1.009 0.895 7.324 1 98.69 248 TYR B CA 1
ATOM 5508 C C . TYR B 1 248 ? 2.135 1.84 7.73 1 98.69 248 TYR B C 1
ATOM 5510 O O . TYR B 1 248 ? 3.303 1.586 7.43 1 98.69 248 TYR B O 1
ATOM 5518 N N . LEU B 1 249 ? 1.779 2.881 8.422 1 98.69 249 LEU B N 1
ATOM 5519 C CA . LEU B 1 249 ? 2.768 3.863 8.852 1 98.69 249 LEU B CA 1
ATOM 5520 C C . LEU B 1 249 ? 3.678 3.279 9.93 1 98.69 249 LEU B C 1
ATOM 5522 O O . LEU B 1 249 ? 4.879 3.564 9.953 1 98.69 249 LEU B O 1
ATOM 5526 N N . ARG B 1 250 ? 3.125 2.52 10.82 1 98.38 250 ARG B N 1
ATOM 5527 C CA . ARG B 1 250 ? 3.93 1.82 11.82 1 98.38 250 ARG B CA 1
ATOM 5528 C C . ARG B 1 250 ? 4.973 0.93 11.148 1 98.38 250 ARG B C 1
ATOM 5530 O O . ARG B 1 250 ? 6.125 0.884 11.586 1 98.38 250 ARG B O 1
ATOM 5537 N N . LEU B 1 251 ? 4.551 0.223 10.133 1 98 251 LEU B N 1
ATOM 5538 C CA . LEU B 1 251 ? 5.469 -0.637 9.391 1 98 251 LEU B CA 1
ATOM 5539 C C . LEU B 1 251 ? 6.59 0.181 8.758 1 98 251 LEU B C 1
ATOM 5541 O O . LEU B 1 251 ? 7.754 -0.222 8.797 1 98 251 LEU B O 1
ATOM 5545 N N . ALA B 1 252 ? 6.266 1.287 8.141 1 98.44 252 ALA B N 1
ATOM 5546 C CA . ALA B 1 252 ? 7.27 2.16 7.535 1 98.44 252 ALA B CA 1
ATOM 5547 C C . ALA B 1 252 ? 8.273 2.646 8.578 1 98.44 252 ALA B C 1
ATOM 5549 O O . ALA B 1 252 ? 9.477 2.652 8.336 1 98.44 252 ALA B O 1
ATOM 5550 N N . LYS B 1 253 ? 7.762 3.062 9.75 1 98 253 LYS B N 1
ATOM 5551 C CA . LYS B 1 253 ? 8.617 3.555 10.828 1 98 253 LYS B CA 1
ATOM 5552 C C . LYS B 1 253 ? 9.516 2.445 11.367 1 98 253 LYS B C 1
ATOM 5554 O O . LYS B 1 253 ? 10.672 2.684 11.703 1 98 253 LYS B O 1
ATOM 5559 N N . SER B 1 254 ? 8.992 1.235 11.445 1 97 254 SER B N 1
ATOM 5560 C CA . SER B 1 254 ? 9.789 0.101 11.906 1 97 254 SER B CA 1
ATOM 5561 C C . SER B 1 254 ? 10.922 -0.213 10.938 1 97 254 SER B C 1
ATOM 5563 O O . SER B 1 254 ? 11.93 -0.818 11.32 1 97 254 SER B O 1
ATOM 5565 N N . ARG B 1 255 ? 10.773 0.215 9.742 1 96.75 255 ARG B N 1
ATOM 5566 C CA . ARG B 1 255 ? 11.805 0.031 8.734 1 96.75 255 ARG B CA 1
ATOM 5567 C C . ARG B 1 255 ? 12.688 1.271 8.617 1 96.75 255 ARG B C 1
ATOM 5569 O O . ARG B 1 255 ? 13.422 1.429 7.641 1 96.75 255 ARG B O 1
ATOM 5576 N N . HIS B 1 256 ? 12.547 2.234 9.5 1 96.94 256 HIS B N 1
ATOM 5577 C CA . HIS B 1 256 ? 13.367 3.428 9.68 1 96.94 256 HIS B CA 1
ATOM 5578 C C . HIS B 1 256 ? 13.195 4.398 8.516 1 96.94 256 HIS B C 1
ATOM 5580 O O . HIS B 1 256 ? 14.133 5.109 8.156 1 96.94 256 HIS B O 1
ATOM 5586 N N . GLN B 1 257 ? 12.023 4.301 7.84 1 97.69 257 GLN B N 1
ATOM 5587 C CA . GLN B 1 257 ? 11.719 5.324 6.848 1 97.69 257 GLN B CA 1
ATOM 5588 C C . GLN B 1 257 ? 11.414 6.664 7.512 1 97.69 257 GLN B C 1
ATOM 5590 O O . GLN B 1 257 ? 10.828 6.707 8.594 1 97.69 257 GLN B O 1
ATOM 5595 N N . PRO B 1 258 ? 11.875 7.77 6.961 1 98.31 258 PRO B N 1
ATOM 5596 C CA . PRO B 1 258 ? 11.578 9.094 7.512 1 98.31 258 PRO B CA 1
ATOM 5597 C C . PRO B 1 258 ? 10.156 9.555 7.195 1 98.31 258 PRO B C 1
ATOM 5599 O O . PRO B 1 258 ? 9.969 10.445 6.363 1 98.31 258 PRO B O 1
ATOM 5602 N N . VAL B 1 259 ? 9.188 9.023 7.918 1 98.5 259 VAL B N 1
ATOM 5603 C CA . VAL B 1 259 ? 7.777 9.344 7.73 1 98.5 259 VAL B CA 1
ATOM 5604 C C . VAL B 1 259 ? 7.195 9.898 9.031 1 98.5 259 VAL B C 1
ATOM 5606 O O . VAL B 1 259 ? 7.473 9.375 10.109 1 98.5 259 VAL B O 1
ATOM 5609 N N . TRP B 1 260 ? 6.457 10.977 8.938 1 98.81 260 TRP B N 1
ATOM 5610 C CA . TRP B 1 260 ? 5.762 11.555 10.078 1 98.81 260 TRP B CA 1
ATOM 5611 C C . TRP B 1 260 ? 4.258 11.625 9.828 1 98.81 260 TRP B C 1
ATOM 5613 O O . TRP B 1 260 ? 3.82 11.742 8.68 1 98.81 260 TRP B O 1
ATOM 5623 N N . VAL B 1 261 ? 3.518 11.516 10.898 1 98.75 261 VAL B N 1
ATOM 5624 C CA . VAL B 1 261 ? 2.072 11.336 10.805 1 98.75 261 VAL B CA 1
ATOM 5625 C C . VAL B 1 261 ? 1.361 12.453 11.562 1 98.75 261 VAL B C 1
ATOM 5627 O O . VAL B 1 261 ? 1.705 12.75 12.711 1 98.75 261 VAL B O 1
ATOM 5630 N N . GLU B 1 262 ? 0.441 13.031 10.875 1 98.88 262 GLU B N 1
ATOM 5631 C CA . GLU B 1 262 ? -0.439 14.031 11.461 1 98.88 262 GLU B CA 1
ATOM 5632 C C . GLU B 1 262 ? -1.864 13.508 11.602 1 98.88 262 GLU B C 1
ATOM 5634 O O . GLU B 1 262 ? -2.373 12.828 10.703 1 98.88 262 GLU B O 1
ATOM 5639 N N . THR B 1 263 ? -2.477 13.758 12.734 1 98.88 263 THR B N 1
ATOM 5640 C CA . THR B 1 263 ? -3.932 13.664 12.812 1 98.88 263 THR B CA 1
ATOM 5641 C C . THR B 1 263 ? -4.531 14.984 13.289 1 98.88 263 THR B C 1
ATOM 5643 O O . THR B 1 263 ? -3.854 16.016 13.297 1 98.88 263 THR B O 1
ATOM 5646 N N . CYS B 1 264 ? -5.84 15.016 13.523 1 98.88 264 CYS B N 1
ATOM 5647 C CA . CYS B 1 264 ? -6.578 16.203 13.922 1 98.88 264 CYS B CA 1
ATOM 5648 C C . CYS B 1 264 ? -7.582 15.891 15.023 1 98.88 264 CYS B C 1
ATOM 5650 O O . CYS B 1 264 ? -7.992 14.742 15.18 1 98.88 264 CYS B O 1
ATOM 5652 N N . PRO B 1 265 ? -7.996 16.906 15.766 1 98.88 265 PRO B N 1
ATOM 5653 C CA . PRO B 1 265 ? -8.953 16.688 16.844 1 98.88 265 PRO B CA 1
ATOM 5654 C C . PRO B 1 265 ? -10.25 16.047 16.359 1 98.88 265 PRO B C 1
ATOM 5656 O O . PRO B 1 265 ? -10.844 15.211 17.062 1 98.88 265 PRO B O 1
ATOM 5659 N N . GLN B 1 266 ? -10.719 16.391 15.188 1 98.81 266 GLN B N 1
ATOM 5660 C CA . GLN B 1 266 ? -11.992 15.859 14.711 1 98.81 266 GLN B CA 1
ATOM 5661 C C . GLN B 1 266 ? -11.938 14.344 14.539 1 98.81 266 GLN B C 1
ATOM 5663 O O . GLN B 1 266 ? -12.945 13.656 14.695 1 98.81 266 GLN B O 1
ATOM 5668 N N . TYR B 1 267 ? -10.812 13.781 14.258 1 98.81 267 TYR B N 1
ATOM 5669 C CA . TYR B 1 267 ? -10.695 12.336 14.086 1 98.81 267 TYR B CA 1
ATOM 5670 C C . TYR B 1 267 ? -10.492 11.641 15.43 1 98.81 267 TYR B C 1
ATOM 5672 O O . TYR B 1 267 ? -10.633 10.422 15.531 1 98.81 267 TYR B O 1
ATOM 5680 N N . LEU B 1 268 ? -10.172 12.453 16.453 1 98.69 268 LEU B N 1
ATOM 5681 C CA . LEU B 1 268 ? -9.961 11.922 17.797 1 98.69 268 LEU B CA 1
ATOM 5682 C C . LEU B 1 268 ? -11.234 12.031 18.625 1 98.69 268 LEU B C 1
ATOM 5684 O O . LEU B 1 268 ? -11.438 11.25 19.562 1 98.69 268 LEU B O 1
ATOM 5688 N N . LEU B 1 269 ? -12.156 13 18.266 1 98.69 269 LEU B N 1
ATOM 5689 C CA . LEU B 1 269 ? -13.195 13.336 19.234 1 98.69 269 LEU B CA 1
ATOM 5690 C C . LEU B 1 269 ? -14.578 13.297 18.594 1 98.69 269 LEU B C 1
ATOM 5692 O O . LEU B 1 269 ? -15.594 13.289 19.297 1 98.69 269 LEU B O 1
ATOM 5696 N N . LEU B 1 270 ? -14.641 13.336 17.25 1 98.5 270 LEU B N 1
ATOM 5697 C CA . LEU B 1 270 ? -15.898 13.219 16.516 1 98.5 270 LEU B CA 1
ATOM 5698 C C . LEU B 1 270 ? -15.969 11.891 15.766 1 98.5 270 LEU B C 1
ATOM 5700 O O . LEU B 1 270 ? -14.945 11.258 15.516 1 98.5 270 LEU B O 1
ATOM 5704 N N . ASP B 1 271 ? -17.188 11.461 15.508 1 98 271 ASP B N 1
ATOM 5705 C CA . ASP B 1 271 ? -17.328 10.219 14.766 1 98 271 ASP B CA 1
ATOM 5706 C C . ASP B 1 271 ? -18.484 10.312 13.758 1 98 271 ASP B C 1
ATOM 5708 O O . ASP B 1 271 ? -19.156 11.344 13.664 1 98 271 ASP B O 1
ATOM 5712 N N . GLU B 1 272 ? -18.672 9.289 13.008 1 97.81 272 GLU B N 1
ATOM 5713 C CA . GLU B 1 272 ? -19.531 9.297 11.836 1 97.81 272 GLU B CA 1
ATOM 5714 C C . GLU B 1 272 ? -21 9.469 12.227 1 97.81 272 GLU B C 1
ATOM 5716 O O . GLU B 1 272 ? -21.828 9.781 11.383 1 97.81 272 GLU B O 1
ATOM 5721 N N . ARG B 1 273 ? -21.516 9.359 13.562 1 97.81 273 ARG B N 1
ATOM 5722 C CA . ARG B 1 273 ? -22.891 9.562 14.008 1 97.81 273 ARG B CA 1
ATOM 5723 C C . ARG B 1 273 ? -23.344 10.992 13.734 1 97.81 273 ARG B C 1
ATOM 5725 O O . ARG B 1 273 ? -24.547 11.258 13.633 1 97.81 273 ARG B O 1
ATOM 5732 N N . ARG B 1 274 ? -22.344 11.898 13.492 1 98.12 274 ARG B N 1
ATOM 5733 C CA . ARG B 1 274 ? -22.656 13.297 13.219 1 98.12 274 ARG B CA 1
ATOM 5734 C C . ARG B 1 274 ? -23.359 13.453 11.867 1 98.12 274 ARG B C 1
ATOM 5736 O O . ARG B 1 274 ? -24.156 14.367 11.688 1 98.12 274 ARG B O 1
ATOM 5743 N N . TYR B 1 275 ? -23.078 12.555 10.938 1 98.06 275 TYR B N 1
ATOM 5744 C CA . TYR B 1 275 ? -23.641 12.648 9.594 1 98.06 275 TYR B CA 1
ATOM 5745 C C . TYR B 1 275 ? -25.141 12.375 9.617 1 98.06 275 TYR B C 1
ATOM 5747 O O . TYR B 1 275 ? -25.859 12.727 8.68 1 98.06 275 TYR B O 1
ATOM 5755 N N . ASN B 1 276 ? -25.578 11.711 10.688 1 96.88 276 ASN B N 1
ATOM 5756 C CA . ASN B 1 276 ? -26.984 11.297 10.758 1 96.88 276 ASN B CA 1
ATOM 5757 C C . ASN B 1 276 ? -27.828 12.305 11.531 1 96.88 276 ASN B C 1
ATOM 5759 O O . ASN B 1 276 ? -29.016 12.094 11.742 1 96.88 276 ASN B O 1
ATOM 5763 N N . THR B 1 277 ? -27.266 13.391 11.992 1 96.19 277 THR B N 1
ATOM 5764 C CA . THR B 1 277 ? -27.984 14.477 12.648 1 96.19 277 THR B CA 1
ATOM 5765 C C . THR B 1 277 ? -28.516 15.477 11.625 1 96.19 277 THR B C 1
ATOM 5767 O O . THR B 1 277 ? -28.078 15.469 10.469 1 96.19 277 THR B O 1
ATOM 5770 N N . PRO B 1 278 ? -29.438 16.328 12.016 1 94.31 278 PRO B N 1
ATOM 5771 C CA . PRO B 1 278 ? -29.938 17.359 11.094 1 94.31 278 PRO B CA 1
ATOM 5772 C C . PRO B 1 278 ? -28.828 18.281 10.602 1 94.31 278 PRO B C 1
ATOM 5774 O O . PRO B 1 278 ? -28.953 18.891 9.539 1 94.31 278 PRO B O 1
ATOM 5777 N N . GLU B 1 279 ? -27.703 18.328 11.312 1 95.12 279 GLU B N 1
ATOM 5778 C CA . GLU B 1 279 ? -26.578 19.188 10.961 1 95.12 279 GLU B CA 1
ATOM 5779 C C . GLU B 1 279 ? -25.484 18.422 10.227 1 95.12 279 GLU B C 1
ATOM 5781 O O . GLU B 1 279 ? -24.328 18.844 10.195 1 95.12 279 GLU B O 1
ATOM 5786 N N . GLY B 1 280 ? -25.844 17.297 9.68 1 97.06 280 GLY B N 1
ATOM 5787 C CA . GLY B 1 280 ? -24.875 16.406 9.07 1 97.06 280 GLY B CA 1
ATOM 5788 C C . GLY B 1 280 ? -23.984 17.094 8.047 1 97.06 280 GLY B C 1
ATOM 5789 O O . GLY B 1 280 ? -22.812 16.781 7.922 1 97.06 280 GLY B O 1
ATOM 5790 N N . LEU B 1 281 ? -24.5 18.078 7.332 1 96.44 281 LEU B N 1
ATOM 5791 C CA . LEU B 1 281 ? -23.797 18.812 6.293 1 96.44 281 LEU B CA 1
ATOM 5792 C C . LEU B 1 281 ? -22.609 19.562 6.879 1 96.44 281 LEU B C 1
ATOM 5794 O O . LEU B 1 281 ? -21.609 19.797 6.191 1 96.44 281 LEU B O 1
ATOM 5798 N N . ASN B 1 282 ? -22.766 19.906 8.156 1 96.81 282 ASN B N 1
ATOM 5799 C CA . ASN B 1 282 ? -21.734 20.688 8.82 1 96.81 282 ASN B CA 1
ATOM 5800 C C . ASN B 1 282 ? -20.469 19.875 9.078 1 96.81 282 ASN B C 1
ATOM 5802 O O . ASN B 1 282 ? -19.438 20.422 9.43 1 96.81 282 ASN B O 1
ATOM 5806 N N . PHE B 1 283 ? -20.578 18.547 8.789 1 98.31 283 PHE B N 1
ATOM 5807 C CA . PHE B 1 283 ? -19.469 17.656 9.148 1 98.31 283 PHE B CA 1
ATOM 5808 C C . PHE B 1 283 ? -18.859 17.016 7.906 1 98.31 283 PHE B C 1
ATOM 5810 O O . PHE B 1 283 ? -18.188 15.984 8 1 98.31 283 PHE B O 1
ATOM 5817 N N . ILE B 1 284 ? -19.172 17.641 6.742 1 98.19 284 ILE B N 1
ATOM 5818 C CA . ILE B 1 284 ? -18.562 17.172 5.504 1 98.19 284 ILE B CA 1
ATOM 5819 C C . ILE B 1 284 ? -17.094 17.594 5.453 1 98.19 284 ILE B C 1
ATOM 5821 O O . ILE B 1 284 ? -16.781 18.781 5.504 1 98.19 284 ILE B O 1
ATOM 5825 N N . LEU B 1 285 ? -16.219 16.656 5.473 1 98.12 285 LEU B N 1
ATOM 5826 C CA . LEU B 1 285 ? -14.773 16.859 5.387 1 98.12 285 LEU B CA 1
ATOM 5827 C C . LEU B 1 285 ? -14.094 15.633 4.77 1 98.12 285 LEU B C 1
ATOM 5829 O O . LEU B 1 285 ? -14.711 14.57 4.652 1 98.12 285 LEU B O 1
ATOM 5833 N N . SER B 1 286 ? -12.844 15.758 4.352 1 97.75 286 SER B N 1
ATOM 5834 C CA . SER B 1 286 ? -12.055 14.68 3.758 1 97.75 286 SER B CA 1
ATOM 5835 C C . SER B 1 286 ? -10.664 14.602 4.379 1 97.75 286 SER B C 1
ATOM 5837 O O . SER B 1 286 ? -9.938 15.594 4.414 1 97.75 286 SER B O 1
ATOM 5839 N N . PRO B 1 287 ? -10.281 13.477 4.879 1 98.25 287 PRO B N 1
ATOM 5840 C CA . PRO B 1 287 ? -11.07 12.25 5.012 1 98.25 287 PRO B CA 1
ATOM 5841 C C . PRO B 1 287 ? -12.25 12.406 5.965 1 98.25 287 PRO B C 1
ATOM 5843 O O . PRO B 1 287 ? -12.25 13.312 6.809 1 98.25 287 PRO B O 1
ATOM 5846 N N . PRO B 1 288 ? -13.273 11.602 5.789 1 98.69 288 PRO B N 1
ATOM 5847 C CA . PRO B 1 288 ? -14.477 11.805 6.598 1 98.69 288 PRO B CA 1
ATOM 5848 C C . PRO B 1 288 ? -14.32 11.281 8.023 1 98.69 288 PRO B C 1
ATOM 5850 O O . PRO B 1 288 ? -13.344 10.586 8.328 1 98.69 288 PRO B O 1
ATOM 5853 N N . LEU B 1 289 ? -15.227 11.711 8.859 1 98.62 289 LEU B N 1
ATOM 5854 C CA . LEU B 1 289 ? -15.312 11.117 10.188 1 98.62 289 LEU B CA 1
ATOM 5855 C C . LEU B 1 289 ? -15.578 9.617 10.094 1 98.62 289 LEU B C 1
ATOM 5857 O O . LEU B 1 289 ? -16.281 9.164 9.188 1 98.62 289 LEU B O 1
ATOM 5861 N N . ARG B 1 290 ? -14.969 8.914 11.008 1 98.19 290 ARG B N 1
ATOM 5862 C CA . ARG B 1 290 ? -15.047 7.461 10.969 1 98.19 290 ARG B CA 1
ATOM 5863 C C . ARG B 1 290 ? -15.773 6.914 12.195 1 98.19 290 ARG B C 1
ATOM 5865 O O . ARG B 1 290 ? -16.25 7.684 13.031 1 98.19 290 ARG B O 1
ATOM 5872 N N . ASN B 1 291 ? -15.922 5.559 12.203 1 96.88 291 ASN B N 1
ATOM 5873 C CA . ASN B 1 291 ? -16.484 4.887 13.367 1 96.88 291 ASN B CA 1
ATOM 5874 C C . ASN B 1 291 ? -15.633 5.102 14.609 1 96.88 291 ASN B C 1
ATOM 5876 O O . ASN B 1 291 ? -14.414 5.246 14.516 1 96.88 291 ASN B O 1
ATOM 5880 N N . VAL B 1 292 ? -16.219 5.074 15.75 1 97.38 292 VAL B N 1
ATOM 5881 C CA . VAL B 1 292 ? -15.555 5.316 17.031 1 97.38 292 VAL B CA 1
ATOM 5882 C C . VAL B 1 292 ? -14.406 4.324 17.203 1 97.38 292 VAL B C 1
ATOM 5884 O O . VAL B 1 292 ? -13.391 4.641 17.844 1 97.38 292 VAL B O 1
ATOM 5887 N N . SER B 1 293 ? -14.531 3.154 16.625 1 97.62 293 SER B N 1
ATOM 5888 C CA . SER B 1 293 ? -13.461 2.164 16.703 1 97.62 293 SER B CA 1
ATOM 5889 C C . SER B 1 293 ? -12.172 2.686 16.094 1 97.62 293 SER B C 1
ATOM 5891 O O . SER B 1 293 ? -11.078 2.34 16.547 1 97.62 293 SER B O 1
ATOM 5893 N N . GLU B 1 294 ? -12.281 3.463 15.055 1 98.19 294 GLU B N 1
ATOM 5894 C CA . GLU B 1 294 ? -11.102 4.055 14.438 1 98.19 294 GLU B CA 1
ATOM 5895 C C . GLU B 1 294 ? -10.5 5.137 15.328 1 98.19 294 GLU B C 1
ATOM 5897 O O . GLU B 1 294 ? -9.281 5.324 15.352 1 98.19 294 GLU B O 1
ATOM 5902 N N . GLN B 1 295 ? -11.328 5.883 16.062 1 97.56 295 GLN B N 1
ATOM 5903 C CA . GLN B 1 295 ? -10.852 6.871 17.016 1 97.56 295 GLN B CA 1
ATOM 5904 C C . GLN B 1 295 ? -9.953 6.223 18.062 1 97.56 295 GLN B C 1
ATOM 5906 O O . GLN B 1 295 ? -8.891 6.754 18.391 1 97.56 295 GLN B O 1
ATOM 5911 N N . ASP B 1 296 ? -10.422 5.07 18.547 1 97.94 296 ASP B N 1
ATOM 5912 C CA . ASP B 1 296 ? -9.656 4.336 19.562 1 97.94 296 ASP B CA 1
ATOM 5913 C C . ASP B 1 296 ? -8.266 3.979 19.031 1 97.94 296 ASP B C 1
ATOM 5915 O O . ASP B 1 296 ? -7.273 4.086 19.75 1 97.94 296 ASP B O 1
ATOM 5919 N N . LYS B 1 297 ? -8.234 3.568 17.828 1 98.56 297 LYS B N 1
ATOM 5920 C CA . LYS B 1 297 ? -6.961 3.201 17.219 1 98.56 297 LYS B CA 1
ATOM 5921 C C . LYS B 1 297 ? -6.039 4.41 17.109 1 98.56 297 LYS B C 1
ATOM 5923 O O . LYS B 1 297 ? -4.828 4.297 17.312 1 98.56 297 LYS B O 1
ATOM 5928 N N . LEU B 1 298 ? -6.59 5.547 16.781 1 98.75 298 LEU B N 1
ATOM 5929 C CA . LEU B 1 298 ? -5.781 6.758 16.688 1 98.75 298 LEU B CA 1
ATOM 5930 C C . LEU B 1 298 ? -5.262 7.184 18.047 1 98.75 298 LEU B C 1
ATOM 5932 O O . LEU B 1 298 ? -4.125 7.648 18.172 1 98.75 298 LEU B O 1
ATOM 5936 N N . TRP B 1 299 ? -6.113 7.047 19.078 1 98.56 299 TRP B N 1
ATOM 5937 C CA . TRP B 1 299 ? -5.656 7.348 20.438 1 98.56 299 TRP B CA 1
ATOM 5938 C C . TRP B 1 299 ? -4.496 6.441 20.828 1 98.56 299 TRP B C 1
ATOM 5940 O O . TRP B 1 299 ? -3.561 6.879 21.5 1 98.56 299 TRP B O 1
ATOM 5950 N N . CYS B 1 300 ? -4.539 5.164 20.406 1 98.12 300 CYS B N 1
ATOM 5951 C CA . CYS B 1 300 ? -3.416 4.266 20.641 1 98.12 300 CYS B CA 1
ATOM 5952 C C . CYS B 1 300 ? -2.16 4.773 19.938 1 98.12 300 CYS B C 1
ATOM 5954 O O . CYS B 1 300 ? -1.06 4.68 20.484 1 98.12 300 CYS B O 1
ATOM 5956 N N . GLY B 1 301 ? -2.377 5.305 18.703 1 98.38 301 GLY B N 1
ATOM 5957 C CA . GLY B 1 301 ? -1.261 5.879 17.969 1 98.38 301 GLY B CA 1
ATOM 5958 C C . GLY B 1 301 ? -0.649 7.082 18.656 1 98.38 301 GLY B C 1
ATOM 5959 O O . GLY B 1 301 ? 0.567 7.281 18.594 1 98.38 301 GLY B O 1
ATOM 5960 N N . ILE B 1 302 ? -1.467 7.887 19.297 1 98.06 302 ILE B N 1
ATOM 5961 C CA . ILE B 1 302 ? -1 9.023 20.078 1 98.06 302 ILE B CA 1
ATOM 5962 C C . ILE B 1 302 ? -0.215 8.531 21.281 1 98.06 302 ILE B C 1
ATOM 5964 O O . ILE B 1 302 ? 0.892 9 21.547 1 98.06 302 ILE B O 1
ATOM 5968 N N . SER B 1 303 ? -0.718 7.527 21.922 1 95.88 303 SER B N 1
ATOM 5969 C CA . SER B 1 303 ? -0.142 7.012 23.156 1 95.88 303 SER B CA 1
ATOM 5970 C C . SER B 1 303 ? 1.188 6.312 22.891 1 95.88 303 SER B C 1
ATOM 5972 O O . SER B 1 303 ? 2.119 6.422 23.703 1 95.88 303 SER B O 1
ATOM 5974 N N . ASP B 1 304 ? 1.271 5.613 21.75 1 94.88 304 ASP B N 1
ATOM 5975 C CA . ASP B 1 304 ? 2.477 4.82 21.516 1 94.88 304 ASP B CA 1
ATOM 5976 C C . ASP B 1 304 ? 3.514 5.613 20.734 1 94.88 304 ASP B C 1
ATOM 5978 O O . ASP B 1 304 ? 4.594 5.105 20.422 1 94.88 304 ASP B O 1
ATOM 5982 N N . GLY B 1 305 ? 3.18 6.824 20.375 1 95.5 305 GLY B N 1
ATOM 5983 C CA . GLY B 1 305 ? 4.148 7.723 19.781 1 95.5 305 GLY B CA 1
ATOM 5984 C C . GLY B 1 305 ? 4.188 7.625 18.266 1 95.5 305 GLY B C 1
ATOM 5985 O O . GLY B 1 305 ? 4.984 8.305 17.609 1 95.5 305 GLY B O 1
ATOM 5986 N N . THR B 1 306 ? 3.305 6.812 17.641 1 97.56 306 THR B N 1
ATOM 5987 C CA . THR B 1 306 ? 3.299 6.676 16.188 1 97.56 306 THR B CA 1
ATOM 5988 C C . THR B 1 306 ? 2.785 7.949 15.531 1 97.56 306 THR B C 1
ATOM 5990 O O . THR B 1 306 ? 3.289 8.359 14.477 1 97.56 306 THR B O 1
ATOM 5993 N N . ILE B 1 307 ? 1.799 8.547 16.125 1 98.81 307 ILE B N 1
ATOM 5994 C CA . ILE B 1 307 ? 1.306 9.82 15.617 1 98.81 307 ILE B CA 1
ATOM 5995 C C . ILE B 1 307 ? 2.17 10.961 16.156 1 98.81 307 ILE B C 1
ATOM 5997 O O . ILE B 1 307 ? 2.371 11.07 17.375 1 98.81 307 ILE B O 1
ATOM 6001 N N . ASP B 1 308 ? 2.635 11.766 15.258 1 98.69 308 ASP B N 1
ATOM 6002 C CA . ASP B 1 308 ? 3.703 12.711 15.586 1 98.69 308 ASP B CA 1
ATOM 6003 C C . ASP B 1 308 ? 3.139 14.086 15.906 1 98.69 308 ASP B C 1
ATOM 6005 O O . ASP B 1 308 ? 3.664 14.797 16.766 1 98.69 308 ASP B O 1
ATOM 6009 N N . VAL B 1 309 ? 2.123 14.484 15.164 1 98.88 309 VAL B N 1
ATOM 6010 C CA . VAL B 1 309 ? 1.642 15.859 15.211 1 98.88 309 VAL B CA 1
ATOM 6011 C C . VAL B 1 309 ? 0.115 15.875 15.242 1 98.88 309 VAL B C 1
ATOM 6013 O O . VAL B 1 309 ? -0.533 15.055 14.578 1 98.88 309 VAL B O 1
ATOM 6016 N N . VAL B 1 310 ? -0.464 16.734 16.016 1 98.94 310 VAL B N 1
ATOM 6017 C CA . VAL B 1 310 ? -1.889 17.047 15.945 1 98.94 310 VAL B CA 1
ATOM 6018 C C . VAL B 1 310 ? -2.086 18.453 15.398 1 98.94 310 VAL B C 1
ATOM 6020 O O . VAL B 1 310 ? -1.771 19.438 16.078 1 98.94 310 VAL B O 1
ATOM 6023 N N . ALA B 1 311 ? -2.504 18.562 14.188 1 98.88 311 ALA B N 1
ATOM 6024 C CA . ALA B 1 311 ? -2.857 19.828 13.523 1 98.88 311 ALA B CA 1
ATOM 6025 C C . ALA B 1 311 ? -4.371 19.938 13.352 1 98.88 311 ALA B C 1
ATOM 6027 O O . ALA B 1 311 ? -5.133 19.188 13.953 1 98.88 311 ALA B O 1
ATOM 6028 N N . THR B 1 312 ? -4.832 20.984 12.68 1 98.81 312 THR B N 1
ATOM 6029 C CA . THR B 1 312 ? -6.273 21.188 12.711 1 98.81 312 THR B CA 1
ATOM 6030 C C . THR B 1 312 ? -6.895 20.875 11.352 1 98.81 312 THR B C 1
ATOM 6032 O O . THR B 1 312 ? -8.055 20.469 11.266 1 98.81 312 THR B O 1
ATOM 6035 N N . ASP B 1 313 ? -6.047 21.141 10.242 1 98.69 313 ASP B N 1
ATOM 6036 C CA . ASP B 1 313 ? -6.652 21.172 8.914 1 98.69 313 ASP B CA 1
ATOM 6037 C C . ASP B 1 313 ? -7.855 22.125 8.883 1 98.69 313 ASP B C 1
ATOM 6039 O O . ASP B 1 313 ? -8.883 21.812 8.273 1 98.69 313 ASP B O 1
ATOM 6043 N N . HIS B 1 314 ? -7.777 23.234 9.602 1 98.75 314 HIS B N 1
ATOM 6044 C CA . HIS B 1 314 ? -8.828 24.25 9.617 1 98.75 314 HIS B CA 1
ATOM 6045 C C . HIS B 1 314 ? -9.211 24.672 8.203 1 98.75 314 HIS B C 1
ATOM 6047 O O . HIS B 1 314 ? -8.359 25.141 7.438 1 98.75 314 HIS B O 1
ATOM 6053 N N . CYS B 1 315 ? -10.352 24.516 7.848 1 98.31 315 CYS B N 1
ATOM 6054 C CA . CYS B 1 315 ? -10.984 24.906 6.59 1 98.31 315 CYS B CA 1
ATOM 6055 C C . CYS B 1 315 ? -12.469 25.188 6.785 1 98.31 315 CYS B C 1
ATOM 6057 O O . CYS B 1 315 ? -13.289 24.266 6.75 1 98.31 315 CYS B O 1
ATOM 6059 N N . ASN B 1 316 ? -12.797 26.422 6.852 1 97.75 316 ASN B N 1
ATOM 6060 C CA . ASN B 1 316 ? -14.086 26.828 7.395 1 97.75 316 ASN B CA 1
ATOM 6061 C C . ASN B 1 316 ? -15.031 27.297 6.293 1 97.75 316 ASN B C 1
ATOM 6063 O O . ASN B 1 316 ? -14.75 28.281 5.602 1 97.75 316 ASN B O 1
ATOM 6067 N N . PHE B 1 317 ? -16.078 26.594 6.125 1 97.81 317 PHE B N 1
ATOM 6068 C CA . PHE B 1 317 ? -17.25 27.016 5.352 1 97.81 317 PHE B CA 1
ATOM 6069 C C . PHE B 1 317 ? -18.469 27.141 6.238 1 97.81 317 PHE B C 1
ATOM 6071 O O . PHE B 1 317 ? -18.797 26.234 7 1 97.81 317 PHE B O 1
ATOM 6078 N N . SER B 1 318 ? -19.188 28.234 6.145 1 96.75 318 SER B N 1
ATOM 6079 C CA . SER B 1 318 ? -20.312 28.469 7.043 1 96.75 318 SER B CA 1
ATOM 6080 C C . SER B 1 318 ? -21.453 27.516 6.754 1 96.75 318 SER B C 1
ATOM 6082 O O . SER B 1 318 ? -21.547 26.938 5.66 1 96.75 318 SER B O 1
ATOM 6084 N N . MET B 1 319 ? -22.219 27.297 7.773 1 96.31 319 MET B N 1
ATOM 6085 C CA . MET B 1 319 ? -23.422 26.5 7.59 1 96.31 319 MET B CA 1
ATOM 6086 C C . MET B 1 319 ? -24.297 27.078 6.48 1 96.31 319 MET B C 1
ATOM 6088 O O . MET B 1 319 ? -24.828 26.328 5.652 1 96.31 319 MET B O 1
ATOM 6092 N N . ALA B 1 320 ? -24.438 28.359 6.461 1 96.25 320 ALA B N 1
ATOM 6093 C CA . ALA B 1 320 ? -25.234 29.031 5.449 1 96.25 320 ALA B CA 1
ATOM 6094 C C . ALA B 1 320 ? -24.688 28.781 4.047 1 96.25 320 ALA B C 1
ATOM 6096 O O . ALA B 1 320 ? -25.438 28.484 3.119 1 96.25 320 ALA B O 1
ATOM 6097 N N . GLN B 1 321 ? -23.375 28.906 3.902 1 95.44 321 GLN B N 1
ATOM 6098 C CA . GLN B 1 321 ? -22.719 28.656 2.623 1 95.44 321 GLN B CA 1
ATOM 6099 C C . GLN B 1 321 ? -22.938 27.219 2.172 1 95.44 321 GLN B C 1
ATOM 6101 O O . GLN B 1 321 ? -23.234 26.969 1.002 1 95.44 321 GLN B O 1
ATOM 6106 N N . ARG B 1 322 ? -22.812 26.266 3.051 1 96.38 322 ARG B N 1
ATOM 6107 C CA . ARG B 1 322 ? -22.984 24.844 2.758 1 96.38 322 ARG B CA 1
ATOM 6108 C C . ARG B 1 322 ? -24.406 24.547 2.318 1 96.38 322 ARG B C 1
ATOM 6110 O O . ARG B 1 322 ? -24.625 23.812 1.347 1 96.38 322 ARG B O 1
ATOM 6117 N N . GLN B 1 323 ? -25.328 25.109 3.064 1 95.81 323 GLN B N 1
ATOM 6118 C CA . GLN B 1 323 ? -26.734 24.891 2.74 1 95.81 323 GLN B CA 1
ATOM 6119 C C . GLN B 1 323 ? -27.094 25.5 1.384 1 95.81 323 GLN B C 1
ATOM 6121 O O . GLN B 1 323 ? -27.781 24.875 0.582 1 95.81 323 GLN B O 1
ATOM 6126 N N . GLN B 1 324 ? -26.609 26.656 1.158 1 95.94 324 GLN B N 1
ATOM 6127 C CA . GLN B 1 324 ? -26.891 27.359 -0.094 1 95.94 324 GLN B CA 1
ATOM 6128 C C . GLN B 1 324 ? -26.312 26.594 -1.286 1 95.94 324 GLN B C 1
ATOM 6130 O O . GLN B 1 324 ? -26.984 26.453 -2.312 1 95.94 324 GLN B O 1
ATOM 6135 N N . LEU B 1 325 ? -25.156 26.109 -1.19 1 95.69 325 LEU B N 1
ATOM 6136 C CA . LEU B 1 325 ? -24.438 25.469 -2.287 1 95.69 325 LEU B CA 1
ATOM 6137 C C . LEU B 1 325 ? -24.953 24.047 -2.51 1 95.69 325 LEU B C 1
ATOM 6139 O O . LEU B 1 325 ? -25.125 23.625 -3.654 1 95.69 325 LEU B O 1
ATOM 6143 N N . SER B 1 326 ? -25.234 23.344 -1.479 1 95.81 326 SER B N 1
ATOM 6144 C CA . SER B 1 326 ? -25.422 21.906 -1.579 1 95.81 326 SER B CA 1
ATOM 6145 C C . SER B 1 326 ? -26.891 21.531 -1.615 1 95.81 326 SER B C 1
ATOM 6147 O O . SER B 1 326 ? -27.266 20.5 -2.182 1 95.81 326 SER B O 1
ATOM 6149 N N . GLY B 1 327 ? -27.766 22.359 -0.91 1 94.06 327 GLY B N 1
ATOM 6150 C CA . GLY B 1 327 ? -29.156 22 -0.758 1 94.06 327 GLY B CA 1
ATOM 6151 C C . GLY B 1 327 ? -29.359 20.656 -0.067 1 94.06 327 GLY B C 1
ATOM 6152 O O . GLY B 1 327 ? -30.328 19.953 -0.339 1 94.06 327 GLY B O 1
ATOM 6153 N N . GLY B 1 328 ? -28.359 20.266 0.589 1 93.75 328 GLY B N 1
ATOM 6154 C CA . GLY B 1 328 ? -28.469 19 1.312 1 93.75 328 GLY B CA 1
ATOM 6155 C C . GLY B 1 328 ? -27.719 17.875 0.639 1 93.75 328 GLY B C 1
ATOM 6156 O O . GLY B 1 328 ? -27.562 16.797 1.22 1 93.75 328 GLY B O 1
ATOM 6157 N N . ASP B 1 329 ? -27.266 18.109 -0.553 1 96.69 329 ASP B N 1
ATOM 6158 C CA . ASP B 1 329 ? -26.547 17.109 -1.341 1 96.69 329 ASP B CA 1
ATOM 6159 C C . ASP B 1 329 ? -25.062 17.109 -0.992 1 96.69 329 ASP B C 1
ATOM 6161 O O . ASP B 1 329 ? -24.359 18.078 -1.272 1 96.69 329 ASP B O 1
ATOM 6165 N N . PHE B 1 330 ? -24.547 15.945 -0.496 1 97.56 330 PHE B N 1
ATOM 6166 C CA . PHE B 1 330 ? -23.172 15.898 -0.033 1 97.56 330 PHE B CA 1
ATOM 6167 C C . PHE B 1 330 ? -22.203 16.188 -1.176 1 97.56 330 PHE B C 1
ATOM 6169 O O . PHE B 1 330 ? -21.109 16.719 -0.955 1 97.56 330 PHE B O 1
ATOM 6176 N N . ASN B 1 331 ? -22.594 15.836 -2.391 1 95.75 331 ASN B N 1
ATOM 6177 C CA . ASN B 1 331 ? -21.734 15.93 -3.562 1 95.75 331 ASN B CA 1
ATOM 6178 C C . ASN B 1 331 ? -21.5 17.375 -3.969 1 95.75 331 ASN B C 1
ATOM 6180 O O . ASN B 1 331 ? -20.609 17.672 -4.766 1 95.75 331 ASN B O 1
ATOM 6184 N N . ARG B 1 332 ? -22.25 18.297 -3.414 1 96 332 ARG B N 1
ATOM 6185 C CA . ARG B 1 332 ? -22.156 19.703 -3.76 1 96 332 ARG B CA 1
ATOM 6186 C C . ARG B 1 332 ? -21.719 20.547 -2.557 1 96 332 ARG B C 1
ATOM 6188 O O . ARG B 1 332 ? -21.781 21.766 -2.594 1 96 332 ARG B O 1
ATOM 6195 N N . CYS B 1 333 ? -21.344 19.906 -1.556 1 96.94 333 CYS B N 1
ATOM 6196 C CA . CYS B 1 333 ? -20.953 20.578 -0.32 1 96.94 333 CYS B CA 1
ATOM 6197 C C . CYS B 1 333 ? -19.438 20.719 -0.236 1 96.94 333 CYS B C 1
ATOM 6199 O O . CYS B 1 333 ? -18.703 19.766 -0.495 1 96.94 333 CYS B O 1
ATOM 6201 N N . PRO B 1 334 ? -18.906 21.906 0.06 1 96.31 334 PRO B N 1
ATOM 6202 C CA . PRO B 1 334 ? -17.469 22.016 0.265 1 96.31 334 PRO B CA 1
ATOM 6203 C C . PRO B 1 334 ? -16.969 21.266 1.497 1 96.31 334 PRO B C 1
ATOM 6205 O O . PRO B 1 334 ? -17.719 21.125 2.475 1 96.31 334 PRO B O 1
ATOM 6208 N N . ASN B 1 335 ? -15.789 20.75 1.452 1 96.62 335 ASN B N 1
ATOM 6209 C CA . ASN B 1 335 ? -15.188 19.953 2.512 1 96.62 335 ASN B CA 1
ATOM 6210 C C . ASN B 1 335 ? -14.375 20.812 3.475 1 96.62 335 ASN B C 1
ATOM 6212 O O . ASN B 1 335 ? -13.609 21.672 3.047 1 96.62 335 ASN B O 1
ATOM 6216 N N . GLY B 1 336 ? -14.523 20.656 4.738 1 97.38 336 GLY B N 1
ATOM 6217 C CA . GLY B 1 336 ? -13.672 21.312 5.719 1 97.38 336 GLY B CA 1
ATOM 6218 C C . GLY B 1 336 ? -14.391 21.641 7.008 1 97.38 336 GLY B C 1
ATOM 6219 O O . GLY B 1 336 ? -15.609 21.828 7.016 1 97.38 336 GLY B O 1
ATOM 6220 N N . LEU B 1 337 ? -13.711 21.734 8.039 1 97.75 337 LEU B N 1
ATOM 6221 C CA . LEU B 1 337 ? -14.219 22.109 9.352 1 97.75 337 LEU B CA 1
ATOM 6222 C C . LEU B 1 337 ? -13.367 23.203 9.969 1 97.75 337 LEU B C 1
ATOM 6224 O O . LEU B 1 337 ? -12.148 23.25 9.766 1 97.75 337 LEU B O 1
ATOM 6228 N N . PRO B 1 338 ? -14.023 24.094 10.688 1 98.06 338 PRO B N 1
ATOM 6229 C CA . PRO B 1 338 ? -13.219 24.969 11.547 1 98.06 338 PRO B CA 1
ATOM 6230 C C . PRO B 1 338 ? -12.641 24.234 12.758 1 98.06 338 PRO B C 1
ATOM 6232 O O . PRO B 1 338 ? -13.195 23.219 13.188 1 98.06 338 PRO B O 1
ATOM 6235 N N . GLY B 1 339 ? -11.477 24.672 13.266 1 98.19 339 GLY B N 1
ATOM 6236 C CA . GLY B 1 339 ? -10.953 23.984 14.438 1 98.19 339 GLY B CA 1
ATOM 6237 C C . GLY B 1 339 ? -9.719 24.641 15.016 1 98.19 339 GLY B C 1
ATOM 6238 O O . GLY B 1 339 ? -9.234 24.234 16.078 1 98.19 339 GLY B O 1
ATOM 6239 N N . VAL B 1 340 ? -9.203 25.734 14.43 1 98.75 340 VAL B N 1
ATOM 6240 C CA . VAL B 1 340 ? -7.902 26.281 14.797 1 98.75 340 VAL B CA 1
ATOM 6241 C C . VAL B 1 340 ? -7.957 26.859 16.203 1 98.75 340 VAL B C 1
ATOM 6243 O O . VAL B 1 340 ? -6.973 26.812 16.953 1 98.75 340 VAL B O 1
ATOM 6246 N N . GLU B 1 341 ? -9.117 27.422 16.625 1 98.75 341 GLU B N 1
ATOM 6247 C CA . GLU B 1 341 ? -9.258 28.016 17.953 1 98.75 341 GLU B CA 1
ATOM 6248 C C . GLU B 1 341 ? -9.375 26.953 19.031 1 98.75 341 GLU B C 1
ATOM 6250 O O . GLU B 1 341 ? -9.102 27.219 20.203 1 98.75 341 GLU B O 1
ATOM 6255 N N . ASN B 1 342 ? -9.727 25.734 18.656 1 98.75 342 ASN B N 1
ATOM 6256 C CA . ASN B 1 342 ? -10.141 24.734 19.641 1 98.75 342 ASN B CA 1
ATOM 6257 C C . ASN B 1 342 ? -9.062 23.672 19.859 1 98.75 342 ASN B C 1
ATOM 6259 O O . ASN B 1 342 ? -9.094 22.938 20.844 1 98.75 342 ASN B O 1
ATOM 6263 N N . ARG B 1 343 ? -8.094 23.594 18.969 1 98.88 343 ARG B N 1
ATOM 6264 C CA . ARG B 1 343 ? -7.141 22.484 18.875 1 98.88 343 ARG B CA 1
ATOM 6265 C C . ARG B 1 343 ? -6.473 22.234 20.219 1 98.88 343 ARG B C 1
ATOM 6267 O O . ARG B 1 343 ? -6.555 21.125 20.75 1 98.88 343 ARG B O 1
ATOM 6274 N N . LEU B 1 344 ? -5.848 23.234 20.859 1 98.94 344 LEU B N 1
ATOM 6275 C CA . LEU B 1 344 ? -5.043 23.031 22.047 1 98.94 344 LEU B CA 1
ATOM 6276 C C . LEU B 1 344 ? -5.918 22.656 23.25 1 98.94 344 LEU B C 1
ATOM 6278 O O . LEU B 1 344 ? -5.59 21.719 23.984 1 98.94 344 LEU B O 1
ATOM 6282 N N . LEU B 1 345 ? -7.039 23.344 23.422 1 98.88 345 LEU B N 1
ATOM 6283 C CA . LEU B 1 345 ? -7.906 23.078 24.578 1 98.88 345 LEU B CA 1
ATOM 6284 C C . LEU B 1 345 ? -8.5 21.672 24.484 1 98.88 345 LEU B C 1
ATOM 6286 O O . LEU B 1 345 ? -8.547 20.953 25.484 1 98.88 345 LEU B O 1
ATOM 6290 N N . LEU B 1 346 ? -8.961 21.297 23.266 1 98.88 346 LEU B N 1
ATOM 6291 C CA . LEU B 1 346 ? -9.531 19.953 23.062 1 98.88 346 LEU B CA 1
ATOM 6292 C C . LEU B 1 346 ? -8.516 18.875 23.406 1 98.88 346 LEU B C 1
ATOM 6294 O O . LEU B 1 346 ? -8.828 17.938 24.141 1 98.88 346 LEU B O 1
ATOM 6298 N N . LEU B 1 347 ? -7.328 19.031 22.859 1 98.88 347 LEU B N 1
ATOM 6299 C CA . LEU B 1 347 ? -6.301 18.016 23.094 1 98.88 347 LEU B CA 1
ATOM 6300 C C . LEU B 1 347 ? -5.867 18.016 24.547 1 98.88 347 LEU B C 1
ATOM 6302 O O . LEU B 1 347 ? -5.668 16.953 25.141 1 98.88 347 LEU B O 1
ATOM 6306 N N . PHE B 1 348 ? -5.68 19.203 25.172 1 98.88 348 PHE B N 1
ATOM 6307 C CA . PHE B 1 348 ? -5.297 19.312 26.578 1 98.88 348 PHE B CA 1
ATOM 6308 C C . PHE B 1 348 ? -6.305 18.594 27.469 1 98.88 348 PHE B C 1
ATOM 6310 O O . PHE B 1 348 ? -5.926 17.781 28.312 1 98.88 348 PHE B O 1
ATOM 6317 N N . SER B 1 349 ? -7.539 18.875 27.25 1 98.81 349 SER B N 1
ATOM 6318 C CA . SER B 1 349 ? -8.625 18.312 28.047 1 98.81 349 SER B CA 1
ATOM 6319 C C . SER B 1 349 ? -8.703 16.797 27.859 1 98.81 349 SER B C 1
ATOM 6321 O O . SER B 1 349 ? -8.852 16.047 28.828 1 98.81 349 SER B O 1
ATOM 6323 N N . SER B 1 350 ? -8.578 16.328 26.609 1 98.44 350 SER B N 1
ATOM 6324 C CA . SER B 1 350 ? -8.898 14.93 26.281 1 98.44 350 SER B CA 1
ATOM 6325 C C . SER B 1 350 ? -7.668 14.039 26.422 1 98.44 350 SER B C 1
ATOM 6327 O O . SER B 1 350 ? -7.789 12.812 26.469 1 98.44 350 SER B O 1
ATOM 6329 N N . ALA B 1 351 ? -6.488 14.664 26.5 1 98.31 351 ALA B N 1
ATOM 6330 C CA . ALA B 1 351 ? -5.301 13.82 26.5 1 98.31 351 ALA B CA 1
ATOM 6331 C C . ALA B 1 351 ? -4.434 14.086 27.719 1 98.31 351 ALA B C 1
ATOM 6333 O O . ALA B 1 351 ? -3.967 13.148 28.375 1 98.31 351 ALA B O 1
ATOM 6334 N N . VAL B 1 352 ? -4.184 15.336 28.062 1 98.44 352 VAL B N 1
ATOM 6335 C CA . VAL B 1 352 ? -3.312 15.664 29.188 1 98.44 352 VAL B CA 1
ATOM 6336 C C . VAL B 1 352 ? -4.055 15.445 30.5 1 98.44 352 VAL B C 1
ATOM 6338 O O . VAL B 1 352 ? -3.582 14.711 31.375 1 98.44 352 VAL B O 1
ATOM 6341 N N . ILE B 1 353 ? -5.262 16.062 30.625 1 98.38 353 ILE B N 1
ATOM 6342 C CA . ILE B 1 353 ? -6.051 15.992 31.859 1 98.38 353 ILE B CA 1
ATOM 6343 C C . ILE B 1 353 ? -6.422 14.539 32.156 1 98.38 353 ILE B C 1
ATOM 6345 O O . ILE B 1 353 ? -6.414 14.117 33.312 1 98.38 353 ILE B O 1
ATOM 6349 N N . THR B 1 354 ? -6.699 13.758 31.094 1 97.06 354 THR B N 1
ATOM 6350 C CA . THR B 1 354 ? -7.082 12.359 31.25 1 97.06 354 THR B CA 1
ATOM 6351 C C . THR B 1 354 ? -5.848 11.477 31.406 1 97.06 354 THR B C 1
ATOM 6353 O O . THR B 1 354 ? -5.965 10.25 31.531 1 97.06 354 THR B O 1
ATOM 6356 N N . GLU B 1 355 ? -4.68 12.023 31.297 1 97.06 355 GLU B N 1
ATOM 6357 C CA . GLU B 1 355 ? -3.398 11.375 31.547 1 97.06 355 GLU B CA 1
ATOM 6358 C C . GLU B 1 355 ? -3.072 10.359 30.453 1 97.06 355 GLU B C 1
ATOM 6360 O O . GLU B 1 355 ? -2.396 9.359 30.719 1 97.06 355 GLU B O 1
ATOM 6365 N N . ARG B 1 356 ? -3.629 10.555 29.297 1 96.44 356 ARG B N 1
ATOM 6366 C CA . ARG B 1 356 ? -3.242 9.734 28.156 1 96.44 356 ARG B CA 1
ATOM 6367 C C . ARG B 1 356 ? -1.821 10.055 27.703 1 96.44 356 ARG B C 1
ATOM 6369 O O . ARG B 1 356 ? -1.106 9.188 27.203 1 96.44 356 ARG B O 1
ATOM 6376 N N . ILE B 1 357 ? -1.52 11.312 27.828 1 98.19 357 ILE B N 1
ATOM 6377 C CA . ILE B 1 357 ? -0.164 11.766 27.531 1 98.19 357 ILE B CA 1
ATOM 6378 C C . ILE B 1 357 ? 0.284 12.773 28.594 1 98.19 357 ILE B C 1
ATOM 6380 O O . ILE B 1 357 ? -0.54 13.312 29.344 1 98.19 357 ILE B O 1
ATOM 6384 N N . THR B 1 358 ? 1.59 12.984 28.656 1 98.31 358 THR B N 1
ATOM 6385 C CA . THR B 1 358 ? 2.148 13.977 29.562 1 98.31 358 THR B CA 1
ATOM 6386 C C . THR B 1 358 ? 2.037 15.375 28.969 1 98.31 358 THR B C 1
ATOM 6388 O O . THR B 1 358 ? 1.863 15.523 27.75 1 98.31 358 THR B O 1
ATOM 6391 N N . PRO B 1 359 ? 2.105 16.406 29.781 1 98.69 359 PRO B N 1
ATOM 6392 C CA . PRO B 1 359 ? 2.16 17.766 29.25 1 98.69 359 PRO B CA 1
ATOM 6393 C C . PRO B 1 359 ? 3.322 17.984 28.281 1 98.69 359 PRO B C 1
ATOM 6395 O O . PRO B 1 359 ? 3.189 18.719 27.297 1 98.69 359 PRO B O 1
ATOM 6398 N N . GLN B 1 360 ? 4.453 17.297 28.562 1 98.69 360 GLN B N 1
ATOM 6399 C CA . GLN B 1 360 ? 5.609 17.375 27.688 1 98.69 360 GLN B CA 1
ATOM 6400 C C . GLN B 1 360 ? 5.285 16.828 26.297 1 98.69 360 GLN B C 1
ATOM 6402 O O . GLN B 1 360 ? 5.664 17.422 25.281 1 98.69 360 GLN B O 1
ATOM 6407 N N . ARG B 1 361 ? 4.602 15.703 26.297 1 98.69 361 ARG B N 1
ATOM 6408 C CA . ARG B 1 361 ? 4.199 15.094 25.031 1 98.69 361 ARG B CA 1
ATOM 6409 C C . ARG B 1 361 ? 3.205 15.977 24.281 1 98.69 361 ARG B C 1
ATOM 6411 O O . ARG B 1 361 ? 3.244 16.062 23.062 1 98.69 361 ARG B O 1
ATOM 6418 N N . PHE B 1 362 ? 2.34 16.578 25.047 1 98.69 362 PHE B N 1
ATOM 6419 C CA . PHE B 1 362 ? 1.407 17.547 24.484 1 98.69 362 PHE B CA 1
ATOM 6420 C C . PHE B 1 362 ? 2.156 18.672 23.766 1 98.69 362 PHE B C 1
ATOM 6422 O O . PHE B 1 362 ? 1.849 18.984 22.625 1 98.69 362 PHE B O 1
ATOM 6429 N N . VAL B 1 363 ? 3.143 19.234 24.375 1 98.88 363 VAL B N 1
ATOM 6430 C CA . VAL B 1 363 ? 3.951 20.312 23.812 1 98.88 363 VAL B CA 1
ATOM 6431 C C . VAL B 1 363 ? 4.715 19.781 22.594 1 98.88 363 VAL B C 1
ATOM 6433 O O . VAL B 1 363 ? 4.82 20.469 21.578 1 98.88 363 VAL B O 1
ATOM 6436 N N . ASN B 1 364 ? 5.227 18.578 22.734 1 98.75 364 ASN B N 1
ATOM 6437 C CA . ASN B 1 364 ? 5.957 17.984 21.609 1 98.75 364 ASN B CA 1
ATOM 6438 C C . ASN B 1 364 ? 5.086 17.891 20.359 1 98.75 364 ASN B C 1
ATOM 6440 O O . ASN B 1 364 ? 5.531 18.219 19.266 1 98.75 364 ASN B O 1
ATOM 6444 N N . MET B 1 365 ? 3.844 17.516 20.438 1 98.75 365 MET B N 1
ATOM 6445 C CA . MET B 1 365 ? 2.957 17.219 19.328 1 98.75 365 MET B CA 1
ATOM 6446 C C . MET B 1 365 ? 2.367 18.5 18.734 1 98.75 365 MET B C 1
ATOM 6448 O O . MET B 1 365 ? 1.97 18.531 17.578 1 98.75 365 MET B O 1
ATOM 6452 N N . THR B 1 366 ? 2.312 19.578 19.562 1 98.88 366 THR B N 1
ATOM 6453 C CA . THR B 1 366 ? 1.525 20.734 19.141 1 98.88 366 THR B CA 1
ATOM 6454 C C . THR B 1 366 ? 2.43 21.922 18.859 1 98.88 366 THR B C 1
ATOM 6456 O O . THR B 1 366 ? 1.993 22.922 18.25 1 98.88 366 THR B O 1
ATOM 6459 N N . SER B 1 367 ? 3.721 21.828 19.297 1 98.88 367 SER B N 1
ATOM 6460 C CA . SER B 1 367 ? 4.566 23.016 19.188 1 98.88 367 SER B CA 1
ATOM 6461 C C . SER B 1 367 ? 5.984 22.641 18.75 1 98.88 367 SER B C 1
ATOM 6463 O O . SER B 1 367 ? 6.422 23 17.656 1 98.88 367 SER B O 1
ATOM 6465 N N . ALA B 1 368 ? 6.652 21.766 19.453 1 98.75 368 ALA B N 1
ATOM 6466 C CA . ALA B 1 368 ? 8.078 21.516 19.266 1 98.75 368 ALA B CA 1
ATOM 6467 C C . ALA B 1 368 ? 8.344 20.766 17.969 1 98.75 368 ALA B C 1
ATOM 6469 O O . ALA B 1 368 ? 9.078 21.234 17.109 1 98.75 368 ALA B O 1
ATOM 6470 N N . LEU B 1 369 ? 7.711 19.625 17.812 1 98.69 369 LEU B N 1
ATOM 6471 C CA . LEU B 1 369 ? 8.023 18.781 16.656 1 98.69 369 LEU B CA 1
ATOM 6472 C C . LEU B 1 369 ? 7.57 19.453 15.367 1 98.69 369 LEU B C 1
ATOM 6474 O O . LEU B 1 369 ? 8.297 19.438 14.375 1 98.69 369 LEU B O 1
ATOM 6478 N N . PRO B 1 370 ? 6.348 20 15.352 1 98.81 370 PRO B N 1
ATOM 6479 C CA . PRO B 1 370 ? 6.008 20.703 14.117 1 98.81 370 PRO B CA 1
ATOM 6480 C C . PRO B 1 370 ? 6.98 21.844 13.805 1 98.81 370 PRO B C 1
ATOM 6482 O O . PRO B 1 370 ? 7.297 22.078 12.633 1 98.81 370 PRO B O 1
ATOM 6485 N N . ALA B 1 371 ? 7.473 22.547 14.781 1 98.75 371 ALA B N 1
ATOM 6486 C CA . ALA B 1 371 ? 8.477 23.594 14.547 1 98.75 371 ALA B CA 1
ATOM 6487 C C . ALA B 1 371 ? 9.758 22.984 13.984 1 98.75 371 ALA B C 1
ATOM 6489 O O . ALA B 1 371 ? 10.375 23.562 13.086 1 98.75 371 ALA B O 1
ATOM 6490 N N . LYS B 1 372 ? 10.164 21.844 14.5 1 98.62 372 LYS B N 1
ATOM 6491 C CA . LYS B 1 372 ? 11.375 21.156 14.031 1 98.62 372 LYS B CA 1
ATOM 6492 C C . LYS B 1 372 ? 11.195 20.672 12.602 1 98.62 372 LYS B C 1
ATOM 6494 O O . LYS B 1 372 ? 12.055 20.906 11.742 1 98.62 372 LYS B O 1
ATOM 6499 N N . LEU B 1 373 ? 10.102 20.047 12.305 1 98.69 373 LEU B N 1
ATOM 6500 C CA . LEU B 1 373 ? 9.859 19.406 11.016 1 98.69 373 LEU B CA 1
ATOM 6501 C C . LEU B 1 373 ? 9.805 20.453 9.898 1 98.69 373 LEU B C 1
ATOM 6503 O O . LEU B 1 373 ? 10.211 20.188 8.766 1 98.69 373 LEU B O 1
ATOM 6507 N N . PHE B 1 374 ? 9.336 21.625 10.312 1 98.75 374 PHE B N 1
ATOM 6508 C CA . PHE B 1 374 ? 9.047 22.578 9.25 1 98.75 374 PHE B CA 1
ATOM 6509 C C . PHE B 1 374 ? 9.945 23.797 9.352 1 98.75 374 PHE B C 1
ATOM 6511 O O . PHE B 1 374 ? 9.539 24.906 8.969 1 98.75 374 PHE B O 1
ATOM 6518 N N . GLY B 1 375 ? 11.07 23.688 9.961 1 98.38 375 GLY B N 1
ATOM 6519 C CA . GLY B 1 375 ? 12.18 24.609 9.812 1 98.38 375 GLY B CA 1
ATOM 6520 C C . GLY B 1 375 ? 12.016 25.875 10.641 1 98.38 375 GLY B C 1
ATOM 6521 O O . GLY B 1 375 ? 12.531 26.938 10.273 1 98.38 375 GLY B O 1
ATOM 6522 N N . LEU B 1 376 ? 11.281 25.812 11.719 1 98.56 376 LEU B N 1
ATOM 6523 C CA . LEU B 1 376 ? 11.039 26.984 12.555 1 98.56 376 LEU B CA 1
ATOM 6524 C C . LEU B 1 376 ? 11.789 26.875 13.883 1 98.56 376 LEU B C 1
ATOM 6526 O O . LEU B 1 376 ? 11.844 27.828 14.648 1 98.56 376 LEU B O 1
ATOM 6530 N N . TRP B 1 377 ? 12.359 25.703 14.203 1 97.5 377 TRP B N 1
ATOM 6531 C CA . TRP B 1 377 ? 13.062 25.422 15.445 1 97.5 377 TRP B CA 1
ATOM 6532 C C . TRP B 1 377 ? 14.484 25.969 15.406 1 97.5 377 TRP B C 1
ATOM 6534 O O . TRP B 1 377 ? 15.156 25.906 14.367 1 97.5 377 TRP B O 1
ATOM 6544 N N . PRO B 1 378 ? 14.977 26.594 16.5 1 97.12 378 PRO B N 1
ATOM 6545 C CA . PRO B 1 378 ? 14.359 26.703 17.812 1 97.12 378 PRO B CA 1
ATOM 6546 C C . PRO B 1 378 ? 13.703 28.062 18.047 1 97.12 378 PRO B C 1
ATOM 6548 O O . PRO B 1 378 ? 13.359 28.391 19.188 1 97.12 378 PRO B O 1
ATOM 6551 N N . GLN B 1 379 ? 13.57 28.828 16.984 1 98.38 379 GLN B N 1
ATOM 6552 C CA . GLN B 1 379 ? 12.922 30.141 17.094 1 98.38 379 GLN B CA 1
ATOM 6553 C C . GLN B 1 379 ? 11.508 30 17.656 1 98.38 379 GLN B C 1
ATOM 6555 O O . GLN B 1 379 ? 11.078 30.828 18.469 1 98.38 379 GLN B O 1
ATOM 6560 N N . LYS B 1 380 ? 10.758 29.062 17.172 1 98.62 380 LYS B N 1
ATOM 6561 C CA . LYS B 1 380 ? 9.406 28.734 17.609 1 98.62 380 LYS B CA 1
ATOM 6562 C C . LYS B 1 380 ? 9.367 27.375 18.281 1 98.62 380 LYS B C 1
ATOM 6564 O O . LYS B 1 380 ? 10.258 26.547 18.078 1 98.62 380 LYS B O 1
ATOM 6569 N N . GLY B 1 381 ? 8.383 27.078 19.078 1 98.5 381 GLY B N 1
ATOM 6570 C CA . GLY B 1 381 ? 8.047 25.734 19.531 1 98.5 381 GLY B CA 1
ATOM 6571 C C . GLY B 1 381 ? 8.656 25.391 20.875 1 98.5 381 GLY B C 1
ATOM 6572 O O . GLY B 1 381 ? 8.469 24.281 21.375 1 98.5 381 GLY B O 1
ATOM 6573 N N . ARG B 1 382 ? 9.32 26.359 21.5 1 98.31 382 ARG B N 1
ATOM 6574 C CA . ARG B 1 382 ? 9.891 26.125 22.828 1 98.31 382 ARG B CA 1
ATOM 6575 C C . ARG B 1 382 ? 10 27.422 23.609 1 98.31 382 ARG B C 1
ATOM 6577 O O . ARG B 1 382 ? 9.961 28.516 23.031 1 98.31 382 ARG B O 1
ATOM 6584 N N . LEU B 1 383 ? 10.062 27.297 24.906 1 98.69 383 LEU B N 1
ATOM 6585 C CA . LEU B 1 383 ? 10.375 28.391 25.812 1 98.69 383 LEU B CA 1
ATOM 6586 C C . LEU B 1 383 ? 11.805 28.281 26.344 1 98.69 383 LEU B C 1
ATOM 6588 O O . LEU B 1 383 ? 12.047 27.562 27.312 1 98.69 383 LEU B O 1
ATOM 6592 N N . ALA B 1 384 ? 12.648 28.969 25.734 1 98.31 384 ALA B N 1
ATOM 6593 C CA . ALA B 1 384 ? 14.07 28.984 26.094 1 98.31 384 ALA B CA 1
ATOM 6594 C C . ALA B 1 384 ? 14.727 30.281 25.656 1 98.31 384 ALA B C 1
ATOM 6596 O O . ALA B 1 384 ? 14.266 30.938 24.719 1 98.31 384 ALA B O 1
ATOM 6597 N N . PRO B 1 385 ? 15.789 30.641 26.375 1 98.25 385 PRO B N 1
ATOM 6598 C CA . PRO B 1 385 ? 16.469 31.875 25.938 1 98.25 385 PRO B CA 1
ATOM 6599 C C . PRO B 1 385 ? 16.812 31.859 24.453 1 98.25 385 PRO B C 1
ATOM 6601 O O . PRO B 1 385 ? 17.375 30.891 23.953 1 98.25 385 PRO B O 1
ATOM 6604 N N . GLY B 1 386 ? 16.422 32.938 23.828 1 98.25 386 GLY B N 1
ATOM 6605 C CA . GLY B 1 386 ? 16.703 33.062 22.406 1 98.25 386 GLY B CA 1
ATOM 6606 C C . GLY B 1 386 ? 15.508 32.781 21.516 1 98.25 386 GLY B C 1
ATOM 6607 O O . GLY B 1 386 ? 15.461 33.188 20.375 1 98.25 386 GLY B O 1
ATOM 6608 N N . SER B 1 387 ? 14.516 32.062 21.953 1 98.56 387 SER B N 1
ATOM 6609 C CA . SER B 1 387 ? 13.289 31.797 21.219 1 98.56 387 SER B CA 1
ATOM 6610 C C . SER B 1 387 ? 12.312 32.969 21.297 1 98.56 387 SER B C 1
ATOM 6612 O O . SER B 1 387 ? 12.422 33.812 22.188 1 98.56 387 SER B O 1
ATOM 6614 N N . ASP B 1 388 ? 11.438 33 20.375 1 98.75 388 ASP B N 1
ATOM 6615 C CA . ASP B 1 388 ? 10.391 34 20.438 1 98.75 388 ASP B CA 1
ATOM 6616 C C . ASP B 1 388 ? 9.562 33.875 21.719 1 98.75 388 ASP B C 1
ATOM 6618 O O . ASP B 1 388 ? 9.328 32.75 22.188 1 98.75 388 ASP B O 1
ATOM 6622 N N . GLY B 1 389 ? 9.148 35.031 22.281 1 98.62 389 GLY B N 1
ATOM 6623 C CA . GLY B 1 389 ? 8.281 35 23.453 1 98.62 389 GLY B CA 1
ATOM 6624 C C . GLY B 1 389 ? 6.848 34.625 23.125 1 98.62 389 GLY B C 1
ATOM 6625 O O . GLY B 1 389 ? 5.914 35.344 23.469 1 98.62 389 GLY B O 1
ATOM 6626 N N . ASP B 1 390 ? 6.672 33.5 22.375 1 98.88 390 ASP B N 1
ATOM 6627 C CA . ASP B 1 390 ? 5.363 32.938 22.094 1 98.88 390 ASP B CA 1
ATOM 6628 C C . ASP B 1 390 ? 4.902 32.031 23.219 1 98.88 390 ASP B C 1
ATOM 6630 O O . ASP B 1 390 ? 5.504 30.969 23.469 1 98.88 390 ASP B O 1
ATOM 6634 N N . VAL B 1 391 ? 3.781 32.375 23.891 1 98.88 391 VAL B N 1
ATOM 6635 C CA . VAL B 1 391 ? 3.396 31.672 25.109 1 98.88 391 VAL B CA 1
ATOM 6636 C C . VAL B 1 391 ? 1.882 31.484 25.125 1 98.88 391 VAL B C 1
ATOM 6638 O O . VAL B 1 391 ? 1.128 32.375 24.734 1 98.88 391 VAL B O 1
ATOM 6641 N N . VAL B 1 392 ? 1.449 30.344 25.516 1 98.94 392 VAL B N 1
ATOM 6642 C CA . VAL B 1 392 ? 0.055 30.109 25.875 1 98.94 392 VAL B CA 1
ATOM 6643 C C . VAL B 1 392 ? -0.032 29.672 27.344 1 98.94 392 VAL B C 1
ATOM 6645 O O . VAL B 1 392 ? 0.778 28.859 27.797 1 98.94 392 VAL B O 1
ATOM 6648 N N . ILE B 1 393 ? -0.855 30.281 28.094 1 98.88 393 ILE B N 1
ATOM 6649 C CA . ILE B 1 393 ? -1.1 29.938 29.484 1 98.88 393 ILE B CA 1
ATOM 6650 C C . ILE B 1 393 ? -2.441 29.219 29.609 1 98.88 393 ILE B C 1
ATOM 6652 O O . ILE B 1 393 ? -3.475 29.734 29.188 1 98.88 393 ILE B O 1
ATOM 6656 N N . ILE B 1 394 ? -2.438 28.031 30.156 1 98.88 394 ILE B N 1
ATOM 6657 C CA . ILE B 1 394 ? -3.621 27.188 30.297 1 98.88 394 ILE B CA 1
ATOM 6658 C C . ILE B 1 394 ? -3.904 26.938 31.781 1 98.88 394 ILE B C 1
ATOM 6660 O O . ILE B 1 394 ? -3.023 26.5 32.531 1 98.88 394 ILE B O 1
ATOM 6664 N N . ASP B 1 395 ? -5.098 27.25 32.25 1 98.69 395 ASP B N 1
ATOM 6665 C CA . ASP B 1 395 ? -5.551 26.953 33.594 1 98.69 395 ASP B CA 1
ATOM 6666 C C . ASP B 1 395 ? -6.23 25.578 33.656 1 98.69 395 ASP B C 1
ATOM 6668 O O . ASP B 1 395 ? -7.336 25.406 33.125 1 98.69 395 ASP B O 1
ATOM 6672 N N . PRO B 1 396 ? -5.602 24.625 34.281 1 98.5 396 PRO B N 1
ATOM 6673 C CA . PRO B 1 396 ? -6.156 23.266 34.281 1 98.5 396 PRO B CA 1
ATOM 6674 C C . PRO B 1 396 ? -7.348 23.125 35.219 1 98.5 396 PRO B C 1
ATOM 6676 O O . PRO B 1 396 ? -8.039 22.109 35.219 1 98.5 396 PRO B O 1
ATOM 6679 N N . HIS B 1 397 ? -7.707 24.125 35.969 1 97.75 397 HIS B N 1
ATOM 6680 C CA . HIS B 1 397 ? -8.719 23.984 37 1 97.75 397 HIS B CA 1
ATOM 6681 C C . HIS B 1 397 ? -10.055 24.578 36.562 1 97.75 397 HIS B C 1
ATOM 6683 O O . HIS B 1 397 ? -11.086 24.344 37.188 1 97.75 397 HIS B O 1
ATOM 6689 N N . GLN B 1 398 ? -10.047 25.219 35.469 1 97.62 398 GLN B N 1
ATOM 6690 C CA . GLN B 1 398 ? -11.281 25.766 34.938 1 97.62 398 GLN B CA 1
ATOM 6691 C C . GLN B 1 398 ? -11.977 24.781 34 1 97.62 398 GLN B C 1
ATOM 6693 O O . GLN B 1 398 ? -11.383 23.781 33.625 1 97.62 398 GLN B O 1
ATOM 6698 N N . THR B 1 399 ? -13.258 25.047 33.812 1 97.88 399 THR B N 1
ATOM 6699 C CA . THR B 1 399 ? -14.047 24.328 32.812 1 97.88 399 THR B CA 1
ATOM 6700 C C . THR B 1 399 ? -14.523 25.266 31.703 1 97.88 399 THR B C 1
ATOM 6702 O O . THR B 1 399 ? -14.938 26.391 31.984 1 97.88 399 THR B O 1
ATOM 6705 N N . THR B 1 400 ? -14.398 24.781 30.516 1 97.81 400 THR B N 1
ATOM 6706 C CA . THR B 1 400 ? -14.836 25.578 29.375 1 97.81 400 THR B CA 1
ATOM 6707 C C . THR B 1 400 ? -15.883 24.828 28.562 1 97.81 400 THR B C 1
ATOM 6709 O O . THR B 1 400 ? -15.656 23.688 28.125 1 97.81 400 THR B O 1
ATOM 6712 N N . GLU B 1 401 ? -17.016 25.391 28.391 1 98.31 401 GLU B N 1
ATOM 6713 C CA . GLU B 1 401 ? -17.984 24.906 27.406 1 98.31 401 GLU B CA 1
ATOM 6714 C C . GLU B 1 401 ? -17.828 25.641 26.078 1 98.31 401 GLU B C 1
ATOM 6716 O O . GLU B 1 401 ? -17.891 26.875 26.031 1 98.31 401 GLU B O 1
ATOM 6721 N N . ILE B 1 402 ? -17.625 24.984 25.016 1 98.25 402 ILE B N 1
ATOM 6722 C CA . ILE B 1 402 ? -17.391 25.609 23.719 1 98.25 402 ILE B CA 1
ATOM 6723 C C . ILE B 1 402 ? -18.719 26.078 23.125 1 98.25 402 ILE B C 1
ATOM 6725 O O . ILE B 1 402 ? -19.656 25.281 22.969 1 98.25 402 ILE B O 1
ATOM 6729 N N . ARG B 1 403 ? -18.812 27.312 22.906 1 97.69 403 ARG B N 1
ATOM 6730 C CA . ARG B 1 403 ? -19.938 27.969 22.234 1 97.69 403 ARG B CA 1
ATOM 6731 C C . ARG B 1 403 ? -19.453 28.828 21.078 1 97.69 403 ARG B C 1
ATOM 6733 O O . ARG B 1 403 ? -18.547 29.641 21.25 1 97.69 403 ARG B O 1
ATOM 6740 N N . HIS B 1 404 ? -20.078 28.641 19.953 1 97.56 404 HIS B N 1
ATOM 6741 C CA . HIS B 1 404 ? -19.625 29.391 18.781 1 97.56 404 HIS B CA 1
ATOM 6742 C C . HIS B 1 404 ? -19.734 30.891 19.016 1 97.56 404 HIS B C 1
ATOM 6744 O O . HIS B 1 404 ? -18.891 31.656 18.547 1 97.56 404 HIS B O 1
ATOM 6750 N N . ALA B 1 405 ? -20.719 31.328 19.719 1 97.12 405 ALA B N 1
ATOM 6751 C CA . ALA B 1 405 ? -20.938 32.75 19.984 1 97.12 405 ALA B CA 1
ATOM 6752 C C . ALA B 1 405 ? -19.734 33.375 20.672 1 97.12 405 ALA B C 1
ATOM 6754 O O . ALA B 1 405 ? -19.547 34.594 20.625 1 97.12 405 ALA B O 1
ATOM 6755 N N . GLU B 1 406 ? -18.938 32.562 21.281 1 96.69 406 GLU B N 1
ATOM 6756 C CA . GLU B 1 406 ? -17.766 33.062 22 1 96.69 406 GLU B CA 1
ATOM 6757 C C . GLU B 1 406 ? -16.484 32.844 21.203 1 96.69 406 GLU B C 1
ATOM 6759 O O . GLU B 1 406 ? -15.406 33.219 21.656 1 96.69 406 GLU B O 1
ATOM 6764 N N . GLN B 1 407 ? -16.609 32.219 20.062 1 96.62 407 GLN B N 1
ATOM 6765 C CA . GLN B 1 407 ? -15.43 31.969 19.234 1 96.62 407 GLN B CA 1
ATOM 6766 C C . GLN B 1 407 ? -15.156 33.125 18.281 1 96.62 407 GLN B C 1
ATOM 6768 O O . GLN B 1 407 ? -16.016 33.969 18.078 1 96.62 407 GLN B O 1
ATOM 6773 N N . HIS B 1 408 ? -14.031 33.156 17.672 1 98.12 408 HIS B N 1
ATOM 6774 C CA . HIS B 1 408 ? -13.547 34.375 17.031 1 98.12 408 HIS B CA 1
ATOM 6775 C C . HIS B 1 408 ? -13.281 34.156 15.547 1 98.12 408 HIS B C 1
ATOM 6777 O O . HIS B 1 408 ? -12.602 34.938 14.906 1 98.12 408 HIS B O 1
ATOM 6783 N N . ASP B 1 409 ? -13.719 32.969 15.008 1 97.62 409 ASP B N 1
ATOM 6784 C CA . ASP B 1 409 ? -13.641 32.75 13.562 1 97.62 409 ASP B CA 1
ATOM 6785 C C . ASP B 1 409 ? -14.75 33.5 12.828 1 97.62 409 ASP B C 1
ATOM 6787 O O . ASP B 1 409 ? -15.438 34.344 13.422 1 97.62 409 ASP B O 1
ATOM 6791 N N . ASN B 1 410 ? -14.797 33.375 11.523 1 97.69 410 ASN B N 1
ATOM 6792 C CA . ASN B 1 410 ? -15.766 34.125 10.719 1 97.69 410 ASN B CA 1
ATOM 6793 C C . ASN B 1 410 ? -16.906 33.219 10.258 1 97.69 410 ASN B C 1
ATOM 6795 O O . ASN B 1 410 ? -17.594 33.531 9.281 1 97.69 410 ASN B O 1
ATOM 6799 N N . GLY B 1 411 ? -17.094 32.094 10.875 1 97.12 411 GLY B N 1
ATOM 6800 C CA . GLY B 1 411 ? -18.172 31.172 10.531 1 97.12 411 GLY B CA 1
ATOM 6801 C C . GLY B 1 411 ? -19.422 31.406 11.336 1 97.12 411 GLY B C 1
ATOM 6802 O O . GLY B 1 411 ? -19.594 32.469 11.953 1 97.12 411 GLY B O 1
ATOM 6803 N N . ASP B 1 412 ? -20.406 30.453 11.281 1 98.06 412 ASP B N 1
ATOM 6804 C CA . ASP B 1 412 ? -21.703 30.609 11.953 1 98.06 412 ASP B CA 1
ATOM 6805 C C . ASP B 1 412 ? -22.078 29.344 12.719 1 98.06 412 ASP B C 1
ATOM 6807 O O . ASP B 1 412 ? -23.234 29.141 13.062 1 98.06 412 ASP B O 1
ATOM 6811 N N . TYR B 1 413 ? -21.078 28.5 12.906 1 97.38 413 TYR B N 1
ATOM 6812 C CA . TYR B 1 413 ? -21.266 27.297 13.711 1 97.38 413 TYR B CA 1
ATOM 6813 C C . TYR B 1 413 ? -19.938 26.797 14.258 1 97.38 413 TYR B C 1
ATOM 6815 O O . TYR B 1 413 ? -18.875 27.297 13.891 1 97.38 413 TYR B O 1
ATOM 6823 N N . SER B 1 414 ? -20 25.922 15.156 1 97.75 414 SER B N 1
ATOM 6824 C CA . SER B 1 414 ? -18.844 25.172 15.633 1 97.75 414 SER B CA 1
ATOM 6825 C C . SER B 1 414 ? -19.125 23.672 15.664 1 97.75 414 SER B C 1
ATOM 6827 O O . SER B 1 414 ? -20.125 23.25 16.234 1 97.75 414 SER B O 1
ATOM 6829 N N . PRO B 1 415 ? -18.203 22.891 15.047 1 97.94 415 PRO B N 1
ATOM 6830 C CA . PRO B 1 415 ? -18.359 21.453 15.195 1 97.94 415 PRO B CA 1
ATOM 6831 C C . PRO B 1 415 ? -18.25 20.984 16.641 1 97.94 415 PRO B C 1
ATOM 6833 O O . PRO B 1 415 ? -18.578 19.828 16.953 1 97.94 415 PRO B O 1
ATOM 6836 N N . TRP B 1 416 ? -17.875 21.906 17.562 1 98.25 416 TRP B N 1
ATOM 6837 C CA . TRP B 1 416 ? -17.609 21.562 18.953 1 98.25 416 TRP B CA 1
ATOM 6838 C C . TRP B 1 416 ? -18.656 22.172 19.875 1 98.25 416 TRP B C 1
ATOM 6840 O O . TRP B 1 416 ? -18.469 22.219 21.094 1 98.25 416 TRP B O 1
ATOM 6850 N N . GLU B 1 417 ? -19.719 22.625 19.25 1 97.94 417 GLU B N 1
ATOM 6851 C CA . GLU B 1 417 ? -20.75 23.297 20.031 1 97.94 417 GLU B CA 1
ATOM 6852 C C . GLU B 1 417 ? -21.203 22.438 21.203 1 97.94 417 GLU B C 1
ATOM 6854 O O . GLU B 1 417 ? -21.594 21.281 21.031 1 97.94 417 GLU B O 1
ATOM 6859 N N . GLY B 1 418 ? -21.094 22.938 22.406 1 97.62 418 GLY B N 1
ATOM 6860 C CA . GLY B 1 418 ? -21.609 22.266 23.594 1 97.62 418 GLY B CA 1
ATOM 6861 C C . GLY B 1 418 ? -20.594 21.344 24.25 1 97.62 418 GLY B C 1
ATOM 6862 O O . GLY B 1 418 ? -20.828 20.812 25.328 1 97.62 418 GLY B O 1
ATOM 6863 N N . PHE B 1 419 ? -19.422 21.172 23.609 1 98 419 PHE B N 1
ATOM 6864 C CA . PHE B 1 419 ? -18.375 20.344 24.203 1 98 419 PHE B CA 1
ATOM 6865 C C . PHE B 1 419 ? -17.906 20.953 25.516 1 98 419 PHE B C 1
ATOM 6867 O O . PHE B 1 419 ? -17.703 22.156 25.609 1 98 419 PHE B O 1
ATOM 6874 N N . ARG B 1 420 ? -17.766 20.141 26.484 1 98.19 420 ARG B N 1
ATOM 6875 C CA . ARG B 1 420 ? -17.234 20.562 27.781 1 98.19 420 ARG B CA 1
ATOM 6876 C C . ARG B 1 420 ? -15.789 20.094 27.953 1 98.19 420 ARG B C 1
ATOM 6878 O O . ARG B 1 420 ? -15.516 18.891 27.906 1 98.19 420 ARG B O 1
ATOM 6885 N N . CYS B 1 421 ? -14.922 21.031 28.219 1 98.5 421 CYS B N 1
ATOM 6886 C CA . CYS B 1 421 ? -13.5 20.75 28.359 1 98.5 421 CYS B CA 1
ATOM 6887 C C . CYS B 1 421 ? -13.016 21.141 29.766 1 98.5 421 CYS B C 1
ATOM 6889 O O . CYS B 1 421 ? -13.484 22.109 30.344 1 98.5 421 CYS B O 1
ATOM 6891 N N . THR B 1 422 ? -12.164 20.281 30.297 1 98.62 422 THR B N 1
ATOM 6892 C CA . THR B 1 422 ? -11.398 20.703 31.469 1 98.62 422 THR B CA 1
ATOM 6893 C C . THR B 1 422 ? -10.172 21.516 31.047 1 98.62 422 THR B C 1
ATOM 6895 O O . THR B 1 422 ? -9.359 21.031 30.25 1 98.62 422 THR B O 1
ATOM 6898 N N . GLY B 1 423 ? -10.07 22.734 31.625 1 98.44 423 GLY B N 1
ATOM 6899 C CA . GLY B 1 423 ? -9.023 23.672 31.234 1 98.44 423 GLY B CA 1
ATOM 6900 C C . GLY B 1 423 ? -9.555 24.906 30.531 1 98.44 423 GLY B C 1
ATOM 6901 O O . GLY B 1 423 ? -10.703 24.922 30.078 1 98.44 423 GLY B O 1
ATOM 6902 N N . ALA B 1 424 ? -8.773 25.906 30.516 1 98.5 424 ALA B N 1
ATOM 6903 C CA . ALA B 1 424 ? -9.094 27.141 29.812 1 98.5 424 ALA B CA 1
ATOM 6904 C C . ALA B 1 424 ? -7.836 27.828 29.312 1 98.5 424 ALA B C 1
ATOM 6906 O O . ALA B 1 424 ? -6.828 27.891 30.016 1 98.5 424 ALA B O 1
ATOM 6907 N N . ILE B 1 425 ? -7.871 28.234 28.062 1 98.56 425 ILE B N 1
ATOM 6908 C CA . ILE B 1 425 ? -6.836 29.141 27.594 1 98.56 425 ILE B CA 1
ATOM 6909 C C . ILE B 1 425 ? -7.012 30.5 28.25 1 98.56 425 ILE B C 1
ATOM 6911 O O . ILE B 1 425 ? -7.965 31.219 27.938 1 98.56 425 ILE B O 1
ATOM 6915 N N . VAL B 1 426 ? -6.07 30.938 28.984 1 97.94 426 VAL B N 1
ATOM 6916 C CA . VAL B 1 426 ? -6.301 32.156 29.766 1 97.94 426 VAL B CA 1
ATOM 6917 C C . VAL B 1 426 ? -5.574 33.344 29.125 1 97.94 426 VAL B C 1
ATOM 6919 O O . VAL B 1 426 ? -5.992 34.469 29.266 1 97.94 426 VAL B O 1
ATOM 6922 N N . ARG B 1 427 ? -4.512 33 28.484 1 98.44 427 ARG B N 1
ATOM 6923 C 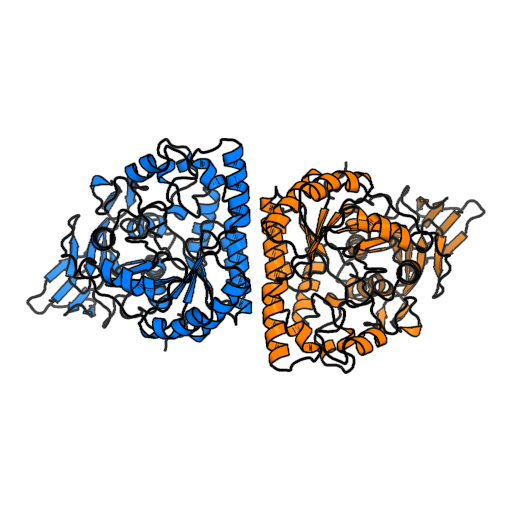CA . ARG B 1 427 ? -3.74 34.094 27.859 1 98.44 427 ARG B CA 1
ATOM 6924 C C . ARG B 1 427 ? -2.854 33.531 26.75 1 98.44 427 ARG B C 1
ATOM 6926 O O . ARG B 1 427 ? -2.344 32.406 26.844 1 98.44 427 ARG B O 1
ATOM 6933 N N . THR B 1 428 ? -2.736 34.281 25.672 1 98.88 428 THR B N 1
ATOM 6934 C CA . THR B 1 428 ? -1.849 33.969 24.562 1 98.88 428 THR B CA 1
ATOM 6935 C C . THR B 1 428 ? -0.945 35.156 24.25 1 98.88 428 THR B C 1
ATOM 6937 O O . THR B 1 428 ? -1.425 36.281 24.062 1 98.88 428 THR B O 1
ATOM 6940 N N . LEU B 1 429 ? 0.329 34.938 24.25 1 98.69 429 LEU B N 1
ATOM 6941 C CA . LEU B 1 429 ? 1.309 35.969 23.891 1 98.69 429 LEU B CA 1
ATOM 6942 C C . LEU B 1 429 ? 2.053 35.562 22.609 1 98.69 429 LEU B C 1
ATOM 6944 O O . LEU B 1 429 ? 2.387 34.406 22.406 1 98.69 429 LEU B O 1
ATOM 6948 N N . SER B 1 430 ? 2.266 36.5 21.766 1 98.56 430 SER B N 1
ATOM 6949 C CA . SER B 1 430 ? 3.16 36.375 20.625 1 98.56 430 SER B CA 1
ATOM 6950 C C . SER B 1 430 ? 4.27 37.406 20.672 1 98.56 430 SER B C 1
ATOM 6952 O O . SER B 1 430 ? 3.998 38.594 20.719 1 98.56 430 SER B O 1
ATOM 6954 N N . ARG B 1 431 ? 5.512 36.906 20.719 1 98.12 431 ARG B N 1
ATOM 6955 C CA . ARG B 1 431 ? 6.68 37.781 20.859 1 98.12 431 ARG B CA 1
ATOM 6956 C C . ARG B 1 431 ? 6.504 38.75 22 1 98.12 431 ARG B C 1
ATOM 6958 O O . ARG B 1 431 ? 6.758 39.969 21.859 1 98.12 431 ARG B O 1
ATOM 6965 N N . GLY B 1 432 ? 5.973 38.25 23.047 1 97.25 432 GLY B N 1
ATOM 6966 C CA . GLY B 1 432 ? 5.879 39 24.281 1 97.25 432 GLY B CA 1
ATOM 6967 C C . GLY B 1 432 ? 4.641 39.875 24.359 1 97.25 432 GLY B C 1
ATOM 6968 O O . GLY B 1 432 ? 4.324 40.406 25.422 1 97.25 432 GLY B O 1
ATOM 6969 N N . GLU B 1 433 ? 3.926 40 23.328 1 97.44 433 GLU B N 1
ATOM 6970 C CA . GLU B 1 433 ? 2.711 40.812 23.297 1 97.44 433 GLU B CA 1
ATOM 6971 C C . GLU B 1 433 ? 1.475 39.938 23.578 1 97.44 433 GLU B C 1
ATOM 6973 O O . GLU B 1 433 ? 1.29 38.906 22.953 1 97.44 433 GLU B O 1
ATOM 6978 N N . THR B 1 434 ? 0.588 40.406 24.469 1 97.75 434 THR B N 1
ATOM 6979 C CA . THR B 1 434 ? -0.657 39.719 24.75 1 97.75 434 THR B CA 1
ATOM 6980 C C . THR B 1 434 ? -1.654 39.906 23.609 1 97.75 434 THR B C 1
ATOM 6982 O O . THR B 1 434 ? -2.031 41.031 23.281 1 97.75 434 THR B O 1
ATOM 6985 N N . LEU B 1 435 ? -2.072 38.844 23.016 1 98.44 435 LEU B N 1
ATOM 6986 C CA . LEU B 1 435 ? -3.045 38.875 21.938 1 98.44 435 LEU B CA 1
ATOM 6987 C C . LEU B 1 435 ? -4.438 38.531 22.438 1 98.44 435 LEU B C 1
ATOM 6989 O O . LEU B 1 435 ? -5.441 38.969 21.875 1 98.44 435 LEU B O 1
ATOM 6993 N N . PHE B 1 436 ? -4.527 37.688 23.375 1 98.19 436 PHE B N 1
ATOM 6994 C CA . PHE B 1 436 ? -5.758 37.188 23.969 1 98.19 436 PHE B CA 1
ATOM 6995 C C . PHE B 1 436 ? -5.637 37.094 25.484 1 98.19 436 PHE B C 1
ATOM 6997 O O . PHE B 1 436 ? -4.605 36.656 26 1 98.19 436 PHE B O 1
ATOM 7004 N N . CYS B 1 437 ? -6.609 37.531 26.203 1 97.44 437 CYS B N 1
ATOM 7005 C CA . CYS B 1 437 ? -6.621 37.5 27.656 1 97.44 437 CYS B CA 1
ATOM 7006 C C . CYS B 1 437 ? -8.047 37.406 28.203 1 97.44 437 CYS B C 1
ATOM 7008 O O . CYS B 1 437 ? -8.852 38.312 27.984 1 97.44 437 CYS B O 1
ATOM 7010 N N . GLN B 1 438 ? -8.344 36.344 28.859 1 92.06 438 GLN B N 1
ATOM 7011 C CA . GLN B 1 438 ? -9.609 36.125 29.547 1 92.06 438 GLN B CA 1
ATOM 7012 C C . GLN B 1 438 ? -10.797 36.406 28.641 1 92.06 438 GLN B C 1
ATOM 7014 O O . GLN B 1 438 ? -11.672 37.219 28.969 1 92.06 438 GLN B O 1
ATOM 7019 N N . GLY B 1 439 ? -10.703 35.875 27.438 1 92.19 439 GLY B N 1
ATOM 7020 C CA . GLY B 1 439 ? -11.844 35.906 26.547 1 92.19 439 GLY B CA 1
ATOM 7021 C C . GLY B 1 439 ? -11.812 37.094 25.594 1 92.19 439 GLY B C 1
ATOM 7022 O O . GLY B 1 439 ? -12.633 37.188 24.688 1 92.19 439 GLY B O 1
ATOM 7023 N N . GLU B 1 440 ? -10.82 37.906 25.75 1 96.25 440 GLU B N 1
ATOM 7024 C CA . GLU B 1 440 ? -10.781 39.125 24.953 1 96.25 440 GLU B CA 1
ATOM 7025 C C . GLU B 1 440 ? -9.602 39.125 23.984 1 96.25 440 GLU B C 1
ATOM 7027 O O . GLU B 1 440 ? -8.461 38.906 24.391 1 96.25 440 GLU B O 1
ATOM 7032 N N . PHE B 1 441 ? -9.906 39.312 22.75 1 97.44 441 PHE B N 1
ATOM 7033 C CA . PHE B 1 441 ? -8.898 39.438 21.719 1 97.44 441 PHE B CA 1
ATOM 7034 C C . PHE B 1 441 ? -8.414 40.875 21.609 1 97.44 441 PHE B C 1
ATOM 7036 O O . PHE B 1 441 ? -9.227 41.812 21.531 1 97.44 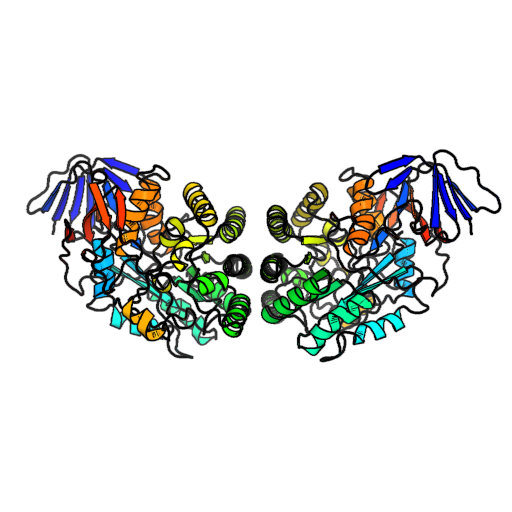441 PHE B O 1
ATOM 7043 N N . ASN B 1 442 ? -7.066 41.062 21.734 1 93.56 442 ASN B N 1
ATOM 7044 C CA . ASN B 1 442 ? -6.492 42.406 21.75 1 93.56 442 ASN B CA 1
ATOM 7045 C C . ASN B 1 442 ? -5.262 42.5 20.844 1 93.56 442 ASN B C 1
ATOM 7047 O O . ASN B 1 442 ? -4.145 42.656 21.344 1 93.56 442 ASN B O 1
ATOM 7051 N N . ALA B 1 443 ? -5.43 42.406 19.562 1 95.25 443 ALA B N 1
ATOM 7052 C CA . ALA B 1 443 ? -4.309 42.531 18.641 1 95.25 443 ALA B CA 1
ATOM 7053 C C . ALA B 1 443 ? -4.742 43.25 17.359 1 95.25 443 ALA B C 1
ATOM 7055 O O . ALA B 1 443 ? -5.93 43.25 17.016 1 95.25 443 ALA B O 1
ATOM 7056 N N . ARG B 1 444 ? -3.85 43.844 16.719 1 95.44 444 ARG B N 1
ATOM 7057 C CA . ARG B 1 444 ? -4.121 44.562 15.477 1 95.44 444 ARG B CA 1
ATOM 7058 C C . ARG B 1 444 ? -3.766 43.719 14.258 1 95.44 444 ARG B C 1
ATOM 7060 O O . ARG B 1 444 ? -2.766 43 14.258 1 95.44 444 ARG B O 1
ATOM 7067 N N . ALA B 1 445 ? -4.582 43.875 13.242 1 97.25 445 ALA B N 1
ATOM 7068 C CA . ALA B 1 445 ? -4.285 43.25 11.961 1 97.25 445 ALA B CA 1
ATOM 7069 C C . ALA B 1 445 ? -2.924 43.688 11.43 1 97.25 445 ALA B C 1
ATOM 7071 O O . ALA B 1 445 ? -2.562 44.875 11.539 1 97.25 445 ALA B O 1
ATOM 7072 N N . GLY B 1 446 ? -2.178 42.719 10.883 1 97.56 446 GLY B N 1
ATOM 7073 C CA . GLY B 1 446 ? -0.925 43.062 10.227 1 97.56 446 GLY B CA 1
ATOM 7074 C C . GLY B 1 446 ? 0.281 42.938 11.141 1 97.56 446 GLY B C 1
ATOM 7075 O O . GLY B 1 446 ? 1.42 43.094 10.695 1 97.56 446 GLY B O 1
ATOM 7076 N N . ARG B 1 447 ? 0.066 42.625 12.367 1 96.69 447 ARG B N 1
ATOM 7077 C CA . ARG B 1 447 ? 1.18 42.5 13.297 1 96.69 447 ARG B CA 1
ATOM 7078 C C . ARG B 1 447 ? 1.976 41.219 13.008 1 96.69 447 ARG B C 1
ATOM 7080 O O . ARG B 1 447 ? 3.174 41.156 13.289 1 96.69 447 ARG B O 1
ATOM 7087 N N . GLY B 1 448 ? 1.27 40.125 12.578 1 97.94 448 GLY B N 1
ATOM 7088 C CA . GLY B 1 448 ? 1.945 38.875 12.273 1 97.94 448 GLY B CA 1
ATOM 7089 C C . GLY B 1 448 ? 2.994 39.031 11.188 1 97.94 448 GLY B C 1
ATOM 7090 O O . GLY B 1 448 ? 2.855 39.844 10.289 1 97.94 448 GLY B O 1
ATOM 7091 N N . ARG B 1 449 ? 4.012 38.188 11.25 1 97.56 449 ARG B N 1
ATOM 7092 C CA . ARG B 1 449 ? 5.113 38.25 10.289 1 97.56 449 ARG B CA 1
ATOM 7093 C C . ARG B 1 449 ? 5.223 36.938 9.516 1 97.56 449 ARG B C 1
ATOM 7095 O O . ARG B 1 449 ? 5 35.844 10.07 1 97.56 449 ARG B O 1
ATOM 7102 N N . PHE B 1 450 ? 5.617 37.188 8.25 1 98.44 450 PHE B N 1
ATOM 7103 C CA . PHE B 1 450 ? 5.98 36 7.473 1 98.44 450 PHE B CA 1
ATOM 7104 C C . PHE B 1 450 ? 7.289 35.406 7.969 1 98.44 450 PHE B C 1
ATOM 7106 O O . PHE B 1 450 ? 8.281 36.125 8.133 1 98.44 450 PHE B O 1
ATOM 7113 N N . LEU B 1 451 ? 7.312 34.125 8.227 1 98.69 451 LEU B N 1
ATOM 7114 C CA . LEU B 1 451 ? 8.5 33.406 8.672 1 98.69 451 LEU B CA 1
ATOM 7115 C C . LEU B 1 451 ? 9.148 32.656 7.512 1 98.69 451 LEU B C 1
ATOM 7117 O O . LEU B 1 451 ? 8.531 31.734 6.941 1 98.69 451 LEU B O 1
ATOM 7121 N N . ARG B 1 452 ? 10.391 33.031 7.121 1 98.38 452 ARG B N 1
ATOM 7122 C CA . ARG B 1 452 ? 11.203 32.25 6.207 1 98.38 452 ARG B CA 1
ATOM 7123 C C . ARG B 1 452 ? 11.734 30.984 6.891 1 98.38 452 ARG B C 1
ATOM 7125 O O . ARG B 1 452 ? 12.484 31.078 7.863 1 98.38 452 ARG B O 1
ATOM 7132 N N . ARG B 1 453 ? 11.414 29.844 6.363 1 98.69 453 ARG B N 1
ATOM 7133 C CA . ARG B 1 453 ? 11.742 28.609 7.047 1 98.69 453 ARG B CA 1
ATOM 7134 C C . ARG B 1 453 ? 13.047 28.016 6.523 1 98.69 453 ARG B C 1
ATOM 7136 O O . ARG B 1 453 ? 13.398 28.203 5.355 1 98.69 453 ARG B O 1
ATOM 7143 N N . LYS B 1 454 ? 13.734 27.297 7.375 1 98.25 454 LYS B N 1
ATOM 7144 C CA . LYS B 1 454 ? 14.945 26.578 6.984 1 98.25 454 LYS B CA 1
ATOM 7145 C C . LYS B 1 454 ? 14.609 25.359 6.121 1 98.25 454 LYS B C 1
ATOM 7147 O O . LYS B 1 454 ? 13.531 24.781 6.246 1 98.25 454 LYS B O 1
ATOM 7152 N N . PRO B 1 455 ? 15.578 24.984 5.227 1 98.25 455 PRO B N 1
ATOM 7153 C CA . PRO B 1 455 ? 15.375 23.719 4.508 1 98.25 455 PRO B CA 1
ATOM 7154 C C . PRO B 1 455 ? 15.172 22.547 5.449 1 98.25 455 PRO B C 1
ATOM 7156 O O . PRO B 1 455 ? 15.664 22.547 6.582 1 98.25 455 PRO B O 1
ATOM 7159 N N . PHE B 1 456 ? 14.539 21.594 4.988 1 97.88 456 PHE B N 1
ATOM 7160 C CA . PHE B 1 456 ? 14.211 20.422 5.812 1 97.88 456 PHE B CA 1
ATOM 7161 C C . PHE B 1 456 ? 15.484 19.688 6.227 1 97.88 456 PHE B C 1
ATOM 7163 O O . PHE B 1 456 ? 16.391 19.484 5.41 1 97.88 456 PHE B O 1
ATOM 7170 N N . SER B 1 457 ? 15.5 19.344 7.438 1 94 457 SER B N 1
ATOM 7171 C CA . SER B 1 457 ? 16.484 18.453 8.031 1 94 457 SER B CA 1
ATOM 7172 C C . SER B 1 457 ? 15.836 17.516 9.047 1 94 457 SER B C 1
ATOM 7174 O O . SER B 1 457 ? 14.883 17.891 9.734 1 94 457 SER B O 1
ATOM 7176 N N . HIS B 1 458 ? 16.297 16.266 9.086 1 92.19 458 HIS B N 1
ATOM 7177 C CA . HIS B 1 458 ? 15.75 15.305 10.031 1 92.19 458 HIS B CA 1
ATOM 7178 C C . HIS B 1 458 ? 15.805 15.844 11.461 1 92.19 458 HIS B C 1
ATOM 7180 O O . HIS B 1 458 ? 16.828 16.359 11.891 1 92.19 458 HIS B O 1
ATOM 7186 N N . PRO B 1 459 ? 14.75 15.742 12.148 1 86.75 459 PRO B N 1
ATOM 7187 C CA . PRO B 1 459 ? 14.664 16.375 13.469 1 86.75 459 PRO B CA 1
ATOM 7188 C C . PRO B 1 459 ? 15.68 15.805 14.461 1 86.75 459 PRO B C 1
ATOM 7190 O O . PRO B 1 459 ? 16.031 16.469 15.438 1 86.75 459 PRO B O 1
ATOM 7193 N N . ASN B 1 460 ? 16.109 14.523 14.312 1 74.94 460 ASN B N 1
ATOM 7194 C CA . ASN B 1 460 ? 17.109 13.977 15.219 1 74.94 460 ASN B CA 1
ATOM 7195 C C . ASN B 1 460 ? 18.531 14.391 14.805 1 74.94 460 ASN B C 1
ATOM 7197 O O . ASN B 1 460 ? 19.5 14.102 15.516 1 74.94 460 ASN B O 1
ATOM 7201 N N . HIS B 1 461 ? 18.828 15.023 13.617 1 57.38 461 HIS B N 1
ATOM 7202 C CA . HIS B 1 461 ? 20.141 15.5 13.211 1 57.38 461 HIS B CA 1
ATOM 7203 C C . HIS B 1 461 ? 20.422 16.891 13.789 1 57.38 461 HIS B C 1
ATOM 7205 O O . HIS B 1 461 ? 19.922 17.891 13.273 1 57.38 461 HIS B O 1
ATOM 7211 N N . THR B 1 462 ? 20.266 17.141 15.031 1 43.34 462 THR B N 1
ATOM 7212 C CA . THR B 1 462 ? 20.594 18.469 15.547 1 43.34 462 THR B CA 1
ATOM 7213 C C . THR B 1 462 ? 22.047 18.797 15.289 1 43.34 462 THR B C 1
ATOM 7215 O O . THR B 1 462 ? 22.953 18.031 15.641 1 43.34 462 THR B O 1
ATOM 7218 N N . GLU B 1 463 ? 22.375 19.641 14.273 1 36.56 463 GLU B N 1
ATOM 7219 C CA . GLU B 1 463 ? 23.672 20.312 14.328 1 36.56 463 GLU B CA 1
ATOM 7220 C C . GLU B 1 463 ? 23.797 21.172 15.586 1 36.56 463 GLU B C 1
ATOM 7222 O O . GLU B 1 463 ? 22.812 21.766 16.031 1 36.56 463 GLU B O 1
#

Secondary structure (DSSP, 8-state):
-EEEEEEEEEE-SS-EEEEEEEEETTEEEEEES---PPSS-EEEE-TTSEEEEPEEEEEE-SS-B-SS-B-S--HHHHHHHHHHTTEEEEEEEPPP-STT--TTHHHHHHHHHHTTT-SSEEEEEEE-----HHHHHHHHHHHHTT--EEEEESSSTT---HHHHHHHHHHHHHTT-EEEEE---HHHHHHHHHHHHHTT--STHHHHHTS-HHHHHHHHHHHHHHHHHTTS--EEE-S---HHHHHHHHHHHHTT--EEEEE-HHHHH--GGGGGSTTGGGG--SSPP--HHHHHHHHHHHHTT---EE---B----HHHHHHHHTT-GGGSPP-B--TTTHHHHHIIIIITTTSS-HHHHHIIIIIHHHHHTT-TTTSSS-STTSB--EEEEEEEEEEE--GGG--SSSS--TTTT-EEEEEEEEEEETTEEEEETTEE---TT---B-PPPPP--TT---/-EEEEEEEEEE-SS-EEEEEEEEETTEEEEEES---PPSS-EEEE-TTSEEEEPEEEEEE-SS-B-SS-B-S--HHHHHHHHHHTTEEEEEEEPPP-STT--TTHHHHHHHHHHTTT-SSEEEEEEE-----HHHHHHHHHHHHTT--EEEEESSSTT---HHHHHHHHHHHHHTT-EEEEE---HHHHHHHHHHHHHTT--STHHHHHTS-HHHHHHHHHHHHHHHHHTTS--EEE-S---HHHHHHHHHHHHTT--EEEEE-HHHHH--GGGGGSTTGGGG--SSPP--HHHHHHHHHHHHTT---EE---B----HHHHHHHHTT-GGGSPP-B--TTTHHHHHIIIIITTTSS-HHHHHIIIIIHHHHHTT-TTTSSS-STTSB--EEEEEEEEEEE--GGG--SSSS--TTTT-EEEEEEEEEEETTEEEEETTEE---TT---B-PPPPP--TT---

InterPro domains:
  IPR006680 Amidohydrolase-related [PF01979] (50-434)
  IPR011059 Metal-dependent hydrolase, composite domain superfamily [G3DSA:2.30.40.10] (4-456)
  IPR011059 Metal-dependent hydrolase, composite domain superfamily [SSF51338] (1-64)
  IPR011059 Metal-dependent hydrolase, composite domain superfamily [SSF51338] (354-457)
  IPR011778 Hydantoinase/dihydropyrimidinase [TIGR02033] (3-453)
  IPR011778 Hydantoinase/dihydropyrimidinase [cd01314] (3-448)
  IPR032466 Metal-dependent hydrolase [SSF51556] (54-381)
  IPR050378 Metallo-dependent Hydrolases Superfamily [PTHR11647] (2-458)

pLDDT: mean 97.17, std 4.9, range [36.56, 98.94]

Foldseek 3Di:
DKEKEAQAFEFALVDTHGWIWIFDQQFTADTGNDDDDDPPYHYHYQHQWYKFFFFEFAAEAAQADPPLDGFLHFQQLQLLLLQLQRHQEYAYEFYDDDPPDEQCVSVVVNCVRQFLRHFHAYHYATEDLDDDPRNLVCLLVVLVQQHAEYEAECADDRHDDLVRLLSVLLSSQVSQHEYEYQFFHHVQLVVQVVVCVVVVNFQLLSLQVSGPLVRRLVRLLSNLVSNVVSVLGAYEYEARQFQSNLVSLVVSVVVVRNYAYEHELCSQPPASVCSVDPLNLQQAAPVGGHHVVRNVSVLVCLLVCSHQAYHHNAGHDASVRQCVQQVRGSVRGDHHAHDSNPGLQSCCQVCPVVPSDHVSSSLRHGKQVVCQQSFNPPQTSGNDGPHGPWIWIKNQADKDFDDPVLGRHSYDDHPRHGPIGRIDGAWTDRSRHTQDHRSDGDGGRNNYHHDRGHRGDDSVPDD/DKEKEAQAFEFALVDTHGWIWIFDQQFTADTGNDDDDDPPYHYHYQHQWYKFFFFEFAAEAAQADPPLDGFLHFQQLQLLLLQLQRHQEYAYEFYDDDPPDEQCVSVVVNCVRQFLRHFHAYHYATEDLDDDPRNLVCLLVVLVQQHAEYEAECADDRHDDLVRLLSVLLSSQVSQHEYEYQFFHHVQLVVQVVVCVVVVNFQLLSLQVSGPLVRRLVRLLSNLVSNVVSVLGAYEYEARQFQSNLVSLVVSVVVVRNYAYEHELCSQPPASVCSVDPLNLQQAAPVGGHHVVRNVSVLVCLLVCSHQAYHHNAGHDASVRQCVQQVRGSVRGDHHAHDSNPGLQSCCQPCPVVPSDHVSSSLRHGKQVVCQQSFNPPQTSGNDGPHGPWIWIKNQADKDFDDVVLGRHSYDDHPRHGPIGRIDGAWTDRSRHTQDHRSDGDGGRNNYHHDRGHRGDDSVPDD

Solvent-accessible surface area (backbone atoms only — not comparable to full-atom values): 44885 Å² total; per-residue (Å²): 104,35,34,35,39,34,61,13,35,34,36,31,56,88,45,73,45,72,26,18,41,33,20,47,73,25,21,20,64,43,75,37,77,76,73,80,80,64,82,80,52,50,76,41,82,30,66,84,18,41,35,30,34,15,25,34,35,69,31,32,32,55,56,26,53,75,76,89,48,58,32,54,22,35,33,36,35,40,32,45,12,15,31,61,24,27,25,34,34,40,26,30,48,57,48,79,66,64,89,87,58,60,63,62,51,46,56,58,55,48,50,60,57,36,56,66,20,15,48,34,34,31,40,53,32,42,51,54,61,71,78,53,72,69,43,62,64,42,47,51,56,41,23,74,68,18,33,22,32,35,37,40,34,41,36,76,94,45,37,53,54,68,57,49,45,37,53,48,40,32,53,32,41,77,46,25,26,37,38,32,34,50,46,32,36,40,50,60,32,53,53,39,43,52,53,32,55,75,70,68,49,37,51,34,49,48,52,36,67,21,48,48,67,46,31,33,24,28,30,44,45,39,49,55,28,44,24,48,74,28,72,57,24,49,38,34,41,52,55,53,53,42,41,67,37,48,51,51,49,52,53,42,48,74,68,68,46,60,64,44,31,23,28,28,61,60,40,62,77,44,37,44,74,51,28,76,40,98,61,9,70,66,63,38,36,82,73,39,48,36,56,62,72,30,22,54,42,47,52,48,28,52,60,72,56,66,42,47,32,53,31,44,55,19,22,30,62,28,56,66,57,37,45,69,63,20,72,61,28,37,91,51,38,74,66,26,39,65,35,52,38,45,46,54,51,52,46,43,25,68,25,37,74,66,60,61,39,50,67,27,55,49,37,25,24,30,7,29,45,50,17,36,59,59,24,39,52,65,47,40,30,30,77,43,68,74,7,37,21,29,30,19,31,35,33,66,83,40,75,34,67,39,46,50,92,78,52,54,56,58,62,78,66,47,96,50,57,70,41,76,33,53,21,36,72,43,33,15,21,49,42,50,40,65,35,17,47,76,86,40,80,54,72,56,65,31,67,25,43,82,52,70,22,41,56,38,55,62,70,87,66,71,127,105,35,33,36,38,33,62,12,35,34,38,31,56,87,47,71,45,72,26,18,40,35,18,46,74,25,22,21,64,42,73,38,79,74,72,82,81,66,82,80,53,50,77,43,82,31,68,84,17,41,35,30,34,15,27,35,36,70,32,32,34,56,54,26,53,74,79,87,49,60,33,55,22,35,34,35,37,40,31,45,13,16,31,63,23,25,27,35,33,38,25,30,48,56,46,80,66,63,90,88,57,60,64,62,52,46,56,59,54,47,51,59,58,35,54,66,20,15,47,34,33,32,39,52,31,42,51,55,62,72,79,52,72,68,42,62,64,44,48,52,58,42,24,73,68,18,35,23,30,35,37,41,33,42,34,77,95,44,37,53,52,68,57,48,46,38,54,49,38,32,53,32,40,76,48,25,26,37,39,30,36,50,46,33,37,41,51,59,31,53,52,39,44,53,54,32,56,74,68,68,49,38,50,33,49,48,52,36,67,20,48,48,68,47,32,34,25,29,30,44,46,40,49,57,28,45,24,47,75,28,71,57,23,48,36,35,44,52,55,52,52,42,42,68,38,48,51,51,49,50,53,42,47,74,69,69,46,59,65,46,32,23,28,29,60,59,40,63,75,46,38,43,73,50,27,76,41,99,60,10,67,66,61,36,35,82,74,39,47,36,56,63,71,30,22,54,42,47,53,49,28,51,59,72,55,66,43,48,30,55,31,41,56,19,21,30,62,28,56,67,58,37,45,70,63,19,72,61,27,38,93,50,38,72,67,27,40,65,36,50,38,46,47,55,53,54,47,41,23,68,26,37,74,67,60,62,39,51,67,27,54,50,36,26,24,30,8,30,44,50,17,36,58,60,24,37,53,65,46,41,30,29,77,43,66,74,6,38,20,28,30,18,32,35,33,66,85,39,75,35,67,40,46,49,90,77,52,54,55,59,60,78,66,47,96,50,56,69,42,74,33,56,21,37,72,43,33,15,21,50,43,50,40,64,36,16,48,76,88,39,80,52,74,55,66,33,67,24,43,83,51,71,21,41,57,38,54,63,71,88,64,71,127

Organism: NCBI:txid2582917

Radius of gyration: 32.68 Å; Cα contacts (8 Å, |Δi|>4): 2360; chains: 2; bounding box: 59×109×71 Å

Nearest PDB structures (foldseek):
  3sfw-assembly1_A  TM=9.788E-01  e=9.766E-65  Brevibacillus agri
  1k1d-assembly2_F  TM=9.772E-01  e=1.475E-63  Geobacillus stearothermophilus
  1yny-assembly1_A  TM=9.730E-01  e=3.932E-62  Bacillus sp. AR9
  1nfg-assembly1_B  TM=9.700E-01  e=6.140E-60  Ralstonia pickettii
  1gkp-assembly1_A  TM=9.687E-01  e=8.450E-58  Thermus sp.

Sequence (926 aa):
MRVLIKNGIVVNADAQTRQDLLIENGIVRQLDDDIIPQLPCEIIDATDCYVMPGGVDVHTHFNIDAGIARSCDDFFTGTRAAACGGTTTIIDHMGFGPTGCQLRHQLGVYHGYAAHKAVIDYSFHGVIQHINHAILDEIPMMVEEGISSFKLYLTYQYKLNDDDVLQALRRLHLSGALTTVHPENDAAIACKRAEFLAAGLTAPRYHALSRPLECEAEAIARMINLAQLAGNAPLYIVHLSNGLGLDYLRLAKSRHQPVWVETCPQYLLLDERRYNTPEGLNFILSPPLRNVSEQDKLWCGISDGTIDVVATDHCNFSMAQRQQLSGGDFNRCPNGLPGVENRLLLLFSSAVITERITPQRFVNMTSALPAKLFGLWPQKGRLAPGSDGDVVIIDPHQTTEIRHAEQHDNGDYSPWEGFRCTGAIVRTLSRGETLFCQGEFNARAGRGRFLRRKPFSHPNHTEMRVLIKNGIVVNADAQTRQDLLIENGIVRQLDDDIIPQLPCEIIDATDCYVMPGGVDVHTHFNIDAGIARSCDDFFTGTRAAACGGTTTIIDHMGFGPTGCQLRHQLGVYHGYAAHKAVIDYSFHGVIQHINHAILDEIPMMVEEGISSFKLYLTYQYKLNDDDVLQALRRLHLSGALTTVHPENDAAIACKRAEFLAAGLTAPRYHALSRPLECEAEAIARMINLAQLAGNAPLYIVHLSNGLGLDYLRLAKSRHQPVWVETCPQYLLLDERRYNTPEGLNFILSPPLRNVSEQDKLWCGISDGTIDVVATDHCNFSMAQRQQLSGGDFNRCPNGLPGVENRLLLLFSSAVITERITPQRFVNMTSALPAKLFGLWPQKGRLAPGSDGDVVIIDPHQTTEIRHAEQHDNGDYSPWEGFRCTGAIVRTLSRGETLFCQGEFNARAGRGRFLRRKPFSHPNHTE